Protein AF-0000000067444216 (afdb_homodimer)

Nearest PDB structures (foldseek):
  6xue-assembly1_A  TM=8.078E-01  e=3.114E-35  Homo sapiens
  6xug-assembly1_B  TM=8.009E-01  e=2.251E-34  Homo sapiens
  4h1s-assembly1_B  TM=7.998E-01  e=4.436E-34  Homo sapiens
  6xug-assembly1_A  TM=7.942E-01  e=5.255E-34  Homo sapiens
  6s7f-assembly1_A  TM=7.862E-01  e=3.962E-34  Homo sapiens

InterPro domains:
  IPR004843 Calcineurin-like, phosphoesterase domain [PF00149] (110-317)
  IPR006179 5'-Nucleotidase/apyrase [PR01607] (107-125)
  IPR006179 5'-Nucleotidase/apyrase [PR01607] (280-297)
  IPR006179 5'-Nucleotidase/apyrase [PR01607] (299-322)
  IPR006179 5'-Nucleotidase/apyrase [PR01607] (620-639)
  IPR006179 5'-Nucleotidase/apyrase [PTHR11575] (99-653)
  IPR008334 5'-Nucleotidase, C-terminal [PF02872] (493-646)
  IPR029052 Metallo-dependent phosphatase-like [G3DSA:3.60.21.10] (99-365)
  IPR029052 Metallo-dependent phosphatase-like [SSF56300] (105-344)
  IPR036907 5'-Nucleotidase, C-terminal domain superfamily [G3DSA:3.90.780.10] (482-667)
  IPR036907 5'-Nucleotidase, C-terminal domain superfamily [SSF55816] (482-654)

Structure (mmCIF, N/CA/C/O backbone):
data_AF-0000000067444216-model_v1
#
loop_
_entity.id
_entity.type
_entity.pdbx_description
1 polymer "5'-nucleotidase, C-terminal domain-containing protein"
#
loop_
_atom_site.group_PDB
_atom_site.id
_atom_site.type_symbol
_atom_site.label_atom_id
_atom_site.label_alt_id
_atom_site.label_comp_id
_atom_site.label_asym_id
_atom_site.label_entity_id
_atom_site.label_seq_id
_atom_site.pdbx_PDB_ins_code
_atom_site.Cartn_x
_atom_site.Cartn_y
_atom_site.Cartn_z
_atom_site.occupancy
_atom_site.B_iso_or_equiv
_atom_site.auth_seq_id
_atom_site.auth_comp_id
_atom_site.auth_asym_id
_atom_site.auth_atom_id
_atom_site.pdbx_PDB_model_num
ATOM 1 N N . MET A 1 1 ? 37.625 -36.781 25.219 1 19.31 1 MET A N 1
ATOM 2 C CA . MET A 1 1 ? 37.188 -36.125 26.438 1 19.31 1 MET A CA 1
ATOM 3 C C . MET A 1 1 ? 35.656 -35.906 26.422 1 19.31 1 MET A C 1
ATOM 5 O O . MET A 1 1 ? 35.031 -35.875 25.359 1 19.31 1 MET A O 1
ATOM 9 N N . PRO A 1 2 ? 35.031 -35.875 27.562 1 18.8 2 PRO A N 1
ATOM 10 C CA . PRO A 1 2 ? 33.625 -35.969 27.875 1 18.8 2 PRO A CA 1
ATOM 11 C C . PRO A 1 2 ? 32.781 -34.844 27.281 1 18.8 2 PRO A C 1
ATOM 13 O O . PRO A 1 2 ? 33.25 -33.688 27.203 1 18.8 2 PRO A O 1
ATOM 16 N N . LEU A 1 3 ? 31.812 -35.156 26.344 1 19.31 3 LEU A N 1
ATOM 17 C CA . LEU A 1 3 ? 30.906 -34.469 25.438 1 19.31 3 LEU A CA 1
ATOM 18 C C . LEU A 1 3 ? 29.922 -33.594 26.219 1 19.31 3 LEU A C 1
ATOM 20 O O . LEU A 1 3 ? 29 -34.125 26.859 1 19.31 3 LEU A O 1
ATOM 24 N N . ALA A 1 4 ? 30.469 -32.5 26.859 1 18.58 4 ALA A N 1
ATOM 25 C CA . ALA A 1 4 ? 29.844 -31.797 27.969 1 18.58 4 ALA A CA 1
ATOM 26 C C . ALA A 1 4 ? 28.453 -31.281 27.562 1 18.58 4 ALA A C 1
ATOM 28 O O . ALA A 1 4 ? 28.203 -31.047 26.391 1 18.58 4 ALA A O 1
ATOM 29 N N . SER A 1 5 ? 27.594 -31.141 28.531 1 18.84 5 SER A N 1
ATOM 30 C CA . SER A 1 5 ? 26.172 -31.062 28.844 1 18.84 5 SER A CA 1
ATOM 31 C C . SER A 1 5 ? 25.547 -29.766 28.328 1 18.84 5 SER A C 1
ATOM 33 O O . SER A 1 5 ? 26.047 -28.688 28.641 1 18.84 5 SER A O 1
ATOM 35 N N . THR A 1 6 ? 24.875 -29.797 27.125 1 22.09 6 THR A N 1
ATOM 36 C CA . THR A 1 6 ? 24.312 -28.812 26.203 1 22.09 6 THR A CA 1
ATOM 37 C C . THR A 1 6 ? 23.203 -28 26.891 1 22.09 6 THR A C 1
ATOM 39 O O . THR A 1 6 ? 22.109 -28.5 27.141 1 22.09 6 THR A O 1
ATOM 42 N N . GLU A 1 7 ? 23.5 -27.094 27.875 1 20.42 7 GLU A N 1
ATOM 43 C CA . GLU A 1 7 ? 22.562 -26.438 28.766 1 20.42 7 GLU A CA 1
ATOM 44 C C . GLU A 1 7 ? 21.562 -25.578 28 1 20.42 7 GLU A C 1
ATOM 46 O O . GLU A 1 7 ? 21.891 -25.016 26.953 1 20.42 7 GLU A O 1
ATOM 51 N N . SER A 1 8 ? 20.25 -25.516 28.359 1 19.7 8 SER A N 1
ATOM 52 C CA . SER A 1 8 ? 18.875 -25.188 27.969 1 19.7 8 SER A CA 1
ATOM 53 C C . SER A 1 8 ? 18.656 -23.688 27.891 1 19.7 8 SER A C 1
ATOM 55 O O . SER A 1 8 ? 18.641 -23 28.906 1 19.7 8 SER A O 1
ATOM 57 N N . ALA A 1 9 ? 19.203 -22.891 26.906 1 22.84 9 ALA A N 1
ATOM 58 C CA . ALA A 1 9 ? 19.156 -21.438 26.984 1 22.84 9 ALA A CA 1
ATOM 59 C C . ALA A 1 9 ? 17.719 -20.922 26.953 1 22.84 9 ALA A C 1
ATOM 61 O O . ALA A 1 9 ? 16.922 -21.375 26.125 1 22.84 9 ALA A O 1
ATOM 62 N N . ALA A 1 10 ? 17.203 -20.172 27.953 1 22.94 10 ALA A N 1
ATOM 63 C CA . ALA A 1 10 ? 15.891 -19.656 28.344 1 22.94 10 ALA A CA 1
ATOM 64 C C . ALA A 1 10 ? 15.367 -18.641 27.312 1 22.94 10 ALA A C 1
ATOM 66 O O . ALA A 1 10 ? 16.156 -17.984 26.625 1 22.94 10 ALA A O 1
ATOM 67 N N . PRO A 1 11 ? 14.047 -18.391 26.984 1 24.34 11 PRO A N 1
ATOM 68 C CA . PRO A 1 11 ? 13.273 -17.75 25.922 1 24.34 11 PRO A CA 1
ATOM 69 C C . PRO A 1 11 ? 13.406 -16.219 25.938 1 24.34 11 PRO A C 1
ATOM 71 O O . PRO A 1 11 ? 13.492 -15.609 27 1 24.34 11 PRO A O 1
ATOM 74 N N . PRO A 1 12 ? 13.961 -15.445 24.906 1 24.95 12 PRO A N 1
ATOM 75 C CA . PRO A 1 12 ? 14.328 -14.031 25.016 1 24.95 12 PRO A CA 1
ATOM 76 C C . PRO A 1 12 ? 13.125 -13.125 25.234 1 24.95 12 PRO A C 1
ATOM 78 O O . PRO A 1 12 ? 12.016 -13.438 24.797 1 24.95 12 PRO A O 1
ATOM 81 N N . GLU A 1 13 ? 13 -12.297 26.328 1 25.56 13 GLU A N 1
ATOM 82 C CA . GLU A 1 13 ? 12.016 -11.375 26.891 1 25.56 13 GLU A CA 1
ATOM 83 C C . GLU A 1 13 ? 11.781 -10.188 25.969 1 25.56 13 GLU A C 1
ATOM 85 O O . GLU A 1 13 ? 12.578 -9.25 25.938 1 25.56 13 GLU A O 1
ATOM 90 N N . SER A 1 14 ? 11.273 -10.07 24.688 1 27.3 14 SER A N 1
ATOM 91 C CA . SER A 1 14 ? 11.125 -9.195 23.531 1 27.3 14 SER A CA 1
ATOM 92 C C . SER A 1 14 ? 10.266 -7.98 23.859 1 27.3 14 SER A C 1
ATOM 94 O O . SER A 1 14 ? 10 -7.141 23 1 27.3 14 SER A O 1
ATOM 96 N N . ASP A 1 15 ? 9.562 -7.703 25 1 30.5 15 ASP A N 1
ATOM 97 C CA . ASP A 1 15 ? 8.414 -6.809 25.141 1 30.5 15 ASP A CA 1
ATOM 98 C C . ASP A 1 15 ? 8.867 -5.355 25.297 1 30.5 15 ASP A C 1
ATOM 100 O O . ASP A 1 15 ? 8.039 -4.449 25.406 1 30.5 15 ASP A O 1
ATOM 104 N N . ARG A 1 16 ? 10.141 -4.859 25.562 1 32.38 16 ARG A N 1
ATOM 105 C CA . ARG A 1 16 ? 10.422 -3.6 26.25 1 32.38 16 ARG A CA 1
ATOM 106 C C . ARG A 1 16 ? 10.555 -2.453 25.25 1 32.38 16 ARG A C 1
ATOM 108 O O . ARG A 1 16 ? 10.828 -1.314 25.641 1 32.38 16 ARG A O 1
ATOM 115 N N . ILE A 1 17 ? 10.641 -2.537 23.922 1 36.88 17 ILE A N 1
ATOM 116 C CA . ILE A 1 17 ? 11.117 -1.479 23.031 1 36.88 17 ILE A CA 1
ATOM 117 C C . ILE A 1 17 ? 9.969 -0.535 22.688 1 36.88 17 ILE A C 1
ATOM 119 O O . ILE A 1 17 ? 10.188 0.543 22.141 1 36.88 17 ILE A O 1
ATOM 123 N N . TRP A 1 18 ? 8.766 -0.793 22.656 1 35.81 18 TRP A N 1
ATOM 124 C CA . TRP A 1 18 ? 7.625 0.045 22.281 1 35.81 18 TRP A CA 1
ATOM 125 C C . TRP A 1 18 ? 7.055 0.759 23.5 1 35.81 18 TRP A C 1
ATOM 127 O O . TRP A 1 18 ? 6.863 0.145 24.547 1 35.81 18 TRP A O 1
ATOM 137 N N . ARG A 1 19 ? 7.125 2.061 23.641 1 38.59 19 ARG A N 1
ATOM 138 C CA . ARG A 1 19 ? 6.598 2.85 24.75 1 38.59 19 ARG A CA 1
ATOM 139 C C . ARG A 1 19 ? 5.168 3.301 24.469 1 38.59 19 ARG A C 1
ATOM 141 O O . ARG A 1 19 ? 4.887 3.861 23.406 1 38.59 19 ARG A O 1
ATOM 148 N N . GLU A 1 20 ? 4.289 2.812 25.297 1 36.06 20 GLU A N 1
ATOM 149 C CA . GLU A 1 20 ? 2.912 3.301 25.266 1 36.06 20 GLU A CA 1
ATOM 150 C C . GLU A 1 20 ? 2.838 4.773 25.641 1 36.06 20 GLU A C 1
ATOM 152 O O . GLU A 1 20 ? 3.461 5.195 26.625 1 36.06 20 GLU A O 1
ATOM 157 N N . CYS A 1 21 ? 2.4 5.621 24.953 1 33.88 21 CYS A N 1
ATOM 158 C CA . CYS A 1 21 ? 2.348 7.043 25.281 1 33.88 21 CYS A CA 1
ATOM 159 C C . CYS A 1 21 ? 1.085 7.379 26.062 1 33.88 21 CYS A C 1
ATOM 161 O O . CYS A 1 21 ? 0.781 8.547 26.281 1 33.88 21 CYS A O 1
ATOM 163 N N . GLY A 1 22 ? 0.189 6.488 26.75 1 29.89 22 GLY A N 1
ATOM 164 C CA . GLY A 1 22 ? -1.148 6.867 27.172 1 29.89 22 GLY A CA 1
ATOM 165 C C . GLY A 1 22 ? -1.169 7.59 28.5 1 29.89 22 GLY A C 1
ATOM 166 O O . GLY A 1 22 ? -0.462 7.199 29.438 1 29.89 22 GLY A O 1
ATOM 167 N N . ASN A 1 23 ? -1.636 8.805 28.609 1 26.33 23 ASN A N 1
ATOM 168 C CA . ASN A 1 23 ? -2.047 9.391 29.875 1 26.33 23 ASN A CA 1
ATOM 169 C C . ASN A 1 23 ? -3.357 8.789 30.375 1 26.33 23 ASN A C 1
ATOM 171 O O . ASN A 1 23 ? -4.176 8.328 29.578 1 26.33 23 ASN A O 1
ATOM 175 N N . SER A 1 24 ? -3.598 8.398 31.719 1 25.48 24 SER A N 1
ATOM 176 C CA . SER A 1 24 ? -4.691 7.809 32.469 1 25.48 24 SER A CA 1
ATOM 177 C C . SER A 1 24 ? -5.91 8.727 32.5 1 25.48 24 SER A C 1
ATOM 179 O O . SER A 1 24 ? -6.723 8.664 33.438 1 25.48 24 SER A O 1
ATOM 181 N N . GLY A 1 25 ? -6.246 9.617 31.594 1 20.58 25 GLY A N 1
ATOM 182 C CA . GLY A 1 25 ? -7.285 10.586 31.891 1 20.58 25 GLY A CA 1
ATOM 183 C C . GLY A 1 25 ? -8.664 9.969 32 1 20.58 25 GLY A C 1
ATOM 184 O O . GLY A 1 25 ? -8.914 8.891 31.469 1 20.58 25 GLY A O 1
ATOM 185 N N . ASN A 1 26 ? -9.477 10.414 33.062 1 20.55 26 ASN A N 1
ATOM 186 C CA . ASN A 1 26 ? -10.797 10.156 33.656 1 20.55 26 ASN A CA 1
ATOM 187 C C . ASN A 1 26 ? -11.906 10.422 32.625 1 20.55 26 ASN A C 1
ATOM 189 O O . ASN A 1 26 ? -11.773 11.289 31.781 1 20.55 26 ASN A O 1
ATOM 193 N N . GLY A 1 27 ? -12.883 9.57 32.469 1 21.17 27 GLY A N 1
ATOM 194 C CA . GLY A 1 27 ? -14 9.383 31.562 1 21.17 27 GLY A CA 1
ATOM 195 C C . GLY A 1 27 ? -15.062 10.453 31.688 1 21.17 27 GLY A C 1
ATOM 196 O O . GLY A 1 27 ? -15.68 10.594 32.75 1 21.17 27 GLY A O 1
ATOM 197 N N . VAL A 1 28 ? -14.891 11.703 31.188 1 17.8 28 VAL A N 1
ATOM 198 C CA . VAL A 1 28 ? -15.867 12.773 31.312 1 17.8 28 VAL A CA 1
ATOM 199 C C . VAL A 1 28 ? -17.188 12.352 30.688 1 17.8 28 VAL A C 1
ATOM 201 O O . VAL A 1 28 ? -17.203 11.758 29.609 1 17.8 28 VAL A O 1
ATOM 204 N N . ARG A 1 29 ? -18.312 12.359 31.469 1 19.05 29 ARG A N 1
ATOM 205 C CA . ARG A 1 29 ? -19.719 12.031 31.375 1 19.05 29 ARG A CA 1
ATOM 206 C C . ARG A 1 29 ? -20.453 12.977 30.422 1 19.05 29 ARG A C 1
ATOM 208 O O . ARG A 1 29 ? -20.531 14.18 30.672 1 19.05 29 ARG A O 1
ATOM 215 N N . LEU A 1 30 ? -20.328 12.766 29.219 1 17.86 30 LEU A N 1
ATOM 216 C CA . LEU A 1 30 ? -20.922 13.75 28.312 1 17.86 30 LEU A CA 1
ATOM 217 C C . LEU A 1 30 ? -22.438 13.719 28.391 1 17.86 30 LEU A C 1
ATOM 219 O O . LEU A 1 30 ? -23.047 12.648 28.234 1 17.86 30 LEU A O 1
ATOM 223 N N . PHE A 1 31 ? -23.203 14.695 29.016 1 17.17 31 PHE A N 1
ATOM 224 C CA . PHE A 1 31 ? -24.562 14.938 29.484 1 17.17 31 PHE A CA 1
ATOM 225 C C . PHE A 1 31 ? -25.516 15.133 28.312 1 17.17 31 PHE A C 1
ATOM 227 O O . PHE A 1 31 ? -26.656 14.664 28.344 1 17.17 31 PHE A O 1
ATOM 234 N N . GLY A 1 32 ? -25.391 15.836 27.188 1 17.16 32 GLY A N 1
ATOM 235 C CA . GLY A 1 32 ? -26.391 16.828 26.875 1 17.16 32 GLY A CA 1
ATOM 236 C C . GLY A 1 32 ? -27.625 16.234 26.188 1 17.16 32 GLY A C 1
ATOM 237 O O . GLY A 1 32 ? -27.516 15.227 25.484 1 17.16 32 GLY A O 1
ATOM 238 N N . SER A 1 33 ? -28.891 16.391 26.656 1 18 33 SER A N 1
ATOM 239 C CA . SER A 1 33 ? -30.312 16.125 26.453 1 18 33 SER A CA 1
ATOM 240 C C . SER A 1 33 ? -30.828 16.844 25.203 1 18 33 SER A C 1
ATOM 242 O O . SER A 1 33 ? -30.922 18.062 25.172 1 18 33 SER A O 1
ATOM 244 N N . ALA A 1 34 ? -30.422 16.547 24.016 1 17.39 34 ALA A N 1
ATOM 245 C CA . ALA A 1 34 ? -30.906 17.406 22.938 1 17.39 34 ALA A CA 1
ATOM 246 C C . ALA A 1 34 ? -32.438 17.297 22.797 1 17.39 34 ALA A C 1
ATOM 248 O O . ALA A 1 34 ? -33 16.203 22.781 1 17.39 34 ALA A O 1
ATOM 249 N N . ARG A 1 35 ? -33.156 18.344 23.078 1 16.98 35 ARG A N 1
ATOM 250 C CA . ARG A 1 35 ? -34.594 18.688 23.031 1 16.98 35 ARG A CA 1
ATOM 251 C C . ARG A 1 35 ? -35.156 18.5 21.625 1 16.98 35 ARG A C 1
ATOM 253 O O . ARG A 1 35 ? -34.406 18.578 20.641 1 16.98 35 ARG A O 1
ATOM 260 N N . GLU A 1 36 ? -36.469 18.172 21.469 1 18.16 36 GLU A N 1
ATOM 261 C CA . GLU A 1 36 ? -37.5 17.672 20.547 1 18.16 36 GLU A CA 1
ATOM 262 C C . GLU A 1 36 ? -37.844 18.719 19.484 1 18.16 36 GLU A C 1
ATOM 264 O O . GLU A 1 36 ? -38.594 18.422 18.547 1 18.16 36 GLU A O 1
ATOM 269 N N . GLY A 1 37 ? -37.344 20 19.531 1 16.64 37 GLY A N 1
ATOM 270 C CA . GLY A 1 37 ? -38.375 20.891 19.031 1 16.64 37 GLY A CA 1
ATOM 271 C C . GLY A 1 37 ? -38.719 20.641 17.578 1 16.64 37 GLY A C 1
ATOM 272 O O . GLY A 1 37 ? -38 19.938 16.875 1 16.64 37 GLY A O 1
ATOM 273 N N . GLY A 1 38 ? -39.906 21.078 17.031 1 17.69 38 GLY A N 1
ATOM 274 C CA . GLY A 1 38 ? -41.031 20.984 16.109 1 17.69 38 GLY A CA 1
ATOM 275 C C . GLY A 1 38 ? -40.719 21.469 14.711 1 17.69 38 GLY A C 1
ATOM 276 O O . GLY A 1 38 ? -41.406 21.125 13.75 1 17.69 38 GLY A O 1
ATOM 277 N N . GLY A 1 39 ? -39.812 22.578 14.562 1 16.42 39 GLY A N 1
ATOM 278 C CA . GLY A 1 39 ? -40.469 23.5 13.648 1 16.42 39 GLY A CA 1
ATOM 279 C C . GLY A 1 39 ? -40.562 22.969 12.234 1 16.42 39 GLY A C 1
ATOM 280 O O . GLY A 1 39 ? -39.969 21.938 11.906 1 16.42 39 GLY A O 1
ATOM 281 N N . ALA A 1 40 ? -40.875 23.828 11.172 1 17.28 40 ALA A N 1
ATOM 282 C CA . ALA A 1 40 ? -41.781 24.203 10.086 1 17.28 40 ALA A CA 1
ATOM 283 C C . ALA A 1 40 ? -41.156 23.906 8.727 1 17.28 40 ALA A C 1
ATOM 285 O O . ALA A 1 40 ? -41.844 23.609 7.754 1 17.28 40 ALA A O 1
ATOM 286 N N . HIS A 1 41 ? -39.719 23.734 8.469 1 17.05 41 HIS A N 1
ATOM 287 C CA . HIS A 1 41 ? -39.406 24.594 7.332 1 17.05 41 HIS A CA 1
ATOM 288 C C . HIS A 1 41 ? -39.906 23.969 6.027 1 17.05 41 HIS A C 1
ATOM 290 O O . HIS A 1 41 ? -39.812 22.75 5.836 1 17.05 41 HIS A O 1
ATOM 296 N N . GLU A 1 42 ? -40.75 24.625 5.312 1 18.41 42 GLU A N 1
ATOM 297 C CA . GLU A 1 42 ? -41.5 24.516 4.055 1 18.41 42 GLU A CA 1
ATOM 298 C C . GLU A 1 42 ? -40.531 24.469 2.865 1 18.41 42 GLU A C 1
ATOM 300 O O . GLU A 1 42 ? -39.75 25.406 2.656 1 18.41 42 GLU A O 1
ATOM 305 N N . ALA A 1 43 ? -39.938 23.422 2.625 1 17.97 43 ALA A N 1
ATOM 306 C CA . ALA A 1 43 ? -38.875 23.359 1.62 1 17.97 43 ALA A CA 1
ATOM 307 C C . ALA A 1 43 ? -39.375 23.844 0.262 1 17.97 43 ALA A C 1
ATOM 309 O O . ALA A 1 43 ? -40.406 23.375 -0.223 1 17.97 43 ALA A O 1
ATOM 310 N N . VAL A 1 44 ? -39 25.125 -0.026 1 17.39 44 VAL A N 1
ATOM 311 C CA . VAL A 1 44 ? -39.312 25.922 -1.205 1 17.39 44 VAL A CA 1
ATOM 312 C C . VAL A 1 44 ? -38.938 25.141 -2.469 1 17.39 44 VAL A C 1
ATOM 314 O O . VAL A 1 44 ? -38 24.359 -2.461 1 17.39 44 VAL A O 1
ATOM 317 N N . GLU A 1 45 ? -39.75 25.25 -3.471 1 19.36 45 GLU A N 1
ATOM 318 C CA . GLU A 1 45 ? -40.031 24.703 -4.789 1 19.36 45 GLU A CA 1
ATOM 319 C C . GLU A 1 45 ? -38.938 25.062 -5.793 1 19.36 45 GLU A C 1
ATOM 321 O O . GLU A 1 45 ? -38.969 24.594 -6.934 1 19.36 45 GLU A O 1
ATOM 326 N N . VAL A 1 46 ? -37.625 25.188 -5.371 1 17.73 46 VAL A N 1
ATOM 327 C CA . VAL A 1 46 ? -36.875 25.984 -6.328 1 17.73 46 VAL A CA 1
ATOM 328 C C . VAL A 1 46 ? -36.844 25.281 -7.684 1 17.73 46 VAL A C 1
ATOM 330 O O . VAL A 1 46 ? -36.5 24.109 -7.77 1 17.73 46 VAL A O 1
ATOM 333 N N . ASP A 1 47 ? -37.5 25.844 -8.594 1 18.09 47 ASP A N 1
ATOM 334 C CA . ASP A 1 47 ? -37.75 25.672 -10.023 1 18.09 47 ASP A CA 1
ATOM 335 C C . ASP A 1 47 ? -36.438 25.688 -10.812 1 18.09 47 ASP A C 1
ATOM 337 O O . ASP A 1 47 ? -35.656 26.625 -10.703 1 18.09 47 ASP A O 1
ATOM 341 N N . LEU A 1 48 ? -35.906 24.594 -11.016 1 18.02 48 LEU A N 1
ATOM 342 C CA . LEU A 1 48 ? -34.625 24.328 -11.617 1 18.02 48 LEU A CA 1
ATOM 343 C C . LEU A 1 48 ? -34.531 24.922 -13.023 1 18.02 48 LEU A C 1
ATOM 345 O O . LEU A 1 48 ? -35.062 24.328 -13.969 1 18.02 48 LEU A O 1
ATOM 349 N N . GLY A 1 49 ? -34.906 26.297 -13.102 1 15.89 49 GLY A N 1
ATOM 350 C CA . GLY A 1 49 ? -35 26.828 -14.453 1 15.89 49 GLY A CA 1
ATOM 351 C C . GLY A 1 49 ? -33.812 26.469 -15.328 1 15.89 49 GLY A C 1
ATOM 352 O O . GLY A 1 49 ? -32.781 26 -14.828 1 15.89 49 GLY A O 1
ATOM 353 N N . LYS A 1 50 ? -33.875 26.828 -16.641 1 18.05 50 LYS A N 1
ATOM 354 C CA . LYS A 1 50 ? -33.375 26.562 -17.969 1 18.05 50 LYS A CA 1
ATOM 355 C C . LYS A 1 50 ? -31.969 27.156 -18.141 1 18.05 50 LYS A C 1
ATOM 357 O O . LYS A 1 50 ? -31.359 27.016 -19.203 1 18.05 50 LYS A O 1
ATOM 362 N N . VAL A 1 51 ? -31.047 27.406 -17.125 1 16.34 51 VAL A N 1
ATOM 363 C CA . VAL A 1 51 ? -30.125 28.469 -17.469 1 16.34 51 VAL A CA 1
ATOM 364 C C . VAL A 1 51 ? -29.438 28.156 -18.797 1 16.34 51 VAL A C 1
ATOM 366 O O . VAL A 1 51 ? -28.891 27.078 -18.984 1 16.34 51 VAL A O 1
ATOM 369 N N . SER A 1 52 ? -29.703 28.984 -19.781 1 16.42 52 SER A N 1
ATOM 370 C CA . SER A 1 52 ? -29.422 29.188 -21.203 1 16.42 52 SER A CA 1
ATOM 371 C C . SER A 1 52 ? -27.922 29.281 -21.469 1 16.42 52 SER A C 1
ATOM 373 O O . SER A 1 52 ? -27.141 29.484 -20.531 1 16.42 52 SER A O 1
ATOM 375 N N . PRO A 1 53 ? -27.453 29.938 -22.656 1 17.52 53 PRO A N 1
ATOM 376 C CA . PRO A 1 53 ? -26.5 29.875 -23.766 1 17.52 53 PRO A CA 1
ATOM 377 C C . PRO A 1 53 ? -25.25 30.703 -23.516 1 17.52 53 PRO A C 1
ATOM 379 O O . PRO A 1 53 ? -25.328 31.922 -23.312 1 17.52 53 PRO A O 1
ATOM 382 N N . LEU A 1 54 ? -24.438 30.578 -22.578 1 15.66 54 LEU A N 1
ATOM 383 C CA . LEU A 1 54 ? -23.562 31.734 -22.359 1 15.66 54 LEU A CA 1
ATOM 384 C C . LEU A 1 54 ? -22.797 32.062 -23.641 1 15.66 54 LEU A C 1
ATOM 386 O O . LEU A 1 54 ? -21.984 31.266 -24.109 1 15.66 54 LEU A O 1
ATOM 390 N N . SER A 1 55 ? -23.266 32.906 -24.562 1 15.59 55 SER A N 1
ATOM 391 C CA . SER A 1 55 ? -22.781 33.406 -25.844 1 15.59 55 SER A CA 1
ATOM 392 C C . SER A 1 55 ? -21.531 34.25 -25.672 1 15.59 55 SER A C 1
ATOM 394 O O . SER A 1 55 ? -20.609 34.219 -26.5 1 15.59 55 SER A O 1
ATOM 396 N N . THR A 1 56 ? -21.344 35.219 -24.75 1 15.11 56 THR A N 1
ATOM 397 C CA . THR A 1 56 ? -21.016 36.531 -25.234 1 15.11 56 THR A CA 1
ATOM 398 C C . THR A 1 56 ? -19.562 36.625 -25.703 1 15.11 56 THR A C 1
ATOM 400 O O . THR A 1 56 ? -18.688 36 -25.109 1 15.11 56 THR A O 1
ATOM 403 N N . LYS A 1 57 ? -19.281 37.281 -26.953 1 16.48 57 LYS A N 1
ATOM 404 C CA . LYS A 1 57 ? -18.359 37.688 -28 1 16.48 57 LYS A CA 1
ATOM 405 C C . LYS A 1 57 ? -17.297 38.625 -27.453 1 16.48 57 LYS A C 1
ATOM 407 O O . LYS A 1 57 ? -16.094 38.406 -27.656 1 16.48 57 LYS A O 1
ATOM 412 N N . ASP A 1 58 ? -17.344 40.062 -27.562 1 15.33 58 ASP A N 1
ATOM 413 C CA . ASP A 1 58 ? -16.547 41 -28.359 1 15.33 58 ASP A CA 1
ATOM 414 C C . ASP A 1 58 ? -15.531 41.719 -27.516 1 15.33 58 ASP A C 1
ATOM 416 O O . ASP A 1 58 ? -14.57 42.312 -28.031 1 15.33 58 ASP A O 1
ATOM 420 N N . SER A 1 59 ? -15.672 42.219 -26.25 1 15.25 59 SER A N 1
ATOM 421 C CA . SER A 1 59 ? -15.406 43.656 -26.125 1 15.25 59 SER A CA 1
ATOM 422 C C . SER A 1 59 ? -13.922 43.938 -26.25 1 15.25 59 SER A C 1
ATOM 424 O O . SER A 1 59 ? -13.078 43.094 -25.938 1 15.25 59 SER A O 1
ATOM 426 N N . SER A 1 60 ? -13.422 45.281 -26.703 1 15.75 60 SER A N 1
ATOM 427 C CA . SER A 1 60 ? -12.508 46.188 -27.344 1 15.75 60 SER A CA 1
ATOM 428 C C . SER A 1 60 ? -11.414 46.656 -26.375 1 15.75 60 SER A C 1
ATOM 430 O O . SER A 1 60 ? -10.508 47.406 -26.766 1 15.75 60 SER A O 1
ATOM 432 N N . TYR A 1 61 ? -11.32 46.344 -25.062 1 15.02 61 TYR A N 1
ATOM 433 C CA . TYR A 1 61 ? -10.773 47.5 -24.359 1 15.02 61 TYR A CA 1
ATOM 434 C C . TYR A 1 61 ? -9.359 47.812 -24.844 1 15.02 61 TYR A C 1
ATOM 436 O O . TYR A 1 61 ? -8.555 46.906 -25.047 1 15.02 61 TYR A O 1
ATOM 444 N N . GLN A 1 62 ? -9.07 49.094 -25.234 1 15.13 62 GLN A N 1
ATOM 445 C CA . GLN A 1 62 ? -8.156 50.031 -25.875 1 15.13 62 GLN A CA 1
ATOM 446 C C . GLN A 1 62 ? -6.816 50.094 -25.156 1 15.13 62 GLN A C 1
ATOM 448 O O . GLN A 1 62 ? -6.723 49.719 -23.984 1 15.13 62 GLN A O 1
ATOM 453 N N . SER A 1 63 ? -5.801 50.812 -25.797 1 15.61 63 SER A N 1
ATOM 454 C CA . SER A 1 63 ? -4.406 51.094 -26.141 1 15.61 63 SER A CA 1
ATOM 455 C C . SER A 1 63 ? -3.719 51.906 -25.047 1 15.61 63 SER A C 1
ATOM 457 O O . SER A 1 63 ? -4.031 53.062 -24.844 1 15.61 63 SER A O 1
ATOM 459 N N . LEU A 1 64 ? -3.705 51.344 -23.734 1 14.36 64 LEU A N 1
ATOM 460 C CA . LEU A 1 64 ? -3.182 52.344 -22.828 1 14.36 64 LEU A CA 1
ATOM 461 C C . LEU A 1 64 ? -1.956 53.031 -23.406 1 14.36 64 LEU A C 1
ATOM 463 O O . LEU A 1 64 ? -1.321 52.5 -24.328 1 14.36 64 LEU A O 1
ATOM 467 N N . VAL A 1 65 ? -1.195 53.844 -22.453 1 14.84 65 VAL A N 1
ATOM 468 C CA . VAL A 1 65 ? -0.556 55.156 -22.312 1 14.84 65 VAL A CA 1
ATOM 469 C C . VAL A 1 65 ? 0.888 55.062 -22.797 1 14.84 65 VAL A C 1
ATOM 471 O O . VAL A 1 65 ? 1.603 54.125 -22.5 1 14.84 65 VAL A O 1
ATOM 474 N N . GLY A 1 66 ? 1.298 55.938 -23.828 1 15.18 66 GLY A N 1
ATOM 475 C CA . GLY A 1 66 ? 2.391 56.281 -24.719 1 15.18 66 GLY A CA 1
ATOM 476 C C . GLY A 1 66 ? 3.605 56.844 -23.984 1 15.18 66 GLY A C 1
ATOM 477 O O . GLY A 1 66 ? 4.699 56.906 -24.547 1 15.18 66 GLY A O 1
ATOM 478 N N . LYS A 1 67 ? 3.545 57.438 -22.719 1 15.64 67 LYS A N 1
ATOM 479 C CA . LYS A 1 67 ? 4.328 58.656 -22.828 1 15.64 67 LYS A CA 1
ATOM 480 C C . LYS A 1 67 ? 5.824 58.344 -22.828 1 15.64 67 LYS A C 1
ATOM 482 O O . LYS A 1 67 ? 6.258 57.312 -22.328 1 15.64 67 LYS A O 1
ATOM 487 N N . GLY A 1 68 ? 6.66 59.375 -23.344 1 15.31 68 GLY A N 1
ATOM 488 C CA . GLY A 1 68 ? 7.863 59.75 -24.078 1 15.31 68 GLY A CA 1
ATOM 489 C C . GLY A 1 68 ? 9.109 59.75 -23.203 1 15.31 68 GLY A C 1
ATOM 490 O O . GLY A 1 68 ? 10.094 59.062 -23.5 1 15.31 68 GLY A O 1
ATOM 491 N N . VAL A 1 69 ? 9.445 60.875 -22.375 1 15.1 69 VAL A N 1
ATOM 492 C CA . VAL A 1 69 ? 10.539 61.781 -22.719 1 15.1 69 VAL A CA 1
ATOM 493 C C . VAL A 1 69 ? 11.805 61.375 -21.969 1 15.1 69 VAL A C 1
ATOM 495 O O . VAL A 1 69 ? 11.734 60.688 -20.938 1 15.1 69 VAL A O 1
ATOM 498 N N . ALA A 1 70 ? 13.109 61.938 -22.375 1 15.6 70 ALA A N 1
ATOM 499 C CA . ALA A 1 70 ? 14.547 61.875 -22.578 1 15.6 70 ALA A CA 1
ATOM 500 C C . ALA A 1 70 ? 15.297 62.438 -21.375 1 15.6 70 ALA A C 1
ATOM 502 O O . ALA A 1 70 ? 16.531 62.469 -21.344 1 15.6 70 ALA A O 1
ATOM 503 N N . ALA A 1 71 ? 14.719 62.625 -20.203 1 14.81 71 ALA A N 1
ATOM 504 C CA . ALA A 1 71 ? 15.477 63.75 -19.672 1 14.81 71 ALA A CA 1
ATOM 505 C C . ALA A 1 71 ? 16.938 63.375 -19.422 1 14.81 71 ALA A C 1
ATOM 507 O O . ALA A 1 71 ? 17.25 62.219 -19.234 1 14.81 71 ALA A O 1
ATOM 508 N N . SER A 1 72 ? 17.734 64.375 -19.078 1 14.88 72 SER A N 1
ATOM 509 C CA . SER A 1 72 ? 19.031 65 -19.234 1 14.88 72 SER A CA 1
ATOM 510 C C . SER A 1 72 ? 20.047 64.438 -18.25 1 14.88 72 SER A C 1
ATOM 512 O O . SER A 1 72 ? 21.141 64 -18.641 1 14.88 72 SER A O 1
ATOM 514 N N . ASP A 1 73 ? 20.516 65.188 -17.266 1 14.96 73 ASP A N 1
ATOM 515 C CA . ASP A 1 73 ? 21.812 65.875 -17.203 1 14.96 73 ASP A CA 1
ATOM 516 C C . ASP A 1 73 ? 22.766 65.125 -16.266 1 14.96 73 ASP A C 1
ATOM 518 O O . ASP A 1 73 ? 23.891 64.75 -16.641 1 14.96 73 ASP A O 1
ATOM 522 N N . GLY A 1 74 ? 22.844 65.5 -14.93 1 15 74 GLY A N 1
ATOM 523 C CA . GLY A 1 74 ? 24 66.188 -14.438 1 15 74 GLY A CA 1
ATOM 524 C C . GLY A 1 74 ? 25.062 65.312 -13.852 1 15 74 GLY A C 1
ATOM 525 O O . GLY A 1 74 ? 24.828 64.125 -13.656 1 15 74 GLY A O 1
ATOM 526 N N . ASP A 1 75 ? 25.859 65.688 -12.812 1 15.21 75 ASP A N 1
ATOM 527 C CA . ASP A 1 75 ? 27.234 66.062 -12.578 1 15.21 75 ASP A CA 1
ATOM 528 C C . ASP A 1 75 ? 27.984 65 -11.789 1 15.21 75 ASP A C 1
ATOM 530 O O . ASP A 1 75 ? 28.984 64.438 -12.266 1 15.21 75 ASP A O 1
ATOM 534 N N . ASP A 1 76 ? 28.344 65.125 -10.453 1 15.49 76 ASP A N 1
ATOM 535 C CA . ASP A 1 76 ? 29.672 65.5 -9.984 1 15.49 76 ASP A CA 1
ATOM 536 C C . ASP A 1 76 ? 30.406 64.312 -9.414 1 15.49 76 ASP A C 1
ATOM 538 O O . ASP A 1 76 ? 29.781 63.25 -9.133 1 15.49 76 ASP A O 1
ATOM 542 N N . THR A 1 77 ? 31.312 64.375 -8.32 1 15.76 77 THR A N 1
ATOM 543 C CA . THR A 1 77 ? 32.75 64.312 -8.102 1 15.76 77 THR A CA 1
ATOM 544 C C . THR A 1 77 ? 33.125 63.094 -7.301 1 15.76 77 THR A C 1
ATOM 546 O O . THR A 1 77 ? 34.125 62.406 -7.633 1 15.76 77 THR A O 1
ATOM 549 N N . ARG A 1 78 ? 32.625 62.688 -6.004 1 15.56 78 ARG A N 1
ATOM 550 C CA . ARG A 1 78 ? 33.688 62.75 -5.004 1 15.56 78 ARG A CA 1
ATOM 551 C C . ARG A 1 78 ? 34.469 61.438 -4.93 1 15.56 78 ARG A C 1
ATOM 553 O O . ARG A 1 78 ? 34.062 60.438 -5.508 1 15.56 78 ARG A O 1
ATOM 560 N N . ALA A 1 79 ? 34.625 60.844 -3.73 1 16.27 79 ALA A N 1
ATOM 561 C CA . ALA A 1 79 ? 35.875 60.656 -2.986 1 16.27 79 ALA A CA 1
ATOM 562 C C . ALA A 1 79 ? 36.469 59.281 -3.207 1 16.27 79 ALA A C 1
ATOM 564 O O . ALA A 1 79 ? 35.75 58.375 -3.65 1 16.27 79 ALA A O 1
ATOM 565 N N . LYS A 1 80 ? 37.25 58.656 -2.264 1 16.22 80 LYS A N 1
ATOM 566 C CA . LYS A 1 80 ? 38.656 58.344 -2.016 1 16.22 80 LYS A CA 1
ATOM 567 C C . LYS A 1 80 ? 38.906 56.844 -1.906 1 16.22 80 LYS A C 1
ATOM 569 O O . LYS A 1 80 ? 39.969 56.375 -2.291 1 16.22 80 LYS A O 1
ATOM 574 N N . GLU A 1 81 ? 38.031 55.938 -1.327 1 16.39 81 GLU A N 1
ATOM 575 C CA . GLU A 1 81 ? 38.781 55.188 -0.324 1 16.39 81 GLU A CA 1
ATOM 576 C C . GLU A 1 81 ? 39.562 54.031 -0.948 1 16.39 81 GLU A C 1
ATOM 578 O O . GLU A 1 81 ? 39.156 53.5 -1.985 1 16.39 81 GLU A O 1
ATOM 583 N N . SER A 1 82 ? 40.625 53.562 -0.305 1 17.02 82 SER A N 1
ATOM 584 C CA . SER A 1 82 ? 41.938 52.906 -0.45 1 17.02 82 SER A CA 1
ATOM 585 C C . SER A 1 82 ? 41.812 51.406 -0.543 1 17.02 82 SER A C 1
ATOM 587 O O . SER A 1 82 ? 40.875 50.812 -0.007 1 17.02 82 SER A O 1
ATOM 589 N N . GLY A 1 83 ? 42.625 50.562 -1.402 1 15.65 83 GLY A N 1
ATOM 590 C CA . GLY A 1 83 ? 42.812 49.375 -2.244 1 15.65 83 GLY A CA 1
ATOM 591 C C . GLY A 1 83 ? 43.312 48.156 -1.48 1 15.65 83 GLY A C 1
ATOM 592 O O . GLY A 1 83 ? 43.625 47.125 -2.078 1 15.65 83 GLY A O 1
ATOM 593 N N . CYS A 1 84 ? 43.406 48.062 -0.141 1 17.72 84 CYS A N 1
ATOM 594 C CA . CYS A 1 84 ? 44.562 47.188 0.114 1 17.72 84 CYS A CA 1
ATOM 595 C C . CYS A 1 84 ? 44.25 45.75 -0.264 1 17.72 84 CYS A C 1
ATOM 597 O O . CYS A 1 84 ? 43.125 45.281 -0.094 1 17.72 84 CYS A O 1
ATOM 599 N N . GLY A 1 85 ? 45.281 44.812 -0.848 1 16.45 85 GLY A N 1
ATOM 600 C CA . GLY A 1 85 ? 45.594 43.688 -1.732 1 16.45 85 GLY A CA 1
ATOM 601 C C . GLY A 1 85 ? 45.531 42.344 -1.048 1 16.45 85 GLY A C 1
ATOM 602 O O . GLY A 1 85 ? 45.844 41.312 -1.661 1 16.45 85 GLY A O 1
ATOM 603 N N . VAL A 1 86 ? 45.031 41.938 0.107 1 18.47 86 VAL A N 1
ATOM 604 C CA . VAL A 1 86 ? 45.719 40.812 0.72 1 18.47 86 VAL A CA 1
ATOM 605 C C . VAL A 1 86 ? 45.312 39.531 -0.003 1 18.47 86 VAL A C 1
ATOM 607 O O . VAL A 1 86 ? 44.125 39.312 -0.272 1 18.47 86 VAL A O 1
ATOM 610 N N . ARG A 1 87 ? 46.312 38.562 -0.59 1 16.66 87 ARG A N 1
ATOM 611 C CA . ARG A 1 87 ? 46.469 37.438 -1.516 1 16.66 87 ARG A CA 1
ATOM 612 C C . ARG A 1 87 ? 46.062 36.125 -0.869 1 16.66 87 ARG A C 1
ATOM 614 O O . ARG A 1 87 ? 46.156 35.062 -1.487 1 16.66 87 ARG A O 1
ATOM 621 N N . THR A 1 88 ? 45.312 35.844 0.113 1 19.34 88 THR A N 1
ATOM 622 C CA . THR A 1 88 ? 45.531 34.562 0.768 1 19.34 88 THR A CA 1
ATOM 623 C C . THR A 1 88 ? 45.094 33.406 -0.135 1 19.34 88 THR A C 1
ATOM 625 O O . THR A 1 88 ? 44.031 33.469 -0.75 1 19.34 88 THR A O 1
ATOM 628 N N . GLY A 1 89 ? 45.938 32.344 -0.727 1 18.08 89 GLY A N 1
ATOM 629 C CA . GLY A 1 89 ? 46.094 31.328 -1.749 1 18.08 89 GLY A CA 1
ATOM 630 C C . GLY A 1 89 ? 45.281 30.078 -1.472 1 18.08 89 GLY A C 1
ATOM 631 O O . GLY A 1 89 ? 45.5 29.047 -2.107 1 18.08 89 GLY A O 1
ATOM 632 N N . ASN A 1 90 ? 44.312 29.844 -0.664 1 20.94 90 ASN A N 1
ATOM 633 C CA . ASN A 1 90 ? 43.906 28.484 -0.326 1 20.94 90 ASN A CA 1
ATOM 634 C C . ASN A 1 90 ? 43.406 27.719 -1.555 1 20.94 90 ASN A C 1
ATOM 636 O O . ASN A 1 90 ? 42.562 28.219 -2.303 1 20.94 90 ASN A O 1
ATOM 640 N N . GLY A 1 91 ? 44.188 26.656 -2.148 1 20.03 91 GLY A N 1
ATOM 641 C CA . GLY A 1 91 ? 44.219 25.875 -3.367 1 20.03 91 GLY A CA 1
ATOM 642 C C . GLY A 1 91 ? 42.938 25.062 -3.584 1 20.03 91 GLY A C 1
ATOM 643 O O . GLY A 1 91 ? 42.469 24.406 -2.662 1 20.03 91 GLY A O 1
ATOM 644 N N . GLU A 1 92 ? 42.062 25.297 -4.465 1 23.03 92 GLU A N 1
ATOM 645 C CA . GLU A 1 92 ? 40.906 24.734 -5.129 1 23.03 92 GLU A CA 1
ATOM 646 C C . GLU A 1 92 ? 41.25 23.484 -5.922 1 23.03 92 GLU A C 1
ATOM 648 O O . GLU A 1 92 ? 41.938 23.562 -6.941 1 23.03 92 GLU A O 1
ATOM 653 N N . ARG A 1 93 ? 41.812 22.312 -5.336 1 24.19 93 ARG A N 1
ATOM 654 C CA . ARG A 1 93 ? 42.125 21.219 -6.25 1 24.19 93 ARG A CA 1
ATOM 655 C C . ARG A 1 93 ? 40.906 20.766 -7.008 1 24.19 93 ARG A C 1
ATOM 657 O O . ARG A 1 93 ? 39.906 20.375 -6.398 1 24.19 93 ARG A O 1
ATOM 664 N N . GLU A 1 94 ? 40.688 21.141 -8.227 1 24.75 94 GLU A N 1
ATOM 665 C CA . GLU A 1 94 ? 39.812 20.734 -9.312 1 24.75 94 GLU A CA 1
ATOM 666 C C . GLU A 1 94 ? 40.062 19.281 -9.711 1 24.75 94 GLU A C 1
ATOM 668 O O . GLU A 1 94 ? 41.156 18.969 -10.227 1 24.75 94 GLU A O 1
ATOM 673 N N . VAL A 1 95 ? 39.938 18.25 -8.922 1 27.48 95 VAL A N 1
ATOM 674 C CA . VAL A 1 95 ? 40.219 16.891 -9.375 1 27.48 95 VAL A CA 1
ATOM 675 C C . VAL A 1 95 ? 39.5 16.609 -10.695 1 27.48 95 VAL A C 1
ATOM 677 O O . VAL A 1 95 ? 38.281 16.797 -10.797 1 27.48 95 VAL A O 1
ATOM 680 N N . SER A 1 96 ? 40.156 16.75 -11.836 1 25.92 96 SER A N 1
ATOM 681 C CA . SER A 1 96 ? 39.781 16.344 -13.188 1 25.92 96 SER A CA 1
ATOM 682 C C . SER A 1 96 ? 39.562 14.828 -13.273 1 25.92 96 SER A C 1
ATOM 684 O O . SER A 1 96 ? 40.531 14.062 -13.227 1 25.92 96 SER A O 1
ATOM 686 N N . ALA A 1 97 ? 38.719 14.164 -12.555 1 28.06 97 ALA A N 1
ATOM 687 C CA . ALA A 1 97 ? 38.531 12.727 -12.727 1 28.06 97 ALA A CA 1
ATOM 688 C C . ALA A 1 97 ? 38.25 12.383 -14.188 1 28.06 97 ALA A C 1
ATOM 690 O O . ALA A 1 97 ? 37.406 13.023 -14.82 1 28.06 97 ALA A O 1
ATOM 691 N N . ASP A 1 98 ? 39.125 11.875 -14.883 1 29.33 98 ASP A N 1
ATOM 692 C CA . ASP A 1 98 ? 39.062 11.227 -16.188 1 29.33 98 ASP A CA 1
ATOM 693 C C . ASP A 1 98 ? 37.875 10.258 -16.25 1 29.33 98 ASP A C 1
ATOM 695 O O . ASP A 1 98 ? 37.75 9.375 -15.406 1 29.33 98 ASP A O 1
ATOM 699 N N . GLN A 1 99 ? 36.781 10.695 -16.844 1 31.3 99 GLN A N 1
ATOM 700 C CA . GLN A 1 99 ? 35.531 9.984 -17.078 1 31.3 99 GLN A CA 1
ATOM 701 C C . GLN A 1 99 ? 35.781 8.688 -17.844 1 31.3 99 GLN A C 1
ATOM 703 O O . GLN A 1 99 ? 36.375 8.703 -18.922 1 31.3 99 GLN A O 1
ATOM 708 N N . PRO A 1 100 ? 36 7.543 -17.203 1 32.94 100 PRO A N 1
ATOM 709 C CA . PRO A 1 100 ? 36.219 6.375 -18.062 1 32.94 100 PRO A CA 1
ATOM 710 C C . PRO A 1 100 ? 35.188 6.301 -19.203 1 32.94 100 PRO A C 1
ATOM 712 O O . PRO A 1 100 ? 34.094 6.84 -19.094 1 32.94 100 PRO A O 1
ATOM 715 N N . SER A 1 101 ? 35.562 6.016 -20.5 1 31.53 101 SER A N 1
ATOM 716 C CA . SER A 1 101 ? 35 5.996 -21.828 1 31.53 101 SER A CA 1
ATOM 717 C C . SER A 1 101 ? 33.75 5.129 -21.875 1 31.53 101 SER A C 1
ATOM 719 O O . SER A 1 101 ? 32.906 5.281 -22.781 1 31.53 101 SER A O 1
ATOM 721 N N . ASP A 1 102 ? 33.812 3.766 -21.562 1 36.69 102 ASP A N 1
ATOM 722 C CA . ASP A 1 102 ? 32.812 2.869 -22.141 1 36.69 102 ASP A CA 1
ATOM 723 C C . ASP A 1 102 ? 31.422 3.277 -21.719 1 36.69 102 ASP A C 1
ATOM 725 O O . ASP A 1 102 ? 31.156 3.543 -20.547 1 36.69 102 ASP A O 1
ATOM 729 N N . THR A 1 103 ? 30.453 3.611 -22.75 1 38.31 103 THR A N 1
ATOM 730 C CA . THR A 1 103 ? 29.266 4.422 -23 1 38.31 103 THR A CA 1
ATOM 731 C C . THR A 1 103 ? 28.109 3.982 -22.125 1 38.31 103 THR A C 1
ATOM 733 O O . THR A 1 103 ? 26.953 4.363 -22.359 1 38.31 103 THR A O 1
ATOM 736 N N . GLN A 1 104 ? 27.984 2.846 -21.547 1 43.75 104 GLN A N 1
ATOM 737 C CA . GLN A 1 104 ? 26.641 2.682 -20.984 1 43.75 104 GLN A CA 1
ATOM 738 C C . GLN A 1 104 ? 26.328 3.799 -20 1 43.75 104 GLN A C 1
ATOM 740 O O . GLN A 1 104 ? 27.141 4.109 -19.125 1 43.75 104 GLN A O 1
ATOM 745 N N . GLU A 1 105 ? 25.641 4.773 -20.484 1 54.34 105 GLU A N 1
ATOM 746 C CA . GLU A 1 105 ? 25.188 5.91 -19.688 1 54.34 105 GLU A CA 1
ATOM 747 C C . GLU A 1 105 ? 24.797 5.477 -18.281 1 54.34 105 GLU A C 1
ATOM 749 O O . GLU A 1 105 ? 24.109 4.465 -18.109 1 54.34 105 GLU A O 1
ATOM 754 N N . PRO A 1 106 ? 25.5 5.891 -17.297 1 59.94 106 PRO A N 1
ATOM 755 C CA . PRO A 1 106 ? 25.203 5.57 -15.898 1 59.94 106 PRO A CA 1
ATOM 756 C C . PRO A 1 106 ? 23.719 5.715 -15.555 1 59.94 106 PRO A C 1
ATOM 758 O O . PRO A 1 106 ? 23.016 6.508 -16.188 1 59.94 106 PRO A O 1
ATOM 761 N N . VAL A 1 107 ? 23.25 4.777 -14.766 1 71.5 107 VAL A N 1
ATOM 762 C CA . VAL A 1 107 ? 21.891 4.805 -14.234 1 71.5 107 VAL A CA 1
ATOM 763 C C . VAL A 1 107 ? 21.609 6.156 -13.578 1 71.5 107 VAL A C 1
ATOM 765 O O . VAL A 1 107 ? 22.422 6.645 -12.789 1 71.5 107 VAL A O 1
ATOM 768 N N . LYS A 1 108 ? 20.734 6.926 -14.141 1 82.31 108 LYS A N 1
ATOM 769 C CA . LYS A 1 108 ? 20.297 8.195 -13.57 1 82.31 108 LYS A CA 1
ATOM 770 C C . LYS A 1 108 ? 18.891 8.078 -12.977 1 82.31 108 LYS A C 1
ATOM 772 O O . LYS A 1 108 ? 17.969 7.621 -13.648 1 82.31 108 LYS A O 1
ATOM 777 N N . LEU A 1 109 ? 18.844 8.273 -11.617 1 91.75 109 LEU A N 1
ATOM 778 C CA . LEU A 1 109 ? 17.547 8.273 -10.953 1 91.75 109 LEU A CA 1
ATOM 779 C C . LEU A 1 109 ? 17.094 9.695 -10.656 1 91.75 109 LEU A C 1
ATOM 781 O O . LEU A 1 109 ? 17.859 10.5 -10.117 1 91.75 109 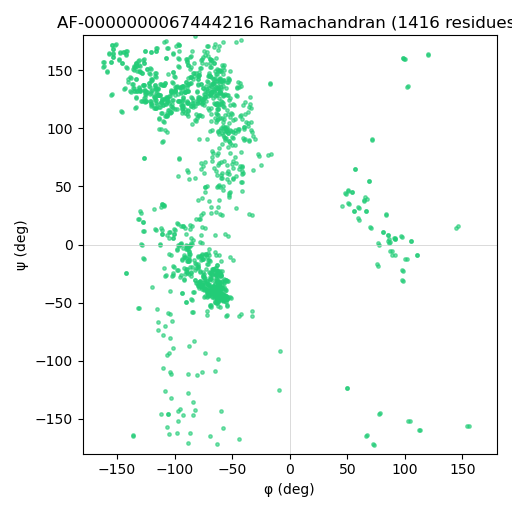LEU A O 1
ATOM 785 N N . ARG A 1 110 ? 15.953 10.055 -11.102 1 94.94 110 ARG A N 1
ATOM 786 C CA . ARG A 1 110 ? 15.359 11.359 -10.82 1 94.94 110 ARG A CA 1
ATOM 787 C C . ARG A 1 110 ? 14.273 11.242 -9.75 1 94.94 110 ARG A C 1
ATOM 789 O O . ARG A 1 110 ? 13.422 10.359 -9.812 1 94.94 110 ARG A O 1
ATOM 796 N N . ILE A 1 111 ? 14.359 12.117 -8.758 1 98 111 ILE A N 1
ATOM 797 C CA . ILE A 1 111 ? 13.375 12.172 -7.688 1 98 111 ILE A CA 1
ATOM 798 C C . ILE A 1 111 ? 12.812 13.586 -7.574 1 98 111 ILE A C 1
ATOM 800 O O . ILE A 1 111 ? 13.562 14.562 -7.594 1 98 111 ILE A O 1
ATOM 804 N N . VAL A 1 112 ? 11.57 13.719 -7.551 1 98.69 112 VAL A N 1
ATOM 805 C CA . VAL A 1 112 ? 10.906 14.961 -7.164 1 98.69 112 VAL A CA 1
ATOM 806 C C . VAL A 1 112 ? 10.328 14.82 -5.758 1 98.69 112 VAL A C 1
ATOM 808 O O . VAL A 1 112 ? 9.633 13.844 -5.457 1 98.69 112 VAL A O 1
ATOM 811 N N . HIS A 1 113 ? 10.656 15.766 -4.91 1 98.81 113 HIS A N 1
ATOM 812 C CA . HIS A 1 113 ? 10.258 15.672 -3.512 1 98.81 113 HIS A CA 1
ATOM 813 C C . HIS A 1 113 ? 9.539 16.938 -3.055 1 98.81 113 HIS A C 1
ATOM 815 O O . HIS A 1 113 ? 9.922 18.047 -3.43 1 98.81 113 HIS A O 1
ATOM 821 N N . PHE A 1 114 ? 8.445 16.797 -2.305 1 98.56 114 PHE A N 1
ATOM 822 C CA . PHE A 1 114 ? 7.777 17.906 -1.652 1 98.56 114 PHE A CA 1
ATOM 823 C C . PHE A 1 114 ? 7.215 17.5 -0.3 1 98.56 114 PHE A C 1
ATOM 825 O O . PHE A 1 114 ? 7.254 16.312 0.056 1 98.56 114 PHE A O 1
ATOM 832 N N . ASN A 1 115 ? 6.855 18.438 0.482 1 98 115 ASN A N 1
ATOM 833 C CA . ASN A 1 115 ? 6.32 18.234 1.822 1 98 115 ASN A CA 1
ATOM 834 C C . ASN A 1 115 ? 5.453 19.406 2.27 1 98 115 ASN A C 1
ATOM 836 O O . ASN A 1 115 ? 5.531 20.484 1.698 1 98 115 ASN A O 1
ATOM 840 N N . ASP A 1 116 ? 4.551 19.234 3.207 1 94.75 116 ASP A N 1
ATOM 841 C CA . ASP A 1 116 ? 3.793 20.25 3.934 1 94.75 116 ASP A CA 1
ATOM 842 C C . ASP A 1 116 ? 3.027 21.156 2.973 1 94.75 116 ASP A C 1
ATOM 844 O O . ASP A 1 116 ? 3.262 22.375 2.932 1 94.75 116 ASP A O 1
ATOM 848 N N . VAL A 1 117 ? 2.094 20.594 2.289 1 95.06 117 VAL A N 1
ATOM 849 C CA . VAL A 1 117 ? 1.294 21.375 1.354 1 95.06 117 VAL A CA 1
ATOM 850 C C . VAL A 1 117 ? -0.163 21.391 1.809 1 95.06 117 VAL A C 1
ATOM 852 O O . VAL A 1 117 ? -0.754 20.344 2.061 1 95.06 117 VAL A O 1
ATOM 855 N N . TYR A 1 118 ? -0.761 22.609 1.856 1 87.5 118 TYR A N 1
ATOM 856 C CA . TYR A 1 118 ? -2.08 22.75 2.465 1 87.5 118 TYR A CA 1
ATOM 857 C C . TYR A 1 118 ? -3.014 23.547 1.561 1 87.5 118 TYR A C 1
ATOM 859 O O . TYR A 1 118 ? -4.121 23.094 1.254 1 87.5 118 TYR A O 1
ATOM 867 N N . ASN A 1 119 ? -2.586 24.719 1.184 1 81.12 119 ASN A N 1
ATOM 868 C CA . ASN A 1 119 ? -3.424 25.641 0.434 1 81.12 119 ASN A CA 1
ATOM 869 C C . ASN A 1 119 ? -3.318 25.406 -1.07 1 81.12 119 ASN A C 1
ATOM 871 O O . ASN A 1 119 ? -2.305 25.75 -1.687 1 81.12 119 ASN A O 1
ATOM 875 N N . VAL A 1 120 ? -4.379 25 -1.69 1 87.88 120 VAL A N 1
ATOM 876 C CA . VAL A 1 120 ? -4.34 24.516 -3.07 1 87.88 120 VAL A CA 1
ATOM 877 C C . VAL A 1 120 ? -4.441 25.703 -4.027 1 87.88 120 VAL A C 1
ATOM 879 O O . VAL A 1 120 ? -4.105 25.594 -5.207 1 87.88 120 VAL A O 1
ATOM 882 N N . PHE A 1 121 ? -4.926 26.828 -3.518 1 77.31 121 PHE A N 1
ATOM 883 C CA . PHE A 1 121 ? -5.016 28 -4.375 1 77.31 121 PHE A CA 1
ATOM 884 C C . PHE A 1 121 ? -3.873 28.969 -4.086 1 77.31 121 PHE A C 1
ATOM 886 O O . PHE A 1 121 ? -3.365 29.031 -2.965 1 77.31 121 PHE A O 1
ATOM 893 N N . SER A 1 122 ? -3.482 29.656 -5.141 1 72.19 122 SER A N 1
ATOM 894 C CA . SER A 1 122 ? -2.402 30.625 -4.977 1 72.19 122 SER A CA 1
ATOM 895 C C . SER A 1 122 ? -2.811 31.75 -4.039 1 72.19 122 SER A C 1
ATOM 897 O O . SER A 1 122 ? -3.971 32.156 -4.027 1 72.19 122 SER A O 1
ATOM 899 N N . ILE A 1 123 ? -1.991 32 -3.076 1 55.06 123 ILE A N 1
ATOM 900 C CA . ILE A 1 123 ? -2.283 33.094 -2.164 1 55.06 123 ILE A CA 1
ATOM 901 C C . ILE A 1 123 ? -1.942 34.438 -2.836 1 55.06 123 ILE A C 1
ATOM 903 O O . ILE A 1 123 ? -0.965 34.531 -3.582 1 55.06 123 ILE A O 1
ATOM 907 N N . SER A 1 124 ? -2.887 35.312 -2.561 1 49.97 124 SER A N 1
ATOM 908 C CA . SER A 1 124 ? -2.709 36.688 -3.049 1 49.97 124 SER A CA 1
ATOM 909 C C . SER A 1 124 ? -1.49 37.344 -2.414 1 49.97 124 SER A C 1
ATOM 911 O O . SER A 1 124 ? -1.157 37.062 -1.261 1 49.97 124 SER A O 1
ATOM 913 N N . GLY A 1 125 ? -0.415 37.75 -3.018 1 48.72 125 GLY A N 1
ATOM 914 C CA . GLY A 1 125 ? 0.72 38.531 -2.533 1 48.72 125 GLY A CA 1
ATOM 915 C C . GLY A 1 125 ? 2.033 38.125 -3.174 1 48.72 125 GLY A C 1
ATOM 916 O O . GLY A 1 125 ? 3.105 38.5 -2.689 1 48.72 125 GLY A O 1
ATOM 917 N N . GLY A 1 126 ? 1.925 37.469 -4.168 1 52.28 126 GLY A N 1
ATOM 918 C CA . GLY A 1 126 ? 3.111 37.281 -4.988 1 52.28 126 GLY A CA 1
ATOM 919 C C . GLY A 1 126 ? 3.959 36.094 -4.57 1 52.28 126 GLY A C 1
ATOM 920 O O . GLY A 1 126 ? 5.078 35.938 -5.059 1 52.28 126 GLY A O 1
ATOM 921 N N . LEU A 1 127 ? 3.684 35.406 -3.51 1 59.09 127 LEU A N 1
ATOM 922 C CA . LEU A 1 127 ? 4.586 34.344 -3.062 1 59.09 127 LEU A CA 1
ATOM 923 C C . LEU A 1 127 ? 4.441 33.094 -3.93 1 59.09 127 LEU A C 1
ATOM 925 O O . LEU A 1 127 ? 5.219 32.156 -3.799 1 59.09 127 LEU A O 1
ATOM 929 N N . GLY A 1 128 ? 3.627 33.125 -4.895 1 73.56 128 GLY A N 1
ATOM 930 C CA . GLY A 1 128 ? 3.498 32 -5.801 1 73.56 128 GLY A CA 1
ATOM 931 C C . GLY A 1 128 ? 2.789 30.812 -5.18 1 73.56 128 GLY A C 1
ATOM 932 O O . GLY A 1 128 ? 2.064 30.953 -4.191 1 73.56 128 GLY A O 1
ATOM 933 N N . GLY A 1 129 ? 2.744 29.656 -5.887 1 85.81 129 GLY A N 1
ATOM 934 C CA . GLY A 1 129 ? 2.125 28.422 -5.426 1 85.81 129 GLY A CA 1
ATOM 935 C C . GLY A 1 129 ? 0.904 28.031 -6.23 1 85.81 129 GLY A C 1
ATOM 936 O O . GLY A 1 129 ? 0.765 28.438 -7.391 1 85.81 129 GLY A O 1
ATOM 937 N N . GLY A 1 130 ? 0.158 27.234 -5.602 1 89 130 GLY A N 1
ATOM 938 C CA . GLY A 1 130 ? -1.013 26.688 -6.258 1 89 130 GLY A CA 1
ATOM 939 C C . GLY A 1 130 ? -0.81 25.25 -6.719 1 89 130 GLY A C 1
ATOM 940 O O . GLY A 1 130 ? 0.204 24.938 -7.344 1 89 130 GLY A O 1
ATOM 941 N N . ALA A 1 131 ? -1.803 24.516 -6.469 1 93.94 131 ALA A N 1
ATOM 942 C CA . ALA A 1 131 ? -1.692 23.094 -6.754 1 93.94 131 ALA A CA 1
ATOM 943 C C . ALA A 1 131 ? -1.674 22.828 -8.258 1 93.94 131 ALA A C 1
ATOM 945 O O . ALA A 1 131 ? -0.999 21.906 -8.727 1 93.94 131 ALA A O 1
ATOM 946 N N . ALA A 1 132 ? -2.432 23.641 -9.055 1 92.5 132 ALA A N 1
ATOM 947 C CA . ALA A 1 132 ? -2.555 23.391 -10.484 1 92.5 132 ALA A CA 1
ATOM 948 C C . ALA A 1 132 ? -1.235 23.656 -11.211 1 92.5 132 ALA A C 1
ATOM 950 O O . ALA A 1 132 ? -0.738 22.797 -11.938 1 92.5 132 ALA A O 1
ATOM 951 N N . PRO A 1 133 ? -0.628 24.906 -11 1 92.75 133 PRO A N 1
ATOM 952 C CA . PRO A 1 133 ? 0.698 25.094 -11.594 1 92.75 133 PRO A CA 1
ATOM 953 C C . PRO A 1 133 ? 1.743 24.141 -11.016 1 92.75 133 PRO A C 1
ATOM 955 O O . PRO A 1 133 ? 2.664 23.734 -11.727 1 92.75 133 PRO A O 1
ATOM 958 N N . PHE A 1 134 ? 1.646 23.844 -9.758 1 96.75 134 PHE A N 1
ATOM 959 C CA . PHE A 1 134 ? 2.549 22.891 -9.117 1 96.75 134 PHE A CA 1
ATOM 960 C C . PHE A 1 134 ? 2.549 21.562 -9.859 1 96.75 134 PHE A C 1
ATOM 962 O O . PHE A 1 134 ? 3.607 20.984 -10.094 1 96.75 134 PHE A O 1
ATOM 969 N N . CYS A 1 135 ? 1.354 21.047 -10.188 1 97.25 135 CYS A N 1
ATOM 970 C CA . CYS A 1 135 ? 1.21 19.781 -10.906 1 97.25 135 CYS A CA 1
ATOM 971 C C . CYS A 1 135 ? 1.949 19.828 -12.242 1 97.25 135 CYS A C 1
ATOM 973 O O . CYS A 1 135 ? 2.643 18.875 -12.602 1 97.25 135 CYS A O 1
ATOM 975 N N . THR A 1 136 ? 1.844 20.875 -12.945 1 95.88 136 THR A N 1
ATOM 976 C CA . THR A 1 136 ? 2.531 21.031 -14.219 1 95.88 136 THR A CA 1
ATOM 977 C C . THR A 1 136 ? 4.043 21.016 -14.031 1 95.88 136 THR A C 1
ATOM 979 O O . THR A 1 136 ? 4.762 20.344 -14.766 1 95.88 136 THR A O 1
ATOM 982 N N . GLY A 1 137 ? 4.5 21.875 -13.062 1 96.81 137 GLY A N 1
ATOM 983 C CA . GLY A 1 137 ? 5.926 21.906 -12.773 1 96.81 137 GLY A CA 1
ATOM 984 C C . GLY A 1 137 ? 6.484 20.547 -12.383 1 96.81 137 GLY A C 1
ATOM 985 O O . GLY A 1 137 ? 7.559 20.156 -12.844 1 96.81 137 GLY A O 1
ATOM 986 N N . LEU A 1 138 ? 5.82 19.875 -11.531 1 97.94 138 LEU A N 1
ATOM 987 C CA . LEU A 1 138 ? 6.223 18.562 -11.07 1 97.94 138 LEU A CA 1
ATOM 988 C C . LEU A 1 138 ? 6.34 17.578 -12.234 1 97.94 138 LEU A C 1
ATOM 990 O O . LEU A 1 138 ? 7.324 16.844 -12.336 1 97.94 138 LEU A O 1
ATOM 994 N N . ARG A 1 139 ? 5.363 17.516 -13.117 1 96.75 139 ARG A N 1
ATOM 995 C CA . ARG A 1 139 ? 5.375 16.609 -14.266 1 96.75 139 ARG A CA 1
ATOM 996 C C . ARG A 1 139 ? 6.551 16.922 -15.188 1 96.75 139 ARG A C 1
ATOM 998 O O . ARG A 1 139 ? 7.188 16 -15.711 1 96.75 139 ARG A O 1
ATOM 1005 N N . GLU A 1 140 ? 6.77 18.125 -15.336 1 95 140 GLU A N 1
ATOM 1006 C CA . GLU A 1 140 ? 7.879 18.547 -16.203 1 95 140 GLU A CA 1
ATOM 1007 C C . GLU A 1 140 ? 9.219 18.062 -15.641 1 95 140 GLU A C 1
ATOM 1009 O O . GLU A 1 140 ? 10.055 17.547 -16.375 1 95 140 GLU A O 1
ATOM 1014 N N . LYS A 1 141 ? 9.422 18.266 -14.359 1 95.56 141 LYS A N 1
ATOM 1015 C CA . LYS A 1 141 ? 10.711 17.984 -13.75 1 95.56 141 LYS A CA 1
ATOM 1016 C C . LYS A 1 141 ? 10.875 16.484 -13.516 1 95.56 141 LYS A C 1
ATOM 1018 O O . LYS A 1 141 ? 11.992 15.961 -13.562 1 95.56 141 LYS A O 1
ATOM 1023 N N . ARG A 1 142 ? 9.844 15.812 -13.219 1 94.38 142 ARG A N 1
ATOM 1024 C CA . ARG A 1 142 ? 9.898 14.375 -12.992 1 94.38 142 ARG A CA 1
ATOM 1025 C C . ARG A 1 142 ? 10.25 13.633 -14.273 1 94.38 142 ARG A C 1
ATOM 1027 O O . ARG A 1 142 ? 10.938 12.617 -14.242 1 94.38 142 ARG A O 1
ATOM 1034 N N . GLY A 1 143 ? 9.781 14.109 -15.383 1 89.5 143 GLY A N 1
ATOM 1035 C CA . GLY A 1 143 ? 9.945 13.367 -16.625 1 89.5 143 GLY A CA 1
ATOM 1036 C C . GLY A 1 143 ? 9.172 12.062 -16.656 1 89.5 143 GLY A C 1
ATOM 1037 O O . GLY A 1 143 ? 8.297 11.836 -15.82 1 89.5 143 GLY A O 1
ATOM 1038 N N . PRO A 1 144 ? 9.492 11.227 -17.547 1 84.69 144 PRO A N 1
ATOM 1039 C CA . PRO A 1 144 ? 8.719 9.992 -17.703 1 84.69 144 PRO A CA 1
ATOM 1040 C C . PRO A 1 144 ? 9.094 8.938 -16.672 1 84.69 144 PRO A C 1
ATOM 1042 O O . PRO A 1 144 ? 8.273 8.078 -16.328 1 84.69 144 PRO A O 1
ATOM 1045 N N . ASP A 1 145 ? 10.258 9.117 -16.094 1 86.81 145 ASP A N 1
ATOM 1046 C CA . ASP A 1 145 ? 10.719 8.016 -15.25 1 86.81 145 ASP A CA 1
ATOM 1047 C C . ASP A 1 145 ? 11.094 8.508 -13.859 1 86.81 145 ASP A C 1
ATOM 1049 O O . ASP A 1 145 ? 11.836 7.848 -13.133 1 86.81 145 ASP A O 1
ATOM 1053 N N . GLY A 1 146 ? 10.617 9.656 -13.508 1 94.19 146 GLY A N 1
ATOM 1054 C CA . GLY A 1 146 ? 10.969 10.195 -12.203 1 94.19 146 GLY A CA 1
ATOM 1055 C C . GLY A 1 146 ? 10.102 9.656 -11.086 1 94.19 146 GLY A C 1
ATOM 1056 O O . GLY A 1 146 ? 8.93 9.352 -11.297 1 94.19 146 GLY A O 1
ATOM 1057 N N . LEU A 1 147 ? 10.758 9.547 -9.922 1 96.19 147 LEU A N 1
ATOM 1058 C CA . LEU A 1 147 ? 10.078 9.109 -8.711 1 96.19 147 LEU A CA 1
ATOM 1059 C C . LEU A 1 147 ? 9.57 10.312 -7.914 1 96.19 147 LEU A C 1
ATOM 1061 O O . LEU A 1 147 ? 10.32 11.258 -7.668 1 96.19 147 LEU A O 1
ATOM 1065 N N . VAL A 1 148 ? 8.281 10.32 -7.586 1 98.5 148 VAL A N 1
ATOM 1066 C CA . VAL A 1 148 ? 7.727 11.391 -6.766 1 98.5 148 VAL A CA 1
ATOM 1067 C C . VAL A 1 148 ? 7.551 10.906 -5.328 1 98.5 148 VAL A C 1
ATOM 1069 O O . VAL A 1 148 ? 6.82 9.945 -5.078 1 98.5 148 VAL A O 1
ATOM 1072 N N . LEU A 1 149 ? 8.227 11.531 -4.426 1 98.88 149 LEU A N 1
ATOM 1073 C CA . LEU A 1 149 ? 8.172 11.18 -3.014 1 98.88 149 LEU A CA 1
ATOM 1074 C C . LEU A 1 149 ? 7.613 12.328 -2.182 1 98.88 149 LEU A C 1
ATOM 1076 O O . LEU A 1 149 ? 7.852 13.492 -2.488 1 98.88 149 LEU A O 1
ATOM 1080 N N . PHE A 1 150 ? 6.855 12.016 -1.123 1 98.81 150 PHE A N 1
ATOM 1081 C CA . PHE A 1 150 ? 6.172 13.016 -0.306 1 98.81 150 PHE A CA 1
ATOM 1082 C C . PHE A 1 150 ? 6.441 12.773 1.175 1 98.81 150 PHE A C 1
ATOM 1084 O O . PHE A 1 150 ? 6.273 11.656 1.669 1 98.81 150 PHE A O 1
ATOM 1091 N N . SER A 1 151 ? 6.793 13.875 1.911 1 98.62 151 SER A N 1
ATOM 1092 C CA . SER A 1 151 ? 7.223 13.688 3.293 1 98.62 151 SER A CA 1
ATOM 1093 C C . SER A 1 151 ? 6.191 14.242 4.273 1 98.62 151 SER A C 1
ATOM 1095 O O . SER A 1 151 ? 6.551 14.875 5.266 1 98.62 151 SER A O 1
ATOM 1097 N N . GLY A 1 152 ? 4.977 14.148 3.984 1 97.88 152 GLY A N 1
ATOM 1098 C CA . GLY A 1 152 ? 3.936 14.242 4.996 1 97.88 152 GLY A CA 1
ATOM 1099 C C . GLY A 1 152 ? 3.309 15.625 5.078 1 97.88 152 GLY A C 1
ATOM 1100 O O . GLY A 1 152 ? 3.906 16.609 4.645 1 97.88 152 GLY A O 1
ATOM 1101 N N . ASP A 1 153 ? 2.059 15.742 5.691 1 96.12 153 ASP A N 1
ATOM 1102 C CA . ASP A 1 153 ? 1.206 16.891 5.949 1 96.12 153 ASP A CA 1
ATOM 1103 C C . ASP A 1 153 ? 0.583 17.422 4.656 1 96.12 153 ASP A C 1
ATOM 1105 O O . ASP A 1 153 ? 1.096 18.359 4.051 1 96.12 153 ASP A O 1
ATOM 1109 N N . ILE A 1 154 ? -0.566 16.875 4.387 1 97 154 ILE A N 1
ATOM 1110 C CA . ILE A 1 154 ? -1.226 17.297 3.154 1 97 154 ILE A CA 1
ATOM 1111 C C . ILE A 1 154 ? -2.732 17.391 3.383 1 97 154 ILE A C 1
ATOM 1113 O O . ILE A 1 154 ? -3.412 18.203 2.74 1 97 154 ILE A O 1
ATOM 1117 N N . PHE A 1 155 ? -3.287 16.719 4.289 1 95.19 155 PHE A N 1
ATOM 1118 C CA . PHE A 1 155 ? -4.738 16.594 4.391 1 95.19 155 PHE A CA 1
ATOM 1119 C C . PHE A 1 155 ? -5.316 17.766 5.18 1 95.19 155 PHE A C 1
ATOM 1121 O O . PHE A 1 155 ? -6.512 18.062 5.082 1 95.19 155 PHE A O 1
ATOM 1128 N N . SER A 1 156 ? -4.547 18.359 5.977 1 86.75 156 SER A N 1
ATOM 1129 C CA . SER A 1 156 ? -4.883 19.5 6.812 1 86.75 156 SER A CA 1
ATOM 1130 C C . SER A 1 156 ? -3.631 20.266 7.25 1 86.75 156 SER A C 1
ATOM 1132 O O . SER A 1 156 ? -2.525 19.719 7.195 1 86.75 156 SER A O 1
ATOM 1134 N N . PRO A 1 157 ? -3.742 21.547 7.434 1 78.69 157 PRO A N 1
ATOM 1135 C CA . PRO A 1 157 ? -4.93 22.391 7.574 1 78.69 157 PRO A CA 1
ATOM 1136 C C . PRO A 1 157 ? -5.156 23.297 6.363 1 78.69 157 PRO A C 1
ATOM 1138 O O . PRO A 1 157 ? -4.199 23.844 5.805 1 78.69 157 PRO A O 1
ATOM 1141 N N . SER A 1 158 ? -6.289 23.484 5.859 1 75.62 158 SER A N 1
ATOM 1142 C CA . SER A 1 158 ? -6.762 24.516 4.93 1 75.62 158 SER A CA 1
ATOM 1143 C C . SER A 1 158 ? -8.281 24.609 4.949 1 75.62 158 SER A C 1
ATOM 1145 O O . SER A 1 158 ? -8.969 23.656 5.344 1 75.62 158 SER A O 1
ATOM 1147 N N . PRO A 1 159 ? -8.828 25.797 4.617 1 70.56 159 PRO A N 1
ATOM 1148 C CA . PRO A 1 159 ? -10.281 25.922 4.637 1 70.56 159 PRO A CA 1
ATOM 1149 C C . PRO A 1 159 ? -10.977 24.828 3.826 1 70.56 159 PRO A C 1
ATOM 1151 O O . PRO A 1 159 ? -11.945 24.234 4.297 1 70.56 159 PRO A O 1
ATOM 1154 N N . LEU A 1 160 ? -10.484 24.594 2.68 1 78.56 160 LEU A N 1
ATOM 1155 C CA . LEU A 1 160 ? -11.117 23.578 1.847 1 78.56 160 LEU A CA 1
ATOM 1156 C C . LEU A 1 160 ? -10.945 22.188 2.461 1 78.56 160 LEU A C 1
ATOM 1158 O O . LEU A 1 160 ? -11.844 21.359 2.373 1 78.56 160 LEU A O 1
ATOM 1162 N N . SER A 1 161 ? -9.773 21.938 3.064 1 86.5 161 SER A N 1
ATOM 1163 C CA . SER A 1 161 ? -9.539 20.656 3.715 1 86.5 161 SER A CA 1
ATOM 1164 C C . SER A 1 161 ? -10.453 20.469 4.918 1 86.5 161 SER A C 1
ATOM 1166 O O . SER A 1 161 ? -10.898 19.359 5.203 1 86.5 161 SER A O 1
ATOM 1168 N N . GLU A 1 162 ? -10.656 21.547 5.664 1 77.69 162 GLU A N 1
ATOM 1169 C CA . GLU A 1 162 ? -11.586 21.453 6.793 1 77.69 162 GLU A CA 1
ATOM 1170 C C . GLU A 1 162 ? -13 21.125 6.32 1 77.69 162 GLU A C 1
ATOM 1172 O O . GLU A 1 162 ? -13.688 20.312 6.934 1 77.69 162 GLU A O 1
ATOM 1177 N N . ALA A 1 163 ? -13.398 21.781 5.242 1 74.25 163 ALA A N 1
ATOM 1178 C CA . ALA A 1 163 ? -14.75 21.594 4.715 1 74.25 163 ALA A CA 1
ATOM 1179 C C . ALA A 1 163 ? -14.914 20.203 4.117 1 74.25 163 ALA A C 1
ATOM 1181 O O . ALA A 1 163 ? -15.953 19.562 4.277 1 74.25 163 ALA A O 1
ATOM 1182 N N . SER A 1 164 ? -13.883 19.719 3.438 1 82.88 164 SER A N 1
ATOM 1183 C CA . SER A 1 164 ? -13.969 18.438 2.74 1 82.88 164 SER A CA 1
ATOM 1184 C C . SER A 1 164 ? -13.359 17.312 3.57 1 82.88 164 SER A C 1
ATOM 1186 O O . SER A 1 164 ? -13.352 16.156 3.146 1 82.88 164 SER A O 1
ATOM 1188 N N . LYS A 1 165 ? -12.766 17.703 4.734 1 83.75 165 LYS A N 1
ATOM 1189 C CA . LYS A 1 165 ? -12.031 16.781 5.605 1 83.75 165 LYS A CA 1
ATOM 1190 C C . LYS A 1 165 ? -10.852 16.156 4.875 1 83.75 165 LYS A C 1
ATOM 1192 O O . LYS A 1 165 ? -10.602 14.953 5.004 1 83.75 165 LYS A O 1
ATOM 1197 N N . GLY A 1 166 ? -10.281 16.859 3.98 1 91.25 166 GLY A N 1
ATOM 1198 C CA . GLY A 1 166 ? -9.039 16.469 3.342 1 91.25 166 GLY A CA 1
ATOM 1199 C C . GLY A 1 166 ? -9.25 15.664 2.07 1 91.25 166 GLY A C 1
ATOM 1200 O O . GLY A 1 166 ? -8.281 15.258 1.421 1 91.25 166 GLY A O 1
ATOM 1201 N N . ARG A 1 167 ? -10.461 15.453 1.584 1 91.06 167 ARG A N 1
ATOM 1202 C CA . ARG A 1 167 ? -10.781 14.586 0.452 1 91.06 167 ARG A CA 1
ATOM 1203 C C . ARG A 1 167 ? -10.156 15.117 -0.835 1 91.06 167 ARG A C 1
ATOM 1205 O O . ARG A 1 167 ? -9.68 14.344 -1.668 1 91.06 167 ARG A O 1
ATOM 1212 N N . GLN A 1 168 ? -10.18 16.453 -1.003 1 91.62 168 GLN A N 1
ATOM 1213 C CA . GLN A 1 168 ? -9.617 17.031 -2.217 1 91.62 168 GLN A CA 1
ATOM 1214 C C . GLN A 1 168 ? -8.133 16.719 -2.344 1 91.62 168 GLN A C 1
ATOM 1216 O O . GLN A 1 168 ? -7.617 16.578 -3.455 1 91.62 168 GLN A O 1
ATOM 1221 N N . MET A 1 169 ? -7.5 16.609 -1.23 1 97.06 169 MET A N 1
ATOM 1222 C CA . MET A 1 169 ? -6.059 16.375 -1.244 1 97.06 169 MET A CA 1
ATOM 1223 C C . MET A 1 169 ? -5.746 14.93 -1.594 1 97.06 169 MET A C 1
ATOM 1225 O O . MET A 1 169 ? -4.727 14.641 -2.225 1 97.06 169 MET A O 1
ATOM 1229 N N . ALA A 1 170 ? -6.598 13.984 -1.149 1 96.44 170 ALA A N 1
ATOM 1230 C CA . ALA A 1 170 ? -6.434 12.594 -1.575 1 96.44 170 ALA A CA 1
ATOM 1231 C C . ALA A 1 170 ? -6.492 12.477 -3.096 1 96.44 170 ALA A C 1
ATOM 1233 O O . ALA A 1 170 ? -5.66 11.797 -3.705 1 96.44 170 ALA A O 1
ATOM 1234 N N . GLU A 1 171 ? -7.477 13.102 -3.682 1 94.75 171 GLU A N 1
ATOM 1235 C CA . GLU A 1 171 ? -7.602 13.086 -5.137 1 94.75 171 GLU A CA 1
ATOM 1236 C C . GLU A 1 171 ? -6.406 13.766 -5.797 1 94.75 171 GLU A C 1
ATOM 1238 O O . GLU A 1 171 ? -5.934 13.32 -6.844 1 94.75 171 GLU A O 1
ATOM 1243 N N . LEU A 1 172 ? -5.922 14.859 -5.184 1 96.75 172 LEU A N 1
ATOM 1244 C CA . LEU A 1 172 ? -4.762 15.562 -5.715 1 96.75 172 LEU A CA 1
ATOM 1245 C C . LEU A 1 172 ? -3.533 14.664 -5.738 1 96.75 172 LEU A C 1
ATOM 1247 O O . LEU A 1 172 ? -2.773 14.664 -6.707 1 96.75 172 LEU A O 1
ATOM 1251 N N . LEU A 1 173 ? -3.275 13.93 -4.684 1 98.06 173 LEU A N 1
ATOM 1252 C CA . LEU A 1 173 ? -2.15 13 -4.633 1 98.06 173 LEU A CA 1
ATOM 1253 C C . LEU A 1 173 ? -2.209 12.008 -5.789 1 98.06 173 LEU A C 1
ATOM 1255 O O . LEU A 1 173 ? -1.175 11.633 -6.344 1 98.06 173 LEU A O 1
ATOM 1259 N N . ASN A 1 174 ? -3.408 11.57 -6.094 1 95.88 174 ASN A N 1
ATOM 1260 C CA . ASN A 1 174 ? -3.582 10.656 -7.219 1 95.88 174 ASN A CA 1
ATOM 1261 C C . ASN A 1 174 ? -3.232 11.328 -8.547 1 95.88 174 ASN A C 1
ATOM 1263 O O . ASN A 1 174 ? -2.613 10.711 -9.414 1 95.88 174 ASN A O 1
ATOM 1267 N N . TYR A 1 175 ? -3.549 12.602 -8.703 1 95.12 175 TYR A N 1
ATOM 1268 C CA . TYR A 1 175 ? -3.205 13.352 -9.906 1 95.12 175 TYR A CA 1
ATOM 1269 C C . TYR A 1 175 ? -1.696 13.516 -10.039 1 95.12 175 TYR A C 1
ATOM 1271 O O . TYR A 1 175 ? -1.15 13.461 -11.141 1 95.12 175 TYR A O 1
ATOM 1279 N N . LEU A 1 176 ? -1.088 13.711 -8.883 1 97.25 176 LEU A N 1
ATOM 1280 C CA . LEU A 1 176 ? 0.351 13.953 -8.875 1 97.25 176 LEU A CA 1
ATOM 1281 C C . LEU A 1 176 ? 1.119 12.648 -9.07 1 97.25 176 LEU A C 1
ATOM 1283 O O . LEU A 1 176 ? 2.334 12.664 -9.289 1 97.25 176 LEU A O 1
ATOM 1287 N N . ASP A 1 177 ? 0.424 11.547 -9.008 1 96.31 177 ASP A N 1
ATOM 1288 C CA . ASP A 1 177 ? 1.008 10.219 -9.164 1 96.31 177 ASP A CA 1
ATOM 1289 C C . ASP A 1 177 ? 2.164 10.008 -8.188 1 96.31 177 ASP A C 1
ATOM 1291 O O . ASP A 1 177 ? 3.262 9.617 -8.594 1 96.31 177 ASP A O 1
ATOM 1295 N N . VAL A 1 178 ? 1.912 10.406 -6.926 1 98.38 178 VAL A N 1
ATOM 1296 C CA . VAL A 1 178 ? 2.908 10.219 -5.875 1 98.38 178 VAL A CA 1
ATOM 1297 C C . VAL A 1 178 ? 3.178 8.734 -5.676 1 98.38 178 VAL A C 1
ATOM 1299 O O . VAL A 1 178 ? 2.248 7.922 -5.668 1 98.38 178 VAL A O 1
ATOM 1302 N N . HIS A 1 179 ? 4.477 8.383 -5.574 1 98.19 179 HIS A N 1
ATOM 1303 C CA . HIS A 1 179 ? 4.883 6.984 -5.48 1 98.19 179 HIS A CA 1
ATOM 1304 C C . HIS A 1 179 ? 4.809 6.484 -4.043 1 98.19 179 HIS A C 1
ATOM 1306 O O . HIS A 1 179 ? 4.117 5.5 -3.758 1 98.19 179 HIS A O 1
ATOM 1312 N N . THR A 1 180 ? 5.508 7.121 -3.16 1 98.62 180 THR A N 1
ATOM 1313 C CA . THR A 1 180 ? 5.594 6.746 -1.753 1 98.62 180 THR A CA 1
ATOM 1314 C C . THR A 1 180 ? 5.5 7.98 -0.858 1 98.62 180 THR A C 1
ATOM 1316 O O . THR A 1 180 ? 6.078 9.023 -1.17 1 98.62 180 THR A O 1
ATOM 1319 N N . SER A 1 181 ? 4.754 7.863 0.24 1 98.62 181 SER A N 1
ATOM 1320 C CA . SER A 1 181 ? 4.531 8.969 1.162 1 98.62 181 SER A CA 1
ATOM 1321 C C . SER A 1 181 ? 4.727 8.539 2.609 1 98.62 181 SER A C 1
ATOM 1323 O O . SER A 1 181 ? 4.617 7.348 2.926 1 98.62 181 SER A O 1
ATOM 1325 N N . CYS A 1 182 ? 5.027 9.438 3.471 1 97.75 182 CYS A N 1
ATOM 1326 C CA . CYS A 1 182 ? 4.945 9.234 4.91 1 97.75 182 CYS A CA 1
ATOM 1327 C C . CYS A 1 182 ? 3.904 10.156 5.539 1 97.75 182 CYS A C 1
ATOM 1329 O O . CYS A 1 182 ? 3.473 11.125 4.914 1 97.75 182 CYS A O 1
ATOM 1331 N N . TYR A 1 183 ? 3.496 9.93 6.797 1 97 183 TYR A N 1
ATOM 1332 C CA . TYR A 1 183 ? 2.516 10.742 7.504 1 97 183 TYR A CA 1
ATOM 1333 C C . TYR A 1 183 ? 3.182 11.938 8.172 1 97 183 TYR A C 1
ATOM 1335 O O . TYR A 1 183 ? 4.324 11.844 8.633 1 97 183 TYR A O 1
ATOM 1343 N N . GLY A 1 184 ? 2.514 13.039 8.195 1 96.69 184 GLY A N 1
ATOM 1344 C CA . GLY A 1 184 ? 2.799 14.148 9.086 1 96.69 184 GLY A CA 1
ATOM 1345 C C . GLY A 1 184 ? 1.792 14.289 10.211 1 96.69 184 GLY A C 1
ATOM 1346 O O . GLY A 1 184 ? 0.768 13.602 10.227 1 96.69 184 GLY A O 1
ATOM 1347 N N . ASN A 1 185 ? 2.072 15.109 11.172 1 90.5 185 ASN A N 1
ATOM 1348 C CA . ASN A 1 185 ? 1.182 15.242 12.32 1 90.5 185 ASN A CA 1
ATOM 1349 C C . ASN A 1 185 ? -0.174 15.82 11.914 1 90.5 185 ASN A C 1
ATOM 1351 O O . ASN A 1 185 ? -1.211 15.391 12.43 1 90.5 185 ASN A O 1
ATOM 1355 N N . HIS A 1 186 ? -0.217 16.672 10.945 1 90.88 186 HIS A N 1
ATOM 1356 C CA . HIS A 1 186 ? -1.47 17.297 10.555 1 90.88 186 HIS A CA 1
ATOM 1357 C C . HIS A 1 186 ? -2.316 16.375 9.695 1 90.88 186 HIS A C 1
ATOM 1359 O O . HIS A 1 186 ? -3.488 16.656 9.43 1 90.88 186 HIS A O 1
ATOM 1365 N N . ASP A 1 187 ? -1.73 15.344 9.305 1 95.25 187 ASP A N 1
ATOM 1366 C CA . ASP A 1 187 ? -2.531 14.336 8.625 1 95.25 187 ASP A CA 1
ATOM 1367 C C . ASP A 1 187 ? -3.486 13.641 9.594 1 95.25 187 ASP A C 1
ATOM 1369 O O . ASP A 1 187 ? -4.449 12.992 9.172 1 95.25 187 ASP A O 1
ATOM 1373 N N . LEU A 1 188 ? -3.262 13.836 10.844 1 90.31 188 LEU A N 1
ATOM 1374 C CA . LEU A 1 188 ? -4.074 13.195 11.867 1 90.31 188 LEU A CA 1
ATOM 1375 C C . LEU A 1 188 ? -5.094 14.172 12.445 1 90.31 188 LEU A C 1
ATOM 1377 O O . LEU A 1 188 ? -5.793 13.852 13.406 1 90.31 188 LEU A O 1
ATOM 1381 N N . ASP A 1 189 ? -5.184 15.336 11.914 1 84 189 ASP A N 1
ATOM 1382 C CA . ASP A 1 189 ? -6.043 16.375 12.469 1 84 189 ASP A CA 1
ATOM 1383 C C . ASP A 1 189 ? -7.484 15.898 12.586 1 84 189 ASP A C 1
ATOM 1385 O O . ASP A 1 189 ? -8.211 16.297 13.5 1 84 189 ASP A O 1
ATOM 1389 N N . PHE A 1 190 ? -7.875 15.016 11.68 1 80.88 190 PHE A N 1
ATOM 1390 C CA . PHE A 1 190 ? -9.25 14.523 11.695 1 80.88 190 PHE A CA 1
ATOM 1391 C C . PHE A 1 190 ? -9.328 13.156 12.344 1 80.88 190 PHE A C 1
ATOM 1393 O O . PHE A 1 190 ? -10.344 12.461 12.219 1 80.88 190 PHE A O 1
ATOM 1400 N N . GLY A 1 191 ? -8.211 12.711 12.953 1 83.56 191 GLY A N 1
ATOM 1401 C CA . GLY A 1 191 ? -8.164 11.422 13.617 1 83.56 191 GLY A CA 1
ATOM 1402 C C . GLY A 1 191 ? -7.5 10.344 12.781 1 83.56 191 GLY A C 1
ATOM 1403 O O . GLY A 1 191 ? -7.496 10.422 11.547 1 83.56 191 GLY A O 1
ATOM 1404 N N . TRP A 1 192 ? -7.059 9.297 13.453 1 86.31 192 TRP A N 1
ATOM 1405 C CA . TRP A 1 192 ? -6.266 8.289 12.758 1 86.31 192 TRP A CA 1
ATOM 1406 C C . TRP A 1 192 ? -7.152 7.406 11.883 1 86.31 192 TRP A C 1
ATOM 1408 O O . TRP A 1 192 ? -6.723 6.938 10.828 1 86.31 192 TRP A O 1
ATOM 1418 N N . GLU A 1 193 ? -8.398 7.148 12.258 1 84.94 193 GLU A N 1
ATOM 1419 C CA . GLU A 1 193 ? -9.297 6.344 11.43 1 84.94 193 GLU A CA 1
ATOM 1420 C C . GLU A 1 193 ? -9.602 7.043 10.109 1 84.94 193 GLU A C 1
ATOM 1422 O O . GLU A 1 193 ? -9.68 6.398 9.062 1 84.94 193 GLU A O 1
ATOM 1427 N N . TRP A 1 194 ? -9.805 8.383 10.266 1 89.12 194 TRP A N 1
ATOM 1428 C CA . TRP A 1 194 ? -10.047 9.164 9.055 1 89.12 194 TRP A CA 1
ATOM 1429 C C . TRP A 1 194 ? -8.805 9.188 8.164 1 89.12 194 TRP A C 1
ATOM 1431 O O . TRP A 1 194 ? -8.906 9.125 6.941 1 89.12 194 TRP A O 1
ATOM 1441 N N . LEU A 1 195 ? -7.641 9.305 8.805 1 94.19 195 LEU A N 1
ATOM 1442 C CA . LEU A 1 195 ? -6.387 9.227 8.062 1 94.19 195 LEU A CA 1
ATOM 1443 C C . LEU A 1 195 ? -6.281 7.91 7.301 1 94.19 195 LEU A C 1
ATOM 1445 O O . LEU A 1 195 ? -5.859 7.887 6.145 1 94.19 195 LEU A O 1
ATOM 1449 N N . GLU A 1 196 ? -6.645 6.859 7.945 1 92.81 196 GLU A N 1
ATOM 1450 C CA . GLU A 1 196 ? -6.629 5.547 7.309 1 92.81 196 GLU A CA 1
ATOM 1451 C C . GLU A 1 196 ? -7.492 5.531 6.051 1 92.81 196 GLU A C 1
ATOM 1453 O O . GLU A 1 196 ? -7.086 4.992 5.02 1 92.81 196 GLU A O 1
ATOM 1458 N N . LEU A 1 197 ? -8.672 6.082 6.16 1 92.81 197 LEU A N 1
ATOM 1459 C CA . LEU A 1 197 ? -9.594 6.148 5.031 1 92.81 197 LEU A CA 1
ATOM 1460 C C . LEU A 1 197 ? -9 6.973 3.893 1 92.81 197 LEU A C 1
ATOM 1462 O O . LEU A 1 197 ? -9.039 6.555 2.734 1 92.81 197 LEU A O 1
ATOM 1466 N N . LEU A 1 198 ? -8.477 8.148 4.211 1 96 198 LEU A N 1
ATOM 1467 C CA . LEU A 1 198 ? -7.91 9.016 3.188 1 96 198 LEU A CA 1
ATOM 1468 C C . LEU A 1 198 ? -6.703 8.359 2.525 1 96 198 LEU A C 1
ATOM 1470 O O . LEU A 1 198 ? -6.59 8.359 1.297 1 96 198 LEU A O 1
ATOM 1474 N N . ALA A 1 199 ? -5.828 7.809 3.334 1 97.31 199 ALA A N 1
ATOM 1475 C CA . ALA A 1 199 ? -4.656 7.117 2.807 1 97.31 199 ALA A CA 1
ATOM 1476 C C . ALA A 1 199 ? -5.062 5.941 1.92 1 97.31 199 ALA A C 1
ATOM 1478 O O . ALA A 1 199 ? -4.469 5.719 0.863 1 97.31 199 ALA A O 1
ATOM 1479 N N . GLY A 1 200 ? -6.043 5.215 2.369 1 96.75 200 GLY A N 1
ATOM 1480 C CA . GLY A 1 200 ? -6.551 4.102 1.586 1 96.75 200 GLY A CA 1
ATOM 1481 C C . GLY A 1 200 ? -7.156 4.527 0.263 1 96.75 200 GLY A C 1
ATOM 1482 O O . GLY A 1 200 ? -7.215 3.738 -0.682 1 96.75 200 GLY A O 1
ATOM 1483 N N . THR A 1 201 ? -7.57 5.75 0.169 1 96.75 201 THR A N 1
ATOM 1484 C CA . THR A 1 201 ? -8.211 6.289 -1.027 1 96.75 201 THR A CA 1
ATOM 1485 C C . THR A 1 201 ? -7.16 6.711 -2.055 1 96.75 201 THR A C 1
ATOM 1487 O O . THR A 1 201 ? -7.473 6.867 -3.238 1 96.75 201 THR A O 1
ATOM 1490 N N . THR A 1 202 ? -5.926 6.844 -1.612 1 97.56 202 THR A N 1
ATOM 1491 C CA . THR A 1 202 ? -4.852 7.246 -2.512 1 97.56 202 THR A CA 1
ATOM 1492 C C . THR A 1 202 ? -4.207 6.023 -3.164 1 97.56 202 THR A C 1
ATOM 1494 O O . THR A 1 202 ? -4.266 4.918 -2.621 1 97.56 202 THR A O 1
ATOM 1497 N N . LYS A 1 203 ? -3.572 6.289 -4.309 1 96 203 LYS A N 1
ATOM 1498 C CA . LYS A 1 203 ? -2.836 5.242 -5.008 1 96 203 LYS A CA 1
ATOM 1499 C C . LYS A 1 203 ? -1.439 5.062 -4.418 1 96 203 LYS A C 1
ATOM 1501 O O . LYS A 1 203 ? -0.871 3.971 -4.477 1 96 203 LYS A O 1
ATOM 1506 N N . CYS A 1 204 ? -0.879 6.078 -3.914 1 97.06 204 CYS A N 1
ATOM 1507 C CA . CYS A 1 204 ? 0.481 6 -3.393 1 97.06 204 CYS A CA 1
ATOM 1508 C C . CYS A 1 204 ? 0.547 5.086 -2.174 1 97.06 204 CYS A C 1
ATOM 1510 O O . CYS A 1 204 ? -0.469 4.84 -1.524 1 97.06 204 CYS A O 1
ATOM 1512 N N . LYS A 1 205 ? 1.725 4.586 -1.955 1 97.62 205 LYS A N 1
ATOM 1513 C CA . LYS A 1 205 ? 1.958 3.801 -0.748 1 97.62 205 LYS A CA 1
ATOM 1514 C C . LYS A 1 205 ? 2.377 4.691 0.418 1 97.62 205 LYS A C 1
ATOM 1516 O O . LYS A 1 205 ? 3.18 5.613 0.245 1 97.62 205 LYS A O 1
ATOM 1521 N N . TRP A 1 206 ? 1.745 4.484 1.534 1 98.12 206 TRP A N 1
ATOM 1522 C CA . TRP A 1 206 ? 2.107 5.191 2.758 1 98.12 206 TRP A CA 1
ATOM 1523 C C . TRP A 1 206 ? 2.977 4.316 3.656 1 98.12 206 TRP A C 1
ATOM 1525 O O . TRP A 1 206 ? 2.68 3.137 3.861 1 98.12 206 TRP A O 1
ATOM 1535 N N . VAL A 1 207 ? 4.031 4.914 4.113 1 97.81 207 VAL A N 1
ATOM 1536 C CA . VAL A 1 207 ? 5.008 4.172 4.902 1 97.81 207 VAL A CA 1
ATOM 1537 C C . VAL A 1 207 ? 5.176 4.828 6.273 1 97.81 207 VAL A C 1
ATOM 1539 O O . VAL A 1 207 ? 5.152 6.055 6.383 1 97.81 207 VAL A O 1
ATOM 1542 N N . MET A 1 208 ? 5.273 4.086 7.309 1 96.88 208 MET A N 1
ATOM 1543 C CA . MET A 1 208 ? 5.57 4.488 8.68 1 96.88 208 MET A CA 1
ATOM 1544 C C . MET A 1 208 ? 6.383 3.418 9.398 1 96.88 208 MET A C 1
ATOM 1546 O O . MET A 1 208 ? 5.867 2.338 9.695 1 96.88 208 MET A O 1
ATOM 1550 N N . SER A 1 209 ? 7.602 3.734 9.727 1 97.06 209 SER A N 1
ATOM 1551 C CA . SER A 1 209 ? 8.531 2.699 10.172 1 97.06 209 SER A CA 1
ATOM 1552 C C . SER A 1 209 ? 8.594 2.631 11.695 1 97.06 209 SER A C 1
ATOM 1554 O O . SER A 1 209 ? 8.977 1.607 12.258 1 97.06 209 SER A O 1
ATOM 1556 N N . ASN A 1 210 ? 8.203 3.74 12.414 1 96.56 210 ASN A N 1
ATOM 1557 C CA . ASN A 1 210 ? 8.484 3.744 13.844 1 96.56 210 ASN A CA 1
ATOM 1558 C C . ASN A 1 210 ? 7.258 4.141 14.656 1 96.56 210 ASN A C 1
ATOM 1560 O O . ASN A 1 210 ? 7.383 4.684 15.758 1 96.56 210 ASN A O 1
ATOM 1564 N N . ALA A 1 211 ? 6.094 4.012 14.133 1 93.31 211 ALA A N 1
ATOM 1565 C CA . ALA A 1 211 ? 4.844 4.227 14.852 1 93.31 211 ALA A CA 1
ATOM 1566 C C . ALA A 1 211 ? 3.844 3.113 14.562 1 93.31 211 ALA A C 1
ATOM 1568 O O . ALA A 1 211 ? 3.596 2.781 13.398 1 93.31 211 ALA A O 1
ATOM 1569 N N . ARG A 1 212 ? 3.279 2.602 15.57 1 90.5 212 ARG A N 1
ATOM 1570 C CA . ARG A 1 212 ? 2.283 1.54 15.469 1 90.5 212 ARG A CA 1
ATOM 1571 C C . ARG A 1 212 ? 1.005 1.916 16.219 1 90.5 212 ARG A C 1
ATOM 1573 O O . ARG A 1 212 ? 1.011 2.82 17.047 1 90.5 212 ARG A O 1
ATOM 1580 N N . SER A 1 213 ? -0.02 1.259 15.742 1 86.38 213 SER A N 1
ATOM 1581 C CA . SER A 1 213 ? -1.277 1.419 16.469 1 86.38 213 SER A CA 1
ATOM 1582 C C . SER A 1 213 ? -1.312 0.546 17.719 1 86.38 213 SER A C 1
ATOM 1584 O O . SER A 1 213 ? -0.837 -0.591 17.703 1 86.38 213 SER A O 1
ATOM 1586 N N . LYS A 1 214 ? -1.814 1.115 18.766 1 79.12 214 LYS A N 1
ATOM 1587 C CA . LYS A 1 214 ? -1.949 0.357 20.016 1 79.12 214 LYS A CA 1
ATOM 1588 C C . LYS A 1 214 ? -2.994 -0.745 19.875 1 79.12 214 LYS A C 1
ATOM 1590 O O . LYS A 1 214 ? -2.76 -1.886 20.266 1 79.12 214 LYS A O 1
ATOM 1595 N N . ILE A 1 215 ? -4.141 -0.341 19.266 1 65.12 215 ILE A N 1
ATOM 1596 C CA . ILE A 1 215 ? -5.219 -1.309 19.094 1 65.12 215 ILE A CA 1
ATOM 1597 C C . ILE A 1 215 ? -4.992 -2.105 17.812 1 65.12 215 ILE A C 1
ATOM 1599 O O . ILE A 1 215 ? -4.777 -1.526 16.75 1 65.12 215 ILE A O 1
ATOM 1603 N N . GLY A 1 216 ? -4.824 -3.436 17.812 1 62.59 216 GLY A N 1
ATOM 1604 C CA . GLY A 1 216 ? -4.734 -4.309 16.641 1 62.59 216 GLY A CA 1
ATOM 1605 C C . GLY A 1 216 ? -3.305 -4.641 16.266 1 62.59 216 GLY A C 1
ATOM 1606 O O . GLY A 1 216 ? -3.057 -5.645 15.586 1 62.59 216 GLY A O 1
ATOM 1607 N N . GLY A 1 217 ? -2.326 -3.709 16.734 1 63.16 217 GLY A N 1
ATOM 1608 C CA . GLY A 1 217 ? -0.914 -4.039 16.609 1 63.16 217 GLY A CA 1
ATOM 1609 C C . GLY A 1 217 ? -0.353 -3.779 15.234 1 63.16 217 GLY A C 1
ATOM 1610 O O . GLY A 1 217 ? 0.791 -4.133 14.945 1 63.16 217 GLY A O 1
ATOM 1611 N N . GLY A 1 218 ? -0.918 -3.188 14.383 1 82.06 218 GLY A N 1
ATOM 1612 C CA . GLY A 1 218 ? -0.398 -2.91 13.055 1 82.06 218 GLY A CA 1
ATOM 1613 C C . GLY A 1 218 ? 0.228 -1.533 12.93 1 82.06 218 GLY A C 1
ATOM 1614 O O . GLY A 1 218 ? 0.341 -0.809 13.922 1 82.06 218 GLY A O 1
ATOM 1615 N N . VAL A 1 219 ? 0.857 -1.282 11.844 1 90.62 219 VAL A N 1
ATOM 1616 C CA . VAL A 1 219 ? 1.446 0.023 11.562 1 90.62 219 VAL A CA 1
ATOM 1617 C C . VAL A 1 219 ? 0.369 1.103 11.641 1 90.62 219 VAL A C 1
ATOM 1619 O O . VAL A 1 219 ? -0.787 0.861 11.289 1 90.62 219 VAL A O 1
ATOM 1622 N N . LEU A 1 220 ? 0.653 2.223 12.148 1 90.69 220 LEU A N 1
ATOM 1623 C CA . LEU A 1 220 ? -0.277 3.33 12.344 1 90.69 220 LEU A CA 1
ATOM 1624 C C . LEU A 1 220 ? -1.104 3.57 11.078 1 90.69 220 LEU A C 1
ATOM 1626 O O . LEU A 1 220 ? -0.555 3.666 9.984 1 90.69 220 LEU A O 1
ATOM 1630 N N . ALA A 1 221 ? -2.439 3.619 11.242 1 91.31 221 ALA A N 1
ATOM 1631 C CA . ALA A 1 221 ? -3.398 3.932 10.18 1 91.31 221 ALA A CA 1
ATOM 1632 C C . ALA A 1 221 ? -3.229 2.99 8.992 1 91.31 221 ALA A C 1
ATOM 1634 O O . ALA A 1 221 ? -3.359 3.408 7.84 1 91.31 221 ALA A O 1
ATOM 1635 N N . ASN A 1 222 ? -2.777 1.788 9.234 1 91.88 222 ASN A N 1
ATOM 1636 C CA . ASN A 1 222 ? -2.686 0.693 8.273 1 91.88 222 ASN A CA 1
ATOM 1637 C C . ASN A 1 222 ? -1.677 1 7.168 1 91.88 222 ASN A C 1
ATOM 1639 O O . ASN A 1 222 ? -1.854 0.576 6.027 1 91.88 222 ASN A O 1
ATOM 1643 N N . ALA A 1 223 ? -0.64 1.81 7.453 1 95.06 223 ALA A N 1
ATOM 1644 C CA . ALA A 1 223 ? 0.481 2.016 6.539 1 95.06 223 ALA A CA 1
ATOM 1645 C C . ALA A 1 223 ? 1.36 0.77 6.465 1 95.06 223 ALA A C 1
ATOM 1647 O O . ALA A 1 223 ? 1.142 -0.198 7.195 1 95.06 223 ALA A O 1
ATOM 1648 N N . GLN A 1 224 ? 2.301 0.764 5.527 1 95.06 224 GLN A N 1
ATOM 1649 C CA . GLN A 1 224 ? 3.357 -0.241 5.5 1 95.06 224 GLN A CA 1
ATOM 1650 C C . GLN A 1 224 ? 4.555 0.197 6.336 1 95.06 224 GLN A C 1
ATOM 1652 O O . GLN A 1 224 ? 4.789 1.394 6.52 1 95.06 224 GLN A O 1
ATOM 1657 N N . ARG A 1 225 ? 5.262 -0.727 6.789 1 94.25 225 ARG A N 1
ATOM 1658 C CA . ARG A 1 225 ? 6.406 -0.386 7.625 1 94.25 225 ARG A CA 1
ATOM 1659 C C . ARG A 1 225 ? 7.535 0.207 6.793 1 94.25 225 ARG A C 1
ATOM 1661 O O . ARG A 1 225 ? 8.266 1.08 7.262 1 94.25 225 ARG A O 1
ATOM 1668 N N . TYR A 1 226 ? 7.73 -0.311 5.645 1 97.06 226 TYR A N 1
ATOM 1669 C CA . TYR A 1 226 ? 8.727 0.132 4.672 1 97.06 226 TYR A CA 1
ATOM 1670 C C . TYR A 1 226 ? 8.305 -0.236 3.256 1 97.06 226 TYR A C 1
ATOM 1672 O O . TYR A 1 226 ? 7.266 -0.872 3.053 1 97.06 226 TYR A O 1
ATOM 1680 N N . ARG A 1 227 ? 9.023 0.237 2.275 1 98 227 ARG A N 1
ATOM 1681 C CA . ARG A 1 227 ? 8.789 -0.172 0.895 1 98 227 ARG A CA 1
ATOM 1682 C C . ARG A 1 227 ? 10.102 -0.523 0.196 1 98 227 ARG A C 1
ATOM 1684 O O . ARG A 1 227 ? 11.078 0.215 0.299 1 98 227 ARG A O 1
ATOM 1691 N N . ILE A 1 228 ? 10.234 -1.665 -0.39 1 96.62 228 ILE A N 1
ATOM 1692 C CA . ILE A 1 228 ? 11.328 -2.092 -1.258 1 96.62 228 ILE A CA 1
ATOM 1693 C C . ILE A 1 228 ? 10.805 -2.312 -2.676 1 96.62 228 ILE A C 1
ATOM 1695 O O . ILE A 1 228 ? 9.789 -2.984 -2.871 1 96.62 228 ILE A O 1
ATOM 1699 N N . PHE A 1 229 ? 11.477 -1.699 -3.639 1 97.12 229 PHE A N 1
ATOM 1700 C CA . PHE A 1 229 ? 11.008 -1.822 -5.012 1 97.12 229 PHE A CA 1
ATOM 1701 C C . PHE A 1 229 ? 12.156 -1.648 -5.996 1 97.12 229 PHE A C 1
ATOM 1703 O O . PHE A 1 229 ? 13.211 -1.129 -5.637 1 97.12 229 PHE A O 1
ATOM 1710 N N . GLU A 1 230 ? 11.938 -2.1 -7.164 1 93.56 230 GLU A N 1
ATOM 1711 C CA . GLU A 1 230 ? 12.844 -1.825 -8.273 1 93.56 230 GLU A CA 1
ATOM 1712 C C . GLU A 1 230 ? 12.375 -0.624 -9.094 1 93.56 230 GLU A C 1
ATOM 1714 O O . GLU A 1 230 ? 11.172 -0.451 -9.312 1 93.56 230 GLU A O 1
ATOM 1719 N N . TRP A 1 231 ? 13.266 0.168 -9.375 1 93 231 TRP A N 1
ATOM 1720 C CA . TRP A 1 231 ? 12.938 1.33 -10.195 1 93 231 TRP A CA 1
ATOM 1721 C C . TRP A 1 231 ? 13.852 1.404 -11.414 1 93 231 TRP A C 1
ATOM 1723 O O . TRP A 1 231 ? 15.062 1.229 -11.305 1 93 231 TRP A O 1
ATOM 1733 N N . GLY A 1 232 ? 13.219 1.637 -12.562 1 84.5 232 GLY A N 1
ATOM 1734 C CA . GLY A 1 232 ? 13.945 1.713 -13.82 1 84.5 232 GLY A CA 1
ATOM 1735 C C . GLY A 1 232 ? 13.5 0.675 -14.836 1 84.5 232 GLY A C 1
ATOM 1736 O O . GLY A 1 232 ? 12.82 -0.289 -14.484 1 84.5 232 GLY A O 1
ATOM 1737 N N . THR A 1 233 ? 13.812 0.79 -16.141 1 71.81 233 THR A N 1
ATOM 1738 C CA . THR A 1 233 ? 13.398 -0.123 -17.188 1 71.81 233 THR A CA 1
ATOM 1739 C C . THR A 1 233 ? 14.562 -1.002 -17.641 1 71.81 233 THR A C 1
ATOM 1741 O O . THR A 1 233 ? 14.523 -2.223 -17.469 1 71.81 233 THR A O 1
ATOM 1744 N N . THR A 1 234 ? 15.617 -0.317 -18.109 1 65.19 234 THR A N 1
ATOM 1745 C CA . THR A 1 234 ? 16.766 -1.066 -18.609 1 65.19 234 THR A CA 1
ATOM 1746 C C . THR A 1 234 ? 17.766 -1.334 -17.484 1 65.19 234 THR A C 1
ATOM 1748 O O . THR A 1 234 ? 18.203 -2.471 -17.281 1 65.19 234 THR A O 1
ATOM 1751 N N . GLN A 1 235 ? 18.078 -0.275 -16.781 1 71.88 235 GLN A N 1
ATOM 1752 C CA . GLN A 1 235 ? 18.875 -0.401 -15.578 1 71.88 235 GLN A CA 1
ATOM 1753 C C . GLN A 1 235 ? 18.031 -0.209 -14.32 1 71.88 235 GLN A C 1
ATOM 1755 O O . GLN A 1 235 ? 17.516 0.883 -14.078 1 71.88 235 GLN A O 1
ATOM 1760 N N . ARG A 1 236 ? 17.922 -1.349 -13.578 1 85.06 236 ARG A N 1
ATOM 1761 C CA . ARG A 1 236 ? 17.031 -1.299 -12.422 1 85.06 236 ARG A CA 1
ATOM 1762 C C . ARG A 1 236 ? 17.812 -1.09 -11.133 1 85.06 236 ARG A C 1
ATOM 1764 O O . ARG A 1 236 ? 18.922 -1.62 -10.977 1 85.06 236 ARG A O 1
ATOM 1771 N N . VAL A 1 237 ? 17.312 -0.212 -10.297 1 87.25 237 VAL A N 1
ATOM 1772 C CA . VAL A 1 237 ? 17.859 0.06 -8.969 1 87.25 237 VAL A CA 1
ATOM 1773 C C . VAL A 1 237 ? 16.875 -0.404 -7.902 1 87.25 237 VAL A C 1
ATOM 1775 O O . VAL A 1 237 ? 15.672 -0.171 -8.023 1 87.25 237 VAL A O 1
ATOM 1778 N N . VAL A 1 238 ? 17.422 -1.206 -6.965 1 91.38 238 VAL A N 1
ATOM 1779 C CA . VAL A 1 238 ? 16.562 -1.601 -5.852 1 91.38 238 VAL A CA 1
ATOM 1780 C C . VAL A 1 238 ? 16.578 -0.517 -4.777 1 91.38 238 VAL A C 1
ATOM 1782 O O . VAL A 1 238 ? 17.641 -0.18 -4.246 1 91.38 238 VAL A O 1
ATOM 1785 N N . VAL A 1 239 ? 15.461 0.021 -4.445 1 97.06 239 VAL A N 1
ATOM 1786 C CA . VAL A 1 239 ? 15.336 1.142 -3.52 1 97.06 239 VAL A CA 1
ATOM 1787 C C . VAL A 1 239 ? 14.602 0.692 -2.258 1 97.06 239 VAL A C 1
ATOM 1789 O O . VAL A 1 239 ? 13.594 -0.01 -2.338 1 97.06 239 VAL A O 1
ATOM 1792 N N . GLY A 1 240 ? 15.156 0.956 -1.122 1 98 240 GLY A N 1
ATOM 1793 C CA . GLY A 1 240 ? 14.461 0.813 0.151 1 98 240 GLY A CA 1
ATOM 1794 C C . GLY A 1 240 ? 14.086 2.143 0.778 1 98 240 GLY A C 1
ATOM 1795 O O . GLY A 1 240 ? 14.945 3.006 0.979 1 98 240 GLY A O 1
ATOM 1796 N N . ILE A 1 241 ? 12.781 2.32 1.106 1 98.75 241 ILE A N 1
ATOM 1797 C CA . ILE A 1 241 ? 12.305 3.559 1.715 1 98.75 241 ILE A CA 1
ATOM 1798 C C . ILE A 1 241 ? 11.758 3.271 3.111 1 98.75 241 ILE A C 1
ATOM 1800 O O . ILE A 1 241 ? 10.938 2.371 3.289 1 98.75 241 ILE A O 1
ATOM 1804 N N . MET A 1 242 ? 12.297 3.971 4.062 1 98.69 242 MET A N 1
ATOM 1805 C CA . MET A 1 242 ? 11.734 4.008 5.406 1 98.69 242 MET A CA 1
ATOM 1806 C C . MET A 1 242 ? 11.07 5.355 5.68 1 98.69 242 MET A C 1
ATOM 1808 O O . MET A 1 242 ? 11.32 6.332 4.973 1 98.69 242 MET A O 1
ATOM 1812 N N . ALA A 1 243 ? 10.18 5.422 6.664 1 98.75 243 ALA A N 1
ATOM 1813 C CA . ALA A 1 243 ? 9.555 6.664 7.105 1 98.75 243 ALA A CA 1
ATOM 1814 C C . ALA A 1 243 ? 9.648 6.816 8.625 1 98.75 243 ALA A C 1
ATOM 1816 O O . ALA A 1 243 ? 9.352 5.883 9.367 1 98.75 243 ALA A O 1
ATOM 1817 N N . LEU A 1 244 ? 10.078 8.016 9.07 1 98.62 244 LEU A N 1
ATOM 1818 C CA . LEU A 1 244 ? 10.359 8.211 10.492 1 98.62 244 LEU A CA 1
ATOM 1819 C C . LEU A 1 244 ? 9.742 9.516 10.992 1 98.62 244 LEU A C 1
ATOM 1821 O O . LEU A 1 244 ? 9.758 10.523 10.289 1 98.62 244 LEU A O 1
ATOM 1825 N N . ILE A 1 245 ? 9.25 9.477 12.188 1 96.88 245 ILE A N 1
ATOM 1826 C CA . ILE A 1 245 ? 8.719 10.648 12.867 1 96.88 245 ILE A CA 1
ATOM 1827 C C . ILE A 1 245 ? 9.414 10.82 14.219 1 96.88 245 ILE A C 1
ATOM 1829 O O . ILE A 1 245 ? 10.117 9.914 14.68 1 96.88 245 ILE A O 1
ATOM 1833 N N . GLU A 1 246 ? 9.227 11.984 14.805 1 92.75 246 GLU A N 1
ATOM 1834 C CA . GLU A 1 246 ? 9.797 12.258 16.125 1 92.75 246 GLU A CA 1
ATOM 1835 C C . GLU A 1 246 ? 8.742 12.133 17.219 1 92.75 246 GLU A C 1
ATOM 1837 O O . GLU A 1 246 ? 7.539 12.203 16.938 1 92.75 246 GLU A O 1
ATOM 1842 N N . GLU A 1 247 ? 9.172 12.031 18.406 1 86.94 247 GLU A N 1
ATOM 1843 C CA . GLU A 1 247 ? 8.273 11.828 19.547 1 86.94 247 GLU A CA 1
ATOM 1844 C C . GLU A 1 247 ? 7.422 13.07 19.812 1 86.94 247 GLU A C 1
ATOM 1846 O O . GLU A 1 247 ? 6.246 12.961 20.156 1 86.94 247 GLU A O 1
ATOM 1851 N N . ASP A 1 248 ? 7.988 14.234 19.672 1 79.12 248 ASP A N 1
ATOM 1852 C CA . ASP A 1 248 ? 7.305 15.492 19.953 1 79.12 248 ASP A CA 1
ATOM 1853 C C . ASP A 1 248 ? 6.09 15.672 19.062 1 79.12 248 ASP A C 1
ATOM 1855 O O . ASP A 1 248 ? 5.188 16.453 19.375 1 79.12 248 ASP A O 1
ATOM 1859 N N . TRP A 1 249 ? 6.23 14.945 17.922 1 77.94 249 TRP A N 1
ATOM 1860 C CA . TRP A 1 249 ? 5.125 14.875 16.969 1 77.94 249 TRP A CA 1
ATOM 1861 C C . TRP A 1 249 ? 3.844 14.422 17.656 1 77.94 249 TRP A C 1
ATOM 1863 O O . TRP A 1 249 ? 2.76 14.93 17.359 1 77.94 249 TRP A O 1
ATOM 1873 N N . ILE A 1 250 ? 3.881 13.648 18.625 1 79.5 250 ILE A N 1
ATOM 1874 C CA . ILE A 1 250 ? 2.752 12.984 19.266 1 79.5 250 ILE A CA 1
ATOM 1875 C C . ILE A 1 250 ? 2.039 13.969 20.188 1 79.5 250 ILE A C 1
ATOM 1877 O O . ILE A 1 250 ? 0.808 13.969 20.266 1 79.5 250 ILE A O 1
ATOM 1881 N N . ASP A 1 251 ? 2.783 14.898 20.781 1 73.25 251 ASP A N 1
ATOM 1882 C CA . ASP A 1 251 ? 2.227 15.883 21.703 1 73.25 251 ASP A CA 1
ATOM 1883 C C . ASP A 1 251 ? 1.367 16.906 20.953 1 73.25 251 ASP A C 1
ATOM 1885 O O . ASP A 1 251 ? 0.576 17.625 21.578 1 73.25 251 ASP A O 1
ATOM 1889 N N . THR A 1 252 ? 1.583 16.906 19.688 1 72.5 252 THR A N 1
ATOM 1890 C CA . THR A 1 252 ? 0.865 17.906 18.906 1 72.5 252 THR A CA 1
ATOM 1891 C C . THR A 1 252 ? -0.483 17.359 18.438 1 72.5 252 THR A C 1
ATOM 1893 O O . THR A 1 252 ? -1.296 18.109 17.875 1 72.5 252 THR A O 1
ATOM 1896 N N . LEU A 1 253 ? -0.747 16.109 18.719 1 74.69 253 LEU A N 1
ATOM 1897 C CA . LEU A 1 253 ? -1.974 15.453 18.266 1 74.69 253 LEU A CA 1
ATOM 1898 C C . LEU A 1 253 ? -3.092 15.633 19.281 1 74.69 253 LEU A C 1
ATOM 1900 O O . LEU A 1 253 ? -2.838 16 20.438 1 74.69 253 LEU A O 1
ATOM 1904 N N . ASN A 1 254 ? -4.273 15.461 18.766 1 63.91 254 ASN A N 1
ATOM 1905 C CA . ASN A 1 254 ? -5.398 15.398 19.688 1 63.91 254 ASN A CA 1
ATOM 1906 C C . ASN A 1 254 ? -5.262 14.234 20.672 1 63.91 254 ASN A C 1
ATOM 1908 O O . ASN A 1 254 ? -4.695 13.195 20.328 1 63.91 254 ASN A O 1
ATOM 1912 N N . ALA A 1 255 ? -5.77 14.367 21.812 1 57.09 255 ALA A N 1
ATOM 1913 C CA . ALA A 1 255 ? -5.562 13.438 22.922 1 57.09 255 ALA A CA 1
ATOM 1914 C C . ALA A 1 255 ? -5.941 12.016 22.531 1 57.09 255 ALA A C 1
ATOM 1916 O O . ALA A 1 255 ? -5.18 11.078 22.766 1 57.09 255 ALA A O 1
ATOM 1917 N N . PRO A 1 256 ? -7.031 11.781 21.875 1 59.41 256 PRO A N 1
ATOM 1918 C CA . PRO A 1 256 ? -7.375 10.398 21.547 1 59.41 256 PRO A CA 1
ATOM 1919 C C . PRO A 1 256 ? -6.363 9.75 20.594 1 59.41 256 PRO A C 1
ATOM 1921 O O . PRO A 1 256 ? -6.141 8.539 20.672 1 59.41 256 PRO A O 1
ATOM 1924 N N . ASP A 1 257 ? -5.793 10.57 19.828 1 74.19 257 ASP A N 1
ATOM 1925 C CA . ASP A 1 257 ? -4.82 10.039 18.875 1 74.19 257 ASP A CA 1
ATOM 1926 C C . ASP A 1 257 ? -3.486 9.75 19.562 1 74.19 257 ASP A C 1
ATOM 1928 O O . ASP A 1 257 ? -2.793 8.797 19.188 1 74.19 257 ASP A O 1
ATOM 1932 N N . GLN A 1 258 ? -3.223 10.531 20.516 1 72.69 258 GLN A N 1
ATOM 1933 C CA . GLN A 1 258 ? -1.974 10.32 21.234 1 72.69 258 GLN A CA 1
ATOM 1934 C C . GLN A 1 258 ? -1.947 8.945 21.891 1 72.69 258 GLN A C 1
ATOM 1936 O O . GLN A 1 258 ? -0.926 8.25 21.859 1 72.69 258 GLN A O 1
ATOM 1941 N N . GLU A 1 259 ? -3.053 8.562 22.328 1 73.62 259 GLU A N 1
ATOM 1942 C CA . GLU A 1 259 ? -3.162 7.32 23.078 1 73.62 259 GLU A CA 1
ATOM 1943 C C . GLU A 1 259 ? -3.121 6.105 22.156 1 73.62 259 GLU A C 1
ATOM 1945 O O . GLU A 1 259 ? -2.859 4.988 22.609 1 73.62 259 GLU A O 1
ATOM 1950 N N . GLU A 1 260 ? -3.262 6.328 20.969 1 77.88 260 GLU A N 1
ATOM 1951 C CA . GLU A 1 260 ? -3.361 5.23 20.016 1 77.88 260 GLU A CA 1
ATOM 1952 C C . GLU A 1 260 ? -2.008 4.934 19.375 1 77.88 260 GLU A C 1
ATOM 1954 O O . GLU A 1 260 ? -1.845 3.918 18.688 1 77.88 260 GLU A O 1
ATOM 1959 N N . ILE A 1 261 ? -1.002 5.668 19.719 1 87.06 261 ILE A N 1
ATOM 1960 C CA . ILE A 1 261 ? 0.259 5.543 19 1 87.06 261 ILE A CA 1
ATOM 1961 C C . ILE A 1 261 ? 1.316 4.922 19.906 1 87.06 261 ILE A C 1
ATOM 1963 O O . ILE A 1 261 ? 1.51 5.371 21.031 1 87.06 261 ILE A O 1
ATOM 1967 N N . VAL A 1 262 ? 1.898 3.826 19.484 1 88.81 262 VAL A N 1
ATOM 1968 C CA . VAL A 1 262 ? 3.111 3.26 20.062 1 88.81 262 VAL A CA 1
ATOM 1969 C C . VAL A 1 262 ? 4.328 3.703 19.266 1 88.81 262 VAL A C 1
ATOM 1971 O O . VAL A 1 262 ? 4.41 3.445 18.062 1 88.81 262 VAL A O 1
ATOM 1974 N N . TYR A 1 263 ? 5.277 4.34 20 1 92 263 TYR A N 1
ATOM 1975 C CA . TYR A 1 263 ? 6.383 5.023 19.344 1 92 263 TYR A CA 1
ATOM 1976 C C . TYR A 1 263 ? 7.703 4.301 19.594 1 92 263 TYR A C 1
ATOM 1978 O O . TYR A 1 263 ? 7.934 3.783 20.688 1 92 263 TYR A O 1
ATOM 1986 N N . GLN A 1 264 ? 8.547 4.172 18.5 1 93.25 264 GLN A N 1
ATOM 1987 C CA . GLN A 1 264 ? 9.945 3.752 18.578 1 93.25 264 GLN A CA 1
ATOM 1988 C C . GLN A 1 264 ? 10.883 4.895 18.203 1 93.25 264 GLN A C 1
ATOM 1990 O O . GLN A 1 264 ? 10.617 5.645 17.266 1 93.25 264 GLN A O 1
ATOM 1995 N N . ASP A 1 265 ? 11.953 5 18.969 1 95.94 265 ASP A N 1
ATOM 1996 C CA . ASP A 1 265 ? 12.93 6.043 18.688 1 95.94 265 ASP A CA 1
ATOM 1997 C C . ASP A 1 265 ? 13.391 5.98 17.219 1 95.94 265 ASP A C 1
ATOM 1999 O O . ASP A 1 265 ? 13.664 4.902 16.703 1 95.94 265 ASP A O 1
ATOM 2003 N N . PHE A 1 266 ? 13.539 7.16 16.609 1 97.56 266 PHE A N 1
ATOM 2004 C CA . PHE A 1 266 ? 13.766 7.195 15.164 1 97.56 266 PHE A CA 1
ATOM 2005 C C . PHE A 1 266 ? 15.18 6.746 14.828 1 97.56 266 PHE A C 1
ATOM 2007 O O . PHE A 1 266 ? 15.438 6.25 13.727 1 97.56 266 PHE A O 1
ATOM 2014 N N . VAL A 1 267 ? 16.172 6.918 15.688 1 97.81 267 VAL A N 1
ATOM 2015 C CA . VAL A 1 267 ? 17.516 6.449 15.43 1 97.81 267 VAL A CA 1
ATOM 2016 C C . VAL A 1 267 ? 17.562 4.922 15.477 1 97.81 267 VAL A C 1
ATOM 2018 O O . VAL A 1 267 ? 18.156 4.281 14.609 1 97.81 267 VAL A O 1
ATOM 2021 N N . GLU A 1 268 ? 16.906 4.402 16.469 1 96.69 268 GLU A N 1
ATOM 2022 C CA . GLU A 1 268 ? 16.828 2.949 16.594 1 96.69 268 GLU A CA 1
ATOM 2023 C C . GLU A 1 268 ? 16.109 2.322 15.406 1 96.69 268 GLU A C 1
ATOM 2025 O O . GLU A 1 268 ? 16.578 1.34 14.828 1 96.69 268 GLU A O 1
ATOM 2030 N N . ALA A 1 269 ? 15 2.85 15.102 1 97.5 269 ALA A N 1
ATOM 2031 C CA . ALA A 1 269 ? 14.242 2.357 13.953 1 97.5 269 ALA A CA 1
ATOM 2032 C C . ALA A 1 269 ? 15.047 2.496 12.664 1 97.5 269 ALA A C 1
ATOM 2034 O O . ALA A 1 269 ? 15.008 1.615 11.805 1 97.5 269 ALA A O 1
ATOM 2035 N N . GLY A 1 270 ? 15.703 3.666 12.531 1 98.38 270 GLY A N 1
ATOM 2036 C CA . GLY A 1 270 ? 16.547 3.877 11.367 1 98.38 270 GLY A CA 1
ATOM 2037 C C . GLY A 1 270 ? 17.625 2.816 11.203 1 98.38 270 GLY A C 1
ATOM 2038 O O . GLY A 1 270 ? 17.828 2.305 10.102 1 98.38 270 GLY A O 1
ATOM 2039 N N . ARG A 1 271 ? 18.297 2.461 12.234 1 97.06 271 ARG A N 1
ATOM 2040 C CA . ARG A 1 271 ? 19.344 1.438 12.195 1 97.06 271 ARG A CA 1
ATOM 2041 C C . ARG A 1 271 ? 18.766 0.081 11.805 1 97.06 271 ARG A C 1
ATOM 2043 O O . ARG A 1 271 ? 19.359 -0.648 11.008 1 97.06 271 ARG A O 1
ATOM 2050 N N . GLU A 1 272 ? 17.656 -0.208 12.398 1 95.56 272 GLU A N 1
ATOM 2051 C CA . GLU A 1 272 ? 16.984 -1.463 12.086 1 95.56 272 GLU A CA 1
ATOM 2052 C C . GLU A 1 272 ? 16.609 -1.537 10.609 1 95.56 272 GLU A C 1
ATOM 2054 O O . GLU A 1 272 ? 16.797 -2.574 9.969 1 95.56 272 GLU A O 1
ATOM 2059 N N . MET A 1 273 ? 16.078 -0.517 10.086 1 97.38 273 MET A N 1
ATOM 2060 C CA . MET A 1 273 ? 15.633 -0.489 8.695 1 97.38 273 MET A CA 1
ATOM 2061 C C . MET A 1 273 ? 16.828 -0.574 7.746 1 97.38 273 MET A C 1
ATOM 2063 O O . MET A 1 273 ? 16.766 -1.268 6.73 1 97.38 273 MET A O 1
ATOM 2067 N N . VAL A 1 274 ? 17.906 0.143 8.047 1 96.5 274 VAL A N 1
ATOM 2068 C CA . VAL A 1 274 ? 19.094 0.092 7.207 1 96.5 274 VAL A CA 1
ATOM 2069 C C . VAL A 1 274 ? 19.609 -1.34 7.141 1 96.5 274 VAL A C 1
ATOM 2071 O O . VAL A 1 274 ? 19.984 -1.827 6.066 1 96.5 274 VAL A O 1
ATOM 2074 N N . ALA A 1 275 ? 19.672 -1.97 8.273 1 93.12 275 ALA A N 1
ATOM 2075 C CA . ALA A 1 275 ? 20.125 -3.357 8.312 1 93.12 275 ALA A CA 1
ATOM 2076 C C . ALA A 1 275 ? 19.25 -4.246 7.438 1 93.12 275 ALA A C 1
ATOM 2078 O O . ALA A 1 275 ? 19.75 -5.086 6.688 1 93.12 275 ALA A O 1
ATOM 2079 N N . LEU A 1 276 ? 17.984 -4.055 7.543 1 92 276 LEU A N 1
ATOM 2080 C CA . LEU A 1 276 ? 17.047 -4.82 6.742 1 92 276 LEU A CA 1
ATOM 2081 C C . LEU A 1 276 ? 17.25 -4.566 5.254 1 92 276 LEU A C 1
ATOM 2083 O O . LEU A 1 276 ? 17.297 -5.504 4.457 1 92 276 LEU A O 1
ATOM 2087 N N . PHE A 1 277 ? 17.375 -3.318 4.836 1 94.75 277 PHE A N 1
ATOM 2088 C CA . PHE A 1 277 ? 17.531 -2.939 3.438 1 94.75 277 PHE A CA 1
ATOM 2089 C C . PHE A 1 277 ? 18.828 -3.494 2.857 1 94.75 277 PHE A C 1
ATOM 2091 O O . PHE A 1 277 ? 18.859 -3.926 1.703 1 94.75 277 PHE A O 1
ATOM 2098 N N . ARG A 1 278 ? 19.859 -3.463 3.643 1 86.88 278 ARG A N 1
ATOM 2099 C CA . ARG A 1 278 ? 21.125 -4.012 3.182 1 86.88 278 ARG A CA 1
ATOM 2100 C C . ARG A 1 278 ? 21.047 -5.523 3 1 86.88 278 ARG A C 1
ATOM 2102 O O . ARG A 1 278 ? 21.531 -6.066 2.004 1 86.88 278 ARG A O 1
ATOM 2109 N N . ARG A 1 279 ? 20.375 -6.137 3.92 1 84.81 279 ARG A N 1
ATOM 2110 C CA . ARG A 1 279 ? 20.172 -7.578 3.816 1 84.81 279 ARG A CA 1
ATOM 2111 C C . ARG A 1 279 ? 19.344 -7.926 2.58 1 84.81 279 ARG A C 1
ATOM 2113 O O . ARG A 1 279 ? 19.562 -8.969 1.954 1 84.81 279 ARG A O 1
ATOM 2120 N N . ARG A 1 280 ? 18.484 -6.988 2.248 1 87.31 280 ARG A N 1
ATOM 2121 C CA . ARG A 1 280 ? 17.594 -7.238 1.123 1 87.31 280 ARG A CA 1
ATOM 2122 C C . ARG A 1 280 ? 18.219 -6.785 -0.19 1 87.31 280 ARG A C 1
ATOM 2124 O O . ARG A 1 280 ? 17.578 -6.848 -1.243 1 87.31 280 ARG A O 1
ATOM 2131 N N . GLY A 1 281 ? 19.406 -6.227 -0.121 1 85 281 GLY A N 1
ATOM 2132 C CA . GLY A 1 281 ? 20.141 -5.887 -1.325 1 85 281 GLY A CA 1
ATOM 2133 C C . GLY A 1 281 ? 19.734 -4.555 -1.921 1 85 281 GLY A C 1
ATOM 2134 O O . GLY A 1 281 ? 19.844 -4.352 -3.133 1 85 281 GLY A O 1
ATOM 2135 N N . CYS A 1 282 ? 19.234 -3.652 -1.176 1 91.88 282 CYS A N 1
ATOM 2136 C CA . CYS A 1 282 ? 18.859 -2.338 -1.683 1 91.88 282 CYS A CA 1
ATOM 2137 C C . CYS A 1 282 ? 20.078 -1.527 -2.074 1 91.88 282 CYS A C 1
ATOM 2139 O O . CYS A 1 282 ? 21.047 -1.442 -1.308 1 91.88 282 CYS A O 1
ATOM 2141 N N . ASP A 1 283 ? 20.031 -0.976 -3.273 1 88.31 283 ASP A N 1
ATOM 2142 C CA . ASP A 1 283 ? 21.109 -0.129 -3.785 1 88.31 283 ASP A CA 1
ATOM 2143 C C . ASP A 1 283 ? 21.016 1.279 -3.203 1 88.31 283 ASP A C 1
ATOM 2145 O O . ASP A 1 283 ? 22.047 1.933 -2.988 1 88.31 283 ASP A O 1
ATOM 2149 N N . LEU A 1 284 ? 19.844 1.732 -3.014 1 95.19 284 LEU A N 1
ATOM 2150 C CA . LEU A 1 284 ? 19.562 3.074 -2.52 1 95.19 284 LEU A CA 1
ATOM 2151 C C . LEU A 1 284 ? 18.656 3.018 -1.294 1 95.19 284 LEU A C 1
ATOM 2153 O O . LEU A 1 284 ? 17.609 2.354 -1.314 1 95.19 284 LEU A O 1
ATOM 2157 N N . VAL A 1 285 ? 19.078 3.656 -0.234 1 97.62 285 VAL A N 1
ATOM 2158 C CA . VAL A 1 285 ? 18.312 3.721 0.999 1 97.62 285 VAL A CA 1
ATOM 2159 C C . VAL A 1 285 ? 17.859 5.156 1.248 1 97.62 285 VAL A C 1
ATOM 2161 O O . VAL A 1 285 ? 18.688 6.055 1.422 1 97.62 285 VAL A O 1
ATOM 2164 N N . ILE A 1 286 ? 16.531 5.383 1.282 1 98.81 286 ILE A N 1
ATOM 2165 C CA . ILE A 1 286 ? 15.969 6.711 1.485 1 98.81 286 ILE A CA 1
ATOM 2166 C C . ILE A 1 286 ? 15.156 6.734 2.781 1 98.81 286 ILE A C 1
ATOM 2168 O O . ILE A 1 286 ? 14.398 5.801 3.064 1 98.81 286 ILE A O 1
ATOM 2172 N N . ALA A 1 287 ? 15.328 7.762 3.578 1 98.88 287 ALA A N 1
ATOM 2173 C CA . ALA A 1 287 ? 14.469 8.023 4.73 1 98.88 287 ALA A CA 1
ATOM 2174 C C . ALA A 1 287 ? 13.539 9.203 4.469 1 98.88 287 ALA A C 1
ATOM 2176 O O . ALA A 1 287 ? 14 10.336 4.32 1 98.88 287 ALA A O 1
ATOM 2177 N N . LEU A 1 288 ? 12.273 8.922 4.348 1 98.88 288 LEU A N 1
ATOM 2178 C CA . LEU A 1 288 ? 11.281 9.984 4.449 1 98.88 288 LEU A CA 1
ATOM 2179 C C . LEU A 1 288 ? 11.023 10.352 5.906 1 98.88 288 LEU A C 1
ATOM 2181 O O . LEU A 1 288 ? 10.68 9.484 6.715 1 98.88 288 LEU A O 1
ATOM 2185 N N . THR A 1 289 ? 11.18 11.648 6.23 1 98.75 289 THR A N 1
ATOM 2186 C CA . THR A 1 289 ? 11.023 12.023 7.633 1 98.75 289 THR A CA 1
ATOM 2187 C C . THR A 1 289 ? 10.039 13.18 7.781 1 98.75 289 THR A C 1
ATOM 2189 O O . THR A 1 289 ? 9.883 13.992 6.863 1 98.75 289 THR A O 1
ATOM 2192 N N . HIS A 1 290 ? 9.336 13.234 8.797 1 98.25 290 HIS A N 1
ATOM 2193 C CA . HIS A 1 290 ? 8.531 14.375 9.219 1 98.25 290 HIS A CA 1
ATOM 2194 C C . HIS A 1 290 ? 8.852 14.773 10.656 1 98.25 290 HIS A C 1
ATOM 2196 O O . HIS A 1 290 ? 8.078 14.477 11.578 1 98.25 290 HIS A O 1
ATOM 2202 N N . MET A 1 291 ? 9.992 15.375 10.75 1 95.25 291 MET A N 1
ATOM 2203 C CA . MET A 1 291 ? 10.602 15.773 12.016 1 95.25 291 MET A CA 1
ATOM 2204 C C . MET A 1 291 ? 11.312 17.109 11.891 1 95.25 291 MET A C 1
ATOM 2206 O O . MET A 1 291 ? 11.578 17.578 10.773 1 95.25 291 MET A O 1
ATOM 2210 N N . ARG A 1 292 ? 11.594 17.688 13.031 1 90.31 292 ARG A N 1
ATOM 2211 C CA . ARG A 1 292 ? 12.305 18.969 13.039 1 90.31 292 ARG A CA 1
ATOM 2212 C C . ARG A 1 292 ? 13.75 18.781 12.586 1 90.31 292 ARG A C 1
ATOM 2214 O O . ARG A 1 292 ? 14.305 17.688 12.688 1 90.31 292 ARG A O 1
ATOM 2221 N N . TRP A 1 293 ? 14.367 19.844 12.164 1 90.06 293 TRP A N 1
ATOM 2222 C CA . TRP A 1 293 ? 15.688 19.859 11.539 1 90.06 293 TRP A CA 1
ATOM 2223 C C . TRP A 1 293 ? 16.734 19.203 12.453 1 90.06 293 TRP A C 1
ATOM 2225 O O . TRP A 1 293 ? 17.609 18.484 11.984 1 90.06 293 TRP A O 1
ATOM 2235 N N . ASN A 1 294 ? 16.703 19.531 13.727 1 89.06 294 ASN A N 1
ATOM 2236 C CA . ASN A 1 294 ? 17.688 18.984 14.656 1 89.06 294 ASN A CA 1
ATOM 2237 C C . ASN A 1 294 ? 17.641 17.469 14.695 1 89.06 294 ASN A C 1
ATOM 2239 O O . ASN A 1 294 ? 18.688 16.812 14.812 1 89.06 294 ASN A O 1
ATOM 2243 N N . ASN A 1 295 ? 16.484 16.953 14.602 1 94.75 295 ASN A N 1
ATOM 2244 C CA . ASN A 1 295 ? 16.328 15.5 14.625 1 94.75 295 ASN A CA 1
ATOM 2245 C C . ASN A 1 295 ? 16.75 14.867 13.305 1 94.75 295 ASN A C 1
ATOM 2247 O O . ASN A 1 295 ? 17.297 13.758 13.289 1 94.75 295 ASN A O 1
ATOM 2251 N N . ASP A 1 296 ? 16.516 15.508 12.18 1 97 296 ASP A N 1
ATOM 2252 C CA . ASP A 1 296 ? 17 15.023 10.898 1 97 296 ASP A CA 1
ATOM 2253 C C . ASP A 1 296 ? 18.531 14.977 10.875 1 97 296 ASP A C 1
ATOM 2255 O O . ASP A 1 296 ? 19.125 14.031 10.344 1 97 296 ASP A O 1
ATOM 2259 N N . GLU A 1 297 ? 19.156 16.016 11.414 1 94.88 297 GLU A N 1
ATOM 2260 C CA . GLU A 1 297 ? 20.609 16.047 11.484 1 94.88 297 GLU A CA 1
ATOM 2261 C C . GLU A 1 297 ? 21.141 14.93 12.391 1 94.88 297 GLU A C 1
ATOM 2263 O O . GLU A 1 297 ? 22.141 14.289 12.078 1 94.88 297 GLU A O 1
ATOM 2268 N N . LYS A 1 298 ? 20.422 14.797 13.508 1 95.25 298 LYS A N 1
ATOM 2269 C CA . LYS A 1 298 ? 20.781 13.711 14.422 1 95.25 298 LYS A CA 1
ATOM 2270 C C . LYS A 1 298 ? 20.703 12.359 13.719 1 95.25 298 LYS A C 1
ATOM 2272 O O . LYS A 1 298 ? 21.578 11.516 13.883 1 95.25 298 LYS A O 1
ATOM 2277 N N . LEU A 1 299 ? 19.656 12.117 12.977 1 97.75 299 LEU A N 1
ATOM 2278 C CA . LEU A 1 299 ? 19.5 10.883 12.227 1 97.75 299 LEU A CA 1
ATOM 2279 C C . LEU A 1 299 ? 20.672 10.672 11.273 1 97.75 299 LEU A C 1
ATOM 2281 O O . LEU A 1 299 ? 21.234 9.578 11.203 1 97.75 299 LEU A O 1
ATOM 2285 N N . ALA A 1 300 ? 21.047 11.688 10.531 1 97.19 300 ALA A N 1
ATOM 2286 C CA . ALA A 1 300 ? 22.141 11.617 9.57 1 97.19 300 ALA A CA 1
ATOM 2287 C C . ALA A 1 300 ? 23.453 11.297 10.266 1 97.19 300 ALA A C 1
ATOM 2289 O O . ALA A 1 300 ? 24.297 10.578 9.719 1 97.19 300 ALA A O 1
ATOM 2290 N N . ARG A 1 301 ? 23.672 11.805 11.445 1 96 301 ARG A N 1
ATOM 2291 C CA . ARG A 1 301 ? 24.922 11.633 12.188 1 96 301 ARG A CA 1
ATOM 2292 C C . ARG A 1 301 ? 25 10.25 12.812 1 96 301 ARG A C 1
ATOM 2294 O O . ARG A 1 301 ? 26.078 9.648 12.875 1 96 301 ARG A O 1
ATOM 2301 N N . GLU A 1 302 ? 23.859 9.812 13.234 1 96.38 302 GLU A N 1
ATOM 2302 C CA . GLU A 1 302 ? 23.891 8.656 14.117 1 96.38 302 GLU A CA 1
ATOM 2303 C C . GLU A 1 302 ? 23.547 7.371 13.367 1 96.38 302 GLU A C 1
ATOM 2305 O O . GLU A 1 302 ? 23.781 6.27 13.875 1 96.38 302 GLU A O 1
ATOM 2310 N N . VAL A 1 303 ? 22.953 7.426 12.266 1 97.31 303 VAL A N 1
ATOM 2311 C CA . VAL A 1 303 ? 22.594 6.23 11.516 1 97.31 303 VAL A CA 1
ATOM 2312 C C . VAL A 1 303 ? 23.391 6.172 10.211 1 97.31 303 VAL A C 1
ATOM 2314 O O . VAL A 1 303 ? 23.031 6.84 9.234 1 97.31 303 VAL A O 1
ATOM 2317 N N . ASP A 1 304 ? 24.297 5.273 10.18 1 94.56 304 ASP A N 1
ATOM 2318 C CA . ASP A 1 304 ? 25.078 5.055 8.969 1 94.56 304 ASP A CA 1
ATOM 2319 C C . ASP A 1 304 ? 24.297 4.219 7.953 1 94.56 304 ASP A C 1
ATOM 2321 O O . ASP A 1 304 ? 23.5 3.367 8.328 1 94.56 304 ASP A O 1
ATOM 2325 N N . GLY A 1 305 ? 24.469 4.566 6.734 1 95.12 305 GLY A N 1
ATOM 2326 C CA . GLY A 1 305 ? 23.906 3.703 5.707 1 95.12 305 GLY A CA 1
ATOM 2327 C C . GLY A 1 305 ? 22.734 4.328 4.977 1 95.12 305 GLY A C 1
ATOM 2328 O O . GLY A 1 305 ? 22.297 3.812 3.949 1 95.12 305 GLY A O 1
ATOM 2329 N N . ILE A 1 306 ? 22.281 5.438 5.461 1 97.88 306 ILE A N 1
ATOM 2330 C CA . ILE A 1 306 ? 21.25 6.164 4.734 1 97.88 306 ILE A CA 1
ATOM 2331 C C . ILE A 1 306 ? 21.875 6.977 3.609 1 97.88 306 ILE A C 1
ATOM 2333 O O . ILE A 1 306 ? 22.859 7.688 3.828 1 97.88 306 ILE A O 1
ATOM 2337 N N . ASP A 1 307 ? 21.328 6.879 2.438 1 97.12 307 ASP A N 1
ATOM 2338 C CA . ASP A 1 307 ? 21.906 7.574 1.291 1 97.12 307 ASP A CA 1
ATOM 2339 C C . ASP A 1 307 ? 21.281 8.961 1.123 1 97.12 307 ASP A C 1
ATOM 2341 O O . ASP A 1 307 ? 21.938 9.867 0.598 1 97.12 307 ASP A O 1
ATOM 2345 N N . LEU A 1 308 ? 20.031 9.109 1.523 1 98.5 308 LEU A N 1
ATOM 2346 C CA . LEU A 1 308 ? 19.281 10.344 1.302 1 98.5 308 LEU A CA 1
ATOM 2347 C C . LEU A 1 308 ? 18.172 10.5 2.324 1 98.5 308 LEU A C 1
ATOM 2349 O O . LEU A 1 308 ? 17.406 9.555 2.568 1 98.5 308 LEU A O 1
ATOM 2353 N N . ILE A 1 309 ? 18.094 11.633 2.971 1 98.81 309 ILE A N 1
ATOM 2354 C CA . ILE A 1 309 ? 17 11.977 3.877 1 98.81 309 ILE A CA 1
ATOM 2355 C C . ILE A 1 309 ? 16.141 13.078 3.256 1 98.81 309 ILE A C 1
ATOM 2357 O O . ILE A 1 309 ? 16.656 14.148 2.91 1 98.81 309 ILE A O 1
ATOM 2361 N N . LEU A 1 310 ? 14.914 12.797 3.055 1 98.88 310 LEU A N 1
ATOM 2362 C CA . LEU A 1 310 ? 13.922 13.75 2.57 1 98.88 310 LEU A CA 1
ATOM 2363 C C . LEU A 1 310 ? 12.906 14.07 3.658 1 98.88 310 LEU A C 1
ATOM 2365 O O . LEU A 1 310 ? 12.086 13.219 4.02 1 98.88 310 LEU A O 1
ATOM 2369 N N . GLY A 1 311 ? 12.922 15.32 4.137 1 98.31 311 GLY A N 1
ATOM 2370 C CA . GLY A 1 311 ? 12.148 15.617 5.332 1 98.31 311 GLY A CA 1
ATOM 2371 C C . GLY A 1 311 ? 11.094 16.688 5.113 1 98.31 311 GLY A C 1
ATOM 2372 O O . GLY A 1 311 ? 11.039 17.297 4.047 1 98.31 311 GLY A O 1
ATOM 2373 N N . GLY A 1 312 ? 10.156 16.797 6.07 1 96.69 312 GLY A N 1
ATOM 2374 C CA . GLY A 1 312 ? 9.164 17.859 6.184 1 96.69 312 GLY A CA 1
ATOM 2375 C C . GLY A 1 312 ? 9.008 18.375 7.598 1 96.69 312 GLY A C 1
ATOM 2376 O O . GLY A 1 312 ? 9.961 18.375 8.383 1 96.69 312 GLY A O 1
ATOM 2377 N N . HIS A 1 313 ? 7.973 19.078 7.859 1 91 313 HIS A N 1
ATOM 2378 C CA . HIS A 1 313 ? 7.574 19.5 9.195 1 91 313 HIS A CA 1
ATOM 2379 C C . HIS A 1 313 ? 8.023 20.922 9.484 1 91 313 HIS A C 1
ATOM 2381 O O . HIS A 1 313 ? 7.375 21.641 10.242 1 91 313 HIS A O 1
ATOM 2387 N N . ASP A 1 314 ? 9.133 21.406 8.938 1 88.06 314 ASP A N 1
ATOM 2388 C CA . ASP A 1 314 ? 9.695 22.719 9.242 1 88.06 314 ASP A CA 1
ATOM 2389 C C . ASP A 1 314 ? 9.148 23.797 8.305 1 88.06 314 ASP A C 1
ATOM 2391 O O . ASP A 1 314 ? 9.25 24.984 8.594 1 88.06 314 ASP A O 1
ATOM 2395 N N . HIS A 1 315 ? 8.633 23.547 7.188 1 84.25 315 HIS A N 1
ATOM 2396 C CA . HIS A 1 315 ? 7.973 24.406 6.215 1 84.25 315 HIS A CA 1
ATOM 2397 C C . HIS A 1 315 ? 8.984 25.234 5.426 1 84.25 315 HIS A C 1
ATOM 2399 O O . HIS A 1 315 ? 8.648 25.797 4.387 1 84.25 315 HIS A O 1
ATOM 2405 N N . ALA A 1 316 ? 10.211 25.375 5.945 1 87.12 316 ALA A N 1
ATOM 2406 C CA . ALA A 1 316 ? 11.242 26.125 5.234 1 87.12 316 ALA A CA 1
ATOM 2407 C C . ALA A 1 316 ? 11.977 25.234 4.227 1 87.12 316 ALA A C 1
ATOM 2409 O O . ALA A 1 316 ? 12.18 24.047 4.477 1 87.12 316 ALA A O 1
ATOM 2410 N N . TYR A 1 317 ? 12.352 25.844 3.076 1 93.31 317 TYR A N 1
ATOM 2411 C CA . TYR A 1 317 ? 13.203 25.125 2.131 1 93.31 317 TYR A CA 1
ATOM 2412 C C . TYR A 1 317 ? 14.656 25.141 2.59 1 93.31 317 TYR A C 1
ATOM 2414 O O . TYR A 1 317 ? 15.297 26.203 2.623 1 93.31 317 TYR A O 1
ATOM 2422 N N . VAL A 1 318 ? 15.188 24.062 2.979 1 94.06 318 VAL A N 1
ATOM 2423 C CA . VAL A 1 318 ? 16.562 23.969 3.477 1 94.06 318 VAL A CA 1
ATOM 2424 C C . VAL A 1 318 ? 17.188 22.672 3.02 1 94.06 318 VAL A C 1
ATOM 2426 O O . VAL A 1 318 ? 16.547 21.609 3.043 1 94.06 318 VAL A O 1
ATOM 2429 N N . THR A 1 319 ? 18.391 22.734 2.537 1 96.94 319 THR A N 1
ATOM 2430 C CA . THR A 1 319 ? 19.172 21.547 2.162 1 96.94 319 THR A CA 1
ATOM 2431 C C . THR A 1 319 ? 20.531 21.562 2.84 1 96.94 319 THR A C 1
ATOM 2433 O O . THR A 1 319 ? 21.156 22.625 2.988 1 96.94 319 THR A O 1
ATOM 2436 N N . LYS A 1 320 ? 20.969 20.406 3.357 1 96.31 320 LYS A N 1
ATOM 2437 C CA . LYS A 1 320 ? 22.25 20.281 4.023 1 96.31 320 LYS A CA 1
ATOM 2438 C C . LYS A 1 320 ? 22.922 18.938 3.678 1 96.31 320 LYS A C 1
ATOM 2440 O O . LYS A 1 320 ? 22.234 18 3.277 1 96.31 320 LYS A O 1
ATOM 2445 N N . LEU A 1 321 ? 24.172 18.938 3.717 1 95.44 321 LEU A N 1
ATOM 2446 C CA . LEU A 1 321 ? 24.953 17.703 3.793 1 95.44 321 LEU A CA 1
ATOM 2447 C C . LEU A 1 321 ? 25.484 17.484 5.203 1 95.44 321 LEU A C 1
ATOM 2449 O O . LEU A 1 321 ? 26.266 18.297 5.707 1 95.44 321 LEU A O 1
ATOM 2453 N N . VAL A 1 322 ? 25.016 16.5 5.828 1 95.88 322 VAL A N 1
ATOM 2454 C CA . VAL A 1 322 ? 25.391 16.219 7.211 1 95.88 322 VAL A CA 1
ATOM 2455 C C . VAL A 1 322 ? 26.109 14.867 7.285 1 95.88 322 VAL A C 1
ATOM 2457 O O . VAL A 1 322 ? 25.516 13.82 7.02 1 95.88 322 VAL A O 1
ATOM 2460 N N . ASN A 1 323 ? 27.359 14.859 7.688 1 91.94 323 ASN A N 1
ATOM 2461 C CA . ASN A 1 323 ? 28.141 13.633 7.812 1 91.94 323 ASN A CA 1
ATOM 2462 C C . ASN A 1 323 ? 28.078 12.797 6.535 1 91.94 323 ASN A C 1
ATOM 2464 O O . ASN A 1 323 ? 27.844 11.586 6.594 1 91.94 323 ASN A O 1
ATOM 2468 N N . GLY A 1 324 ? 28.031 13.461 5.434 1 92.56 324 GLY A N 1
ATOM 2469 C CA . GLY A 1 324 ? 28.078 12.781 4.148 1 92.56 324 GLY A CA 1
ATOM 2470 C C . GLY A 1 324 ? 26.703 12.312 3.678 1 92.56 324 GLY A C 1
ATOM 2471 O O . GLY A 1 324 ? 26.609 11.555 2.713 1 92.56 324 GLY A O 1
ATOM 2472 N N . THR A 1 325 ? 25.656 12.688 4.352 1 96.38 325 THR A N 1
ATOM 2473 C CA . THR A 1 325 ? 24.297 12.344 3.967 1 96.38 325 THR A CA 1
ATOM 2474 C C . THR A 1 325 ? 23.5 13.602 3.641 1 96.38 325 THR A C 1
ATOM 2476 O O . THR A 1 325 ? 23.406 14.516 4.461 1 96.38 325 THR A O 1
ATOM 2479 N N . ALA A 1 326 ? 22.906 13.625 2.486 1 97.94 326 ALA A N 1
ATOM 2480 C CA . ALA A 1 326 ? 22.094 14.773 2.092 1 97.94 326 ALA A CA 1
ATOM 2481 C C . ALA A 1 326 ? 20.766 14.773 2.826 1 97.94 326 ALA A C 1
ATOM 2483 O O . ALA A 1 326 ? 20.078 13.75 2.893 1 97.94 326 ALA A O 1
ATOM 2484 N N . VAL A 1 327 ? 20.453 15.891 3.4 1 98.31 327 VAL A N 1
ATOM 2485 C CA . VAL A 1 327 ? 19.156 16.156 4.02 1 98.31 327 VAL A CA 1
ATOM 2486 C C . VAL A 1 327 ? 18.438 17.281 3.275 1 98.31 327 VAL A C 1
ATOM 2488 O O . VAL A 1 327 ? 18.938 18.422 3.242 1 98.31 327 VAL A O 1
ATOM 2491 N N . ILE A 1 328 ? 17.297 16.938 2.715 1 98.56 328 ILE A N 1
ATOM 2492 C CA . ILE A 1 328 ? 16.609 17.891 1.86 1 98.56 328 ILE A CA 1
ATOM 2493 C C . ILE A 1 328 ? 15.18 18.094 2.357 1 98.56 328 ILE A C 1
ATOM 2495 O O . ILE A 1 328 ? 14.43 17.125 2.51 1 98.56 328 ILE A O 1
ATOM 2499 N N . LYS A 1 329 ? 14.766 19.266 2.658 1 97.5 329 LYS A N 1
ATOM 2500 C CA . LYS A 1 329 ? 13.391 19.703 2.906 1 97.5 329 LYS A CA 1
ATOM 2501 C C . LYS A 1 329 ? 12.922 20.688 1.839 1 97.5 329 LYS A C 1
ATOM 2503 O O . LYS A 1 329 ? 13.633 21.625 1.51 1 97.5 329 LYS A O 1
ATOM 2508 N N . SER A 1 330 ? 11.758 20.469 1.358 1 98 330 SER A N 1
ATOM 2509 C CA . SER A 1 330 ? 11.391 21.078 0.084 1 98 330 SER A CA 1
ATOM 2510 C C . SER A 1 330 ? 10.359 22.188 0.277 1 98 330 SER A C 1
ATOM 2512 O O . SER A 1 330 ? 9.445 22.344 -0.541 1 98 330 SER A O 1
ATOM 2514 N N . GLY A 1 331 ? 10.438 22.891 1.387 1 94 331 GLY A N 1
ATOM 2515 C CA . GLY A 1 331 ? 9.57 24.047 1.585 1 94 331 GLY A CA 1
ATOM 2516 C C . GLY A 1 331 ? 8.156 23.656 1.978 1 94 331 GLY A C 1
ATOM 2517 O O . GLY A 1 331 ? 7.953 22.75 2.795 1 94 331 GLY A O 1
ATOM 2518 N N . SER A 1 332 ? 7.137 24.516 1.47 1 89.5 332 SER A N 1
ATOM 2519 C CA . SER A 1 332 ? 5.766 24.266 1.902 1 89.5 332 SER A CA 1
ATOM 2520 C C . SER A 1 332 ? 4.766 24.938 0.962 1 89.5 332 SER A C 1
ATOM 2522 O O . SER A 1 332 ? 5.125 25.828 0.189 1 89.5 332 SER A O 1
ATOM 2524 N N . ASP A 1 333 ? 3.57 24.469 0.923 1 88.69 333 ASP A N 1
ATOM 2525 C CA . ASP A 1 333 ? 2.348 25.062 0.388 1 88.69 333 ASP A CA 1
ATOM 2526 C C . ASP A 1 333 ? 2.451 25.266 -1.122 1 88.69 333 ASP A C 1
ATOM 2528 O O . ASP A 1 333 ? 2.076 26.312 -1.639 1 88.69 333 ASP A O 1
ATOM 2532 N N . PHE A 1 334 ? 3.062 24.344 -1.809 1 93.81 334 PHE A N 1
ATOM 2533 C CA . PHE A 1 334 ? 3.109 24.25 -3.262 1 93.81 334 PHE A CA 1
ATOM 2534 C C . PHE A 1 334 ? 3.959 25.375 -3.855 1 93.81 334 PHE A C 1
ATOM 2536 O O . PHE A 1 334 ? 3.836 25.688 -5.039 1 93.81 334 PHE A O 1
ATOM 2543 N N . ARG A 1 335 ? 4.734 26.031 -3.006 1 90.5 335 ARG A N 1
ATOM 2544 C CA . ARG A 1 335 ? 5.543 27.141 -3.492 1 90.5 335 ARG A CA 1
ATOM 2545 C C . ARG A 1 335 ? 6.832 26.641 -4.141 1 90.5 335 ARG A C 1
ATOM 2547 O O . ARG A 1 335 ? 7.359 27.281 -5.055 1 90.5 335 ARG A O 1
ATOM 2554 N N . GLU A 1 336 ? 7.32 25.562 -3.596 1 94.44 336 GLU A N 1
ATOM 2555 C CA . GLU A 1 336 ? 8.578 25 -4.066 1 94.44 336 GLU A CA 1
ATOM 2556 C C . GLU A 1 336 ? 8.562 23.469 -3.988 1 94.44 336 GLU A C 1
ATOM 2558 O O . GLU A 1 336 ? 7.785 22.891 -3.23 1 94.44 336 GLU A O 1
ATOM 2563 N N . PHE A 1 337 ? 9.375 22.859 -4.797 1 97.88 337 PHE A N 1
ATOM 2564 C CA . PHE A 1 337 ? 9.719 21.438 -4.656 1 97.88 337 PHE A CA 1
ATOM 2565 C C . PHE A 1 337 ? 11.148 21.188 -5.109 1 97.88 337 PHE A C 1
ATOM 2567 O O . PHE A 1 337 ? 11.797 22.078 -5.672 1 97.88 337 PHE A O 1
ATOM 2574 N N . SER A 1 338 ? 11.695 20.047 -4.754 1 98.62 338 SER A N 1
ATOM 2575 C CA . SER A 1 338 ? 13.062 19.688 -5.117 1 98.62 338 SER A CA 1
ATOM 2576 C C . SER A 1 338 ? 13.078 18.703 -6.281 1 98.62 338 SER A C 1
ATOM 2578 O O . SER A 1 338 ? 12.328 17.719 -6.289 1 98.62 338 SER A O 1
ATOM 2580 N N . ALA A 1 339 ? 13.875 18.969 -7.262 1 98 339 ALA A N 1
ATOM 2581 C CA . ALA A 1 339 ? 14.242 18.016 -8.305 1 98 339 ALA A CA 1
ATOM 2582 C C . ALA A 1 339 ? 15.648 17.453 -8.07 1 98 339 ALA A C 1
ATOM 2584 O O . ALA A 1 339 ? 16.641 18.188 -8.188 1 98 339 ALA A O 1
ATOM 2585 N N . ILE A 1 340 ? 15.742 16.203 -7.797 1 97.94 340 ILE A N 1
ATOM 2586 C CA . ILE A 1 340 ? 16.984 15.57 -7.375 1 97.94 340 ILE A CA 1
ATOM 2587 C C . ILE A 1 340 ? 17.438 14.547 -8.422 1 97.94 340 ILE A C 1
ATOM 2589 O O . ILE A 1 340 ? 16.609 13.773 -8.922 1 97.94 340 ILE A O 1
ATOM 2593 N N . THR A 1 341 ? 18.641 14.539 -8.789 1 94.31 341 THR A N 1
ATOM 2594 C CA . THR A 1 341 ? 19.219 13.547 -9.672 1 94.31 341 THR A CA 1
ATOM 2595 C C . THR A 1 341 ? 20.328 12.758 -8.953 1 94.31 341 THR A C 1
ATOM 2597 O O . THR A 1 341 ? 21.219 13.352 -8.359 1 94.31 341 THR A O 1
ATOM 2600 N N . LEU A 1 342 ? 20.25 11.477 -8.969 1 94.5 342 LEU A N 1
ATOM 2601 C CA . LEU A 1 342 ? 21.219 10.594 -8.328 1 94.5 342 LEU A CA 1
ATOM 2602 C C . LEU A 1 342 ? 21.922 9.727 -9.359 1 94.5 342 LEU A C 1
ATOM 2604 O O . LEU A 1 342 ? 21.312 9.25 -10.305 1 94.5 342 LEU A O 1
ATOM 2608 N N . THR A 1 343 ? 23.172 9.578 -9.219 1 87.31 343 THR A N 1
ATOM 2609 C CA . THR A 1 343 ? 23.984 8.648 -10 1 87.31 343 THR A CA 1
ATOM 2610 C C . THR A 1 343 ? 24.875 7.805 -9.078 1 87.31 343 THR A C 1
ATOM 2612 O O . THR A 1 343 ? 25.438 8.32 -8.117 1 87.31 343 THR A O 1
ATOM 2615 N N . PRO A 1 344 ? 24.938 6.52 -9.336 1 83.62 344 PRO A N 1
ATOM 2616 C CA . PRO A 1 344 ? 25.734 5.676 -8.453 1 83.62 344 PRO A CA 1
ATOM 2617 C C . PRO A 1 344 ? 27.234 5.988 -8.547 1 83.62 344 PRO A C 1
ATOM 2619 O O . PRO A 1 344 ? 27.734 6.297 -9.625 1 83.62 344 PRO A O 1
ATOM 2622 N N . LYS A 1 345 ? 27.984 6.012 -7.406 1 77.38 345 LYS A N 1
ATOM 2623 C CA . LYS A 1 345 ? 29.422 6.219 -7.383 1 77.38 345 LYS A CA 1
ATOM 2624 C C . LYS A 1 345 ? 30.156 5.027 -7.992 1 77.38 345 LYS A C 1
ATOM 2626 O O . LYS A 1 345 ? 31.125 5.199 -8.742 1 77.38 345 LYS A O 1
ATOM 2631 N N . LEU A 1 346 ? 29.828 3.879 -7.492 1 57.22 346 LEU A N 1
ATOM 2632 C CA . LEU A 1 346 ? 30.469 2.68 -8.016 1 57.22 346 LEU A CA 1
ATOM 2633 C C . LEU A 1 346 ? 29.484 1.853 -8.844 1 57.22 346 LEU A C 1
ATOM 2635 O O . LEU A 1 346 ? 28.281 1.945 -8.641 1 57.22 346 LEU A O 1
ATOM 2639 N N . HIS A 1 347 ? 30.094 1.347 -9.977 1 47.97 347 HIS A N 1
ATOM 2640 C CA . HIS A 1 347 ? 29.297 0.511 -10.859 1 47.97 347 HIS A CA 1
ATOM 2641 C C . HIS A 1 347 ? 28.375 -0.414 -10.062 1 47.97 347 HIS A C 1
ATOM 2643 O O . HIS A 1 347 ? 28.844 -1.11 -9.156 1 47.97 347 HIS A O 1
ATOM 2649 N N . LEU A 1 348 ? 27.312 0.191 -9.906 1 45.72 348 LEU A N 1
ATOM 2650 C CA . LEU A 1 348 ? 26.297 -0.637 -9.273 1 45.72 348 LEU A CA 1
ATOM 2651 C C . LEU A 1 348 ? 26.281 -2.037 -9.883 1 45.72 348 LEU A C 1
ATOM 2653 O O . LEU A 1 348 ? 26.688 -2.227 -11.031 1 45.72 348 LEU A O 1
ATOM 2657 N N . ARG A 1 349 ? 26.203 -3.084 -9.109 1 39.06 349 ARG A N 1
ATOM 2658 C CA . ARG A 1 349 ? 26.188 -4.496 -9.477 1 39.06 349 ARG A CA 1
ATOM 2659 C C . ARG A 1 349 ? 25.484 -4.711 -10.805 1 39.06 349 ARG A C 1
ATOM 2661 O O . ARG A 1 349 ? 24.484 -4.059 -11.094 1 39.06 349 ARG A O 1
ATOM 2668 N N . GLU A 1 350 ? 26.328 -4.828 -11.867 1 33.28 350 GLU A N 1
ATOM 2669 C CA . GLU A 1 350 ? 25.703 -5.371 -13.07 1 33.28 350 GLU A CA 1
ATOM 2670 C C . GLU A 1 350 ? 24.391 -6.062 -12.75 1 33.28 350 GLU A C 1
ATOM 2672 O O . GLU A 1 350 ? 24.203 -6.566 -11.641 1 33.28 350 GLU A O 1
ATOM 2677 N N . GLN A 1 351 ? 23.5 -5.797 -13.641 1 32.94 351 GLN A N 1
ATOM 2678 C CA . GLN A 1 351 ? 22.125 -6.27 -13.594 1 32.94 351 GLN A CA 1
ATOM 2679 C C . GLN A 1 351 ? 22.031 -7.641 -12.93 1 32.94 351 GLN A C 1
ATOM 2681 O O . GLN A 1 351 ? 20.953 -8.086 -12.547 1 32.94 351 GLN A O 1
ATOM 2686 N N . GLY A 1 352 ? 22.844 -8.5 -13.648 1 29.11 352 GLY A N 1
ATOM 2687 C CA . GLY A 1 352 ? 22.328 -9.859 -13.742 1 29.11 352 GLY A CA 1
ATOM 2688 C C . GLY A 1 352 ? 22.25 -10.555 -12.398 1 29.11 352 GLY A C 1
ATOM 2689 O O . GLY A 1 352 ? 22.125 -11.781 -12.336 1 29.11 352 GLY A O 1
ATOM 2690 N N . THR A 1 353 ? 23.188 -10.023 -11.438 1 27.61 353 THR A N 1
ATOM 2691 C CA . THR A 1 353 ? 23.375 -11.07 -10.445 1 27.61 353 THR A CA 1
ATOM 2692 C C . THR A 1 353 ? 22.062 -11.414 -9.75 1 27.61 353 THR A C 1
ATOM 2694 O O . THR A 1 353 ? 21.312 -10.516 -9.359 1 27.61 353 THR A O 1
ATOM 2697 N N . SER A 1 354 ? 21.516 -12.414 -10.219 1 26.08 354 SER A N 1
ATOM 2698 C CA . SER A 1 354 ? 20.547 -13.289 -9.57 1 26.08 354 SER A CA 1
ATOM 2699 C C . SER A 1 354 ? 20.703 -13.273 -8.055 1 26.08 354 SER A C 1
ATOM 2701 O O . SER A 1 354 ? 21.812 -13.469 -7.543 1 26.08 354 SER A O 1
ATOM 2703 N N . HIS A 1 355 ? 20.281 -12.297 -7.395 1 26.5 355 HIS A N 1
ATOM 2704 C CA . HIS A 1 355 ? 20.281 -12.586 -5.965 1 26.5 355 HIS A CA 1
ATOM 2705 C C . HIS A 1 355 ? 20.328 -14.086 -5.707 1 26.5 355 HIS A C 1
ATOM 2707 O O . HIS A 1 355 ? 19.438 -14.828 -6.121 1 26.5 355 HIS A O 1
ATOM 2713 N N . ALA A 1 356 ? 21.453 -14.625 -5.859 1 26.05 356 ALA A N 1
ATOM 2714 C CA . ALA A 1 356 ? 21.578 -15.969 -5.289 1 26.05 356 ALA A CA 1
ATOM 2715 C C . ALA A 1 356 ? 20.891 -16.047 -3.93 1 26.05 356 ALA A C 1
ATOM 2717 O O . ALA A 1 356 ? 21.359 -15.453 -2.957 1 26.05 356 ALA A O 1
ATOM 2718 N N . THR A 1 357 ? 19.688 -15.844 -3.826 1 27.06 357 THR A N 1
ATOM 2719 C CA . THR A 1 357 ? 19.234 -16.297 -2.52 1 27.06 357 THR A CA 1
ATOM 2720 C C . THR A 1 357 ? 20.031 -17.516 -2.057 1 27.06 357 THR A C 1
ATOM 2722 O O . THR A 1 357 ? 19.547 -18.641 -2.133 1 27.06 357 THR A O 1
ATOM 2725 N N . GLY A 1 358 ? 21.234 -17.625 -2.576 1 23.36 358 GLY A N 1
ATOM 2726 C CA . GLY A 1 358 ? 21.984 -18.719 -1.987 1 23.36 358 GLY A CA 1
ATOM 2727 C C . GLY A 1 358 ? 22.125 -18.594 -0.481 1 23.36 358 GLY A C 1
ATOM 2728 O O . GLY A 1 358 ? 22.344 -17.5 0.045 1 23.36 358 GLY A O 1
ATOM 2729 N N . PHE A 1 359 ? 21.453 -19.406 0.194 1 24.19 359 PHE A N 1
ATOM 2730 C CA . PHE A 1 359 ? 21.812 -19.719 1.572 1 24.19 359 PHE A CA 1
ATOM 2731 C C . PHE A 1 359 ? 23.312 -19.875 1.724 1 24.19 359 PHE A C 1
ATOM 2733 O O . PHE A 1 359 ? 23.906 -20.812 1.184 1 24.19 359 PHE A O 1
ATOM 2740 N N . SER A 1 360 ? 24.094 -18.875 1.493 1 22.66 360 SER A N 1
ATOM 2741 C CA . SER A 1 360 ? 25.484 -19.062 1.935 1 22.66 360 SER A CA 1
ATOM 2742 C C . SER A 1 360 ? 25.531 -19.781 3.279 1 22.66 360 SER A C 1
ATOM 2744 O O . SER A 1 360 ? 24.922 -19.328 4.254 1 22.66 360 SER A O 1
ATOM 2746 N N . ALA A 1 361 ? 25.812 -21.031 3.227 1 22.89 361 ALA A N 1
ATOM 2747 C CA . ALA A 1 361 ? 26.203 -21.938 4.312 1 22.89 361 ALA A CA 1
ATOM 2748 C C . ALA A 1 361 ? 27.328 -21.344 5.145 1 22.89 361 ALA A C 1
ATOM 2750 O O . ALA A 1 361 ? 27.844 -21.984 6.059 1 22.89 361 ALA A O 1
ATOM 2751 N N . ASP A 1 362 ? 28.031 -20.266 4.715 1 22.27 362 ASP A N 1
ATOM 2752 C CA . ASP A 1 362 ? 29.203 -20.094 5.582 1 22.27 362 ASP A CA 1
ATOM 2753 C C . ASP A 1 362 ? 28.781 -19.547 6.945 1 22.27 362 ASP A C 1
ATOM 2755 O O . ASP A 1 362 ? 28.656 -18.328 7.117 1 22.27 362 ASP A O 1
ATOM 2759 N N . HIS A 1 363 ? 27.828 -20.078 7.609 1 22.67 363 HIS A N 1
ATOM 2760 C CA . HIS A 1 363 ? 27.766 -19.703 9.023 1 22.67 363 HIS A CA 1
ATOM 2761 C C . HIS A 1 363 ? 29.094 -19.984 9.719 1 22.67 363 HIS A C 1
ATOM 2763 O O . HIS A 1 363 ? 29.438 -21.141 9.969 1 22.67 363 HIS A O 1
ATOM 2769 N N . ASP A 1 364 ? 30.109 -19.281 9.406 1 20.75 364 ASP A N 1
ATOM 2770 C CA . ASP A 1 364 ? 31.188 -19.344 10.406 1 20.75 364 ASP A CA 1
ATOM 2771 C C . ASP A 1 364 ? 30.609 -19.312 11.82 1 20.75 364 ASP A C 1
ATOM 2773 O O . ASP A 1 364 ? 29.688 -18.547 12.109 1 20.75 364 ASP A O 1
ATOM 2777 N N . SER A 1 365 ? 30.906 -20.406 12.555 1 21.88 365 SER A N 1
ATOM 2778 C CA . SER A 1 365 ? 30.688 -20.703 13.969 1 21.88 365 SER A CA 1
ATOM 2779 C C . SER A 1 365 ? 31.234 -19.578 14.852 1 21.88 365 SER A C 1
ATOM 2781 O O . SER A 1 365 ? 32.438 -19.5 15.07 1 21.88 365 SER A O 1
ATOM 2783 N N . LEU A 1 366 ? 31.047 -18.328 14.625 1 19.75 366 LEU A N 1
ATOM 2784 C CA . LEU A 1 366 ? 31.469 -17.562 15.789 1 19.75 366 LEU A CA 1
ATOM 2785 C C . LEU A 1 366 ? 31.062 -18.266 17.078 1 19.75 366 LEU A C 1
ATOM 2787 O O . LEU A 1 366 ? 29.906 -18.641 17.25 1 19.75 366 LEU A O 1
ATOM 2791 N N . ALA A 1 367 ? 32.031 -18.984 17.688 1 19.86 367 ALA A N 1
ATOM 2792 C CA . ALA A 1 367 ? 32.156 -19.578 19.031 1 19.86 367 ALA A CA 1
ATOM 2793 C C . ALA A 1 367 ? 31.453 -18.719 20.078 1 19.86 367 ALA A C 1
ATOM 2795 O O . ALA A 1 367 ? 31.656 -17.5 20.109 1 19.86 367 ALA A O 1
ATOM 2796 N N . ALA A 1 368 ? 30.328 -19.219 20.5 1 21.59 368 ALA A N 1
ATOM 2797 C CA . ALA A 1 368 ? 29.453 -18.875 21.625 1 21.59 368 ALA A CA 1
ATOM 2798 C C . ALA A 1 368 ? 30.281 -18.562 22.875 1 21.59 368 ALA A C 1
ATOM 2800 O O . ALA A 1 368 ? 30.75 -19.469 23.562 1 21.59 368 ALA A O 1
ATOM 2801 N N . ASP A 1 369 ? 31.406 -17.734 22.859 1 19.05 369 ASP A N 1
ATOM 2802 C CA . ASP A 1 369 ? 31.828 -17.453 24.234 1 19.05 369 ASP A CA 1
ATOM 2803 C C . ASP A 1 369 ? 30.641 -17.016 25.078 1 19.05 369 ASP A C 1
ATOM 2805 O O . ASP A 1 369 ? 29.75 -16.297 24.609 1 19.05 369 ASP A O 1
ATOM 2809 N N . GLY A 1 370 ? 30.344 -17.797 26.188 1 19.88 370 GLY A N 1
ATOM 2810 C CA . GLY A 1 370 ? 29.359 -18 27.234 1 19.88 370 GLY A CA 1
ATOM 2811 C C . GLY A 1 370 ? 28.844 -16.703 27.828 1 19.88 370 GLY A C 1
ATOM 2812 O O . GLY A 1 370 ? 27.641 -16.547 28.062 1 19.88 370 GLY A O 1
ATOM 2813 N N . LYS A 1 371 ? 29.781 -15.906 28.391 1 20.72 371 LYS A N 1
ATOM 2814 C CA . LYS A 1 371 ? 29.469 -15.281 29.672 1 20.72 371 LYS A CA 1
ATOM 2815 C C . LYS A 1 371 ? 28.422 -14.172 29.5 1 20.72 371 LYS A C 1
ATOM 2817 O O . LYS A 1 371 ? 27.609 -13.938 30.391 1 20.72 371 LYS A O 1
ATOM 2822 N N . ASN A 1 372 ? 28.688 -13.227 28.688 1 18.12 372 ASN A N 1
ATOM 2823 C CA . ASN A 1 372 ? 28.25 -11.938 29.219 1 18.12 372 ASN A CA 1
ATOM 2824 C C . ASN A 1 372 ? 26.75 -11.766 29.125 1 18.12 372 ASN A C 1
ATOM 2826 O O . ASN A 1 372 ? 26.188 -11.688 28.031 1 18.12 372 ASN A O 1
ATOM 2830 N N . GLY A 1 373 ? 26.016 -12.633 29.969 1 19.83 373 GLY A N 1
ATOM 2831 C CA . GLY A 1 373 ? 24.625 -12.742 30.359 1 19.83 373 GLY A CA 1
ATOM 2832 C C . GLY A 1 373 ? 23.969 -11.406 30.656 1 19.83 373 GLY A C 1
ATOM 2833 O O . GLY A 1 373 ? 24.312 -10.758 31.656 1 19.83 373 GLY A O 1
ATOM 2834 N N . TYR A 1 374 ? 24.031 -10.438 29.734 1 18.17 374 TYR A N 1
ATOM 2835 C CA . TYR A 1 374 ? 23.594 -9.188 30.344 1 18.17 374 TYR A CA 1
ATOM 2836 C C . TYR A 1 374 ? 22.234 -9.344 31.016 1 18.17 374 TYR A C 1
ATOM 2838 O O . TYR A 1 374 ? 21.266 -9.797 30.391 1 18.17 374 TYR A O 1
ATOM 2846 N N . PRO A 1 375 ? 22.172 -9.727 32.312 1 19.16 375 PRO A N 1
ATOM 2847 C CA . PRO A 1 375 ? 21.078 -10.008 33.219 1 19.16 375 PRO A CA 1
ATOM 2848 C C . PRO A 1 375 ? 20.016 -8.914 33.25 1 19.16 375 PRO A C 1
ATOM 2850 O O . PRO A 1 375 ? 20.328 -7.746 33.5 1 19.16 375 PRO A O 1
ATOM 2853 N N . VAL A 1 376 ? 19.344 -8.828 32.188 1 18.58 376 VAL A N 1
ATOM 2854 C CA . VAL A 1 376 ? 18.469 -7.656 32.281 1 18.58 376 VAL A CA 1
ATOM 2855 C C . VAL A 1 376 ? 17.484 -7.828 33.438 1 18.58 376 VAL A C 1
ATOM 2857 O O . VAL A 1 376 ? 16.703 -8.781 33.438 1 18.58 376 VAL A O 1
ATOM 2860 N N . ALA A 1 377 ? 17.969 -7.582 34.656 1 17.08 377 ALA A N 1
ATOM 2861 C CA . ALA A 1 377 ? 17.328 -7.656 35.969 1 17.08 377 ALA A CA 1
ATOM 2862 C C . ALA A 1 377 ? 16 -6.906 36 1 17.08 377 ALA A C 1
ATOM 2864 O O . ALA A 1 377 ? 15.945 -5.734 35.625 1 17.08 377 ALA A O 1
ATOM 2865 N N . PHE A 1 378 ? 15.047 -7.629 35.594 1 18.59 378 PHE A N 1
ATOM 2866 C CA . PHE A 1 378 ? 13.68 -7.125 35.625 1 18.59 378 PHE A CA 1
ATOM 2867 C C . PHE A 1 378 ? 13.273 -6.758 37.062 1 18.59 378 PHE A C 1
ATOM 2869 O O . PHE A 1 378 ? 13.094 -7.637 37.906 1 18.59 378 PHE A O 1
ATOM 2876 N N . SER A 1 379 ? 14.062 -5.809 37.781 1 17.06 379 SER A N 1
ATOM 2877 C CA . SER A 1 379 ? 13.734 -5.555 39.188 1 17.06 379 SER A CA 1
ATOM 2878 C C . SER A 1 379 ? 12.281 -5.121 39.344 1 17.06 379 SER A C 1
ATOM 2880 O O . SER A 1 379 ? 11.797 -4.262 38.625 1 17.06 379 SER A O 1
ATOM 2882 N N . GLY A 1 380 ? 11.492 -6.125 39.562 1 17.88 380 GLY A N 1
ATOM 2883 C CA . GLY A 1 380 ? 10.117 -6.016 40.031 1 17.88 380 GLY A CA 1
ATOM 2884 C C . GLY A 1 380 ? 9.977 -5.113 41.25 1 17.88 380 GLY A C 1
ATOM 2885 O O . GLY A 1 380 ? 10.484 -5.426 42.312 1 17.88 380 GLY A O 1
ATOM 2886 N N . SER A 1 381 ? 10.273 -3.785 41.031 1 17.28 381 SER A N 1
ATOM 2887 C CA . SER A 1 381 ? 10.148 -2.943 42.219 1 17.28 381 SER A CA 1
ATOM 2888 C C . SER A 1 381 ? 8.789 -3.137 42.875 1 17.28 381 SER A C 1
ATOM 2890 O O . SER A 1 381 ? 7.746 -2.98 42.25 1 17.28 381 SER A O 1
ATOM 2892 N N . THR A 1 382 ? 8.695 -4.277 43.625 1 17.91 382 THR A N 1
ATOM 2893 C CA . THR A 1 382 ? 7.621 -4.445 44.594 1 17.91 382 THR A CA 1
ATOM 2894 C C . THR A 1 382 ? 7.477 -3.197 45.469 1 17.91 382 THR A C 1
ATOM 2896 O O . THR A 1 382 ? 8.477 -2.621 45.906 1 17.91 382 THR A O 1
ATOM 2899 N N . GLY A 1 383 ? 6.543 -2.387 45.094 1 17.19 383 GLY A N 1
ATOM 2900 C CA . GLY A 1 383 ? 6.184 -1.218 45.875 1 17.19 383 GLY A CA 1
ATOM 2901 C C . GLY A 1 383 ? 5.957 -1.535 47.344 1 17.19 383 GLY A C 1
ATOM 2902 O O . GLY A 1 383 ? 4.957 -2.164 47.688 1 17.19 383 GLY A O 1
ATOM 2903 N N . GLY A 1 384 ? 7.188 -2.174 47.906 1 16.67 384 GLY A N 1
ATOM 2904 C CA . GLY A 1 384 ? 7.047 -2.338 49.344 1 16.67 384 GLY A CA 1
ATOM 2905 C C . GLY A 1 384 ? 6.426 -1.133 50.031 1 16.67 384 GLY A C 1
ATOM 2906 O O . GLY A 1 384 ? 6.293 -0.07 49.406 1 16.67 384 GLY A O 1
ATOM 2907 N N . VAL A 1 385 ? 6.266 -1.428 51.344 1 16.73 385 VAL A N 1
ATOM 2908 C CA . VAL A 1 385 ? 5.676 -0.966 52.594 1 16.73 385 VAL A CA 1
ATOM 2909 C C . VAL A 1 385 ? 6.383 0.306 53.062 1 16.73 385 VAL A C 1
ATOM 2911 O O . VAL A 1 385 ? 7.602 0.317 53.219 1 16.73 385 VAL A O 1
ATOM 2914 N N . ALA A 1 386 ? 5.91 1.409 52.406 1 17.14 386 ALA A N 1
ATOM 2915 C CA . ALA A 1 386 ? 6.414 2.67 52.938 1 17.14 386 ALA A CA 1
ATOM 2916 C C . ALA A 1 386 ? 6.312 2.697 54.469 1 17.14 386 ALA A C 1
ATOM 2918 O O . ALA A 1 386 ? 5.211 2.725 55.031 1 17.14 386 ALA A O 1
ATOM 2919 N N . GLU A 1 387 ? 7.066 1.601 55.125 1 15.92 387 GLU A N 1
ATOM 2920 C CA . GLU A 1 387 ? 7.141 1.887 56.562 1 15.92 387 GLU A CA 1
ATOM 2921 C C . GLU A 1 387 ? 7.695 3.285 56.812 1 15.92 387 GLU A C 1
ATOM 2923 O O . GLU A 1 387 ? 8.594 3.742 56.094 1 15.92 387 GLU A O 1
ATOM 2928 N N . VAL A 1 388 ? 6.934 4.031 57.531 1 16.45 388 VAL A N 1
ATOM 2929 C CA . VAL A 1 388 ? 6.898 5.43 57.969 1 16.45 388 VAL A CA 1
ATOM 2930 C C . VAL A 1 388 ? 8.156 5.758 58.781 1 16.45 388 VAL A C 1
ATOM 2932 O O . VAL A 1 388 ? 8.555 6.922 58.844 1 16.45 388 VAL A O 1
ATOM 2935 N N . ASP A 1 389 ? 8.906 4.668 59.219 1 15.77 389 ASP A N 1
ATOM 2936 C CA . ASP A 1 389 ? 9.398 5.141 60.5 1 15.77 389 ASP A CA 1
ATOM 2937 C C . ASP A 1 389 ? 10.578 6.094 60.344 1 15.77 389 ASP A C 1
ATOM 2939 O O . ASP A 1 389 ? 11.578 5.738 59.719 1 15.77 389 ASP A O 1
ATOM 2943 N N . GLY A 1 390 ? 10.375 7.379 60.25 1 16.03 390 GLY A N 1
ATOM 2944 C CA . GLY A 1 390 ? 11.211 8.547 60.031 1 16.03 390 GLY A CA 1
ATOM 2945 C C . GLY A 1 390 ? 12.328 8.664 61.062 1 16.03 390 GLY A C 1
ATOM 2946 O O . GLY A 1 390 ? 12.961 9.719 61.188 1 16.03 390 GLY A O 1
ATOM 2947 N N . LEU A 1 391 ? 12.477 7.523 61.906 1 14.94 391 LEU A N 1
ATOM 2948 C CA . LEU A 1 391 ? 13.055 8.188 63.062 1 14.94 391 LEU A CA 1
ATOM 2949 C C . LEU A 1 391 ? 14.43 8.766 62.75 1 14.94 391 LEU A C 1
ATOM 2951 O O . LEU A 1 391 ? 14.641 9.969 62.875 1 14.94 391 LEU A O 1
ATOM 2955 N N . CYS A 1 392 ? 15.562 8.148 63.312 1 15.86 392 CYS A N 1
ATOM 2956 C CA . CYS A 1 392 ? 16.453 8.664 64.312 1 15.86 392 CYS A CA 1
ATOM 2957 C C . CYS A 1 392 ? 17.781 9.094 63.719 1 15.86 392 CYS A C 1
ATOM 2959 O O . CYS A 1 392 ? 18.234 8.523 62.75 1 15.86 392 CYS A O 1
ATOM 2961 N N . ARG A 1 393 ? 18.5 10.172 64.25 1 16.2 393 ARG A N 1
ATOM 2962 C CA . ARG A 1 393 ? 19.531 11.188 64.062 1 16.2 393 ARG A CA 1
ATOM 2963 C C . ARG A 1 393 ? 20.922 10.547 64 1 16.2 393 ARG A C 1
ATOM 2965 O O . ARG A 1 393 ? 21.781 11 63.25 1 16.2 393 ARG A O 1
ATOM 2972 N N . GLN A 1 394 ? 21.219 9.359 64.688 1 16.02 394 GLN A N 1
ATOM 2973 C CA . GLN A 1 394 ? 22.406 9.727 65.438 1 16.02 394 GLN A CA 1
ATOM 2974 C C . GLN A 1 394 ? 23.656 9.57 64.625 1 16.02 394 GLN A C 1
ATOM 2976 O O . GLN A 1 394 ? 23.656 8.828 63.625 1 16.02 394 GLN A O 1
ATOM 2981 N N . HIS A 1 395 ? 24.844 10.086 65 1 16.48 395 HIS A N 1
ATOM 2982 C CA . HIS A 1 395 ? 26.109 10.773 64.812 1 16.48 395 HIS A CA 1
ATOM 2983 C C . HIS A 1 395 ? 27.219 9.781 64.438 1 16.48 395 HIS A C 1
ATOM 2985 O O . HIS A 1 395 ? 28.266 10.172 63.938 1 16.48 395 HIS A O 1
ATOM 2991 N N . GLY A 1 396 ? 27.062 8.43 64.75 1 15.34 396 GLY A N 1
ATOM 2992 C CA . GLY A 1 396 ? 28.328 8.125 65.375 1 15.34 396 GLY A CA 1
ATOM 2993 C C . GLY A 1 396 ? 29.469 7.965 64.375 1 15.34 396 GLY A C 1
ATOM 2994 O O . GLY A 1 396 ? 30.234 8.906 64.125 1 15.34 396 GLY A O 1
ATOM 2995 N N . ASP A 1 397 ? 29.953 6.73 64.188 1 15.95 397 ASP A N 1
ATOM 2996 C CA . ASP A 1 397 ? 31.266 6.266 64.562 1 15.95 397 ASP A CA 1
ATOM 2997 C C . ASP A 1 397 ? 32.281 6.293 63.438 1 15.95 397 ASP A C 1
ATOM 2999 O O . ASP A 1 397 ? 31.875 6.414 62.281 1 15.95 397 ASP A O 1
ATOM 3003 N N . SER A 1 398 ? 33.188 5.238 63.438 1 17.36 398 SER A N 1
ATOM 3004 C CA . SER A 1 398 ? 34.625 5.047 63.562 1 17.36 398 SER A CA 1
ATOM 3005 C C . SER A 1 398 ? 35.25 4.617 62.25 1 17.36 398 SER A C 1
ATOM 3007 O O . SER A 1 398 ? 36.438 4.246 62.219 1 17.36 398 SER A O 1
ATOM 3009 N N . SER A 1 399 ? 34.781 5.051 61.062 1 16.86 399 SER A N 1
ATOM 3010 C CA . SER A 1 399 ? 35.219 4.152 60 1 16.86 399 SER A CA 1
ATOM 3011 C C . SER A 1 399 ? 36.719 4.246 59.781 1 16.86 399 SER A C 1
ATOM 3013 O O . SER A 1 399 ? 37.281 5.34 59.75 1 16.86 399 SER A O 1
ATOM 3015 N N . HIS A 1 400 ? 37.406 3.1 60.031 1 18.3 400 HIS A N 1
ATOM 3016 C CA . HIS A 1 400 ? 38.812 2.729 59.938 1 18.3 400 HIS A CA 1
ATOM 3017 C C . HIS A 1 400 ? 39.281 2.756 58.5 1 18.3 400 HIS A C 1
ATOM 3019 O O . HIS A 1 400 ? 38.531 2.449 57.562 1 18.3 400 HIS A O 1
ATOM 3025 N N . ALA A 1 401 ? 40.5 3.297 58.219 1 17.33 401 ALA A N 1
ATOM 3026 C CA . ALA A 1 401 ? 41.312 3.902 57.188 1 17.33 401 ALA A CA 1
ATOM 3027 C C . ALA A 1 401 ? 41.906 2.84 56.25 1 17.33 401 ALA A C 1
ATOM 3029 O O . ALA A 1 401 ? 42.625 3.162 55.312 1 17.33 401 ALA A O 1
ATOM 3030 N N . VAL A 1 402 ? 41.156 1.764 55.906 1 18.44 402 VAL A N 1
ATOM 3031 C CA . VAL A 1 402 ? 42.094 0.798 55.312 1 18.44 402 VAL A CA 1
ATOM 3032 C C . VAL A 1 402 ? 42.719 1.383 54.062 1 18.44 402 VAL A C 1
ATOM 3034 O O . VAL A 1 402 ? 42.062 2.062 53.281 1 18.44 402 VAL A O 1
ATOM 3037 N N . LYS A 1 403 ? 44.125 1.234 53.906 1 18.7 403 LYS A N 1
ATOM 3038 C CA . LYS A 1 403 ? 45.281 1.688 53.156 1 18.7 403 LYS A CA 1
ATOM 3039 C C . LYS A 1 403 ? 45.281 1.151 51.719 1 18.7 403 LYS A C 1
ATOM 3041 O O . LYS A 1 403 ? 45.188 -0.061 51.5 1 18.7 403 LYS A O 1
ATOM 3046 N N . ARG A 1 404 ? 44.656 1.936 50.75 1 16.97 404 ARG A N 1
ATOM 3047 C CA . ARG A 1 404 ? 44.375 1.735 49.312 1 16.97 404 ARG A CA 1
ATOM 3048 C C . ARG A 1 404 ? 45.688 1.509 48.562 1 16.97 404 ARG A C 1
ATOM 3050 O O . ARG A 1 404 ? 46.594 2.311 48.656 1 16.97 404 ARG A O 1
ATOM 3057 N N . ALA A 1 405 ? 46 0.246 48.375 1 19.97 405 ALA A N 1
ATOM 3058 C CA . ALA A 1 405 ? 47.188 -0.216 47.688 1 19.97 405 ALA A CA 1
ATOM 3059 C C . ALA A 1 405 ? 47.312 0.457 46.312 1 19.97 405 ALA A C 1
ATOM 3061 O O . ALA A 1 405 ? 46.312 0.896 45.75 1 19.97 405 ALA A O 1
ATOM 3062 N N . GLY A 1 406 ? 48.594 0.708 45.719 1 18.5 406 GLY A N 1
ATOM 3063 C CA . GLY A 1 406 ? 49.375 1.497 44.781 1 18.5 406 GLY A CA 1
ATOM 3064 C C . GLY A 1 406 ? 49.094 1.156 43.344 1 18.5 406 GLY A C 1
ATOM 3065 O O . GLY A 1 406 ? 49.438 0.081 42.875 1 18.5 406 GLY A O 1
ATOM 3066 N N . VAL A 1 407 ? 47.781 1.096 42.938 1 18.23 407 VAL A N 1
ATOM 3067 C CA . VAL A 1 407 ? 47.531 0.599 41.594 1 18.23 407 VAL A CA 1
ATOM 3068 C C . VAL A 1 407 ? 48.25 1.466 40.562 1 18.23 407 VAL A C 1
ATOM 3070 O O . VAL A 1 407 ? 48.188 2.695 40.625 1 18.23 407 VAL A O 1
ATOM 3073 N N . CYS A 1 408 ? 49.312 0.982 39.906 1 19.33 408 CYS A N 1
ATOM 3074 C CA . CYS A 1 408 ? 50.219 1.508 38.906 1 19.33 408 CYS A CA 1
ATOM 3075 C C . CYS A 1 408 ? 49.469 2.084 37.719 1 19.33 408 CYS A C 1
ATOM 3077 O O . CYS A 1 408 ? 48.562 1.457 37.188 1 19.33 408 CYS A O 1
ATOM 3079 N N . GLU A 1 409 ? 49.469 3.418 37.531 1 20.05 409 GLU A N 1
ATOM 3080 C CA . GLU A 1 409 ? 48.906 4.371 36.562 1 20.05 409 GLU A CA 1
ATOM 3081 C C . GLU A 1 409 ? 49.469 4.145 35.156 1 20.05 409 GLU A C 1
ATOM 3083 O O . GLU A 1 409 ? 50.594 4.555 34.875 1 20.05 409 GLU A O 1
ATOM 3088 N N . CYS A 1 410 ? 49.5 2.914 34.562 1 20.97 410 CYS A N 1
ATOM 3089 C CA . CYS A 1 410 ? 50.125 2.959 33.25 1 20.97 410 CYS A CA 1
ATOM 3090 C C . CYS A 1 410 ? 49.438 4.004 32.375 1 20.97 410 CYS A C 1
ATOM 3092 O O . CYS A 1 410 ? 48.219 3.994 32.219 1 20.97 410 CYS A O 1
ATOM 3094 N N . LEU A 1 411 ? 49.969 5.227 32.219 1 20.98 411 LEU A N 1
ATOM 3095 C CA . LEU A 1 411 ? 49.719 6.484 31.516 1 20.98 411 LEU A CA 1
ATOM 3096 C C . LEU A 1 411 ? 49.656 6.273 30.016 1 20.98 411 LEU A C 1
ATOM 3098 O O . LEU A 1 411 ? 50.25 7.039 29.25 1 20.98 411 LEU A O 1
ATOM 3102 N N . GLY A 1 412 ? 49.344 5.16 29.375 1 24.62 412 GLY A N 1
ATOM 3103 C CA . GLY A 1 412 ? 49.531 5.184 27.938 1 24.62 412 GLY A CA 1
ATOM 3104 C C . GLY A 1 412 ? 48.781 6.309 27.25 1 24.62 412 GLY A C 1
ATOM 3105 O O . GLY A 1 412 ? 47.625 6.539 27.531 1 24.62 412 GLY A O 1
ATOM 3106 N N . ARG A 1 413 ? 49.406 7.453 26.875 1 25.44 413 ARG A N 1
ATOM 3107 C CA . ARG A 1 413 ? 49.031 8.688 26.188 1 25.44 413 ARG A CA 1
ATOM 3108 C C . ARG A 1 413 ? 48.281 8.383 24.891 1 25.44 413 ARG A C 1
ATOM 3110 O O . ARG A 1 413 ? 48.875 7.918 23.922 1 25.44 413 ARG A O 1
ATOM 3117 N N . THR A 1 414 ? 47.25 7.688 24.891 1 27.98 414 THR A N 1
ATOM 3118 C CA . THR A 1 414 ? 46.531 7.508 23.641 1 27.98 414 THR A CA 1
ATOM 3119 C C . THR A 1 414 ? 46.188 8.859 23.016 1 27.98 414 THR A C 1
ATOM 3121 O O . THR A 1 414 ? 45.656 9.734 23.703 1 27.98 414 THR A O 1
ATOM 3124 N N . GLN A 1 415 ? 46.969 9.359 22.062 1 28.27 415 GLN A N 1
ATOM 3125 C CA . GLN A 1 415 ? 46.719 10.586 21.328 1 28.27 415 GLN A CA 1
ATOM 3126 C C . GLN A 1 415 ? 45.25 10.688 20.922 1 28.27 415 GLN A C 1
ATOM 3128 O O . GLN A 1 415 ? 44.625 9.703 20.484 1 28.27 415 GLN A O 1
ATOM 3133 N N . PRO A 1 416 ? 44.531 11.625 21.547 1 28.64 416 PRO A N 1
ATOM 3134 C CA . PRO A 1 416 ? 43.094 11.828 21.312 1 28.64 416 PRO A CA 1
ATOM 3135 C C . PRO A 1 416 ? 42.75 11.914 19.828 1 28.64 416 PRO A C 1
ATOM 3137 O O . PRO A 1 416 ? 43.469 12.586 19.062 1 28.64 416 PRO A O 1
ATOM 3140 N N . VAL A 1 417 ? 42.438 10.906 19.188 1 31.16 417 VAL A N 1
ATOM 3141 C CA . VAL A 1 417 ? 41.906 11.008 17.828 1 31.16 417 VAL A CA 1
ATOM 3142 C C . VAL A 1 417 ? 41.031 12.25 17.703 1 31.16 417 VAL A C 1
ATOM 3144 O O . VAL A 1 417 ? 40.094 12.445 18.469 1 31.16 417 VAL A O 1
ATOM 3147 N N . ARG A 1 418 ? 41.594 13.414 17.344 1 30.77 418 ARG A N 1
ATOM 3148 C CA . ARG A 1 418 ? 40.844 14.625 17.016 1 30.77 418 ARG A CA 1
ATOM 3149 C C . ARG A 1 418 ? 39.5 14.289 16.422 1 30.77 418 ARG A C 1
ATOM 3151 O O . ARG A 1 418 ? 39.406 13.609 15.391 1 30.77 418 ARG A O 1
ATOM 3158 N N . GLN A 1 419 ? 38.469 14.164 17.188 1 34.44 419 GLN A N 1
ATOM 3159 C CA . GLN A 1 419 ? 37.062 14.062 16.781 1 34.44 419 GLN A CA 1
ATOM 3160 C C . GLN A 1 419 ? 36.75 15.047 15.648 1 34.44 419 GLN A C 1
ATOM 3162 O O . GLN A 1 419 ? 36.781 16.266 15.859 1 34.44 419 GLN A O 1
ATOM 3167 N N . THR A 1 420 ? 37.25 14.945 14.484 1 37.38 420 THR A N 1
ATOM 3168 C CA . THR A 1 420 ? 36.906 15.812 13.359 1 37.38 420 THR A CA 1
ATOM 3169 C C . THR A 1 420 ? 35.438 16.203 13.375 1 37.38 420 THR A C 1
ATOM 3171 O O . THR A 1 420 ? 34.562 15.344 13.586 1 37.38 420 THR A O 1
ATOM 3174 N N . LYS A 1 421 ? 35.062 17.375 13.797 1 42.97 421 LYS A N 1
ATOM 3175 C CA . LYS A 1 421 ? 33.719 17.969 13.82 1 42.97 421 LYS A CA 1
ATOM 3176 C C . LYS A 1 421 ? 32.875 17.5 12.625 1 42.97 421 LYS A C 1
ATOM 3178 O O . LYS A 1 421 ? 33.375 17.5 11.492 1 42.97 421 LYS A O 1
ATOM 3183 N N . PRO A 1 422 ? 31.781 16.812 12.844 1 57.22 422 PRO A N 1
ATOM 3184 C CA . PRO A 1 422 ? 30.938 16.375 11.727 1 57.22 422 PRO A CA 1
ATOM 3185 C C . PRO A 1 422 ? 30.641 17.484 10.734 1 57.22 422 PRO A C 1
ATOM 3187 O O . PRO A 1 422 ? 30.312 18.609 11.141 1 57.22 422 PRO A O 1
ATOM 3190 N N . GLU A 1 423 ? 31.172 17.578 9.484 1 72.88 423 GLU A N 1
ATOM 3191 C CA . GLU A 1 423 ? 31.141 18.562 8.406 1 72.88 423 GLU A CA 1
ATOM 3192 C C . GLU A 1 423 ? 29.719 18.766 7.895 1 72.88 423 GLU A C 1
ATOM 3194 O O . GLU A 1 423 ? 29.062 17.812 7.496 1 72.88 423 GLU A O 1
ATOM 3199 N N . VAL A 1 424 ? 28.984 19.891 8.422 1 86.31 424 VAL A N 1
ATOM 3200 C CA . VAL A 1 424 ? 27.688 20.266 7.875 1 86.31 424 VAL A CA 1
ATOM 3201 C C . VAL A 1 424 ? 27.891 21.328 6.785 1 86.31 424 VAL A C 1
ATOM 3203 O O . VAL A 1 424 ? 28.562 22.328 7 1 86.31 424 VAL A O 1
ATOM 3206 N N . VAL A 1 425 ? 27.453 20.984 5.59 1 88.69 425 VAL A N 1
ATOM 3207 C CA . VAL A 1 425 ? 27.422 21.953 4.484 1 88.69 425 VAL A CA 1
ATOM 3208 C C . VAL A 1 425 ? 25.969 22.359 4.215 1 88.69 425 VAL A C 1
ATOM 3210 O O . VAL A 1 425 ? 25.109 21.516 4.012 1 88.69 425 VAL A O 1
ATOM 3213 N N . GLU A 1 426 ? 25.688 23.641 4.25 1 92.31 426 GLU A N 1
ATOM 3214 C CA . GLU A 1 426 ? 24.328 24.141 4.012 1 92.31 426 GLU A CA 1
ATOM 3215 C C . GLU A 1 426 ? 24.156 24.594 2.564 1 92.31 426 GLU A C 1
ATOM 3217 O O . GLU A 1 426 ? 25.125 24.953 1.899 1 92.31 426 GLU A O 1
ATOM 3222 N N . GLY A 1 427 ? 22.891 24.516 2.148 1 92.31 427 GLY A N 1
ATOM 3223 C CA . GLY A 1 427 ? 22.578 25.047 0.833 1 92.31 427 GLY A CA 1
ATOM 3224 C C . GLY A 1 427 ? 23.172 24.234 -0.3 1 92.31 427 GLY A C 1
ATOM 3225 O O . GLY A 1 427 ? 23.859 24.781 -1.166 1 92.31 427 GLY A O 1
ATOM 3226 N N . ILE A 1 428 ? 22.875 23.047 -0.278 1 92.19 428 ILE A N 1
ATOM 3227 C CA . ILE A 1 428 ? 23.5 22.188 -1.288 1 92.19 428 ILE A CA 1
ATOM 3228 C C . ILE A 1 428 ? 22.641 22.203 -2.557 1 92.19 428 ILE A C 1
ATOM 3230 O O . ILE A 1 428 ? 23.016 21.578 -3.562 1 92.19 428 ILE A O 1
ATOM 3234 N N . HIS A 1 429 ? 21.562 22.875 -2.602 1 94.06 429 HIS A N 1
ATOM 3235 C CA . HIS A 1 429 ? 20.719 22.969 -3.783 1 94.06 429 HIS A CA 1
ATOM 3236 C C . HIS A 1 429 ? 21.188 24.094 -4.707 1 94.06 429 HIS A C 1
ATOM 3238 O O . HIS A 1 429 ? 22.016 24.922 -4.309 1 94.06 429 HIS A O 1
ATOM 3244 N N . THR A 1 430 ? 20.75 24.016 -5.93 1 90.12 430 THR A N 1
ATOM 3245 C CA . THR A 1 430 ? 20.953 25.078 -6.902 1 90.12 430 THR A CA 1
ATOM 3246 C C . THR A 1 430 ? 19.609 25.609 -7.414 1 90.12 430 THR A C 1
ATOM 3248 O O . THR A 1 430 ? 18.609 24.906 -7.391 1 90.12 430 THR A O 1
ATOM 3251 N N . GLU A 1 431 ? 19.641 26.844 -7.781 1 89.69 431 GLU A N 1
ATOM 3252 C CA . GLU A 1 431 ? 18.484 27.406 -8.469 1 89.69 431 GLU A CA 1
ATOM 3253 C C . GLU A 1 431 ? 18.438 26.953 -9.922 1 89.69 431 GLU A C 1
ATOM 3255 O O . GLU A 1 431 ? 19.422 26.469 -10.461 1 89.69 431 GLU A O 1
ATOM 3260 N N . GLU A 1 432 ? 17.281 27.016 -10.516 1 83.12 432 GLU A N 1
ATOM 3261 C CA . GLU A 1 432 ? 17.062 26.516 -11.859 1 83.12 432 GLU A CA 1
ATOM 3262 C C . GLU A 1 432 ? 18.031 27.141 -12.859 1 83.12 432 GLU A C 1
ATOM 3264 O O . GLU A 1 432 ? 18.453 26.5 -13.82 1 83.12 432 GLU A O 1
ATOM 3269 N N . THR A 1 433 ? 18.453 28.297 -12.664 1 79.62 433 THR A N 1
ATOM 3270 C CA . THR A 1 433 ? 19.297 29.031 -13.594 1 79.62 433 THR A CA 1
ATOM 3271 C C . THR A 1 433 ? 20.781 28.719 -13.336 1 79.62 433 THR A C 1
ATOM 3273 O O . THR A 1 433 ? 21.641 29.094 -14.125 1 79.62 433 THR A O 1
ATOM 3276 N N . GLN A 1 434 ? 21.016 28 -12.297 1 83.75 434 GLN A N 1
ATOM 3277 C CA . GLN A 1 434 ? 22.406 27.703 -11.922 1 83.75 434 GLN A CA 1
ATOM 3278 C C . GLN A 1 434 ? 22.812 26.312 -12.391 1 83.75 434 GLN A C 1
ATOM 3280 O O . GLN A 1 434 ? 21.969 25.422 -12.5 1 83.75 434 GLN A O 1
ATOM 3285 N N . PRO A 1 435 ? 24 26.234 -12.758 1 80.25 435 PRO A N 1
ATOM 3286 C CA . PRO A 1 435 ? 24.469 24.891 -13.109 1 80.25 435 PRO A CA 1
ATOM 3287 C C . PRO A 1 435 ? 24.375 23.922 -11.945 1 80.25 435 PRO A C 1
ATOM 3289 O O . PRO A 1 435 ? 24.578 24.297 -10.789 1 80.25 435 PRO A O 1
ATOM 3292 N N . ALA A 1 436 ? 24.172 22.719 -12.242 1 85.19 436 ALA A N 1
ATOM 3293 C CA . ALA A 1 436 ? 24.031 21.688 -11.219 1 85.19 436 ALA A CA 1
ATOM 3294 C C . ALA A 1 436 ? 25.328 21.484 -10.453 1 85.19 436 ALA A C 1
ATOM 3296 O O . ALA A 1 436 ? 26.406 21.5 -11.039 1 85.19 436 ALA A O 1
ATOM 3297 N N . LYS A 1 437 ? 25.219 21.422 -9.172 1 89.06 437 LYS A N 1
ATOM 3298 C CA . LYS A 1 437 ? 26.328 21.062 -8.297 1 89.06 437 LYS A CA 1
ATOM 3299 C C . LYS A 1 437 ? 26.188 19.625 -7.809 1 89.06 437 LYS A C 1
ATOM 3301 O O . LYS A 1 437 ? 25.109 19.188 -7.41 1 89.06 437 LYS A O 1
ATOM 3306 N N . LEU A 1 438 ? 27.234 18.906 -7.898 1 90.94 438 LEU A N 1
ATOM 3307 C CA . LEU A 1 438 ? 27.219 17.5 -7.512 1 90.94 438 LEU A CA 1
ATOM 3308 C C . LEU A 1 438 ? 27.812 17.312 -6.117 1 90.94 438 LEU A C 1
ATOM 3310 O O . LEU A 1 438 ? 28.859 17.875 -5.793 1 90.94 438 LEU A O 1
ATOM 3314 N N . TRP A 1 439 ? 27.094 16.578 -5.344 1 92.56 439 TRP A N 1
ATOM 3315 C CA . TRP A 1 439 ? 27.531 16.281 -3.982 1 92.56 439 TRP A CA 1
ATOM 3316 C C . TRP A 1 439 ? 27.594 14.766 -3.758 1 92.56 439 TRP A C 1
ATOM 3318 O O . TRP A 1 439 ? 26.859 14.008 -4.375 1 92.56 439 TRP A O 1
ATOM 3328 N N . SER A 1 440 ? 28.469 14.352 -2.879 1 90.25 440 SER A N 1
ATOM 3329 C CA . SER A 1 440 ? 28.547 12.961 -2.465 1 90.25 440 SER A CA 1
ATOM 3330 C C . SER A 1 440 ? 27.641 12.688 -1.267 1 90.25 440 SER A C 1
ATOM 3332 O O . SER A 1 440 ? 27.766 13.344 -0.229 1 90.25 440 SER A O 1
ATOM 3334 N N . SER A 1 441 ? 26.766 11.82 -1.409 1 91.69 441 SER A N 1
ATOM 3335 C CA . SER A 1 441 ? 25.875 11.398 -0.335 1 91.69 441 SER A CA 1
ATOM 3336 C C . SER A 1 441 ? 25.781 9.883 -0.263 1 91.69 441 SER A C 1
ATOM 3338 O O . SER A 1 441 ? 25.25 9.242 -1.178 1 91.69 441 SER A O 1
ATOM 3340 N N . GLY A 1 442 ? 26.172 9.281 0.814 1 89.88 442 GLY A N 1
ATOM 3341 C CA . GLY A 1 442 ? 26.234 7.832 0.864 1 89.88 442 GLY A CA 1
ATOM 3342 C C . GLY A 1 442 ? 26.969 7.227 -0.317 1 89.88 442 GLY A C 1
ATOM 3343 O O . GLY A 1 442 ? 28.109 7.602 -0.604 1 89.88 442 GLY A O 1
ATOM 3344 N N . ARG A 1 443 ? 26.281 6.363 -1.012 1 87.69 443 ARG A N 1
ATOM 3345 C CA . ARG A 1 443 ? 26.891 5.641 -2.125 1 87.69 443 ARG A CA 1
ATOM 3346 C C . ARG A 1 443 ? 26.547 6.301 -3.457 1 87.69 443 ARG A C 1
ATOM 3348 O O . ARG A 1 443 ? 26.766 5.711 -4.52 1 87.69 443 ARG A O 1
ATOM 3355 N N . TRP A 1 444 ? 26.109 7.59 -3.381 1 93 444 TRP A N 1
ATOM 3356 C CA . TRP A 1 444 ? 25.562 8.211 -4.59 1 93 444 TRP A CA 1
ATOM 3357 C C . TRP A 1 444 ? 26.109 9.625 -4.754 1 93 444 TRP A C 1
ATOM 3359 O O . TRP A 1 444 ? 26.422 10.297 -3.768 1 93 444 TRP A O 1
ATOM 3369 N N . TRP A 1 445 ? 26.203 10.031 -6.031 1 90.75 445 TRP A N 1
ATOM 3370 C CA . TRP A 1 445 ? 26.312 11.445 -6.367 1 90.75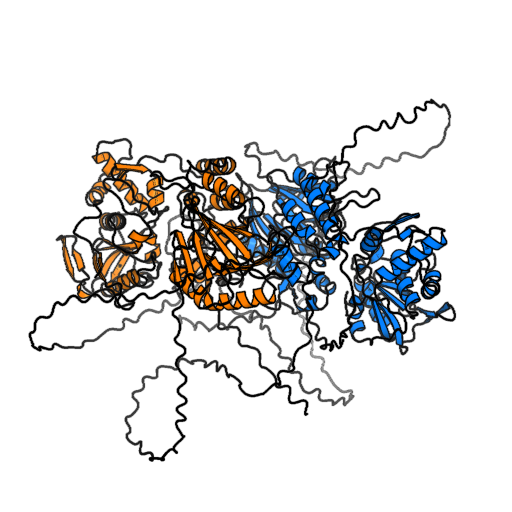 445 TRP A CA 1
ATOM 3371 C C . TRP A 1 445 ? 24.938 12.078 -6.52 1 90.75 445 TRP A C 1
ATOM 3373 O O . TRP A 1 445 ? 24.031 11.461 -7.074 1 90.75 445 TRP A O 1
ATOM 3383 N N . LEU A 1 446 ? 24.812 13.266 -5.984 1 95.56 446 LEU A N 1
ATOM 3384 C CA . LEU A 1 446 ? 23.484 13.875 -5.953 1 95.56 446 LEU A CA 1
ATOM 3385 C C . LEU A 1 446 ? 23.531 15.336 -6.379 1 95.56 446 LEU A C 1
ATOM 3387 O O . LEU A 1 446 ? 24.469 16.062 -6.004 1 95.56 446 LEU A O 1
ATOM 3391 N N . SER A 1 447 ? 22.641 15.734 -7.195 1 94.94 447 SER A N 1
ATOM 3392 C CA . SER A 1 447 ? 22.359 17.141 -7.457 1 94.94 447 SER A CA 1
ATOM 3393 C C . SER A 1 447 ? 20.906 17.484 -7.117 1 94.94 447 SER A C 1
ATOM 3395 O O . SER A 1 447 ? 20.016 16.656 -7.32 1 94.94 447 SER A O 1
ATOM 3397 N N . CYS A 1 448 ? 20.703 18.641 -6.551 1 97.38 448 CYS A N 1
ATOM 3398 C CA . CYS A 1 448 ? 19.375 19.078 -6.121 1 97.38 448 CYS A CA 1
ATOM 3399 C C . CYS A 1 448 ? 19.047 20.453 -6.668 1 97.38 448 CYS A C 1
ATOM 3401 O O . CYS A 1 448 ? 19.781 21.422 -6.434 1 97.38 448 CYS A O 1
ATOM 3403 N N . GLU A 1 449 ? 17.969 20.5 -7.352 1 96.94 449 GLU A N 1
ATOM 3404 C CA . GLU A 1 449 ? 17.484 21.766 -7.883 1 96.94 449 GLU A CA 1
ATOM 3405 C C . GLU A 1 449 ? 16.234 22.234 -7.141 1 96.94 449 GLU A C 1
ATOM 3407 O O . GLU A 1 449 ? 15.266 21.469 -6.996 1 96.94 449 GLU A O 1
ATOM 3412 N N . LYS A 1 450 ? 16.297 23.438 -6.633 1 97.44 450 LYS A N 1
ATOM 3413 C CA . LYS A 1 450 ? 15.094 24.047 -6.078 1 97.44 450 LYS A CA 1
ATOM 3414 C C . LYS A 1 450 ? 14.211 24.625 -7.18 1 97.44 450 LYS A C 1
ATOM 3416 O O . LYS A 1 450 ? 14.633 25.5 -7.934 1 97.44 450 LYS A O 1
ATOM 3421 N N . VAL A 1 451 ? 13 24.156 -7.254 1 96.75 451 VAL A N 1
ATOM 3422 C CA . VAL A 1 451 ? 12.062 24.641 -8.266 1 96.75 451 VAL A CA 1
ATOM 3423 C C . VAL A 1 451 ? 10.992 25.516 -7.605 1 96.75 451 VAL A C 1
ATOM 3425 O O . VAL A 1 451 ? 10.242 25.047 -6.742 1 96.75 451 VAL A O 1
ATOM 3428 N N . CYS A 1 452 ? 10.883 26.719 -8 1 93.69 452 CYS A N 1
ATOM 3429 C CA . CYS A 1 452 ? 9.859 27.641 -7.508 1 93.69 452 CYS A CA 1
ATOM 3430 C C . CYS A 1 452 ? 8.633 27.625 -8.414 1 93.69 452 CYS A C 1
ATOM 3432 O O . CYS A 1 452 ? 8.758 27.688 -9.633 1 93.69 452 CYS A O 1
ATOM 3434 N N . VAL A 1 453 ? 7.5 27.562 -7.797 1 93.94 453 VAL A N 1
ATOM 3435 C CA . VAL A 1 453 ? 6.258 27.422 -8.555 1 93.94 453 VAL A CA 1
ATOM 3436 C C . VAL A 1 453 ? 5.496 28.75 -8.547 1 93.94 453 VAL A C 1
ATOM 3438 O O . VAL A 1 453 ? 5.246 29.328 -7.484 1 93.94 453 VAL A O 1
ATOM 3441 N N . SER A 1 454 ? 5.164 29.203 -9.695 1 87 454 SER A N 1
ATOM 3442 C CA . SER A 1 454 ? 4.305 30.359 -9.898 1 87 454 SER A CA 1
ATOM 3443 C C . SER A 1 454 ? 3.482 30.234 -11.18 1 87 454 SER A C 1
ATOM 3445 O O . SER A 1 454 ? 3.832 29.453 -12.062 1 87 454 SER A O 1
ATOM 3447 N N . ALA A 1 455 ? 2.436 30.938 -11.25 1 81.31 455 ALA A N 1
ATOM 3448 C CA . ALA A 1 455 ? 1.553 30.891 -12.414 1 81.31 455 ALA A CA 1
ATOM 3449 C C . ALA A 1 455 ? 2.27 31.391 -13.664 1 81.31 455 ALA A C 1
ATOM 3451 O O . ALA A 1 455 ? 1.896 31.047 -14.781 1 81.31 455 ALA A O 1
ATOM 3452 N N . ASP A 1 456 ? 3.248 32.219 -13.469 1 83.12 456 ASP A N 1
ATOM 3453 C CA . ASP A 1 456 ? 3.994 32.781 -14.594 1 83.12 456 ASP A CA 1
ATOM 3454 C C . ASP A 1 456 ? 4.953 31.75 -15.18 1 83.12 456 ASP A C 1
ATOM 3456 O O . ASP A 1 456 ? 5.281 31.797 -16.359 1 83.12 456 ASP A O 1
ATOM 3460 N N . ARG A 1 457 ? 5.355 30.859 -14.383 1 88.31 457 ARG A N 1
ATOM 3461 C CA . ARG A 1 457 ? 6.359 29.906 -14.82 1 88.31 457 ARG A CA 1
ATOM 3462 C C . ARG A 1 457 ? 5.707 28.641 -15.359 1 88.31 457 ARG A C 1
ATOM 3464 O O . ARG A 1 457 ? 6.188 28.047 -16.328 1 88.31 457 ARG A O 1
ATOM 3471 N N . PHE A 1 458 ? 4.676 28.219 -14.656 1 93.31 458 PHE A N 1
ATOM 3472 C CA . PHE A 1 458 ? 4.008 26.969 -15.039 1 93.31 458 PHE A CA 1
ATOM 3473 C C . PHE A 1 458 ? 2.521 27.203 -15.273 1 93.31 458 PHE A C 1
ATOM 3475 O O . PHE A 1 458 ? 1.832 27.766 -14.414 1 93.31 458 PHE A O 1
ATOM 3482 N N . GLU A 1 459 ? 2.045 26.703 -16.391 1 90.12 459 GLU A N 1
ATOM 3483 C CA . GLU A 1 459 ? 0.619 26.781 -16.688 1 90.12 459 GLU A CA 1
ATOM 3484 C C . GLU A 1 459 ? -0.189 25.875 -15.766 1 90.12 459 GLU A C 1
ATOM 3486 O O . GLU A 1 459 ? 0.265 24.797 -15.398 1 90.12 459 GLU A O 1
ATOM 3491 N N . ALA A 1 460 ? -1.354 26.375 -15.445 1 89.75 460 ALA A N 1
ATOM 3492 C CA . ALA A 1 460 ? -2.217 25.578 -14.57 1 89.75 460 ALA A CA 1
ATOM 3493 C C . ALA A 1 460 ? -2.67 24.297 -15.258 1 89.75 460 ALA A C 1
ATOM 3495 O O . ALA A 1 460 ? -3.096 24.328 -16.422 1 89.75 460 ALA A O 1
ATOM 3496 N N . ASP A 1 461 ? -2.568 23.203 -14.602 1 94.12 461 ASP A N 1
ATOM 3497 C CA . ASP A 1 461 ? -3.074 21.922 -15.117 1 94.12 461 ASP A CA 1
ATOM 3498 C C . ASP A 1 461 ? -4.602 21.922 -15.164 1 94.12 461 ASP A C 1
ATOM 3500 O O . ASP A 1 461 ? -5.258 22.141 -14.141 1 94.12 461 ASP A O 1
ATOM 3504 N N . ASP A 1 462 ? -5.164 21.562 -16.188 1 88.06 462 ASP A N 1
ATOM 3505 C CA . ASP A 1 462 ? -6.602 21.672 -16.406 1 88.06 462 ASP A CA 1
ATOM 3506 C C . ASP A 1 462 ? -7.363 20.656 -15.555 1 88.06 462 ASP A C 1
ATOM 3508 O O . ASP A 1 462 ? -8.422 20.969 -15.008 1 88.06 462 ASP A O 1
ATOM 3512 N N . SER A 1 463 ? -6.859 19.484 -15.484 1 90.94 463 SER A N 1
ATOM 3513 C CA . SER A 1 463 ? -7.555 18.453 -14.734 1 90.94 463 SER A CA 1
ATOM 3514 C C . SER A 1 463 ? -7.586 18.766 -13.25 1 90.94 463 SER A C 1
ATOM 3516 O O . SER A 1 463 ? -8.602 18.531 -12.578 1 90.94 463 SER A O 1
ATOM 3518 N N . VAL A 1 464 ? -6.477 19.312 -12.75 1 93.56 464 VAL A N 1
ATOM 3519 C CA . VAL A 1 464 ? -6.418 19.672 -11.336 1 93.56 464 VAL A CA 1
ATOM 3520 C C . VAL A 1 464 ? -7.332 20.875 -11.07 1 93.56 464 VAL A C 1
ATOM 3522 O O . VAL A 1 464 ? -8.016 20.922 -10.047 1 93.56 464 VAL A O 1
ATOM 3525 N N . MET A 1 465 ? -7.332 21.781 -11.977 1 86.88 465 MET A N 1
ATOM 3526 C CA . MET A 1 465 ? -8.211 22.938 -11.82 1 86.88 465 MET A CA 1
ATOM 3527 C C . MET A 1 465 ? -9.672 22.5 -11.797 1 86.88 465 MET A C 1
ATOM 3529 O O . MET A 1 465 ? -10.461 23 -10.984 1 86.88 465 MET A O 1
ATOM 3533 N N . GLU A 1 466 ? -10.008 21.609 -12.68 1 84.88 466 GLU A N 1
ATOM 3534 C CA . GLU A 1 466 ? -11.375 21.094 -12.711 1 84.88 466 GLU A CA 1
ATOM 3535 C C . GLU A 1 466 ? -11.742 20.422 -11.391 1 84.88 466 GLU A C 1
ATOM 3537 O O . GLU A 1 466 ? -12.852 20.594 -10.883 1 84.88 466 GLU A O 1
ATOM 3542 N N . MET A 1 467 ? -10.836 19.688 -10.883 1 90.25 467 MET A N 1
ATOM 3543 C CA . MET A 1 467 ? -11.055 19.016 -9.602 1 90.25 467 MET A CA 1
ATOM 3544 C C . MET A 1 467 ? -11.258 20.031 -8.484 1 90.25 467 MET A C 1
ATOM 3546 O O . MET A 1 467 ? -12.18 19.906 -7.676 1 90.25 467 MET A O 1
ATOM 3550 N N . LEU A 1 468 ? -10.414 21.047 -8.461 1 87.06 468 LEU A N 1
ATOM 3551 C CA . LEU A 1 468 ? -10.484 22.062 -7.402 1 87.06 468 LEU A CA 1
ATOM 3552 C C . LEU A 1 468 ? -11.789 22.844 -7.48 1 87.06 468 LEU A C 1
ATOM 3554 O O . LEU A 1 468 ? -12.398 23.141 -6.453 1 87.06 468 LEU A O 1
ATOM 3558 N N . VAL A 1 469 ? -12.227 23.125 -8.664 1 78.25 469 VAL A N 1
ATOM 3559 C CA . VAL A 1 469 ? -13.477 23.844 -8.859 1 78.25 469 VAL A CA 1
ATOM 3560 C C . VAL A 1 469 ? -14.648 22.984 -8.383 1 78.25 469 VAL A C 1
ATOM 3562 O O . VAL A 1 469 ? -15.578 23.484 -7.75 1 78.25 469 VAL A O 1
ATOM 3565 N N . ARG A 1 470 ? -14.578 21.734 -8.68 1 82.25 470 ARG A N 1
ATOM 3566 C CA . ARG A 1 470 ? -15.625 20.828 -8.227 1 82.25 470 ARG A CA 1
ATOM 3567 C C . ARG A 1 470 ? -15.711 20.797 -6.703 1 82.25 470 ARG A C 1
ATOM 3569 O O . ARG A 1 470 ? -16.797 20.875 -6.137 1 82.25 470 ARG A O 1
ATOM 3576 N N . TYR A 1 471 ? -14.602 20.75 -6.066 1 86.38 471 TYR A N 1
ATOM 3577 C CA . TYR A 1 471 ? -14.602 20.734 -4.609 1 86.38 471 TYR A CA 1
ATOM 3578 C C . TYR A 1 471 ? -15.031 22.078 -4.039 1 86.38 471 TYR A C 1
ATOM 3580 O O . TYR A 1 471 ? -15.719 22.125 -3.016 1 86.38 471 TYR A O 1
ATOM 3588 N N . GLN A 1 472 ? -14.586 23.109 -4.633 1 75.56 472 GLN A N 1
ATOM 3589 C CA . GLN A 1 472 ? -14.992 24.438 -4.191 1 75.56 472 GLN A CA 1
ATOM 3590 C C . GLN A 1 472 ? -16.5 24.625 -4.297 1 75.56 472 GLN A C 1
ATOM 3592 O O . GLN A 1 472 ? -17.125 25.203 -3.41 1 75.56 472 GLN A O 1
ATOM 3597 N N . THR A 1 473 ? -17.016 24.094 -5.41 1 70.06 473 THR A N 1
ATOM 3598 C CA . THR A 1 473 ? -18.453 24.203 -5.641 1 70.06 473 THR A CA 1
ATOM 3599 C C . THR A 1 473 ? -19.234 23.328 -4.66 1 70.06 473 THR A C 1
ATOM 3601 O O . THR A 1 473 ? -20.281 23.719 -4.16 1 70.06 473 THR A O 1
ATOM 3604 N N . THR A 1 474 ? -18.688 22.141 -4.426 1 72.62 474 THR A N 1
ATOM 3605 C CA . THR A 1 474 ? -19.359 21.156 -3.58 1 72.62 474 THR A CA 1
ATOM 3606 C C . THR A 1 474 ? -19.25 21.562 -2.109 1 72.62 474 THR A C 1
ATOM 3608 O O . THR A 1 474 ? -20.203 21.391 -1.343 1 72.62 474 THR A O 1
ATOM 3611 N N . TYR A 1 475 ? -18.078 21.953 -1.746 1 65.06 475 TYR A N 1
ATOM 3612 C CA . TYR A 1 475 ? -17.797 22.172 -0.33 1 65.06 475 TYR A CA 1
ATOM 3613 C C . TYR A 1 475 ? -17.672 23.656 -0.025 1 65.06 475 TYR A C 1
ATOM 3615 O O . TYR A 1 475 ? -17.625 24.062 1.141 1 65.06 475 TYR A O 1
ATOM 3623 N N . GLY A 1 476 ? -17.266 24.344 -1.118 1 54.22 476 GLY A N 1
ATOM 3624 C CA . GLY A 1 476 ? -17 25.766 -0.938 1 54.22 476 GLY A CA 1
ATOM 3625 C C . GLY A 1 476 ? -18.156 26.516 -0.322 1 54.22 476 GLY A C 1
ATOM 3626 O O . GLY A 1 476 ? -19.328 26.234 -0.618 1 54.22 476 GLY A O 1
ATOM 3627 N N . ASN A 1 477 ? -18.109 26.672 0.8 1 47.31 477 ASN A N 1
ATOM 3628 C CA . ASN A 1 477 ? -19.016 27.656 1.369 1 47.31 477 ASN A CA 1
ATOM 3629 C C . ASN A 1 477 ? -19.172 28.875 0.456 1 47.31 477 ASN A C 1
ATOM 3631 O O . ASN A 1 477 ? -18.203 29.312 -0.166 1 47.31 477 ASN A O 1
ATOM 3635 N N . SER A 1 478 ? -20.188 29 -0.167 1 41.62 478 SER A N 1
ATOM 3636 C CA . SER A 1 478 ? -20.578 30.125 -1.018 1 41.62 478 SER A CA 1
ATOM 3637 C C . SER A 1 478 ? -19.609 31.297 -0.858 1 41.62 478 SER A C 1
ATOM 3639 O O . SER A 1 478 ? -18.562 31.156 -0.206 1 41.62 478 SER A O 1
ATOM 3641 N N . GLN A 1 479 ? -20.062 32.562 -0.524 1 40.91 479 GLN A N 1
ATOM 3642 C CA . GLN A 1 479 ? -19.797 34 -0.689 1 40.91 479 GLN A CA 1
ATOM 3643 C C . GLN A 1 479 ? -18.656 34.438 0.212 1 40.91 479 GLN A C 1
ATOM 3645 O O . GLN A 1 479 ? -18.797 34.469 1.436 1 40.91 479 GLN A O 1
ATOM 3650 N N . GLY A 1 480 ? -17.484 33.906 -0.065 1 50.47 480 GLY A N 1
ATOM 3651 C CA . GLY A 1 480 ? -16.422 34.688 0.579 1 50.47 480 GLY A CA 1
ATOM 3652 C C . GLY A 1 480 ? -16.781 36.125 0.846 1 50.47 480 GLY A C 1
ATOM 3653 O O . GLY A 1 480 ? -16.469 37 0.049 1 50.47 480 GLY A O 1
ATOM 3654 N N . CYS A 1 481 ? -17.672 36.312 1.74 1 59.19 481 CYS A N 1
ATOM 3655 C CA . CYS A 1 481 ? -18.109 37.656 2.119 1 59.19 481 CYS A CA 1
ATOM 3656 C C . CYS A 1 481 ? -16.969 38.469 2.688 1 59.19 481 CYS A C 1
ATOM 3658 O O . CYS A 1 481 ? -16.156 37.969 3.469 1 59.19 481 CYS A O 1
ATOM 3660 N N . VAL A 1 482 ? -16.75 39.562 1.998 1 65.94 482 VAL A N 1
ATOM 3661 C CA . VAL A 1 482 ? -15.789 40.531 2.525 1 65.94 482 VAL A CA 1
ATOM 3662 C C . VAL A 1 482 ? -16.141 40.875 3.973 1 65.94 482 VAL A C 1
ATOM 3664 O O . VAL A 1 482 ? -17.297 41.188 4.273 1 65.94 482 VAL A O 1
ATOM 3667 N N . LEU A 1 483 ? -15.203 40.594 4.781 1 81.62 483 LEU A N 1
ATOM 3668 C CA . LEU A 1 483 ? -15.398 40.875 6.199 1 81.62 483 LEU A CA 1
ATOM 3669 C C . LEU A 1 483 ? -14.828 42.219 6.57 1 81.62 483 LEU A C 1
ATOM 3671 O O . LEU A 1 483 ? -15.242 42.844 7.555 1 81.62 483 LEU A O 1
ATOM 3675 N N . GLY A 1 484 ? -13.82 42.688 5.805 1 81.69 484 GLY A N 1
ATOM 3676 C CA . GLY A 1 484 ? -13.117 43.938 6.086 1 81.69 484 GLY A CA 1
ATOM 3677 C C . GLY A 1 484 ? -11.703 43.969 5.535 1 81.69 484 GLY A C 1
ATOM 3678 O O . GLY A 1 484 ? -11.43 43.375 4.484 1 81.69 484 GLY A O 1
ATOM 3679 N N . ALA A 1 485 ? -10.93 44.844 6.199 1 80.81 485 ALA A N 1
ATOM 3680 C CA . ALA A 1 485 ? -9.531 44.969 5.805 1 80.81 485 ALA A CA 1
ATOM 3681 C C . ALA A 1 485 ? -8.617 45 7.023 1 80.81 485 ALA A C 1
ATOM 3683 O O . ALA A 1 485 ? -9.039 45.406 8.109 1 80.81 485 ALA A O 1
ATOM 3684 N N . PHE A 1 486 ? -7.43 44.562 6.816 1 88.19 486 PHE A N 1
ATOM 3685 C CA . PHE A 1 486 ? -6.465 44.625 7.906 1 88.19 486 PHE A CA 1
ATOM 3686 C C . PHE A 1 486 ? -6.09 46.094 8.18 1 88.19 486 PHE A C 1
ATOM 3688 O O . PHE A 1 486 ? -5.664 46.812 7.277 1 88.19 486 PHE A O 1
ATOM 3695 N N . PRO A 1 487 ? -6.184 46.469 9.438 1 87.5 487 PRO A N 1
ATOM 3696 C CA . PRO A 1 487 ? -5.852 47.844 9.742 1 87.5 487 PRO A CA 1
ATOM 3697 C C . PRO A 1 487 ? -4.344 48.094 9.781 1 87.5 487 PRO A C 1
ATOM 3699 O O . PRO A 1 487 ? -3.902 49.25 9.688 1 87.5 487 PRO A O 1
ATOM 3702 N N . VAL A 1 488 ? -3.539 47.062 10 1 88.44 488 VAL A N 1
ATOM 3703 C CA . VAL A 1 488 ? -2.082 47.125 10.031 1 88.44 488 VAL A CA 1
ATOM 3704 C C . VAL A 1 488 ? -1.509 45.844 9.383 1 88.44 488 VAL A C 1
ATOM 3706 O O . VAL A 1 488 ? -2.252 44.938 9.047 1 88.44 488 VAL A O 1
ATOM 3709 N N . LEU A 1 489 ? -0.212 45.969 9.125 1 87.25 489 LEU A N 1
ATOM 3710 C CA . LEU A 1 489 ? 0.474 44.75 8.703 1 87.25 489 LEU A CA 1
ATOM 3711 C C . LEU A 1 489 ? 0.347 43.656 9.758 1 87.25 489 LEU A C 1
ATOM 3713 O O . LEU A 1 489 ? 0.537 43.906 10.953 1 87.25 489 LEU A O 1
ATOM 3717 N N . LEU A 1 490 ? -0.078 42.5 9.336 1 91.06 490 LEU A N 1
ATOM 3718 C CA . LEU A 1 490 ? -0.27 41.406 10.289 1 91.06 490 LEU A CA 1
ATOM 3719 C C . LEU A 1 490 ? 0.751 40.281 10.055 1 91.06 490 LEU A C 1
ATOM 3721 O O . LEU A 1 490 ? 0.827 39.75 8.961 1 91.06 490 LEU A O 1
ATOM 3725 N N . GLU A 1 491 ? 1.525 39.969 11.039 1 89.19 491 GLU A N 1
ATOM 3726 C CA . GLU A 1 491 ? 2.553 38.938 10.992 1 89.19 491 GLU A CA 1
ATOM 3727 C C . GLU A 1 491 ? 1.981 37.594 11.391 1 89.19 491 GLU A C 1
ATOM 3729 O O . GLU A 1 491 ? 1.594 37.375 12.539 1 89.19 491 GLU A O 1
ATOM 3734 N N . THR A 1 492 ? 1.896 36.625 10.398 1 87.88 492 THR A N 1
ATOM 3735 C CA . THR A 1 492 ? 1.386 35.281 10.703 1 87.88 492 THR A CA 1
ATOM 3736 C C . THR A 1 492 ? 2.359 34.219 10.227 1 87.88 492 THR A C 1
ATOM 3738 O O . THR A 1 492 ? 2.027 33.031 10.219 1 87.88 492 THR A O 1
ATOM 3741 N N . ARG A 1 493 ? 3.545 34.656 9.875 1 81.75 493 ARG A N 1
ATOM 3742 C CA . ARG A 1 493 ? 4.512 33.688 9.367 1 81.75 493 ARG A CA 1
ATOM 3743 C C . ARG A 1 493 ? 4.867 32.656 10.438 1 81.75 493 ARG A C 1
ATOM 3745 O O . ARG A 1 493 ? 5.16 33 11.578 1 81.75 493 ARG A O 1
ATOM 3752 N N . PHE A 1 494 ? 4.977 31.516 9.953 1 80.69 494 PHE A N 1
ATOM 3753 C CA . PHE A 1 494 ? 5.203 30.328 10.773 1 80.69 494 PHE A CA 1
ATOM 3754 C C . PHE A 1 494 ? 6.434 30.5 11.656 1 80.69 494 PHE A C 1
ATOM 3756 O O . PHE A 1 494 ? 6.363 30.312 12.875 1 80.69 494 PHE A O 1
ATOM 3763 N N . CYS A 1 495 ? 7.609 30.859 11.172 1 79.88 495 CYS A N 1
ATOM 3764 C CA . CYS A 1 495 ? 8.875 30.969 11.891 1 79.88 495 CYS A CA 1
ATOM 3765 C C . CYS A 1 495 ? 8.836 32.094 12.898 1 79.88 495 CYS A C 1
ATOM 3767 O O . CYS A 1 495 ? 9.5 32.062 13.93 1 79.88 495 CYS A O 1
ATOM 3769 N N . GLU A 1 496 ? 8.008 33.094 12.656 1 86.19 496 GLU A N 1
ATOM 3770 C CA . GLU A 1 496 ? 7.941 34.25 13.523 1 86.19 496 GLU A CA 1
ATOM 3771 C C . GLU A 1 496 ? 7 34.031 14.695 1 86.19 496 GLU A C 1
ATOM 3773 O O . GLU A 1 496 ? 7.395 34.156 15.859 1 86.19 496 GLU A O 1
ATOM 3778 N N . VAL A 1 497 ? 5.84 33.531 14.43 1 91.25 497 VAL A N 1
ATOM 3779 C CA . VAL A 1 497 ? 4.824 33.406 15.469 1 91.25 497 VAL A CA 1
ATOM 3780 C C . VAL A 1 497 ? 5.242 32.344 16.484 1 91.25 497 VAL A C 1
ATOM 3782 O O . VAL A 1 497 ? 4.832 32.406 17.641 1 91.25 497 VAL A O 1
ATOM 3785 N N . ARG A 1 498 ? 6.059 31.453 16.047 1 90.81 498 ARG A N 1
ATOM 3786 C CA . ARG A 1 498 ? 6.395 30.328 16.922 1 90.81 498 ARG A CA 1
ATOM 3787 C C . ARG A 1 498 ? 7.684 30.594 17.688 1 90.81 498 ARG A C 1
ATOM 3789 O O . ARG A 1 498 ? 8.125 29.766 18.484 1 90.81 498 ARG A O 1
ATOM 3796 N N . THR A 1 499 ? 8.344 31.766 17.516 1 89.81 499 THR A N 1
ATOM 3797 C CA . THR A 1 499 ? 9.594 32.031 18.203 1 89.81 499 THR A CA 1
ATOM 3798 C C . THR A 1 499 ? 9.531 33.375 18.969 1 89.81 499 THR A C 1
ATOM 3800 O O . THR A 1 499 ? 10.391 33.656 19.797 1 89.81 499 THR A O 1
ATOM 3803 N N . ARG A 1 500 ? 8.516 34.125 18.688 1 90.94 500 ARG A N 1
ATOM 3804 C CA . ARG A 1 500 ? 8.406 35.406 19.359 1 90.94 500 ARG A CA 1
ATOM 3805 C C . ARG A 1 500 ? 6.965 35.906 19.375 1 90.94 500 ARG A C 1
ATOM 3807 O O . ARG A 1 500 ? 6.117 35.375 18.641 1 90.94 500 ARG A O 1
ATOM 3814 N N . GLU A 1 501 ? 6.754 36.906 20.25 1 92.88 501 GLU A N 1
ATOM 3815 C CA . GLU A 1 501 ? 5.469 37.625 20.25 1 92.88 501 GLU A CA 1
ATOM 3816 C C . GLU A 1 501 ? 5.211 38.312 18.922 1 92.88 501 GLU A C 1
ATOM 3818 O O . GLU A 1 501 ? 6.117 38.906 18.344 1 92.88 501 GLU A O 1
ATOM 3823 N N . CYS A 1 502 ? 4.082 38.125 18.359 1 92.81 502 CYS A N 1
ATOM 3824 C CA . CYS A 1 502 ? 3.68 38.781 17.141 1 92.81 502 CYS A CA 1
ATOM 3825 C C . CYS A 1 502 ? 2.332 39.469 17.312 1 92.81 502 CYS A C 1
ATOM 3827 O O . CYS A 1 502 ? 1.578 39.156 18.234 1 92.81 502 CYS A O 1
ATOM 3829 N N . ASN A 1 503 ? 2.08 40.438 16.438 1 94.12 503 ASN A N 1
ATOM 3830 C CA . ASN A 1 503 ? 0.843 41.219 16.547 1 94.12 503 ASN A CA 1
ATOM 3831 C C . ASN A 1 503 ? -0.38 40.344 16.25 1 94.12 503 ASN A C 1
ATOM 3833 O O . ASN A 1 503 ? -1.461 40.594 16.797 1 94.12 503 ASN A O 1
ATOM 3837 N N . SER A 1 504 ? -0.246 39.344 15.406 1 94.5 504 SER A N 1
ATOM 3838 C CA . SER A 1 504 ? -1.363 38.438 15.172 1 94.5 504 SER A CA 1
ATOM 3839 C C . SER A 1 504 ? -1.747 37.688 16.438 1 94.5 504 SER A C 1
ATOM 3841 O O . SER A 1 504 ? -2.93 37.594 16.781 1 94.5 504 SER A O 1
ATOM 3843 N N . GLY A 1 505 ? -0.752 37.188 17.094 1 95.62 505 GLY A N 1
ATOM 3844 C CA . GLY A 1 505 ? -1 36.469 18.344 1 95.62 505 GLY A CA 1
ATOM 3845 C C . GLY A 1 505 ? -1.606 37.375 19.406 1 95.62 505 GLY A C 1
ATOM 3846 O O . GLY A 1 505 ? -2.525 36.969 20.125 1 95.62 505 GLY A O 1
ATOM 3847 N N . ASN A 1 506 ? -1.084 38.594 19.531 1 95.5 506 ASN A N 1
ATOM 3848 C CA . ASN A 1 506 ? -1.627 39.562 20.484 1 95.5 506 ASN A CA 1
ATOM 3849 C C . ASN A 1 506 ? -3.1 39.844 20.203 1 95.5 506 ASN A C 1
ATOM 3851 O O . ASN A 1 506 ? -3.914 39.875 21.125 1 95.5 506 ASN A O 1
ATOM 3855 N N . TRP A 1 507 ? -3.367 40.031 18.922 1 95.81 507 TRP A N 1
ATOM 3856 C CA . TRP A 1 507 ? -4.727 40.375 18.516 1 95.81 507 TRP A CA 1
ATOM 3857 C C . TRP A 1 507 ? -5.688 39.219 18.859 1 95.81 507 TRP A C 1
ATOM 3859 O O . TRP A 1 507 ? -6.734 39.469 19.469 1 95.81 507 TRP A O 1
ATOM 3869 N N . LEU A 1 508 ? -5.344 38.062 18.547 1 96.56 508 LEU A N 1
ATOM 3870 C CA . LEU A 1 508 ? -6.199 36.906 18.797 1 96.56 508 LEU A CA 1
ATOM 3871 C C . LEU A 1 508 ? -6.387 36.656 20.281 1 96.56 508 LEU A C 1
ATOM 3873 O O . LEU A 1 508 ? -7.5 36.406 20.75 1 96.56 508 LEU A O 1
ATOM 3877 N N . ALA A 1 509 ? -5.309 36.75 21.031 1 97.12 509 ALA A N 1
ATOM 3878 C CA . ALA A 1 509 ? -5.395 36.594 22.484 1 97.12 509 ALA A CA 1
ATOM 3879 C C . ALA A 1 509 ? -6.254 37.688 23.109 1 97.12 509 ALA A C 1
ATOM 3881 O O . ALA A 1 509 ? -7.012 37.438 24.047 1 97.12 509 ALA A O 1
ATOM 3882 N N . ASP A 1 510 ? -6.156 38.906 22.625 1 96.88 510 ASP A N 1
ATOM 3883 C CA . ASP A 1 510 ? -6.965 40 23.125 1 96.88 510 ASP A CA 1
ATOM 3884 C C . ASP A 1 510 ? -8.445 39.781 22.844 1 96.88 510 ASP A C 1
ATOM 3886 O O . ASP A 1 510 ? -9.305 40.094 23.656 1 96.88 510 ASP A O 1
ATOM 3890 N N . LEU A 1 511 ? -8.711 39.219 21.656 1 96.56 511 LEU A N 1
ATOM 3891 C CA . LEU A 1 511 ? -10.094 38.906 21.328 1 96.56 511 LEU A CA 1
ATOM 3892 C C . LEU A 1 511 ? -10.695 37.969 22.391 1 96.56 511 LEU A C 1
ATOM 3894 O O . LEU A 1 511 ? -11.797 38.219 22.875 1 96.56 511 LEU A O 1
ATOM 3898 N N . MET A 1 512 ? -9.977 37 22.719 1 96.88 512 MET A N 1
ATOM 3899 C CA . MET A 1 512 ? -10.43 36 23.688 1 96.88 512 MET A CA 1
ATOM 3900 C C . MET A 1 512 ? -10.609 36.656 25.062 1 96.88 512 MET A C 1
ATOM 3902 O O . MET A 1 512 ? -11.648 36.5 25.703 1 96.88 512 MET A O 1
ATOM 3906 N N . ARG A 1 513 ? -9.656 37.375 25.516 1 96.88 513 ARG A N 1
ATOM 3907 C CA . ARG A 1 513 ? -9.664 37.969 26.844 1 96.88 513 ARG A CA 1
ATOM 3908 C C . ARG A 1 513 ? -10.82 38.938 27 1 96.88 513 ARG A C 1
ATOM 3910 O O . ARG A 1 513 ? -11.523 38.938 28.016 1 96.88 513 ARG A O 1
ATOM 3917 N N . GLU A 1 514 ? -10.977 39.75 26.031 1 95.75 514 GLU A N 1
ATOM 3918 C CA . GLU A 1 514 ? -11.992 40.781 26.125 1 95.75 514 GLU A CA 1
ATOM 3919 C C . GLU A 1 514 ? -13.398 40.219 25.984 1 95.75 514 GLU A C 1
ATOM 3921 O O . GLU A 1 514 ? -14.328 40.656 26.656 1 95.75 514 GLU A O 1
ATOM 3926 N N . TYR A 1 515 ? -13.562 39.25 25.109 1 95.75 515 TYR A N 1
ATOM 3927 C CA . TYR A 1 515 ? -14.891 38.688 24.953 1 95.75 515 TYR A CA 1
ATOM 3928 C C . TYR A 1 515 ? -15.359 38.031 26.25 1 95.75 515 TYR A C 1
ATOM 3930 O O . TYR A 1 515 ? -16.484 38.281 26.703 1 95.75 515 TYR A O 1
ATOM 3938 N N . TYR A 1 516 ? -14.469 37.281 26.828 1 95.31 516 TYR A N 1
ATOM 3939 C CA . TYR A 1 516 ? -14.867 36.5 28.016 1 95.31 516 TYR A CA 1
ATOM 3940 C C . TYR A 1 516 ? -14.68 37.312 29.281 1 95.31 516 TYR A C 1
ATOM 3942 O O . TYR A 1 516 ? -15.141 36.938 30.359 1 95.31 516 TYR A O 1
ATOM 3950 N N . GLY A 1 517 ? -13.984 38.375 29.219 1 94 517 GLY A N 1
ATOM 3951 C CA . GLY A 1 517 ? -13.727 39.188 30.406 1 94 517 GLY A CA 1
ATOM 3952 C C . GLY A 1 517 ? -12.875 38.469 31.438 1 94 517 GLY A C 1
ATOM 3953 O O . GLY A 1 517 ? -13.117 38.594 32.625 1 94 517 GLY A O 1
ATOM 3954 N N . VAL A 1 518 ? -11.906 37.781 30.906 1 95.75 518 VAL A N 1
ATOM 3955 C CA . VAL A 1 518 ? -11.086 36.969 31.797 1 95.75 518 VAL A CA 1
ATOM 3956 C C . VAL A 1 518 ? -9.797 37.719 32.125 1 95.75 518 VAL A C 1
ATOM 3958 O O . VAL A 1 518 ? -9.508 38.75 31.547 1 95.75 518 VAL A O 1
ATOM 3961 N N . ASP A 1 519 ? -9.062 37.125 33.094 1 96 519 ASP A N 1
ATOM 3962 C CA . ASP A 1 519 ? -7.801 37.719 33.5 1 96 519 ASP A CA 1
ATOM 3963 C C . ASP A 1 519 ? -6.734 37.562 32.438 1 96 519 ASP A C 1
ATOM 3965 O O . ASP A 1 519 ? -5.984 38.5 32.156 1 96 519 ASP A O 1
ATOM 3969 N N . VAL A 1 520 ? -6.676 36.344 31.859 1 97.38 520 VAL A N 1
ATOM 3970 C CA . VAL A 1 520 ? -5.586 36 30.953 1 97.38 520 VAL A CA 1
ATOM 3971 C C . VAL A 1 520 ? -6.133 35.219 29.781 1 97.38 520 VAL A C 1
ATOM 3973 O O . VAL A 1 520 ? -7.105 34.469 29.922 1 97.38 520 VAL A O 1
ATOM 3976 N N . ALA A 1 521 ? -5.562 35.438 28.625 1 98.06 521 ALA A N 1
ATOM 3977 C CA . ALA A 1 521 ? -5.777 34.562 27.469 1 98.06 521 ALA A CA 1
ATOM 3978 C C . ALA A 1 521 ? -4.461 33.969 26.984 1 98.06 521 ALA A C 1
ATOM 3980 O O . ALA A 1 521 ? -3.438 34.656 26.938 1 98.06 521 ALA A O 1
ATOM 3981 N N . LEU A 1 522 ? -4.469 32.688 26.766 1 97.94 522 LEU A N 1
ATOM 3982 C CA . LEU A 1 522 ? -3.342 31.938 26.234 1 97.94 522 LEU A CA 1
ATOM 3983 C C . LEU A 1 522 ? -3.715 31.234 24.922 1 97.94 522 LEU A C 1
ATOM 3985 O O . LEU A 1 522 ? -4.695 30.5 24.875 1 97.94 522 LEU A O 1
ATOM 3989 N N . TYR A 1 523 ? -2.967 31.531 23.906 1 97.12 523 TYR A N 1
ATOM 3990 C CA . TYR A 1 523 ? -3.221 30.906 22.609 1 97.12 523 TYR A CA 1
ATOM 3991 C C . TYR A 1 523 ? -1.929 30.375 22 1 97.12 523 TYR A C 1
ATOM 3993 O O . TYR A 1 523 ? -0.906 31.062 22 1 97.12 523 TYR A O 1
ATOM 4001 N N . ASN A 1 524 ? -1.984 29.141 21.531 1 95 524 ASN A N 1
ATOM 4002 C CA . ASN A 1 524 ? -0.772 28.547 20.984 1 95 524 ASN A CA 1
ATOM 4003 C C . ASN A 1 524 ? -0.504 29.031 19.562 1 95 524 ASN A C 1
ATOM 4005 O O . ASN A 1 524 ? -1.435 29.188 18.766 1 95 524 ASN A O 1
ATOM 4009 N N . SER A 1 525 ? 0.733 29.188 19.219 1 93.12 525 SER A N 1
ATOM 4010 C CA . SER A 1 525 ? 1.133 29.641 17.891 1 93.12 525 SER A CA 1
ATOM 4011 C C . SER A 1 525 ? 0.79 28.609 16.828 1 93.12 525 SER A C 1
ATOM 4013 O O . SER A 1 525 ? 0.667 28.938 15.648 1 93.12 525 SER A O 1
ATOM 4015 N N . GLY A 1 526 ? 0.632 27.406 17.281 1 89.31 526 GLY A N 1
ATOM 4016 C CA . GLY A 1 526 ? 0.233 26.359 16.359 1 89.31 526 GLY A CA 1
ATOM 4017 C C . GLY A 1 526 ? -1.137 26.594 15.742 1 89.31 526 GLY A C 1
ATOM 4018 O O . GLY A 1 526 ? -1.476 26 14.719 1 89.31 526 GLY A O 1
ATOM 4019 N N . GLY A 1 527 ? -1.889 27.453 16.359 1 90.06 527 GLY A N 1
ATOM 4020 C CA . GLY A 1 527 ? -3.221 27.75 15.859 1 90.06 527 GLY A CA 1
ATOM 4021 C C . GLY A 1 527 ? -3.236 28.859 14.828 1 90.06 527 GLY A C 1
ATOM 4022 O O . GLY A 1 527 ? -4.273 29.141 14.227 1 90.06 527 GLY A O 1
ATOM 4023 N N . ILE A 1 528 ? -2.172 29.531 14.609 1 89.88 528 ILE A N 1
ATOM 4024 C CA . ILE A 1 528 ? -2.02 30.562 13.578 1 89.88 528 ILE A CA 1
ATOM 4025 C C . ILE A 1 528 ? -1.346 29.953 12.352 1 89.88 528 ILE A C 1
ATOM 4027 O O . ILE A 1 528 ? -0.149 29.656 12.367 1 89.88 528 ILE A O 1
ATOM 4031 N N . ARG A 1 529 ? -2.131 29.953 11.188 1 82.06 529 ARG A N 1
ATOM 4032 C CA . ARG A 1 529 ? -1.696 28.922 10.242 1 82.06 529 ARG A CA 1
ATOM 4033 C C . ARG A 1 529 ? -1.485 29.516 8.852 1 82.06 529 ARG A C 1
ATOM 4035 O O . ARG A 1 529 ? -1.024 28.828 7.938 1 82.06 529 ARG A O 1
ATOM 4042 N N . SER A 1 530 ? -1.659 30.766 8.547 1 75 530 SER A N 1
ATOM 4043 C CA . SER A 1 530 ? -1.604 31.312 7.195 1 75 530 SER A CA 1
ATOM 4044 C C . SER A 1 530 ? -0.165 31.422 6.699 1 75 530 SER A C 1
ATOM 4046 O O . SER A 1 530 ? 0.081 31.422 5.488 1 75 530 SER A O 1
ATOM 4048 N N . ASP A 1 531 ? 0.782 31.5 7.617 1 76.5 531 ASP A N 1
ATOM 4049 C CA . ASP A 1 531 ? 2.213 31.531 7.332 1 76.5 531 ASP A CA 1
ATOM 4050 C C . ASP A 1 531 ? 2.537 32.594 6.27 1 76.5 531 ASP A C 1
ATOM 4052 O O . ASP A 1 531 ? 3.215 32.281 5.285 1 76.5 531 ASP A O 1
ATOM 4056 N N . CYS A 1 532 ? 2.012 33.781 6.387 1 74 532 CYS A N 1
ATOM 4057 C CA . CYS A 1 532 ? 2.287 34.906 5.504 1 74 532 CYS A CA 1
ATOM 4058 C C . CYS A 1 532 ? 2.139 36.25 6.246 1 74 532 CYS A C 1
ATOM 4060 O O . CYS A 1 532 ? 1.86 36.25 7.445 1 74 532 CYS A O 1
ATOM 4062 N N . VAL A 1 533 ? 2.535 37.312 5.539 1 80.31 533 VAL A N 1
ATOM 4063 C CA . VAL A 1 533 ? 2.307 38.656 6.047 1 80.31 533 VAL A CA 1
ATOM 4064 C C . VAL A 1 533 ? 1.168 39.312 5.27 1 80.31 533 VAL A C 1
ATOM 4066 O O . VAL A 1 533 ? 1.16 39.312 4.035 1 80.31 533 VAL A O 1
ATOM 4069 N N . PHE A 1 534 ? 0.19 39.719 6.02 1 82.44 534 PHE A N 1
ATOM 4070 C CA . PHE A 1 534 ? -0.892 40.469 5.391 1 82.44 534 PHE A CA 1
ATOM 4071 C C . PHE A 1 534 ? -0.604 41.969 5.426 1 82.44 534 PHE A C 1
ATOM 4073 O O . PHE A 1 534 ? -0.199 42.5 6.461 1 82.44 534 PHE A O 1
ATOM 4080 N N . ALA A 1 535 ? -0.775 42.625 4.32 1 77.38 535 ALA A N 1
ATOM 4081 C CA . ALA A 1 535 ? -0.489 44.031 4.219 1 77.38 535 ALA A CA 1
ATOM 4082 C C . ALA A 1 535 ? -1.605 44.875 4.844 1 77.38 535 ALA A C 1
ATOM 4084 O O . ALA A 1 535 ? -2.746 44.406 4.949 1 77.38 535 ALA A O 1
ATOM 4085 N N . GLU A 1 536 ? -1.168 46.031 5.305 1 80.56 536 GLU A N 1
ATOM 4086 C CA . GLU A 1 536 ? -2.176 47 5.73 1 80.56 536 GLU A CA 1
ATOM 4087 C C . GLU A 1 536 ? -3.154 47.312 4.602 1 80.56 536 GLU A C 1
ATOM 4089 O O . GLU A 1 536 ? -2.744 47.531 3.459 1 80.56 536 GLU A O 1
ATOM 4094 N N . GLY A 1 537 ? -4.461 47.219 4.949 1 75.56 537 GLY A N 1
ATOM 4095 C CA . GLY A 1 537 ? -5.48 47.531 3.961 1 75.56 537 GLY A CA 1
ATOM 4096 C C . GLY A 1 537 ? -5.902 46.344 3.133 1 75.56 537 GLY A C 1
ATOM 4097 O O . GLY A 1 537 ? -6.863 46.406 2.363 1 75.56 537 GLY A O 1
ATOM 4098 N N . GLU A 1 538 ? -5.215 45.25 3.26 1 76.88 538 GLU A N 1
ATOM 4099 C CA . GLU A 1 538 ? -5.586 44.062 2.525 1 76.88 538 GLU A CA 1
ATOM 4100 C C . GLU A 1 538 ? -6.98 43.562 2.924 1 76.88 538 GLU A C 1
ATOM 4102 O O . GLU A 1 538 ? -7.336 43.594 4.102 1 76.88 538 GLU A O 1
ATOM 4107 N N . VAL A 1 539 ? -7.777 43.188 1.915 1 76.31 539 VAL A N 1
ATOM 4108 C CA . VAL A 1 539 ? -9.156 42.75 2.129 1 76.31 539 VAL A CA 1
ATOM 4109 C C . VAL A 1 539 ? -9.188 41.406 2.85 1 76.31 539 VAL A C 1
ATOM 4111 O O . VAL A 1 539 ? -8.414 40.5 2.527 1 76.31 539 VAL A O 1
ATOM 4114 N N . VAL A 1 540 ? -9.953 41.375 3.83 1 83.56 540 VAL A N 1
ATOM 4115 C CA . VAL A 1 540 ? -10.156 40.125 4.602 1 83.56 540 VAL A CA 1
ATOM 4116 C C . VAL A 1 540 ? -11.484 39.5 4.207 1 83.56 540 VAL A C 1
ATOM 4118 O O . VAL A 1 540 ? -12.539 40.125 4.293 1 83.56 540 VAL A O 1
ATOM 4121 N N . THR A 1 541 ? -11.453 38.25 3.695 1 76.25 541 THR A N 1
ATOM 4122 C CA . THR A 1 541 ? -12.633 37.469 3.398 1 76.25 541 THR A CA 1
ATOM 4123 C C . THR A 1 541 ? -12.781 36.312 4.398 1 76.25 541 THR A C 1
ATOM 4125 O O . THR A 1 541 ? -11.93 36.125 5.27 1 76.25 541 THR A O 1
ATOM 4128 N N . SER A 1 542 ? -13.852 35.688 4.25 1 77.38 542 SER A N 1
ATOM 4129 C CA . SER A 1 542 ? -14.016 34.5 5.086 1 77.38 542 SER A CA 1
ATOM 4130 C C . SER A 1 542 ? -12.906 33.469 4.832 1 77.38 542 SER A C 1
ATOM 4132 O O . SER A 1 542 ? -12.477 32.781 5.758 1 77.38 542 SER A O 1
ATOM 4134 N N . GLU A 1 543 ? -12.406 33.562 3.666 1 70.69 543 GLU A N 1
ATOM 4135 C CA . GLU A 1 543 ? -11.32 32.656 3.303 1 70.69 543 GLU A CA 1
ATOM 4136 C C . GLU A 1 543 ? -10.008 33.062 3.967 1 70.69 543 GLU A C 1
ATOM 4138 O O . GLU A 1 543 ? -9.211 32.219 4.371 1 70.69 543 GLU A O 1
ATOM 4143 N N . THR A 1 544 ? -9.828 34.344 4.039 1 75.69 544 THR A N 1
ATOM 4144 C CA . THR A 1 544 ? -8.633 34.875 4.703 1 75.69 544 THR A CA 1
ATOM 4145 C C . THR A 1 544 ? -8.617 34.5 6.176 1 75.69 544 THR A C 1
ATOM 4147 O O . THR A 1 544 ? -7.594 34.031 6.695 1 75.69 544 THR A O 1
ATOM 4150 N N . LEU A 1 545 ? -9.734 34.594 6.777 1 82.62 545 LEU A N 1
ATOM 4151 C CA . LEU A 1 545 ? -9.828 34.25 8.195 1 82.62 545 LEU A CA 1
ATOM 4152 C C . LEU A 1 545 ? -9.633 32.75 8.406 1 82.62 545 LEU A C 1
ATOM 4154 O O . LEU A 1 545 ? -8.992 32.344 9.375 1 82.62 545 LEU A O 1
ATOM 4158 N N . HIS A 1 546 ? -10.195 32.094 7.496 1 78.75 546 HIS A N 1
ATOM 4159 C CA . HIS A 1 546 ? -10.023 30.656 7.566 1 78.75 546 HIS A CA 1
ATOM 4160 C C . HIS A 1 546 ? -8.555 30.266 7.383 1 78.75 546 HIS A C 1
ATOM 4162 O O . HIS A 1 546 ? -8.078 29.312 8 1 78.75 546 HIS A O 1
ATOM 4168 N N . ALA A 1 547 ? -7.902 30.922 6.555 1 74.75 547 ALA A N 1
ATOM 4169 C CA . ALA A 1 547 ? -6.484 30.656 6.336 1 74.75 547 ALA A CA 1
ATOM 4170 C C . ALA A 1 547 ? -5.672 30.938 7.594 1 74.75 547 ALA A C 1
ATOM 4172 O O . ALA A 1 547 ? -4.723 30.219 7.906 1 74.75 547 ALA A O 1
ATOM 4173 N N . ILE A 1 548 ? -6.031 31.953 8.281 1 85.12 548 ILE A N 1
ATOM 4174 C CA . ILE A 1 548 ? -5.305 32.344 9.484 1 85.12 548 ILE A CA 1
ATOM 4175 C C . ILE A 1 548 ? -5.547 31.328 10.594 1 85.12 548 ILE A C 1
ATOM 4177 O O . ILE A 1 548 ? -4.605 30.906 11.273 1 85.12 548 ILE A O 1
ATOM 4181 N N . LEU A 1 549 ? -6.82 30.828 10.742 1 87.44 549 LEU A N 1
ATOM 4182 C CA . LEU A 1 549 ? -7.18 30.047 11.914 1 87.44 549 LEU A CA 1
ATOM 4183 C C . LEU A 1 549 ? -7.469 28.594 11.539 1 87.44 549 LEU A C 1
ATOM 4185 O O . LEU A 1 549 ? -7.648 27.75 12.406 1 87.44 549 LEU A O 1
ATOM 4189 N N . SER A 1 550 ? -7.367 28.297 10.266 1 69.06 550 SER A N 1
ATOM 4190 C CA . SER A 1 550 ? -7.578 26.969 9.711 1 69.06 550 SER A CA 1
ATOM 4191 C C . SER A 1 550 ? -8.875 26.359 10.219 1 69.06 550 SER A C 1
ATOM 4193 O O . SER A 1 550 ? -8.891 25.219 10.695 1 69.06 550 SER A O 1
ATOM 4195 N N . GLY A 1 551 ? -9.938 27.109 10.266 1 66 551 GLY A N 1
ATOM 4196 C CA . GLY A 1 551 ? -11.25 26.594 10.625 1 66 551 GLY A CA 1
ATOM 4197 C C . GLY A 1 551 ? -11.68 26.969 12.031 1 66 551 GLY A C 1
ATOM 4198 O O . GLY A 1 551 ? -11.328 28.047 12.523 1 66 551 GLY A O 1
ATOM 4199 N N . THR A 1 552 ? -12.516 26.094 12.609 1 68.56 552 THR A N 1
ATOM 4200 C CA . THR A 1 552 ? -13.102 26.344 13.922 1 68.56 552 THR A CA 1
ATOM 4201 C C . THR A 1 552 ? -12.078 26.094 15.023 1 68.56 552 THR A C 1
ATOM 4203 O O . THR A 1 552 ? -11.383 25.078 15.016 1 68.56 552 THR A O 1
ATOM 4206 N N . ARG A 1 553 ? -11.906 27.047 15.766 1 85.38 553 ARG A N 1
ATOM 4207 C CA . ARG A 1 553 ? -11.047 26.938 16.938 1 85.38 553 ARG A CA 1
ATOM 4208 C C . ARG A 1 553 ? -11.859 27.078 18.219 1 85.38 553 ARG A C 1
ATOM 4210 O O . ARG A 1 553 ? -12.094 28.203 18.703 1 85.38 553 ARG A O 1
ATOM 4217 N N . GLN A 1 554 ? -12.164 25.953 18.812 1 90.44 554 GLN A N 1
ATOM 4218 C CA . GLN A 1 554 ? -13.008 25.953 20 1 90.44 554 GLN A CA 1
ATOM 4219 C C . GLN A 1 554 ? -12.258 26.516 21.203 1 90.44 554 GLN A C 1
ATOM 4221 O O . GLN A 1 554 ? -11.07 26.25 21.391 1 90.44 554 GLN A O 1
ATOM 4226 N N . LEU A 1 555 ? -13.031 27.312 22.016 1 95.38 555 LEU A N 1
ATOM 4227 C CA . LEU A 1 555 ? -12.438 27.984 23.156 1 95.38 555 LEU A CA 1
ATOM 4228 C C . LEU A 1 555 ? -13.055 27.484 24.469 1 95.38 555 LEU A C 1
ATOM 4230 O O . LEU A 1 555 ? -14.219 27.078 24.484 1 95.38 555 LEU A O 1
ATOM 4234 N N . ASP A 1 556 ? -12.227 27.484 25.484 1 94.31 556 ASP A N 1
ATOM 4235 C CA . ASP A 1 556 ? -12.656 27.188 26.844 1 94.31 556 ASP A CA 1
ATOM 4236 C C . ASP A 1 556 ? -12.156 28.25 27.828 1 94.31 556 ASP A C 1
ATOM 4238 O O . ASP A 1 556 ? -11.156 28.922 27.562 1 94.31 556 ASP A O 1
ATOM 4242 N N . VAL A 1 557 ? -12.938 28.453 28.844 1 96.81 557 VAL A N 1
ATOM 4243 C CA . VAL A 1 557 ? -12.516 29.266 29.969 1 96.81 557 VAL A CA 1
ATOM 4244 C C . VAL A 1 557 ? -12.32 28.391 31.203 1 96.81 557 VAL A C 1
ATOM 4246 O O . VAL A 1 557 ? -13.227 27.656 31.594 1 96.81 557 VAL A O 1
ATOM 4249 N N . ILE A 1 558 ? -11.102 28.5 31.766 1 96.69 558 ILE A N 1
ATOM 4250 C CA . ILE A 1 558 ? -10.773 27.641 32.906 1 96.69 558 ILE A CA 1
ATOM 4251 C C . ILE A 1 558 ? -10.188 28.484 34.031 1 96.69 558 ILE A C 1
ATOM 4253 O O . ILE A 1 558 ? -9.781 29.625 33.812 1 96.69 558 ILE A O 1
ATOM 4257 N N . GLY A 1 559 ? -10.273 27.922 35.25 1 97.25 559 GLY A N 1
ATOM 4258 C CA . GLY A 1 559 ? -9.609 28.531 36.406 1 97.25 559 GLY A CA 1
ATOM 4259 C C . GLY A 1 559 ? -8.234 27.953 36.656 1 97.25 559 GLY A C 1
ATOM 4260 O O . GLY A 1 559 ? -8.094 26.766 36.938 1 97.25 559 GLY A O 1
ATOM 4261 N N . VAL A 1 560 ? -7.211 28.812 36.594 1 97 560 VAL A N 1
ATOM 4262 C CA . VAL A 1 560 ? -5.84 28.344 36.75 1 97 560 VAL A CA 1
ATOM 4263 C C . VAL A 1 560 ? -5.219 28.938 38 1 97 560 VAL A C 1
ATOM 4265 O O . VAL A 1 560 ? -5.137 30.156 38.156 1 97 560 VAL A O 1
ATOM 4268 N N . PRO A 1 561 ? -4.809 28.031 38.875 1 96 561 PRO A N 1
ATOM 4269 C CA . PRO A 1 561 ? -4.09 28.562 40.031 1 96 561 PRO A CA 1
ATOM 4270 C C . PRO A 1 561 ? -2.783 29.25 39.656 1 96 561 PRO A C 1
ATOM 4272 O O . PRO A 1 561 ? -2.074 28.797 38.75 1 96 561 PRO A O 1
ATOM 4275 N N . GLY A 1 562 ? -2.469 30.281 40.438 1 96 562 GLY A N 1
ATOM 4276 C CA . GLY A 1 562 ? -1.299 31.094 40.156 1 96 562 GLY A CA 1
ATOM 4277 C C . GLY A 1 562 ? -0.006 30.297 40.156 1 96 562 GLY A C 1
ATOM 4278 O O . GLY A 1 562 ? 0.904 30.578 39.375 1 96 562 GLY A O 1
ATOM 4279 N N . ASN A 1 563 ? 0.093 29.297 40.906 1 94.5 563 ASN A N 1
ATOM 4280 C CA . ASN A 1 563 ? 1.327 28.531 41.031 1 94.5 563 ASN A CA 1
ATOM 4281 C C . ASN A 1 563 ? 1.606 27.688 39.812 1 94.5 563 ASN A C 1
ATOM 4283 O O . ASN A 1 563 ? 2.723 27.188 39.625 1 94.5 563 ASN A O 1
ATOM 4287 N N . LEU A 1 564 ? 0.633 27.625 38.906 1 95.75 564 LEU A N 1
ATOM 4288 C CA . LEU A 1 564 ? 0.811 26.781 37.719 1 95.75 564 LEU A CA 1
ATOM 4289 C C . LEU A 1 564 ? 1.363 27.594 36.562 1 95.75 564 LEU A C 1
ATOM 4291 O O . LEU A 1 564 ? 1.831 27.031 35.594 1 95.75 564 LEU A O 1
ATOM 4295 N N . PHE A 1 565 ? 1.364 28.906 36.656 1 96.62 565 PHE A N 1
ATOM 4296 C CA . PHE A 1 565 ? 1.688 29.75 35.5 1 96.62 565 PHE A CA 1
ATOM 4297 C C . PHE A 1 565 ? 3.16 29.609 35.125 1 96.62 565 PHE A C 1
ATOM 4299 O O . PHE A 1 565 ? 3.512 29.625 33.938 1 96.62 565 PHE A O 1
ATOM 4306 N N . LYS A 1 566 ? 4.012 29.469 36.094 1 95.62 566 LYS A N 1
ATOM 4307 C CA . LYS A 1 566 ? 5.418 29.266 35.75 1 95.62 566 LYS A CA 1
ATOM 4308 C C . LYS A 1 566 ? 5.605 28 34.906 1 95.62 566 LYS A C 1
ATOM 4310 O O . LYS A 1 566 ? 6.305 28.031 33.906 1 95.62 566 LYS A O 1
ATOM 4315 N N . SER A 1 567 ? 4.949 26.984 35.344 1 95.69 567 SER A N 1
ATOM 4316 C CA . SER A 1 567 ? 5.039 25.719 34.625 1 95.69 567 SER A CA 1
ATOM 4317 C C . SER A 1 567 ? 4.441 25.844 33.219 1 95.69 567 SER A C 1
ATOM 4319 O O . SER A 1 567 ? 4.961 25.281 32.281 1 95.69 567 SER A O 1
ATOM 4321 N N . ILE A 1 568 ? 3.389 26.531 33.125 1 96.44 568 ILE A N 1
ATOM 4322 C CA . ILE A 1 568 ? 2.713 26.734 31.859 1 96.44 568 ILE A CA 1
ATOM 4323 C C . ILE A 1 568 ? 3.635 27.484 30.906 1 96.44 568 ILE A C 1
ATOM 4325 O O . ILE A 1 568 ? 3.834 27.078 29.766 1 96.44 568 ILE A O 1
ATOM 4329 N N . LEU A 1 569 ? 4.223 28.547 31.422 1 97.19 569 LEU A N 1
ATOM 4330 C CA . LEU A 1 569 ? 5.07 29.391 30.578 1 97.19 569 LEU A CA 1
ATOM 4331 C C . LEU A 1 569 ? 6.383 28.688 30.25 1 97.19 569 LEU A C 1
ATOM 4333 O O . LEU A 1 569 ? 6.926 28.859 29.156 1 97.19 569 LEU A O 1
ATOM 4337 N N . GLU A 1 570 ? 6.84 27.875 31.156 1 96.19 570 GLU A N 1
ATOM 4338 C CA . GLU A 1 570 ? 8.008 27.062 30.875 1 96.19 570 GLU A CA 1
ATOM 4339 C C . GLU A 1 570 ? 7.727 26.062 29.75 1 96.19 570 GLU A C 1
ATOM 4341 O O . GLU A 1 570 ? 8.594 25.812 28.906 1 96.19 570 GLU A O 1
ATOM 4346 N N . THR A 1 571 ? 6.559 25.516 29.75 1 94.12 571 THR A N 1
ATOM 4347 C CA . THR A 1 571 ? 6.164 24.609 28.672 1 94.12 571 THR A CA 1
ATOM 4348 C C . THR A 1 571 ? 6.109 25.344 27.344 1 94.12 571 THR A C 1
ATOM 4350 O O . THR A 1 571 ? 6.531 24.812 26.312 1 94.12 571 THR A O 1
ATOM 4353 N N . SER A 1 572 ? 5.676 26.531 27.359 1 95.38 572 SER A N 1
ATOM 4354 C CA . SER A 1 572 ? 5.559 27.375 26.188 1 95.38 572 SER A CA 1
ATOM 4355 C C . SER A 1 572 ? 6.914 27.578 25.5 1 95.38 572 SER A C 1
ATOM 4357 O O . SER A 1 572 ? 7.012 27.547 24.281 1 95.38 572 SER A O 1
ATOM 4359 N N . VAL A 1 573 ? 7.957 27.703 26.328 1 94.94 573 VAL A N 1
ATOM 4360 C CA . VAL A 1 573 ? 9.242 28.078 25.75 1 94.94 573 VAL A CA 1
ATOM 4361 C C . VAL A 1 573 ? 10.203 26.891 25.828 1 94.94 573 VAL A C 1
ATOM 4363 O O . VAL A 1 573 ? 11.391 27.016 25.531 1 94.94 573 VAL A O 1
ATOM 4366 N N . SER A 1 574 ? 9.688 25.719 26.125 1 92.38 574 SER A N 1
ATOM 4367 C CA . SER A 1 574 ? 10.531 24.562 26.391 1 92.38 574 SER A CA 1
ATOM 4368 C C . SER A 1 574 ? 11.242 24.094 25.125 1 92.38 574 SER A C 1
ATOM 4370 O O . SER A 1 574 ? 12.336 23.531 25.203 1 92.38 574 SER A O 1
ATOM 4372 N N . ARG A 1 575 ? 10.602 24.359 24.016 1 87.19 575 ARG A N 1
ATOM 4373 C CA . ARG A 1 575 ? 11.18 23.844 22.781 1 87.19 575 ARG A CA 1
ATOM 4374 C C . ARG A 1 575 ? 11.711 24.984 21.906 1 87.19 575 ARG A C 1
ATOM 4376 O O . ARG A 1 575 ? 12.016 24.781 20.734 1 87.19 575 ARG A O 1
ATOM 4383 N N . TRP A 1 576 ? 11.734 26.156 22.438 1 87.38 576 TRP A N 1
ATOM 4384 C CA . TRP A 1 576 ? 12.344 27.281 21.734 1 87.38 576 TRP A CA 1
ATOM 4385 C C . TRP A 1 576 ? 13.828 27.016 21.5 1 87.38 576 TRP A C 1
ATOM 4387 O O . TRP A 1 576 ? 14.531 26.516 22.375 1 87.38 576 TRP A O 1
ATOM 4397 N N . PRO A 1 577 ? 14.32 27.094 20.281 1 84.69 577 PRO A N 1
ATOM 4398 C CA . PRO A 1 577 ? 13.711 27.812 19.172 1 84.69 577 PRO A CA 1
ATOM 4399 C C . PRO A 1 577 ? 13.195 26.875 18.078 1 84.69 577 PRO A C 1
ATOM 4401 O O . PRO A 1 577 ? 13.141 27.25 16.906 1 84.69 577 PRO A O 1
ATOM 4404 N N . GLN A 1 578 ? 12.82 25.797 18.703 1 78.31 578 GLN A N 1
ATOM 4405 C CA . GLN A 1 578 ? 12.234 24.875 17.734 1 78.31 578 GLN A CA 1
ATOM 4406 C C . GLN A 1 578 ? 10.844 25.344 17.312 1 78.31 578 GLN A C 1
ATOM 4408 O O . GLN A 1 578 ? 10.188 26.094 18.031 1 78.31 578 GLN A O 1
ATOM 4413 N N . LEU A 1 579 ? 10.539 25.594 16.25 1 80.31 579 LEU A N 1
ATOM 4414 C CA . LEU A 1 579 ? 9.328 26.109 15.609 1 80.31 579 LEU A CA 1
ATOM 4415 C C . LEU A 1 579 ? 8.109 25.281 16 1 80.31 579 LEU A C 1
ATOM 4417 O O . LEU A 1 579 ? 7.281 24.953 15.156 1 80.31 579 LEU A O 1
ATOM 4421 N N . GLU A 1 580 ? 8.109 24.922 17.406 1 84.56 580 GLU A N 1
ATOM 4422 C CA . GLU A 1 580 ? 6.969 24.156 17.906 1 84.56 580 GLU A CA 1
ATOM 4423 C C . GLU A 1 580 ? 5.762 25.062 18.141 1 84.56 580 GLU A C 1
ATOM 4425 O O . GLU A 1 580 ? 5.91 26.203 18.594 1 84.56 580 GLU A O 1
ATOM 4430 N N . GLY A 1 581 ? 4.609 24.547 17.969 1 88.5 581 GLY A N 1
ATOM 4431 C CA . GLY A 1 581 ? 3.369 25.297 18.094 1 88.5 581 GLY A CA 1
ATOM 4432 C C . GLY A 1 581 ? 3.018 25.625 19.531 1 88.5 581 GLY A C 1
ATOM 4433 O O . GLY A 1 581 ? 2.158 26.469 19.781 1 88.5 581 GLY A O 1
ATOM 4434 N N . ARG A 1 582 ? 3.721 25.094 20.469 1 92.12 582 ARG A N 1
ATOM 4435 C CA . ARG A 1 582 ? 3.389 25.266 21.891 1 92.12 582 ARG A CA 1
ATOM 4436 C C . ARG A 1 582 ? 3.779 26.672 22.359 1 92.12 582 ARG A C 1
ATOM 4438 O O . ARG A 1 582 ? 3.367 27.094 23.453 1 92.12 582 ARG A O 1
ATOM 4445 N N . PHE A 1 583 ? 4.578 27.469 21.578 1 94.25 583 PHE A N 1
ATOM 4446 C CA . PHE A 1 583 ? 4.875 28.844 21.953 1 94.25 583 PHE A CA 1
ATOM 4447 C C . PHE A 1 583 ? 3.594 29.656 22.109 1 94.25 583 PHE A C 1
ATOM 4449 O O . PHE A 1 583 ? 2.842 29.828 21.141 1 94.25 583 PHE A O 1
ATOM 4456 N N . LEU A 1 584 ? 3.377 30.156 23.281 1 96.69 584 LEU A N 1
ATOM 4457 C CA . LEU A 1 584 ? 2.1 30.797 23.594 1 96.69 584 LEU A CA 1
ATOM 4458 C C . LEU A 1 584 ? 2.139 32.281 23.25 1 96.69 584 LEU A C 1
ATOM 4460 O O . LEU A 1 584 ? 3.15 32.938 23.484 1 96.69 584 LEU A O 1
ATOM 4464 N N . GLN A 1 585 ? 1.11 32.75 22.641 1 96.31 585 GLN A N 1
ATOM 4465 C CA . GLN A 1 585 ? 0.746 34.156 22.578 1 96.31 585 GLN A CA 1
ATOM 4466 C C . GLN A 1 585 ? -0.165 34.531 23.75 1 96.31 585 GLN A C 1
ATOM 4468 O O . GLN A 1 585 ? -1.04 33.75 24.141 1 96.31 585 GLN A O 1
ATOM 4473 N N . VAL A 1 586 ? 0.049 35.75 24.359 1 97.06 586 VAL A N 1
ATOM 4474 C CA . VAL A 1 586 ? -0.584 35.969 25.641 1 97.06 586 VAL A CA 1
ATOM 4475 C C . VAL A 1 586 ? -1.312 37.312 25.625 1 97.06 586 VAL A C 1
ATOM 4477 O O . VAL A 1 586 ? -0.975 38.219 24.844 1 97.06 586 VAL A O 1
ATOM 4480 N N . SER A 1 587 ? -2.271 37.469 26.391 1 96.69 587 SER A N 1
ATOM 4481 C CA . SER A 1 587 ? -2.973 38.688 26.734 1 96.69 587 SER A CA 1
ATOM 4482 C C . SER A 1 587 ? -3.287 38.781 28.219 1 96.69 587 SER A C 1
ATOM 4484 O O . SER A 1 587 ? -3.707 37.781 28.812 1 96.69 587 SER A O 1
ATOM 4486 N N . GLY A 1 588 ? -2.994 39.875 28.859 1 95.75 588 GLY A N 1
ATOM 4487 C CA . GLY A 1 588 ? -3.244 40.062 30.281 1 95.75 588 GLY A CA 1
ATOM 4488 C C . GLY A 1 588 ? -2.113 39.562 31.156 1 95.75 588 GLY A C 1
ATOM 4489 O O . GLY A 1 588 ? -2.238 39.531 32.375 1 95.75 588 GLY A O 1
ATOM 4490 N N . LEU A 1 589 ? -1.104 39.094 30.5 1 95.44 589 LEU A N 1
ATOM 4491 C CA . LEU A 1 589 ? 0.073 38.531 31.156 1 95.44 589 LEU A CA 1
ATOM 4492 C C . LEU A 1 589 ? 1.348 38.938 30.422 1 95.44 589 LEU A C 1
ATOM 4494 O O . LEU A 1 589 ? 1.34 39.125 29.203 1 95.44 589 LEU A O 1
ATOM 4498 N N . ARG A 1 590 ? 2.4 39.25 31.156 1 94.69 590 ARG A N 1
ATOM 4499 C CA . ARG A 1 590 ? 3.701 39.438 30.516 1 94.69 590 ARG A CA 1
ATOM 4500 C C . ARG A 1 590 ? 4.785 38.656 31.25 1 94.69 590 ARG A C 1
ATOM 4502 O O . ARG A 1 590 ? 4.691 38.406 32.469 1 94.69 590 ARG A O 1
ATOM 4509 N N . PHE A 1 591 ? 5.719 38.25 30.531 1 95.25 591 PHE A N 1
ATOM 4510 C CA . PHE A 1 591 ? 6.801 37.469 31.141 1 95.25 591 PHE A CA 1
ATOM 4511 C C . PHE A 1 591 ? 8.078 37.625 30.328 1 95.25 591 PHE A C 1
ATOM 4513 O O . PHE A 1 591 ? 8.062 38.156 29.219 1 95.25 591 PHE A O 1
ATOM 4520 N N . VAL A 1 592 ? 9.172 37.25 30.922 1 94.5 592 VAL A N 1
ATOM 4521 C CA . VAL A 1 592 ? 10.508 37.281 30.312 1 94.5 592 VAL A CA 1
ATOM 4522 C C . VAL A 1 592 ? 11.109 35.875 30.344 1 94.5 592 VAL A C 1
ATOM 4524 O O . VAL A 1 592 ? 10.969 35.125 31.328 1 94.5 592 VAL A O 1
ATOM 4527 N N . PHE A 1 593 ? 11.711 35.531 29.203 1 94.19 593 PHE A N 1
ATOM 4528 C CA . PHE A 1 593 ? 12.359 34.219 29.203 1 94.19 593 PHE A CA 1
ATOM 4529 C C . PHE A 1 593 ? 13.742 34.312 28.562 1 94.19 593 PHE A C 1
ATOM 4531 O O . PHE A 1 593 ? 14.008 35.188 27.766 1 94.19 593 PHE A O 1
ATOM 4538 N N . GLU A 1 594 ? 14.602 33.406 28.969 1 92.31 594 GLU A N 1
ATOM 4539 C CA . GLU A 1 594 ? 15.93 33.188 28.391 1 92.31 594 GLU A CA 1
ATOM 4540 C C . GLU A 1 594 ? 15.992 31.891 27.609 1 92.31 594 GLU A C 1
ATOM 4542 O O . GLU A 1 594 ? 16.172 30.812 28.188 1 92.31 594 GLU A O 1
ATOM 4547 N N . GLY A 1 595 ? 16 32.094 26.312 1 88 595 GLY A N 1
ATOM 4548 C CA . GLY A 1 595 ? 15.914 30.938 25.422 1 88 595 GLY A CA 1
ATOM 4549 C C . GLY A 1 595 ? 17.094 29.984 25.562 1 88 595 GLY A C 1
ATOM 4550 O O . GLY A 1 595 ? 16.953 28.797 25.312 1 88 595 GLY A O 1
ATOM 4551 N N . SER A 1 596 ? 18.188 30.5 26.047 1 86.44 596 SER A N 1
ATOM 4552 C CA . SER A 1 596 ? 19.406 29.688 26.109 1 86.44 596 SER A CA 1
ATOM 4553 C C . SER A 1 596 ? 19.531 28.969 27.438 1 86.44 596 SER A C 1
ATOM 4555 O O . SER A 1 596 ? 20.359 28.078 27.609 1 86.44 596 SER A O 1
ATOM 4557 N N . ALA A 1 597 ? 18.656 29.297 28.406 1 90.12 597 ALA A N 1
ATOM 4558 C CA . ALA A 1 597 ? 18.688 28.641 29.703 1 90.12 597 ALA A CA 1
ATOM 4559 C C . ALA A 1 597 ? 18.156 27.219 29.609 1 90.12 597 ALA A C 1
ATOM 4561 O O . ALA A 1 597 ? 17.625 26.812 28.562 1 90.12 597 ALA A O 1
ATOM 4562 N N . ARG A 1 598 ? 18.438 26.344 30.656 1 91.44 598 ARG A N 1
ATOM 4563 C CA . ARG A 1 598 ? 17.984 24.969 30.688 1 91.44 598 ARG A CA 1
ATOM 4564 C C . ARG A 1 598 ? 16.453 24.891 30.641 1 91.44 598 ARG A C 1
ATOM 4566 O O . ARG A 1 598 ? 15.773 25.688 31.297 1 91.44 598 ARG A O 1
ATOM 4573 N N . VAL A 1 599 ? 15.945 23.906 29.906 1 91.44 599 VAL A N 1
ATOM 4574 C CA . VAL A 1 599 ? 14.508 23.688 29.844 1 91.44 599 VAL A CA 1
ATOM 4575 C C . VAL A 1 599 ? 13.938 23.562 31.25 1 91.44 599 VAL A C 1
ATOM 4577 O O . VAL A 1 599 ? 14.5 22.859 32.094 1 91.44 599 VAL A O 1
ATOM 4580 N N . GLY A 1 600 ? 12.961 24.25 31.578 1 92.44 600 GLY A N 1
ATOM 4581 C CA . GLY A 1 600 ? 12.344 24.266 32.906 1 92.44 600 GLY A CA 1
ATOM 4582 C C . GLY A 1 600 ? 12.758 25.453 33.75 1 92.44 600 GLY A C 1
ATOM 4583 O O . GLY A 1 600 ? 12.156 25.719 34.781 1 92.44 600 GLY A O 1
ATOM 4584 N N . GLU A 1 601 ? 13.812 26.141 33.25 1 93.88 601 GLU A N 1
ATOM 4585 C CA . GLU A 1 601 ? 14.32 27.297 33.969 1 93.88 601 GLU A CA 1
ATOM 4586 C C . GLU A 1 601 ? 14.469 28.5 33.062 1 93.88 601 GLU A C 1
ATOM 4588 O O . GLU A 1 601 ? 15.328 29.359 33.281 1 93.88 601 GLU A O 1
ATOM 4593 N N . ARG A 1 602 ? 13.695 28.578 32.094 1 95.44 602 ARG A N 1
ATOM 4594 C CA . ARG A 1 602 ? 13.867 29.609 31.062 1 95.44 602 ARG A CA 1
ATOM 4595 C C . ARG A 1 602 ? 13.07 30.859 31.422 1 95.44 602 ARG A C 1
ATOM 4597 O O . ARG A 1 602 ? 13.453 31.969 31.062 1 95.44 602 ARG A O 1
ATOM 4604 N N . VAL A 1 603 ? 12.031 30.703 32.188 1 96.44 603 VAL A N 1
ATOM 4605 C CA . VAL A 1 603 ? 11.148 31.828 32.5 1 96.44 603 VAL A CA 1
ATOM 4606 C C . VAL A 1 603 ? 11.578 32.438 33.812 1 96.44 603 VAL A C 1
ATOM 4608 O O . VAL A 1 603 ? 11.773 31.75 34.812 1 96.44 603 VAL A O 1
ATOM 4611 N N . LEU A 1 604 ? 11.711 33.75 33.812 1 94.06 604 LEU A N 1
ATOM 4612 C CA . LEU A 1 604 ? 12.039 34.469 35.031 1 94.06 604 LEU A CA 1
ATOM 4613 C C . LEU A 1 604 ? 10.789 34.688 35.875 1 94.06 604 LEU A C 1
ATOM 4615 O O . LEU A 1 604 ? 9.945 35.531 35.562 1 94.06 604 LEU A O 1
ATOM 4619 N N . ALA A 1 605 ? 10.789 34.031 36.969 1 91.12 605 ALA A N 1
ATOM 4620 C CA . ALA A 1 605 ? 9.609 34 37.812 1 91.12 605 ALA A CA 1
ATOM 4621 C C . ALA A 1 605 ? 9.203 35.375 38.281 1 91.12 605 ALA A C 1
ATOM 4623 O O . ALA A 1 605 ? 8.016 35.719 38.344 1 91.12 605 ALA A O 1
ATOM 4624 N N . ASP A 1 606 ? 10.164 36.219 38.562 1 91.06 606 ASP A N 1
ATOM 4625 C CA . ASP A 1 606 ? 9.898 37.562 39.125 1 91.06 606 ASP A CA 1
ATOM 4626 C C . ASP A 1 606 ? 9.383 38.5 38.031 1 91.06 606 ASP A C 1
ATOM 4628 O O . ASP A 1 606 ? 8.867 39.594 38.344 1 91.06 606 ASP A O 1
ATOM 4632 N N . GLU A 1 607 ? 9.438 38.031 36.844 1 92.5 607 GLU A N 1
ATOM 4633 C CA . GLU A 1 607 ? 9.039 38.906 35.75 1 92.5 607 GLU A CA 1
ATOM 4634 C C . GLU A 1 607 ? 7.672 38.5 35.188 1 92.5 607 GLU A C 1
ATOM 4636 O O . GLU A 1 607 ? 7.211 39.062 34.188 1 92.5 607 GLU A O 1
ATOM 4641 N N . ILE A 1 608 ? 7.051 37.594 35.875 1 95.31 608 ILE A N 1
ATOM 4642 C CA . ILE A 1 608 ? 5.684 37.25 35.5 1 95.31 608 ILE A CA 1
ATOM 4643 C C . ILE A 1 608 ? 4.711 38.219 36.125 1 95.31 608 ILE A C 1
ATOM 4645 O O . ILE A 1 608 ? 4.629 38.312 37.375 1 95.31 608 ILE A O 1
ATOM 4649 N N . GLN A 1 609 ? 3.979 38.938 35.312 1 95.75 609 GLN A N 1
ATOM 4650 C CA . GLN A 1 609 ? 3.031 39.906 35.781 1 95.75 609 GLN A CA 1
ATOM 4651 C C . GLN A 1 609 ? 1.684 39.781 35.094 1 95.75 609 GLN A C 1
ATOM 4653 O O . GLN A 1 609 ? 1.605 39.281 33.969 1 95.75 609 GLN A O 1
ATOM 4658 N N . PHE A 1 610 ? 0.713 40.219 35.812 1 95.75 610 PHE A N 1
ATOM 4659 C CA . PHE A 1 610 ? -0.647 40.188 35.281 1 95.75 610 PHE A CA 1
ATOM 4660 C C . PHE A 1 610 ? -1.234 41.594 35.219 1 95.75 610 PHE A C 1
ATOM 4662 O O . PHE A 1 610 ? -0.988 42.406 36.094 1 95.75 610 PHE A O 1
ATOM 4669 N N . ARG A 1 611 ? -1.973 41.812 34.188 1 94.19 611 ARG A N 1
ATOM 4670 C CA . ARG A 1 611 ? -2.625 43.125 34.062 1 94.19 611 ARG A CA 1
ATOM 4671 C C . ARG A 1 611 ? -3.979 43.125 34.75 1 94.19 611 ARG A C 1
ATOM 4673 O O . ARG A 1 611 ? -4.875 42.344 34.406 1 94.19 611 ARG A O 1
ATOM 4680 N N . ASN A 1 612 ? -4.078 44 35.656 1 92.5 612 ASN A N 1
ATOM 4681 C CA . ASN A 1 612 ? -5.355 44.156 36.344 1 92.5 612 ASN A CA 1
ATOM 4682 C C . ASN A 1 612 ? -6.41 44.781 35.438 1 92.5 612 ASN A C 1
ATOM 4684 O O . ASN A 1 612 ? -6.188 45.875 34.875 1 92.5 612 ASN A O 1
ATOM 4688 N N . ARG A 1 613 ? -7.516 44.25 35.344 1 90 613 ARG A N 1
ATOM 4689 C CA . ARG A 1 613 ? -8.539 44.719 34.406 1 90 613 ARG A CA 1
ATOM 4690 C C . ARG A 1 613 ? -9.172 46 34.875 1 90 613 ARG A C 1
ATOM 4692 O O . ARG A 1 613 ? -9.586 46.844 34.031 1 90 613 ARG A O 1
ATOM 4699 N N . GLU A 1 614 ? -9.227 46.219 36.156 1 88.19 614 GLU A N 1
ATOM 4700 C CA . GLU A 1 614 ? -9.875 47.375 36.688 1 88.19 614 GLU A CA 1
ATOM 4701 C C . GLU A 1 614 ? -8.93 48.594 36.688 1 88.19 614 GLU A C 1
ATOM 4703 O O . GLU A 1 614 ? -9.305 49.688 36.25 1 88.19 614 GLU A O 1
ATOM 4708 N N . THR A 1 615 ? -7.711 48.344 37.031 1 90.69 615 THR A N 1
ATOM 4709 C CA . THR A 1 615 ? -6.793 49.469 37.219 1 90.69 615 THR A CA 1
ATOM 4710 C C . THR A 1 615 ? -5.883 49.594 36 1 90.69 615 THR A C 1
ATOM 4712 O O . THR A 1 615 ? -5.32 50.688 35.75 1 90.69 615 THR A O 1
ATOM 4715 N N . GLY A 1 616 ? -5.656 48.531 35.344 1 90.19 616 GLY A N 1
ATOM 4716 C CA . GLY A 1 616 ? -4.742 48.562 34.219 1 90.19 616 GLY A CA 1
ATOM 4717 C C . GLY A 1 616 ? -3.291 48.375 34.594 1 90.19 616 GLY A C 1
ATOM 4718 O O . GLY A 1 616 ? -2.4 48.375 33.75 1 90.19 616 GLY A O 1
ATOM 4719 N N . ASP A 1 617 ? -3.051 48.188 35.844 1 92.31 617 ASP A N 1
ATOM 4720 C CA . ASP A 1 617 ? -1.686 48.094 36.344 1 92.31 617 ASP A CA 1
ATOM 4721 C C . ASP A 1 617 ? -1.175 46.656 36.219 1 92.31 617 ASP A C 1
ATOM 4723 O O . ASP A 1 617 ? -1.959 45.688 36.281 1 92.31 617 ASP A O 1
ATOM 4727 N N . TRP A 1 618 ? 0.072 46.531 36.094 1 93.75 618 TRP A N 1
ATOM 4728 C CA . TRP A 1 618 ? 0.717 45.219 36.125 1 93.75 618 TRP A CA 1
ATOM 4729 C C . TRP A 1 618 ? 1.016 44.812 37.562 1 93.75 618 TRP A C 1
ATOM 4731 O O . TRP A 1 618 ? 1.608 45.562 38.344 1 93.75 618 TRP A O 1
ATOM 4741 N N . GLU A 1 619 ? 0.586 43.688 37.906 1 94.88 619 GLU A N 1
ATOM 4742 C CA . GLU A 1 619 ? 0.755 43.156 39.25 1 94.88 619 GLU A CA 1
ATOM 4743 C C . GLU A 1 619 ? 1.495 41.812 39.219 1 94.88 619 GLU A C 1
ATOM 4745 O O . GLU A 1 619 ? 1.359 41.062 38.281 1 94.88 619 GLU A O 1
ATOM 4750 N N . PRO A 1 620 ? 2.234 41.594 40.25 1 94.81 620 PRO A N 1
ATOM 4751 C CA . PRO A 1 620 ? 2.969 40.344 40.281 1 94.81 620 PRO A CA 1
ATOM 4752 C C . PRO A 1 620 ? 2.051 39.125 40.438 1 94.81 620 PRO A C 1
ATOM 4754 O O . PRO A 1 620 ? 0.908 39.281 40.875 1 94.81 620 PRO A O 1
ATOM 4757 N N . LEU A 1 621 ? 2.557 38 40.062 1 94.06 621 LEU A N 1
ATOM 4758 C CA . LEU A 1 621 ? 1.869 36.75 40.219 1 94.06 621 LEU A CA 1
ATOM 4759 C C . LEU A 1 621 ? 1.566 36.438 41.656 1 94.06 621 LEU A C 1
ATOM 4761 O O . LEU A 1 621 ? 2.424 36.594 42.531 1 94.06 621 LEU A O 1
ATOM 4765 N N . VAL A 1 622 ? 0.34 36.062 41.969 1 94.19 622 VAL A N 1
ATOM 4766 C CA . VAL A 1 622 ? -0.077 35.594 43.281 1 94.19 622 VAL A CA 1
ATOM 4767 C C . VAL A 1 622 ? -0.343 34.094 43.219 1 94.19 622 VAL A C 1
ATOM 4769 O O . VAL A 1 622 ? -1.343 33.656 42.625 1 94.19 622 VAL A O 1
ATOM 4772 N N . PRO A 1 623 ? 0.487 33.312 43.844 1 93.44 623 PRO A N 1
ATOM 4773 C CA . PRO A 1 623 ? 0.45 31.859 43.656 1 93.44 623 PRO A CA 1
ATOM 4774 C C . PRO A 1 623 ? -0.877 31.234 44.094 1 93.44 623 PRO A C 1
ATOM 4776 O O . PRO A 1 623 ? -1.363 30.297 43.469 1 93.44 623 PRO A O 1
ATOM 4779 N N . ASP A 1 624 ? -1.571 31.703 45.094 1 93.06 624 ASP A N 1
ATOM 4780 C CA . ASP A 1 624 ? -2.756 31.062 45.656 1 93.06 624 ASP A CA 1
ATOM 4781 C C . ASP A 1 624 ? -4.031 31.625 45.031 1 93.06 624 ASP A C 1
ATOM 4783 O O . ASP A 1 624 ? -5.125 31.109 45.281 1 93.06 624 ASP A O 1
ATOM 4787 N N . ARG A 1 625 ? -3.887 32.5 44.156 1 94.81 625 ARG A N 1
ATOM 4788 C CA . ARG A 1 625 ? -5.035 33.062 43.438 1 94.81 625 ARG A CA 1
ATOM 4789 C C . ARG A 1 625 ? -5.391 32.219 42.219 1 94.81 625 ARG A C 1
ATOM 4791 O O . ARG A 1 625 ? -4.504 31.75 41.5 1 94.81 625 ARG A O 1
ATOM 4798 N N . VAL A 1 626 ? -6.711 32.062 42.031 1 96.19 626 VAL A N 1
ATOM 4799 C CA . VAL A 1 626 ? -7.176 31.391 40.812 1 96.19 626 VAL A CA 1
ATOM 4800 C C . VAL A 1 626 ? -7.473 32.438 39.719 1 96.19 626 VAL A C 1
ATOM 4802 O O . VAL A 1 626 ? -8.305 33.312 39.938 1 96.19 626 VAL A O 1
ATOM 4805 N N . TYR A 1 627 ? -6.797 32.375 38.719 1 96.75 627 TYR A N 1
ATOM 4806 C CA . TYR A 1 627 ? -6.984 33.281 37.594 1 96.75 627 TYR A CA 1
ATOM 4807 C C . TYR A 1 627 ? -7.926 32.688 36.562 1 96.75 627 TYR A C 1
ATOM 4809 O O . TYR A 1 627 ? -7.852 31.5 36.25 1 96.75 627 TYR A O 1
ATOM 4817 N N . SER A 1 628 ? -8.859 33.469 36.031 1 96.88 628 SER A N 1
ATOM 4818 C CA . SER A 1 628 ? -9.672 33.062 34.906 1 96.88 628 SER A CA 1
ATOM 4819 C C . SER A 1 628 ? -8.875 33.125 33.594 1 96.88 628 SER A C 1
ATOM 4821 O O . SER A 1 628 ? -8.297 34.156 33.281 1 96.88 628 SER A O 1
ATOM 4823 N N . VAL A 1 629 ? -8.852 31.969 32.875 1 97.69 629 VAL A N 1
ATOM 4824 C CA . VAL A 1 629 ? -8.023 31.859 31.688 1 97.69 629 VAL A CA 1
ATOM 4825 C C . VAL A 1 629 ? -8.875 31.391 30.516 1 97.69 629 VAL A C 1
ATOM 4827 O O . VAL A 1 629 ? -9.531 30.344 30.594 1 97.69 629 VAL A O 1
ATOM 4830 N N . ALA A 1 630 ? -8.891 32.188 29.406 1 97.69 630 ALA A N 1
ATOM 4831 C CA . ALA A 1 630 ? -9.445 31.734 28.125 1 97.69 630 ALA A CA 1
ATOM 4832 C C . ALA A 1 630 ? -8.367 31.094 27.266 1 97.69 630 ALA A C 1
ATOM 4834 O O . ALA A 1 630 ? -7.27 31.641 27.109 1 97.69 630 ALA A O 1
ATOM 4835 N N . THR A 1 631 ? -8.641 29.922 26.719 1 97.25 631 THR A N 1
ATOM 4836 C CA . THR A 1 631 ? -7.672 29.219 25.891 1 97.25 631 THR A CA 1
ATOM 4837 C C . THR A 1 631 ? -8.383 28.297 24.891 1 97.25 631 THR A C 1
ATOM 4839 O O . THR A 1 631 ? -9.609 28.219 24.891 1 97.25 631 THR A O 1
ATOM 4842 N N . ALA A 1 632 ? -7.59 27.828 23.969 1 94.56 632 ALA A N 1
ATOM 4843 C CA . ALA A 1 632 ? -8.141 26.844 23.031 1 94.56 632 ALA A CA 1
ATOM 4844 C C . ALA A 1 632 ? -8.492 25.531 23.75 1 94.56 632 ALA A C 1
ATOM 4846 O O . ALA A 1 632 ? -7.762 25.094 24.656 1 94.56 632 ALA A O 1
ATOM 4847 N N . THR A 1 633 ? -9.594 24.938 23.312 1 92.19 633 THR A N 1
ATOM 4848 C CA . THR A 1 633 ? -10.008 23.656 23.891 1 92.19 633 THR A CA 1
ATOM 4849 C C . THR A 1 633 ? -8.898 22.625 23.766 1 92.19 633 THR A C 1
ATOM 4851 O O . THR A 1 633 ? -8.703 21.812 24.656 1 92.19 633 THR A O 1
ATOM 4854 N N . PHE A 1 634 ? -8.219 22.625 22.734 1 89.12 634 PHE A N 1
ATOM 4855 C CA . PHE A 1 634 ? -7.078 21.75 22.5 1 89.12 634 PHE A CA 1
ATOM 4856 C C . PHE A 1 634 ? -6.066 21.859 23.625 1 89.12 634 PHE A C 1
ATOM 4858 O O . PHE A 1 634 ? -5.586 20.844 24.141 1 89.12 634 PHE A O 1
ATOM 4865 N N . LEU A 1 635 ? -5.719 23.094 24.078 1 92.88 635 LEU A N 1
ATOM 4866 C CA . LEU A 1 635 ? -4.77 23.328 25.156 1 92.88 635 LEU A CA 1
ATOM 4867 C C . LEU A 1 635 ? -5.367 22.938 26.5 1 92.88 635 LEU A C 1
ATOM 4869 O O . LEU A 1 635 ? -4.688 22.344 27.344 1 92.88 635 LEU A O 1
ATOM 4873 N N . ALA A 1 636 ? -6.641 23.266 26.672 1 93.06 636 ALA A N 1
ATOM 4874 C CA . ALA A 1 636 ? -7.324 22.938 27.922 1 93.06 636 ALA A CA 1
ATOM 4875 C C . ALA A 1 636 ? -7.336 21.438 28.156 1 93.06 636 ALA A C 1
ATOM 4877 O O . ALA A 1 636 ? -7.359 20.984 29.312 1 93.06 636 ALA A O 1
ATOM 4878 N N . ARG A 1 637 ? -7.199 20.781 27.047 1 89.12 637 ARG A N 1
ATOM 4879 C CA . ARG A 1 637 ? -7.23 19.328 27.141 1 89.12 637 ARG A CA 1
ATOM 4880 C C . ARG A 1 637 ? -5.82 18.75 27.109 1 89.12 637 ARG A C 1
ATOM 4882 O O . ARG A 1 637 ? -5.633 17.562 26.844 1 89.12 637 ARG A O 1
ATOM 4889 N N . GLY A 1 638 ? -4.922 19.578 27.266 1 87.94 638 GLY A N 1
ATOM 4890 C CA . GLY A 1 638 ? -3.553 19.125 27.438 1 87.94 638 GLY A CA 1
ATOM 4891 C C . GLY A 1 638 ? -2.744 19.156 26.156 1 87.94 638 GLY A C 1
ATOM 4892 O O . GLY A 1 638 ? -1.612 18.672 26.125 1 87.94 638 GLY A O 1
ATOM 4893 N N . GLY A 1 639 ? -3.229 19.641 25.156 1 86.81 639 GLY A N 1
ATOM 4894 C CA . GLY A 1 639 ? -2.516 19.734 23.891 1 86.81 639 GLY A CA 1
ATOM 4895 C C . GLY A 1 639 ? -1.209 20.5 24 1 86.81 639 GLY A C 1
ATOM 4896 O O . GLY A 1 639 ? -1.051 21.344 24.875 1 86.81 639 GLY A O 1
ATOM 4897 N N . ASP A 1 640 ? -0.238 20.219 23.094 1 88.44 640 ASP A N 1
ATOM 4898 C CA . ASP A 1 640 ? 1.054 20.891 23 1 88.44 640 ASP A CA 1
ATOM 4899 C C . ASP A 1 640 ? 1.856 20.734 24.281 1 88.44 640 ASP A C 1
ATOM 4901 O O . ASP A 1 640 ? 2.609 21.641 24.672 1 88.44 640 ASP A O 1
ATOM 4905 N N . GLY A 1 641 ? 1.515 19.719 25.062 1 85.25 641 GLY A N 1
ATOM 4906 C CA . GLY A 1 641 ? 2.283 19.406 26.266 1 85.25 641 GLY A CA 1
ATOM 4907 C C . GLY A 1 641 ? 1.758 20.109 27.5 1 85.25 641 GLY A C 1
ATOM 4908 O O . GLY A 1 641 ? 2.361 20.016 28.578 1 85.25 641 GLY A O 1
ATOM 4909 N N . LEU A 1 642 ? 0.685 20.797 27.422 1 92.31 642 LEU A N 1
ATOM 4910 C CA . LEU A 1 642 ? 0.13 21.531 28.547 1 92.31 642 LEU A CA 1
ATOM 4911 C C . LEU A 1 642 ? -0.804 20.641 29.359 1 92.31 642 LEU A C 1
ATOM 4913 O O . LEU A 1 642 ? -1.952 21 29.625 1 92.31 642 LEU A O 1
ATOM 4917 N N . SER A 1 643 ? -0.286 19.625 29.891 1 89.5 643 SER A N 1
ATOM 4918 C CA . SER A 1 643 ? -1.044 18.625 30.641 1 89.5 643 SER A CA 1
ATOM 4919 C C . SER A 1 643 ? -1.57 19.203 31.953 1 89.5 643 SER A C 1
ATOM 4921 O O . SER A 1 643 ? -2.602 18.766 32.469 1 89.5 643 SER A O 1
ATOM 4923 N N . VAL A 1 644 ? -0.938 20.234 32.469 1 90.5 644 VAL A N 1
ATOM 4924 C CA . VAL A 1 644 ? -1.303 20.828 33.75 1 90.5 644 VAL A CA 1
ATOM 4925 C C . VAL A 1 644 ? -2.678 21.484 33.656 1 90.5 644 VAL A C 1
ATOM 4927 O O . VAL A 1 644 ? -3.354 21.688 34.656 1 90.5 644 VAL A O 1
ATOM 4930 N N . LEU A 1 645 ? -3.115 21.812 32.469 1 93.38 645 LEU A N 1
ATOM 4931 C CA . LEU A 1 645 ? -4.379 22.531 32.281 1 93.38 645 LEU A CA 1
ATOM 4932 C C . LEU A 1 645 ? -5.559 21.562 32.375 1 93.38 645 LEU A C 1
ATOM 4934 O O . LEU A 1 645 ? -6.699 21.984 32.562 1 93.38 645 LEU A O 1
ATOM 4938 N N . VAL A 1 646 ? -5.289 20.328 32.188 1 90.25 646 VAL A N 1
ATOM 4939 C CA . VAL A 1 646 ? -6.348 19.328 32.125 1 90.25 646 VAL A CA 1
ATOM 4940 C C . VAL A 1 646 ? -7.105 19.312 33.469 1 90.25 646 VAL A C 1
ATOM 4942 O O . VAL A 1 646 ? -8.32 19.125 33.5 1 90.25 646 VAL A O 1
ATOM 4945 N N . ASP A 1 647 ? -6.379 19.562 34.531 1 89.69 647 ASP A N 1
ATOM 4946 C CA . ASP A 1 647 ? -6.969 19.469 35.875 1 89.69 647 ASP A CA 1
ATOM 4947 C C . ASP A 1 647 ? -7.586 20.797 36.312 1 89.69 647 ASP A C 1
ATOM 4949 O O . ASP A 1 647 ? -8.172 20.906 37.375 1 89.69 647 ASP A O 1
ATOM 4953 N N . CYS A 1 648 ? -7.523 21.828 35.562 1 94.12 648 CYS A N 1
ATOM 4954 C CA . CYS A 1 648 ? -8.109 23.125 35.875 1 94.12 648 CYS A CA 1
ATOM 4955 C C . CYS A 1 648 ? -9.602 23.125 35.594 1 94.12 648 CYS A C 1
ATOM 4957 O O . CYS A 1 648 ? -10.031 22.734 34.5 1 94.12 648 CYS A O 1
ATOM 4959 N N . PRO A 1 649 ? -10.422 23.5 36.531 1 92.81 649 PRO A N 1
ATOM 4960 C CA . PRO A 1 649 ? -11.875 23.438 36.344 1 92.81 649 PRO A CA 1
ATOM 4961 C C . PRO A 1 649 ? -12.398 24.453 35.344 1 92.81 649 PRO A C 1
ATOM 4963 O O . PRO A 1 649 ? -11.883 25.578 35.25 1 92.81 649 PRO A O 1
ATOM 4966 N N . PRO A 1 650 ? -13.398 24.047 34.625 1 93.5 650 PRO A N 1
ATOM 4967 C CA . PRO A 1 650 ? -14.055 25.031 33.75 1 93.5 650 PRO A CA 1
ATOM 4968 C C . PRO A 1 650 ? -14.781 26.125 34.531 1 93.5 650 PRO A C 1
ATOM 4970 O O . PRO A 1 650 ? -15.297 25.859 35.625 1 93.5 650 PRO A O 1
ATOM 4973 N N . LEU A 1 651 ? -14.648 27.266 34.062 1 92.75 651 LEU A N 1
ATOM 4974 C CA . LEU A 1 651 ? -15.367 28.391 34.625 1 92.75 651 LEU A CA 1
ATOM 4975 C C . LEU A 1 651 ? -16.578 28.766 33.781 1 92.75 651 LEU A C 1
ATOM 4977 O O . LEU A 1 651 ? -16.5 28.734 32.562 1 92.75 651 LEU A O 1
ATOM 4981 N N . ASP A 1 652 ? -17.609 29.062 34.406 1 85.12 652 ASP A N 1
ATOM 4982 C CA . ASP A 1 652 ? -18.812 29.5 33.719 1 85.12 652 ASP A CA 1
ATOM 4983 C C . ASP A 1 652 ? -18.656 30.922 33.188 1 85.12 652 ASP A C 1
ATOM 4985 O O . ASP A 1 652 ? -18.078 31.781 33.844 1 85.12 652 ASP A O 1
ATOM 4989 N N . THR A 1 653 ? -18.891 31.078 32 1 82.12 653 THR A N 1
ATOM 4990 C CA . THR A 1 653 ? -18.906 32.406 31.391 1 82.12 653 THR A CA 1
ATOM 4991 C C . THR A 1 653 ? -20.328 32.781 31 1 82.12 653 THR A C 1
ATOM 4993 O O . THR A 1 653 ? -20.75 32.562 29.859 1 82.12 653 THR A O 1
ATOM 4996 N N . PRO A 1 654 ? -21 33.375 31.969 1 74.62 654 PRO A N 1
ATOM 4997 C CA . PRO A 1 654 ? -22.406 33.719 31.688 1 74.62 654 PRO A CA 1
ATOM 4998 C C . PRO A 1 654 ? -22.562 34.688 30.531 1 74.62 654 PRO A C 1
ATOM 5000 O O . PRO A 1 654 ? -21.781 35.625 30.406 1 74.62 654 PRO A O 1
ATOM 5003 N N . GLN A 1 655 ? -23.406 34.5 29.625 1 76.81 655 GLN A N 1
ATOM 5004 C CA . GLN A 1 655 ? -23.859 35.344 28.531 1 76.81 655 GLN A CA 1
ATOM 5005 C C . GLN A 1 655 ? -22.828 35.375 27.406 1 76.81 655 GLN A C 1
ATOM 5007 O O . GLN A 1 655 ? -22.922 36.219 26.5 1 76.81 655 GLN A O 1
ATOM 5012 N N . ARG A 1 656 ? -21.766 34.688 27.531 1 86.38 656 ARG A N 1
ATOM 5013 C CA . ARG A 1 656 ? -20.781 34.594 26.453 1 86.38 656 ARG A CA 1
ATOM 5014 C C . ARG A 1 656 ? -20.828 33.219 25.781 1 86.38 656 ARG A C 1
ATOM 5016 O O . ARG A 1 656 ? -20.125 32.281 26.203 1 86.38 656 ARG A O 1
ATOM 5023 N N . ASN A 1 657 ? -21.531 33.156 24.688 1 85.25 657 ASN A N 1
ATOM 5024 C CA . ASN A 1 657 ? -21.875 31.859 24.109 1 85.25 657 ASN A CA 1
ATOM 5025 C C . ASN A 1 657 ? -21 31.547 22.891 1 85.25 657 ASN A C 1
ATOM 5027 O O . ASN A 1 657 ? -21.031 30.438 22.375 1 85.25 657 ASN A O 1
ATOM 5031 N N . ILE A 1 658 ? -20.234 32.594 22.484 1 88.94 658 ILE A N 1
ATOM 5032 C CA . ILE A 1 658 ? -19.391 32.281 21.328 1 88.94 658 ILE A CA 1
ATOM 5033 C C . ILE A 1 658 ? -18.172 31.484 21.766 1 88.94 658 ILE A C 1
ATOM 5035 O O . ILE A 1 658 ? -17.391 31.922 22.609 1 88.94 658 ILE A O 1
ATOM 5039 N N . ARG A 1 659 ? -18.016 30.312 21.188 1 91.06 659 ARG A N 1
ATOM 5040 C CA . ARG A 1 659 ? -16.938 29.406 21.594 1 91.06 659 ARG A CA 1
ATOM 5041 C C . ARG A 1 659 ? -15.961 29.172 20.453 1 91.06 659 ARG A C 1
ATOM 5043 O O . ARG A 1 659 ? -15.156 28.234 20.5 1 91.06 659 ARG A O 1
ATOM 5050 N N . ASP A 1 660 ? -16.078 29.953 19.453 1 92.81 660 ASP A N 1
ATOM 5051 C CA . ASP A 1 660 ? -15.211 29.828 18.281 1 92.81 660 ASP A CA 1
ATOM 5052 C C . ASP A 1 660 ? -14.414 31.109 18.047 1 92.81 660 ASP A C 1
ATOM 5054 O O . ASP A 1 660 ? -14.992 32.188 17.797 1 92.81 660 ASP A O 1
ATOM 5058 N N . LEU A 1 661 ? -13.133 30.953 18.078 1 94 661 LEU A N 1
ATOM 5059 C CA . LEU A 1 661 ? -12.266 32.125 17.891 1 94 661 LEU A CA 1
ATOM 5060 C C . LEU A 1 661 ? -12.492 32.75 16.531 1 94 661 LEU A C 1
ATOM 5062 O O . LEU A 1 661 ? -12.398 33.969 16.375 1 94 661 LEU A O 1
ATOM 5066 N N . SER A 1 662 ? -12.758 31.891 15.531 1 90.44 662 SER A N 1
ATOM 5067 C CA . SER A 1 662 ? -13 32.406 14.188 1 90.44 662 SER A CA 1
ATOM 5068 C C . SER A 1 662 ? -14.227 33.312 14.156 1 90.44 662 SER A C 1
ATOM 5070 O O . SER A 1 662 ? -14.266 34.281 13.398 1 90.44 662 SER A O 1
ATOM 5072 N N . GLU A 1 663 ? -15.172 33 14.938 1 90.25 663 GLU A N 1
ATOM 5073 C CA . GLU A 1 663 ? -16.359 33.844 15.031 1 90.25 663 GLU A CA 1
ATOM 5074 C C . GLU A 1 663 ? -16.047 35.188 15.695 1 90.25 663 GLU A C 1
ATOM 5076 O O . GLU A 1 663 ? -16.562 36.219 15.289 1 90.25 663 GLU A O 1
ATOM 5081 N N . LEU A 1 664 ? -15.266 35.156 16.734 1 93.69 664 LEU A N 1
ATOM 5082 C CA . LEU A 1 664 ? -14.852 36.406 17.375 1 93.69 664 LEU A CA 1
ATOM 5083 C C . LEU A 1 664 ? -14.102 37.312 16.406 1 93.69 664 LEU A C 1
ATOM 5085 O O . LEU A 1 664 ? -14.359 38.5 16.344 1 93.69 664 LEU A O 1
ATOM 5089 N N . ALA A 1 665 ? -13.211 36.688 15.727 1 92.5 665 ALA A N 1
ATOM 5090 C CA . ALA A 1 665 ? -12.43 37.438 14.742 1 92.5 665 ALA A CA 1
ATOM 5091 C C . ALA A 1 665 ? -13.328 38 13.656 1 92.5 665 ALA A C 1
ATOM 5093 O O . ALA A 1 665 ? -13.141 39.156 13.25 1 92.5 665 ALA A O 1
ATOM 5094 N N . ARG A 1 666 ? -14.227 37.188 13.18 1 89.69 666 ARG A N 1
ATOM 5095 C CA . ARG A 1 666 ? -15.172 37.625 12.172 1 89.69 666 ARG A CA 1
ATOM 5096 C C . ARG A 1 666 ? -15.945 38.875 12.656 1 89.69 666 ARG A C 1
ATOM 5098 O O . ARG A 1 666 ? -16.047 39.844 11.938 1 89.69 666 ARG A O 1
ATOM 5105 N N . LEU A 1 667 ? -16.469 38.812 13.82 1 90.69 667 LEU A N 1
ATOM 5106 C CA . LEU A 1 667 ? -17.25 39.906 14.391 1 90.69 667 LEU A CA 1
ATOM 5107 C C . LEU A 1 667 ? -16.375 41.156 14.523 1 90.69 667 LEU A C 1
ATOM 5109 O O . LEU A 1 667 ? -16.844 42.281 14.266 1 90.69 667 LEU A O 1
ATOM 5113 N N . TRP A 1 668 ? -15.203 40.969 14.914 1 93.56 668 TRP A N 1
ATOM 5114 C CA . TRP A 1 668 ? -14.289 42.094 15.062 1 93.56 668 TRP A CA 1
ATOM 5115 C C . TRP A 1 668 ? -14.062 42.781 13.719 1 93.56 668 TRP A C 1
ATOM 5117 O O . TRP A 1 668 ? -14.148 44 13.633 1 93.56 668 TRP A O 1
ATOM 5127 N N . PHE A 1 669 ? -13.812 42.031 12.688 1 90.75 669 PHE A N 1
ATOM 5128 C CA . PHE A 1 669 ? -13.578 42.625 11.367 1 90.75 669 PHE A CA 1
ATOM 5129 C C . PHE A 1 669 ? -14.82 43.344 10.859 1 90.75 669 PHE A C 1
ATOM 5131 O O . PHE A 1 669 ? -14.727 44.438 10.312 1 90.75 669 PHE A O 1
ATOM 5138 N N . CYS A 1 670 ? -15.898 42.688 11.016 1 87 670 CYS A N 1
ATOM 5139 C CA . CYS A 1 670 ? -17.141 43.312 10.57 1 87 670 CYS A CA 1
ATOM 5140 C C . CYS A 1 670 ? -17.375 44.656 11.266 1 87 670 CYS A C 1
ATOM 5142 O O . CYS A 1 670 ? -17.766 45.625 10.617 1 87 670 CYS A O 1
ATOM 5144 N N . ARG A 1 671 ? -17.141 44.688 12.5 1 89.19 671 ARG A N 1
ATOM 5145 C CA . ARG A 1 671 ? -17.312 45.906 13.258 1 89.19 671 ARG A CA 1
ATOM 5146 C C . ARG A 1 671 ? -16.328 46.969 12.773 1 89.19 671 ARG A C 1
ATOM 5148 O O . ARG A 1 671 ? -16.719 48.125 12.594 1 89.19 671 ARG A O 1
ATOM 5155 N N . GLN A 1 672 ? -15.133 46.594 12.609 1 85.81 672 GLN A N 1
ATOM 5156 C CA . GLN A 1 672 ? -14.133 47.562 12.141 1 85.81 672 GLN A CA 1
ATOM 5157 C C . GLN A 1 672 ? -14.484 48.094 10.758 1 85.81 672 GLN A C 1
ATOM 5159 O O . GLN A 1 672 ? -14.297 49.281 10.469 1 85.81 672 GLN A O 1
ATOM 5164 N N . HIS A 1 673 ? -14.938 47.219 10.008 1 82.06 673 HIS A N 1
ATOM 5165 C CA . HIS A 1 673 ? -15.336 47.594 8.656 1 82.06 673 HIS A CA 1
ATOM 5166 C C . HIS A 1 673 ? -16.516 48.562 8.672 1 82.06 673 HIS A C 1
ATOM 5168 O O . HIS A 1 673 ? -16.531 49.531 7.906 1 82.06 673 HIS A O 1
ATOM 5174 N N . ARG A 1 674 ? -17.375 48.344 9.484 1 80.5 674 ARG A N 1
ATOM 5175 C CA . ARG A 1 674 ? -18.531 49.25 9.609 1 80.5 674 ARG A CA 1
ATOM 5176 C C . ARG A 1 674 ? -18.125 50.594 10.18 1 80.5 674 ARG A C 1
ATOM 5178 O O . ARG A 1 674 ? -18.688 51.625 9.805 1 80.5 674 ARG A O 1
ATOM 5185 N N . LYS A 1 675 ? -17.312 50.531 11.078 1 80.31 675 LYS A N 1
ATOM 5186 C CA . LYS A 1 675 ? -16.828 51.781 11.664 1 80.31 675 LYS A CA 1
ATOM 5187 C C . LYS A 1 675 ? -16.141 52.656 10.609 1 80.31 675 LYS A C 1
ATOM 5189 O O . LYS A 1 675 ? -16.062 53.875 10.766 1 80.31 675 LYS A O 1
ATOM 5194 N N . CYS A 1 676 ? -15.648 51.969 9.648 1 72.62 676 CYS A N 1
ATOM 5195 C CA . CYS A 1 676 ? -14.992 52.688 8.562 1 72.62 676 CYS A CA 1
ATOM 5196 C C . CYS A 1 676 ? -16 53.156 7.527 1 72.62 676 CYS A C 1
ATOM 5198 O O . CYS A 1 676 ? -15.633 53.719 6.508 1 72.62 676 CYS A O 1
ATOM 5200 N N . GLY A 1 677 ? -17.312 52.875 7.719 1 67.5 677 GLY A N 1
ATOM 5201 C CA . GLY A 1 677 ? -18.375 53.438 6.875 1 67.5 677 GLY A CA 1
ATOM 5202 C C . GLY A 1 677 ? -18.938 52.406 5.902 1 67.5 677 GLY A C 1
ATOM 5203 O O . GLY A 1 677 ? -19.766 52.75 5.055 1 67.5 677 GLY A O 1
ATOM 5204 N N . PHE A 1 678 ? -18.469 51.188 5.977 1 67.56 678 PHE A N 1
ATOM 5205 C CA . PHE A 1 678 ? -18.953 50.188 5.027 1 67.56 678 PHE A CA 1
ATOM 5206 C C . PHE A 1 678 ? -20.125 49.406 5.613 1 67.56 678 PHE A C 1
ATOM 5208 O O . PHE A 1 678 ? -20.031 48.875 6.719 1 67.56 678 PHE A O 1
ATOM 5215 N N . GLU A 1 679 ? -21.25 49.375 4.977 1 63.75 679 GLU A N 1
ATOM 5216 C CA . GLU A 1 679 ? -22.453 48.75 5.5 1 63.75 679 GLU A CA 1
ATOM 5217 C C . GLU A 1 679 ? -22.703 47.406 4.82 1 63.75 679 GLU A C 1
ATOM 5219 O O . GLU A 1 679 ? -23.75 46.781 5.027 1 63.75 679 GLU A O 1
ATOM 5224 N N . ASP A 1 680 ? -21.766 46.938 4.094 1 62.72 680 ASP A N 1
ATOM 5225 C CA . ASP A 1 680 ? -21.953 45.719 3.295 1 62.72 680 ASP A CA 1
ATOM 5226 C C . ASP A 1 680 ? -21.703 44.469 4.121 1 62.72 680 ASP A C 1
ATOM 5228 O O . ASP A 1 680 ? -21.75 43.375 3.596 1 62.72 680 ASP A O 1
ATOM 5232 N N . VAL A 1 681 ? -21.453 44.719 5.434 1 70.31 681 VAL A N 1
ATOM 5233 C CA . VAL A 1 681 ? -21.203 43.531 6.273 1 70.31 681 VAL A CA 1
ATOM 5234 C C . VAL A 1 681 ? -22.297 43.406 7.324 1 70.31 681 VAL A C 1
ATOM 5236 O O . VAL A 1 681 ? -23.125 44.312 7.477 1 70.31 681 VAL A O 1
ATOM 5239 N N . GLU A 1 682 ? -22.266 42.281 7.949 1 75.19 682 GLU A N 1
ATOM 5240 C CA . GLU A 1 682 ? -23.312 41.969 8.922 1 75.19 682 GLU A CA 1
ATOM 5241 C C . GLU A 1 682 ? -23.312 43 10.062 1 75.19 682 GLU A C 1
ATOM 5243 O O . GLU A 1 682 ? -22.266 43.531 10.43 1 75.19 682 GLU A O 1
ATOM 5248 N N . GLU A 1 683 ? -24.516 43.312 10.477 1 77.94 683 GLU A N 1
ATOM 5249 C CA . GLU A 1 683 ? -24.641 44.188 11.633 1 77.94 683 GLU A CA 1
ATOM 5250 C C . GLU A 1 683 ? -24.281 43.469 12.93 1 77.94 683 GLU A C 1
ATOM 5252 O O . GLU A 1 683 ? -24.656 42.312 13.109 1 77.94 683 GLU A O 1
ATOM 5257 N N . ILE A 1 684 ? -23.5 44.094 13.711 1 84.62 684 ILE A N 1
ATOM 5258 C CA . ILE A 1 684 ? -23.047 43.531 14.977 1 84.62 684 ILE A CA 1
ATOM 5259 C C . ILE A 1 684 ? -23.938 44.031 16.109 1 84.62 684 ILE A C 1
ATOM 5261 O O . ILE A 1 684 ? -24.156 45.219 16.266 1 84.62 684 ILE A O 1
ATOM 5265 N N . PRO A 1 685 ? -24.484 43.125 16.797 1 82.38 685 PRO A N 1
ATOM 5266 C CA . PRO A 1 685 ? -25.297 43.531 17.938 1 82.38 685 PRO A CA 1
ATOM 5267 C C . PRO A 1 685 ? -24.547 44.438 18.891 1 82.38 685 PRO A C 1
ATOM 5269 O O . PRO A 1 685 ? -23.344 44.281 19.125 1 82.38 685 PRO A O 1
ATOM 5272 N N . PRO A 1 686 ? -25.25 45.375 19.438 1 82.25 686 PRO A N 1
ATOM 5273 C CA . PRO A 1 686 ? -24.625 46.344 20.328 1 82.25 686 PRO A CA 1
ATOM 5274 C C . PRO A 1 686 ? -23.922 45.688 21.5 1 82.25 686 PRO A C 1
ATOM 5276 O O . PRO A 1 686 ? -22.875 46.188 21.953 1 82.25 686 PRO A O 1
ATOM 5279 N N . ARG A 1 687 ? -24.453 44.625 21.938 1 83.81 687 ARG A N 1
ATOM 5280 C CA . ARG A 1 687 ? -23.844 43.938 23.094 1 83.81 687 ARG A CA 1
ATOM 5281 C C . ARG A 1 687 ? -22.438 43.469 22.75 1 83.81 687 ARG A C 1
ATOM 5283 O O . ARG A 1 687 ? -21.578 43.375 23.641 1 83.81 687 ARG A O 1
ATOM 5290 N N . GLU A 1 688 ? -22.266 43.25 21.531 1 88.31 688 GLU A N 1
ATOM 5291 C CA . GLU A 1 688 ? -20.953 42.719 21.109 1 88.31 688 GLU A CA 1
ATOM 5292 C C . GLU A 1 688 ? -20 43.875 20.797 1 88.31 688 GLU A C 1
ATOM 5294 O O . GLU A 1 688 ? -18.781 43.656 20.766 1 88.31 688 GLU A O 1
ATOM 5299 N N . CYS A 1 689 ? -20.469 45.031 20.656 1 88.5 689 CYS A N 1
ATOM 5300 C CA . CYS A 1 689 ? -19.641 46.188 20.25 1 88.5 689 CYS A CA 1
ATOM 5301 C C . CYS A 1 689 ? -18.719 46.594 21.375 1 88.5 689 CYS A C 1
ATOM 5303 O O . CYS A 1 689 ? -17.594 47.031 21.125 1 88.5 689 CYS A O 1
ATOM 5305 N N . GLU A 1 690 ? -19.172 46.469 22.578 1 88.62 690 GLU A N 1
ATOM 5306 C CA . GLU A 1 690 ? -18.406 46.938 23.719 1 88.62 690 GLU A CA 1
ATOM 5307 C C . GLU A 1 690 ? -17.047 46.219 23.812 1 88.62 690 GLU A C 1
ATOM 5309 O O . GLU A 1 690 ? -16.016 46.875 23.922 1 88.62 690 GLU A O 1
ATOM 5314 N N . TRP A 1 691 ? -17.125 44.938 23.812 1 91.44 691 TRP A N 1
ATOM 5315 C CA . TRP A 1 691 ? -15.859 44.25 23.953 1 91.44 691 TRP A CA 1
ATOM 5316 C C . TRP A 1 691 ? -15.016 44.375 22.688 1 91.44 691 TRP A C 1
ATOM 5318 O O . TRP A 1 691 ? -13.789 44.469 22.766 1 91.44 691 TRP A O 1
ATOM 5328 N N . ILE A 1 692 ? -15.562 44.406 21.516 1 93.44 692 ILE A N 1
ATOM 5329 C CA . ILE A 1 692 ? -14.859 44.469 20.25 1 93.44 692 ILE A CA 1
ATOM 5330 C C . ILE A 1 692 ? -14.047 45.781 20.172 1 93.44 692 ILE A C 1
ATOM 5332 O O . ILE A 1 692 ? -12.906 45.781 19.719 1 93.44 692 ILE A O 1
ATOM 5336 N N . ASP A 1 693 ? -14.648 46.844 20.656 1 92.12 693 ASP A N 1
ATOM 5337 C CA . ASP A 1 693 ? -14.023 48.156 20.562 1 92.12 693 ASP A CA 1
ATOM 5338 C C . ASP A 1 693 ? -12.812 48.25 21.5 1 92.12 693 ASP A C 1
ATOM 5340 O O . ASP A 1 693 ? -12 49.156 21.359 1 92.12 693 ASP A O 1
ATOM 5344 N N . ARG A 1 694 ? -12.68 47.312 22.391 1 91.56 694 ARG A N 1
ATOM 5345 C CA . ARG A 1 694 ? -11.547 47.312 23.312 1 91.56 694 ARG A CA 1
ATOM 5346 C C . ARG A 1 694 ? -10.344 46.594 22.703 1 91.56 694 ARG A C 1
ATOM 5348 O O . ARG A 1 694 ? -9.234 46.719 23.219 1 91.56 694 ARG A O 1
ATOM 5355 N N . VAL A 1 695 ? -10.555 45.906 21.656 1 94.44 695 VAL A N 1
ATOM 5356 C CA . VAL A 1 695 ? -9.484 45.125 21.047 1 94.44 695 VAL A CA 1
ATOM 5357 C C . VAL A 1 695 ? -8.898 45.875 19.859 1 94.44 695 VAL A C 1
ATOM 5359 O O . VAL A 1 695 ? -9.633 46.406 19.016 1 94.44 695 VAL A O 1
ATOM 5362 N N . HIS A 1 696 ? -7.598 46 19.859 1 90.81 696 HIS A N 1
ATOM 5363 C CA . HIS A 1 696 ? -6.902 46.688 18.766 1 90.81 696 HIS A CA 1
ATOM 5364 C C . HIS A 1 696 ? -5.832 45.812 18.156 1 90.81 696 HIS A C 1
ATOM 5366 O O . HIS A 1 696 ? -5.109 45.125 18.859 1 90.81 696 HIS A O 1
ATOM 5372 N N . MET A 1 697 ? -5.875 45.781 16.859 1 92.12 697 MET A N 1
ATOM 5373 C CA . MET A 1 697 ? -4.758 45.188 16.141 1 92.12 697 MET A CA 1
ATOM 5374 C C . MET A 1 697 ? -3.609 46.156 15.984 1 92.12 697 MET A C 1
ATOM 5376 O O . MET A 1 697 ? -3.699 47.094 15.188 1 92.12 697 MET A O 1
ATOM 5380 N N . ARG A 1 698 ? -2.629 45.906 16.734 1 87.12 698 ARG A N 1
ATOM 5381 C CA . ARG A 1 698 ? -1.549 46.906 16.812 1 87.12 698 ARG A CA 1
ATOM 5382 C C . ARG A 1 698 ? -0.409 46.531 15.867 1 87.12 698 ARG A C 1
ATOM 5384 O O . ARG A 1 698 ? -0.293 45.375 15.445 1 87.12 698 ARG A O 1
ATOM 5391 N N . ASP A 1 699 ? 0.337 47.5 15.602 1 83.25 699 ASP A N 1
ATOM 5392 C CA . ASP A 1 699 ? 1.504 47.312 14.742 1 83.25 699 ASP A CA 1
ATOM 5393 C C . ASP A 1 699 ? 2.561 46.469 15.438 1 83.25 699 ASP A C 1
ATOM 5395 O O . ASP A 1 699 ? 2.621 46.406 16.672 1 83.25 699 ASP A O 1
ATOM 5399 N N . GLU A 1 700 ? 3.344 45.781 14.648 1 78.62 700 GLU A N 1
ATOM 5400 C CA . GLU A 1 700 ? 4.367 44.875 15.148 1 78.62 700 GLU A CA 1
ATOM 5401 C C . GLU A 1 700 ? 5.391 45.594 16.016 1 78.62 700 GLU A C 1
ATOM 5403 O O . GLU A 1 700 ? 6.012 45 16.891 1 78.62 700 GLU A O 1
ATOM 5408 N N . ASN A 1 701 ? 5.543 46.844 15.781 1 67.06 701 ASN A N 1
ATOM 5409 C CA . ASN A 1 701 ? 6.547 47.625 16.5 1 67.06 701 ASN A CA 1
ATOM 5410 C C . ASN A 1 701 ? 5.961 48.281 17.75 1 67.06 701 ASN A C 1
ATOM 5412 O O . ASN A 1 701 ? 6.59 49.156 18.344 1 67.06 701 ASN A O 1
ATOM 5416 N N . TYR A 1 702 ? 4.871 47.812 18.125 1 72 702 TYR A N 1
ATOM 5417 C CA . TYR A 1 702 ? 4.25 48.375 19.328 1 72 702 TYR A CA 1
ATOM 5418 C C . TYR A 1 702 ? 5.105 48.125 20.562 1 72 702 TYR A C 1
ATOM 5420 O O . TYR A 1 702 ? 5.598 47 20.75 1 72 702 TYR A O 1
ATOM 5428 N N . PRO A 1 703 ? 5.52 49.094 21.219 1 66.31 703 PRO A N 1
ATOM 5429 C CA . PRO A 1 703 ? 6.547 49.031 22.266 1 66.31 703 PRO A CA 1
ATOM 5430 C C . PRO A 1 703 ? 6.141 48.156 23.453 1 66.31 703 PRO A C 1
ATOM 5432 O O . PRO A 1 703 ? 6.996 47.719 24.219 1 66.31 703 PRO A O 1
ATOM 5435 N N . GLU A 1 704 ? 4.957 47.938 23.75 1 74.62 704 GLU A N 1
ATOM 5436 C CA . GLU A 1 704 ? 4.582 47.219 24.984 1 74.62 704 GLU A CA 1
ATOM 5437 C C . GLU A 1 704 ? 4.352 45.75 24.719 1 74.62 704 GLU A C 1
ATOM 5439 O O . GLU A 1 704 ? 3.23 45.25 24.859 1 74.62 704 GLU A O 1
ATOM 5444 N N . TRP A 1 705 ? 5.594 45.062 24.531 1 75.06 705 TRP A N 1
ATOM 5445 C CA . TRP A 1 705 ? 5.484 43.625 24.297 1 75.06 705 TRP A CA 1
ATOM 5446 C C . TRP A 1 705 ? 5.277 42.875 25.625 1 75.06 705 TRP A C 1
ATOM 5448 O O . TRP A 1 705 ? 5.773 43.312 26.672 1 75.06 705 TRP A O 1
ATOM 5458 N N . ARG A 1 706 ? 4.535 41.875 25.516 1 82.31 706 ARG A N 1
ATOM 5459 C CA . ARG A 1 706 ? 4.148 41.062 26.656 1 82.31 706 ARG A CA 1
ATOM 5460 C C . ARG A 1 706 ? 5.145 39.906 26.891 1 82.31 706 ARG A C 1
ATOM 5462 O O . ARG A 1 706 ? 5.289 39.438 28.016 1 82.31 706 ARG A O 1
ATOM 5469 N N . ILE A 1 707 ? 5.824 39.594 25.828 1 85.38 707 ILE A N 1
ATOM 5470 C CA . ILE A 1 707 ? 6.836 38.531 25.922 1 85.38 707 ILE A CA 1
ATOM 5471 C C . ILE A 1 707 ? 8.203 39.125 25.547 1 85.38 707 ILE A C 1
ATOM 5473 O O . ILE A 1 707 ? 8.383 39.625 24.453 1 85.38 707 ILE A O 1
ATOM 5477 N N . ARG A 1 708 ? 9.148 39.031 26.484 1 85.06 708 ARG A N 1
ATOM 5478 C CA . ARG A 1 708 ? 10.492 39.531 26.234 1 85.06 708 ARG A CA 1
ATOM 5479 C C . ARG A 1 708 ? 11.523 38.438 26.375 1 85.06 708 ARG A C 1
ATOM 5481 O O . ARG A 1 708 ? 11.477 37.656 27.344 1 85.06 708 ARG A O 1
ATOM 5488 N N . ARG A 1 709 ? 12.297 38.406 25.344 1 80.06 709 ARG A N 1
ATOM 5489 C CA . ARG A 1 709 ? 13.398 37.438 25.391 1 80.06 709 ARG A CA 1
ATOM 5490 C C . ARG A 1 709 ? 14.695 38.125 25.797 1 80.06 709 ARG A C 1
ATOM 5492 O O . ARG A 1 709 ? 14.984 39.25 25.359 1 80.06 709 ARG A O 1
ATOM 5499 N N . ILE A 1 710 ? 15.406 37.5 26.672 1 74 710 ILE A N 1
ATOM 5500 C CA . ILE A 1 710 ? 16.703 38.031 27.078 1 74 710 ILE A CA 1
ATOM 5501 C C . ILE A 1 710 ? 17.797 37 26.75 1 74 710 ILE A C 1
ATOM 5503 O O . ILE A 1 710 ? 17.547 35.812 26.797 1 74 710 ILE A O 1
ATOM 5507 N N . MET B 1 1 ? -31.734 1.997 43.031 1 19.39 1 MET B N 1
ATOM 5508 C CA . MET B 1 1 ? -31.172 0.722 43.469 1 19.39 1 MET B CA 1
ATOM 5509 C C . MET B 1 1 ? -29.656 0.741 43.375 1 19.39 1 MET B C 1
ATOM 5511 O O . MET B 1 1 ? -29.078 1.502 42.594 1 19.39 1 MET B O 1
ATOM 5515 N N . PRO B 1 2 ? -28.922 -0.017 44.219 1 18.7 2 PRO B N 1
ATOM 5516 C CA . PRO B 1 2 ? -27.516 -0.035 44.625 1 18.7 2 PRO B CA 1
ATOM 5517 C C . PRO B 1 2 ? -26.578 -0.272 43.438 1 18.7 2 PRO B C 1
ATOM 5519 O O . PRO B 1 2 ? -26.969 -0.876 42.438 1 18.7 2 PRO B O 1
ATOM 5522 N N . LEU B 1 3 ? -25.5 0.586 43.312 1 18.86 3 LEU B N 1
ATOM 5523 C CA . LEU B 1 3 ? -24.359 0.915 42.469 1 18.86 3 LEU B CA 1
ATOM 5524 C C . LEU B 1 3 ? -23.406 -0.265 42.375 1 18.86 3 LEU B C 1
ATOM 5526 O O . LEU B 1 3 ? -22.547 -0.456 43.219 1 18.86 3 LEU B O 1
ATOM 5530 N N . ALA B 1 4 ? -23.984 -1.461 42.031 1 17.83 4 ALA B N 1
ATOM 5531 C CA . ALA B 1 4 ? -23.266 -2.67 42.406 1 17.83 4 ALA B CA 1
ATOM 5532 C C . ALA B 1 4 ? -21.875 -2.697 41.812 1 17.83 4 ALA B C 1
ATOM 5534 O O . ALA B 1 4 ? -21.609 -2.02 40.812 1 17.83 4 ALA B O 1
ATOM 5535 N N . SER B 1 5 ? -21.047 -3.688 42.156 1 18.44 5 SER B N 1
ATOM 5536 C CA . SER B 1 5 ? -19.672 -4.094 42.438 1 18.44 5 SER B CA 1
ATOM 5537 C C . SER B 1 5 ? -18.891 -4.34 41.156 1 18.44 5 SER B C 1
ATOM 5539 O O . SER B 1 5 ? -19.391 -5.012 40.25 1 18.44 5 SER B O 1
ATOM 5541 N N . THR B 1 6 ? -17.922 -3.502 40.75 1 21.56 6 THR B N 1
ATOM 5542 C CA . THR B 1 6 ? -17.031 -3.188 39.656 1 21.56 6 THR B CA 1
ATOM 5543 C C . THR B 1 6 ? -16.062 -4.336 39.375 1 21.56 6 THR B C 1
ATOM 5545 O O . THR B 1 6 ? -15.062 -4.164 38.688 1 21.56 6 THR B O 1
ATOM 5548 N N . GLU B 1 7 ? -16.469 -5.613 39.219 1 20.09 7 GLU B N 1
ATOM 5549 C CA . GLU B 1 7 ? -15.484 -6.684 39.281 1 20.09 7 GLU B CA 1
ATOM 5550 C C . GLU B 1 7 ? -14.492 -6.582 38.125 1 20.09 7 GLU B C 1
ATOM 5552 O O . GLU B 1 7 ? -14.828 -6.105 37.031 1 20.09 7 GLU B O 1
ATOM 5557 N N . SER B 1 8 ? -13.148 -6.898 38.281 1 20.19 8 SER B N 1
ATOM 5558 C CA . SER B 1 8 ? -11.781 -6.816 37.781 1 20.19 8 SER B CA 1
ATOM 5559 C C . SER B 1 8 ? -11.617 -7.617 36.469 1 20.19 8 SER B C 1
ATOM 5561 O O . SER B 1 8 ? -11.703 -8.852 36.5 1 20.19 8 SER B O 1
ATOM 5563 N N . ALA B 1 9 ? -12.117 -7.262 35.281 1 22.47 9 ALA B N 1
ATOM 5564 C CA . ALA B 1 9 ? -12.078 -8.211 34.188 1 22.47 9 ALA B CA 1
ATOM 5565 C C . ALA B 1 9 ? -10.641 -8.453 33.719 1 22.47 9 ALA B C 1
ATOM 5567 O O . ALA B 1 9 ? -9.891 -7.512 33.469 1 22.47 9 ALA B O 1
ATOM 5568 N N . ALA B 1 10 ? -10.078 -9.695 33.938 1 23.59 10 ALA B N 1
ATOM 5569 C CA . ALA B 1 10 ? -8.75 -10.242 33.688 1 23.59 10 ALA B CA 1
ATOM 5570 C C . ALA B 1 10 ? -8.383 -10.133 32.188 1 23.59 10 ALA B C 1
ATOM 5572 O O . ALA B 1 10 ? -9.258 -10.156 31.328 1 23.59 10 ALA B O 1
ATOM 5573 N N . PRO B 1 11 ? -7.141 -9.922 31.75 1 24.05 11 PRO B N 1
ATOM 5574 C CA . PRO B 1 11 ? -6.484 -9.57 30.5 1 24.05 11 PRO B CA 1
ATOM 5575 C C . PRO B 1 11 ? -6.641 -10.656 29.438 1 24.05 11 PRO B C 1
ATOM 5577 O O . PRO B 1 11 ? -6.582 -11.852 29.75 1 24.05 11 PRO B O 1
ATOM 5580 N N . PRO B 1 12 ? -7.449 -10.508 28.297 1 25.02 12 PRO B N 1
ATOM 5581 C CA . PRO B 1 12 ? -7.734 -11.656 27.422 1 25.02 12 PRO B CA 1
ATOM 5582 C C . PRO B 1 12 ? -6.473 -12.273 26.828 1 25.02 12 PRO B C 1
ATOM 5584 O O . PRO B 1 12 ? -5.465 -11.586 26.656 1 25.02 12 PRO B O 1
ATOM 5587 N N . GLU B 1 13 ? -6.191 -13.57 27 1 25.61 13 GLU B N 1
ATOM 5588 C CA . GLU B 1 13 ? -5.117 -14.477 26.594 1 25.61 13 GLU B CA 1
ATOM 5589 C C . GLU B 1 13 ? -4.988 -14.531 25.062 1 25.61 13 GLU B C 1
ATOM 5591 O O . GLU B 1 13 ? -5.762 -15.227 24.406 1 25.61 13 GLU B O 1
ATOM 5596 N N . SER B 1 14 ? -4.699 -13.562 24.203 1 27.91 14 SER B N 1
ATOM 5597 C CA . SER B 1 14 ? -4.715 -13.289 22.766 1 27.91 14 SER B CA 1
ATOM 5598 C C . SER B 1 14 ? -3.791 -14.242 22.016 1 27.91 14 SER B C 1
ATOM 5600 O O . SER B 1 14 ? -3.705 -14.188 20.781 1 27.91 14 SER B O 1
ATOM 5602 N N . ASP B 1 15 ? -2.922 -15.094 22.562 1 30.38 15 ASP B N 1
ATOM 5603 C CA . ASP B 1 15 ? -1.788 -15.664 21.844 1 30.38 15 ASP B CA 1
ATOM 5604 C C . ASP B 1 15 ? -2.232 -16.828 20.953 1 30.38 15 ASP B C 1
ATOM 5606 O O . ASP B 1 15 ? -1.418 -17.422 20.234 1 30.38 15 ASP B O 1
ATOM 5610 N N . ARG B 1 16 ? -3.434 -17.5 21.062 1 31.67 16 ARG B N 1
ATOM 5611 C CA . ARG B 1 16 ? -3.65 -18.859 20.594 1 31.67 16 ARG B CA 1
ATOM 5612 C C . ARG B 1 16 ? -4.07 -18.891 19.125 1 31.67 16 ARG B C 1
ATOM 5614 O O . ARG B 1 16 ? -4.32 -19.953 18.562 1 31.67 16 ARG B O 1
ATOM 5621 N N . ILE B 1 17 ? -4.398 -17.844 18.422 1 37.41 17 ILE B N 1
ATOM 5622 C CA . ILE B 1 17 ? -5.141 -17.906 17.172 1 37.41 17 ILE B CA 1
ATOM 5623 C C . ILE B 1 17 ? -4.172 -18.094 16 1 37.41 17 ILE B C 1
ATOM 5625 O O . ILE B 1 17 ? -4.59 -18.391 14.883 1 37.41 17 ILE B O 1
ATOM 5629 N N . TRP B 1 18 ? -2.971 -17.75 16 1 34.81 18 TRP B N 1
ATOM 5630 C CA . TRP B 1 18 ? -2.02 -17.844 14.898 1 34.81 18 TRP B CA 1
ATOM 5631 C C . TRP B 1 18 ? -1.236 -19.156 14.977 1 34.81 18 TRP B C 1
ATOM 5633 O O . TRP B 1 18 ? -0.751 -19.531 16.047 1 34.81 18 TRP B O 1
ATOM 5643 N N . ARG B 1 19 ? -1.362 -20.094 14.094 1 39.75 19 ARG B N 1
ATOM 5644 C CA . ARG B 1 19 ? -0.668 -21.375 14.062 1 39.75 19 ARG B CA 1
ATOM 5645 C C . ARG B 1 19 ? 0.585 -21.297 13.203 1 39.75 19 ARG B C 1
ATOM 5647 O O . ARG B 1 19 ? 0.532 -20.828 12.062 1 39.75 19 ARG B O 1
ATOM 5654 N N . GLU B 1 20 ? 1.715 -21.5 13.836 1 36.09 20 GLU B N 1
ATOM 5655 C CA . GLU B 1 20 ? 2.969 -21.641 13.102 1 36.09 20 GLU B CA 1
ATOM 5656 C C . GLU B 1 20 ? 2.943 -22.875 12.195 1 36.09 20 GLU B C 1
ATOM 5658 O O . GLU B 1 20 ? 2.516 -23.953 12.617 1 36.09 20 GLU B O 1
ATOM 5663 N N . CYS B 1 21 ? 3.107 -22.812 11.023 1 33.84 21 CYS B N 1
ATOM 5664 C CA . CYS B 1 21 ? 3.059 -23.969 10.125 1 33.84 21 CYS B CA 1
ATOM 5665 C C . CYS B 1 21 ? 4.418 -24.656 10.039 1 33.84 21 CYS B C 1
ATOM 5667 O O . CYS B 1 21 ? 4.613 -25.547 9.219 1 33.84 21 CYS B O 1
ATOM 5669 N N . GLY B 1 22 ? 5.535 -24.484 10.859 1 28.56 22 GLY B N 1
ATOM 5670 C CA . GLY B 1 22 ? 6.867 -24.953 10.516 1 28.56 22 GLY B CA 1
ATOM 5671 C C . GLY B 1 22 ? 7.062 -26.438 10.789 1 28.56 22 GLY B C 1
ATOM 5672 O O . GLY B 1 22 ? 6.586 -26.953 11.805 1 28.56 22 GLY B O 1
ATOM 5673 N N . ASN B 1 23 ? 7.445 -27.234 9.828 1 25.47 23 ASN B N 1
ATOM 5674 C CA . ASN B 1 23 ? 8.016 -28.547 10.047 1 25.47 23 ASN B CA 1
ATOM 5675 C C . ASN B 1 23 ? 9.414 -28.469 10.656 1 25.47 23 ASN B C 1
ATOM 5677 O O . ASN B 1 23 ? 10.133 -27.484 10.43 1 25.47 23 ASN B O 1
ATOM 5681 N N . SER B 1 24 ? 9.875 -29.25 11.734 1 24.78 24 SER B N 1
ATOM 5682 C CA . SER B 1 24 ? 11.133 -29.438 12.445 1 24.78 24 SER B CA 1
ATOM 5683 C C . SER B 1 24 ? 12.219 -29.969 11.516 1 24.78 24 SER B C 1
ATOM 5685 O O . SER B 1 24 ? 12.805 -31.031 11.773 1 24.78 24 SER B O 1
ATOM 5687 N N . GLY B 1 25 ? 12.398 -29.609 10.25 1 19.84 25 GLY B N 1
ATOM 5688 C CA . GLY B 1 25 ? 13.383 -30.328 9.453 1 19.84 25 GLY B CA 1
ATOM 5689 C C . GLY B 1 25 ? 14.812 -30.078 9.906 1 19.84 25 GLY B C 1
ATOM 5690 O O . GLY B 1 25 ? 15.117 -29.016 10.453 1 19.84 25 GLY B O 1
ATOM 5691 N N . ASN B 1 26 ? 15.625 -31.188 10.156 1 20.14 26 ASN B N 1
ATOM 5692 C CA . ASN B 1 26 ? 17.016 -31.484 10.492 1 20.14 26 ASN B CA 1
ATOM 5693 C C . ASN B 1 26 ? 17.984 -30.875 9.469 1 20.14 26 ASN B C 1
ATOM 5695 O O . ASN B 1 26 ? 17.625 -30.734 8.297 1 20.14 26 ASN B O 1
ATOM 5699 N N . GLY B 1 27 ? 19.109 -30.203 9.836 1 19.97 27 GLY B N 1
ATOM 5700 C CA . GLY B 1 27 ? 20.188 -29.438 9.242 1 19.97 27 GLY B CA 1
ATOM 5701 C C . GLY B 1 27 ? 21.016 -30.25 8.266 1 19.97 27 GLY B C 1
ATOM 5702 O O . GLY B 1 27 ? 21.609 -31.266 8.633 1 19.97 27 GLY B O 1
ATOM 5703 N N . VAL B 1 28 ? 20.609 -30.391 7.055 1 17.27 28 VAL B N 1
ATOM 5704 C CA . VAL B 1 28 ? 21.391 -31.156 6.078 1 17.27 28 VAL B CA 1
ATOM 5705 C C . VAL B 1 28 ? 22.75 -30.469 5.855 1 17.27 28 VAL B C 1
ATOM 5707 O O . VAL B 1 28 ? 22.812 -29.25 5.668 1 17.27 28 VAL B O 1
ATOM 5710 N N . ARG B 1 29 ? 23.859 -31.141 6.301 1 18.06 29 ARG B N 1
ATOM 5711 C CA . ARG B 1 29 ? 25.312 -30.938 6.25 1 18.06 29 ARG B CA 1
ATOM 5712 C C . ARG B 1 29 ? 25.797 -30.859 4.809 1 18.06 29 ARG B C 1
ATOM 5714 O O . ARG B 1 29 ? 25.578 -31.781 4.02 1 18.06 29 ARG B O 1
ATOM 5721 N N . LEU B 1 30 ? 25.734 -29.703 4.312 1 17.52 30 LEU B N 1
ATOM 5722 C CA . LEU B 1 30 ? 26.172 -29.562 2.928 1 17.52 30 LEU B CA 1
ATOM 5723 C C . LEU B 1 30 ? 27.641 -29.891 2.777 1 17.52 30 LEU B C 1
ATOM 5725 O O . LEU B 1 30 ? 28.484 -29.344 3.498 1 17.52 30 LEU B O 1
ATOM 5729 N N . PHE B 1 31 ? 28.078 -31 2.195 1 16.89 31 PHE B N 1
ATOM 5730 C CA . PHE B 1 31 ? 29.344 -31.719 2.041 1 16.89 31 PHE B CA 1
ATOM 5731 C C . PHE B 1 31 ? 30.266 -30.984 1.068 1 16.89 31 PHE B C 1
ATOM 5733 O O . PHE B 1 31 ? 31.469 -31.203 1.073 1 16.89 31 PHE B O 1
ATOM 5740 N N . GLY B 1 32 ? 30.047 -30.125 0.151 1 16.88 32 GLY B N 1
ATOM 5741 C CA . GLY B 1 32 ? 30.891 -30.438 -0.989 1 16.88 32 GLY B CA 1
ATOM 5742 C C . GLY B 1 32 ? 32.281 -29.844 -0.875 1 16.88 32 GLY B C 1
ATOM 5743 O O . GLY B 1 32 ? 32.438 -28.656 -0.538 1 16.88 32 GLY B O 1
ATOM 5744 N N . SER B 1 33 ? 33.406 -30.578 -0.538 1 17.11 33 SER B N 1
ATOM 5745 C CA . SER B 1 33 ? 34.844 -30.422 -0.454 1 17.11 33 SER B CA 1
ATOM 5746 C C . SER B 1 33 ? 35.438 -30 -1.798 1 17.11 33 SER B C 1
ATOM 5748 O O . SER B 1 33 ? 36.656 -30.141 -2.021 1 17.11 33 SER B O 1
ATOM 5750 N N . ALA B 1 34 ? 35 -29.047 -2.607 1 16.53 34 ALA B N 1
ATOM 5751 C CA . ALA B 1 34 ? 35.906 -29.203 -3.736 1 16.53 34 ALA B CA 1
ATOM 5752 C C . ALA B 1 34 ? 37.344 -28.922 -3.311 1 16.53 34 ALA B C 1
ATOM 5754 O O . ALA B 1 34 ? 37.594 -28.297 -2.279 1 16.53 34 ALA B O 1
ATOM 5755 N N . ARG B 1 35 ? 38.375 -28.844 -4.227 1 16.34 35 ARG B N 1
ATOM 5756 C CA . ARG B 1 35 ? 39.75 -29.203 -4.473 1 16.34 35 ARG B CA 1
ATOM 5757 C C . ARG B 1 35 ? 40.688 -28.172 -3.857 1 16.34 35 ARG B C 1
ATOM 5759 O O . ARG B 1 35 ? 40.281 -27.078 -3.453 1 16.34 35 ARG B O 1
ATOM 5766 N N . GLU B 1 36 ? 41.812 -27.609 -4.438 1 16.69 36 GLU B N 1
ATOM 5767 C CA . GLU B 1 36 ? 43.219 -27.906 -4.281 1 16.69 36 GLU B CA 1
ATOM 5768 C C . GLU B 1 36 ? 43.906 -26.891 -3.363 1 16.69 36 GLU B C 1
ATOM 5770 O O . GLU B 1 36 ? 44.594 -27.281 -2.418 1 16.69 36 GLU B O 1
ATOM 5775 N N . GLY B 1 37 ? 44.438 -25.75 -3.9 1 16.7 37 GLY B N 1
ATOM 5776 C CA . GLY B 1 37 ? 45.844 -25.438 -3.695 1 16.7 37 GLY B CA 1
ATOM 5777 C C . GLY B 1 37 ? 46.125 -24.781 -2.357 1 16.7 37 GLY B C 1
ATOM 5778 O O . GLY B 1 37 ? 45.188 -24.484 -1.602 1 16.7 37 GLY B O 1
ATOM 5779 N N . GLY B 1 38 ? 47.094 -23.734 -2.205 1 16.91 38 GLY B N 1
ATOM 5780 C CA . GLY B 1 38 ? 48.281 -23.578 -1.406 1 16.91 38 GLY B CA 1
ATOM 5781 C C . GLY B 1 38 ? 48.031 -23.016 -0.022 1 16.91 38 GLY B C 1
ATOM 5782 O O . GLY B 1 38 ? 48.438 -23.594 0.98 1 16.91 38 GLY B O 1
ATOM 5783 N N . GLY B 1 39 ? 48 -21.719 0.169 1 17.81 39 GLY B N 1
ATOM 5784 C CA . GLY B 1 39 ? 48.812 -21.312 1.311 1 17.81 39 GLY B CA 1
ATOM 5785 C C . GLY B 1 39 ? 48.188 -21.703 2.641 1 17.81 39 GLY B C 1
ATOM 5786 O O . GLY B 1 39 ? 47.031 -22.062 2.709 1 17.81 39 GLY B O 1
ATOM 5787 N N . ALA B 1 40 ? 48.969 -21.672 3.822 1 16.34 40 ALA B N 1
ATOM 5788 C CA . ALA B 1 40 ? 49.312 -22.359 5.066 1 16.34 40 ALA B CA 1
ATOM 5789 C C . ALA B 1 40 ? 48.219 -22.125 6.133 1 16.34 40 ALA B C 1
ATOM 5791 O O . ALA B 1 40 ? 47.938 -23.016 6.934 1 16.34 40 ALA B O 1
ATOM 5792 N N . HIS B 1 41 ? 47.656 -20.938 6.184 1 17.72 41 HIS B N 1
ATOM 5793 C CA . HIS B 1 41 ? 47.719 -20.562 7.594 1 17.72 41 HIS B CA 1
ATOM 5794 C C . HIS B 1 41 ? 46.844 -21.484 8.445 1 17.72 41 HIS B C 1
ATOM 5796 O O . HIS B 1 41 ? 45.906 -22.125 7.934 1 17.72 41 HIS B O 1
ATOM 5802 N N . GLU B 1 42 ? 46.969 -21.375 9.766 1 16.52 42 GLU B N 1
ATOM 5803 C CA . GLU B 1 42 ? 46.906 -22.188 10.969 1 16.52 42 GLU B CA 1
ATOM 5804 C C . GLU B 1 42 ? 45.469 -22.625 11.25 1 16.52 42 GLU B C 1
ATOM 5806 O O . GLU B 1 42 ? 44.531 -21.906 10.891 1 16.52 42 GLU B O 1
ATOM 5811 N N . ALA B 1 43 ? 45.312 -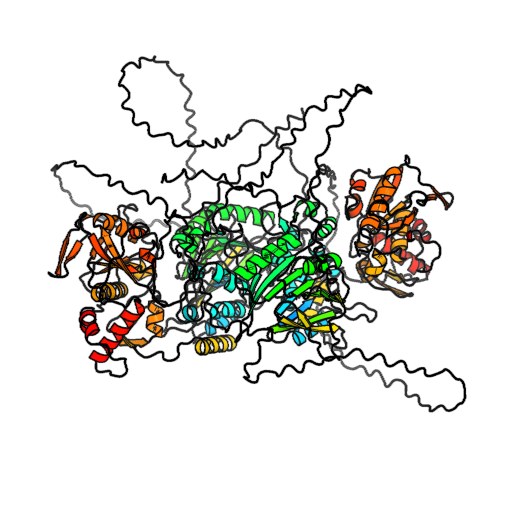23.797 11.773 1 16.16 43 ALA B N 1
ATOM 5812 C CA . ALA B 1 43 ? 44.5 -25 11.977 1 16.16 43 ALA B CA 1
ATOM 5813 C C . ALA B 1 43 ? 43.406 -24.75 13.008 1 16.16 43 ALA B C 1
ATOM 5815 O O . ALA B 1 43 ? 42.5 -25.578 13.188 1 16.16 43 ALA B O 1
ATOM 5816 N N . VAL B 1 44 ? 42.938 -23.422 13.312 1 17.08 44 VAL B N 1
ATOM 5817 C CA . VAL B 1 44 ? 42.5 -23.578 14.695 1 17.08 44 VAL B CA 1
ATOM 5818 C C . VAL B 1 44 ? 41.406 -24.641 14.773 1 17.08 44 VAL B C 1
ATOM 5820 O O . VAL B 1 44 ? 40.562 -24.734 13.875 1 17.08 44 VAL B O 1
ATOM 5823 N N . GLU B 1 45 ? 41.469 -25.547 15.742 1 16.12 45 GLU B N 1
ATOM 5824 C CA . GLU B 1 45 ? 41 -26.859 16.172 1 16.12 45 GLU B CA 1
ATOM 5825 C C . GLU B 1 45 ? 39.531 -26.859 16.5 1 16.12 45 GLU B C 1
ATOM 5827 O O . GLU B 1 45 ? 39.094 -27.484 17.484 1 16.12 45 GLU B O 1
ATOM 5832 N N . VAL B 1 46 ? 38.688 -25.984 15.922 1 17.23 46 VAL B N 1
ATOM 5833 C CA . VAL B 1 46 ? 37.5 -25.922 16.734 1 17.23 46 VAL B CA 1
ATOM 5834 C C . VAL B 1 46 ? 36.812 -27.281 16.75 1 17.23 46 VAL B C 1
ATOM 5836 O O . VAL B 1 46 ? 36.75 -27.969 15.719 1 17.23 46 VAL B O 1
ATOM 5839 N N . ASP B 1 47 ? 36.406 -27.812 17.953 1 15.96 47 ASP B N 1
ATOM 5840 C CA . ASP B 1 47 ? 36.031 -29.062 18.594 1 15.96 47 ASP B CA 1
ATOM 5841 C C . ASP B 1 47 ? 34.719 -29.609 18.016 1 15.96 47 ASP B C 1
ATOM 5843 O O . ASP B 1 47 ? 33.781 -28.844 17.797 1 15.96 47 ASP B O 1
ATOM 5847 N N . LEU B 1 48 ? 34.719 -30.859 17.562 1 16.27 48 LEU B N 1
ATOM 5848 C CA . LEU B 1 48 ? 34.062 -31.844 16.734 1 16.27 48 LEU B CA 1
ATOM 5849 C C . LEU B 1 48 ? 32.812 -32.406 17.438 1 16.27 48 LEU B C 1
ATOM 5851 O O . LEU B 1 48 ? 32.125 -33.25 16.891 1 16.27 48 LEU B O 1
ATOM 5855 N N . GLY B 1 49 ? 32.344 -31.781 18.688 1 15.15 49 GLY B N 1
ATOM 5856 C CA . GLY B 1 49 ? 31.875 -32.969 19.391 1 15.15 49 GLY B CA 1
ATOM 5857 C C . GLY B 1 49 ? 30.781 -33.719 18.656 1 15.15 49 GLY B C 1
ATOM 5858 O O . GLY B 1 49 ? 30.281 -33.25 17.625 1 15.15 49 GLY B O 1
ATOM 5859 N N . LYS B 1 50 ? 29.672 -34.344 19.547 1 15.66 50 LYS B N 1
ATOM 5860 C CA . LYS B 1 50 ? 29.172 -35.688 19.75 1 15.66 50 LYS B CA 1
ATOM 5861 C C . LYS B 1 50 ? 27.984 -36 18.844 1 15.66 50 LYS B C 1
ATOM 5863 O O . LYS B 1 50 ? 27.047 -35.188 18.766 1 15.66 50 LYS B O 1
ATOM 5868 N N . VAL B 1 51 ? 28.016 -36.875 17.938 1 15.36 51 VAL B N 1
ATOM 5869 C CA . VAL B 1 51 ? 27.188 -37.469 16.891 1 15.36 51 VAL B CA 1
ATOM 5870 C C . VAL B 1 51 ? 26.125 -38.375 17.531 1 15.36 51 VAL B C 1
ATOM 5872 O O . VAL B 1 51 ? 25.266 -38.906 16.828 1 15.36 51 VAL B O 1
ATOM 5875 N N . SER B 1 52 ? 25.359 -38.031 18.641 1 15.38 52 SER B N 1
ATOM 5876 C CA . SER B 1 52 ? 24.875 -39.281 19.203 1 15.38 52 SER B CA 1
ATOM 5877 C C . SER B 1 52 ? 24.047 -40.062 18.188 1 15.38 52 SER B C 1
ATOM 5879 O O . SER B 1 52 ? 23.312 -39.469 17.391 1 15.38 52 SER B O 1
ATOM 5881 N N . PRO B 1 53 ? 24.156 -41.531 18.094 1 15.05 53 PRO B N 1
ATOM 5882 C CA . PRO B 1 53 ? 23.938 -42.656 17.172 1 15.05 53 PRO B CA 1
ATOM 5883 C C . PRO B 1 53 ? 22.453 -42.969 16.969 1 15.05 53 PRO B C 1
ATOM 5885 O O . PRO B 1 53 ? 21.984 -43 15.82 1 15.05 53 PRO B O 1
ATOM 5888 N N . LEU B 1 54 ? 21.797 -43.938 17.75 1 15.05 54 LEU B N 1
ATOM 5889 C CA . LEU B 1 54 ? 21.594 -45.312 17.281 1 15.05 54 LEU B CA 1
ATOM 5890 C C . LEU B 1 54 ? 20.156 -45.5 16.812 1 15.05 54 LEU B C 1
ATOM 5892 O O . LEU B 1 54 ? 19.922 -46.031 15.727 1 15.05 54 LEU B O 1
ATOM 5896 N N . SER B 1 55 ? 18.844 -45.469 17.578 1 14.77 55 SER B N 1
ATOM 5897 C CA . SER B 1 55 ? 18.203 -46.719 17.953 1 14.77 55 SER B CA 1
ATOM 5898 C C . SER B 1 55 ? 17.188 -47.156 16.922 1 14.77 55 SER B C 1
ATOM 5900 O O . SER B 1 55 ? 16.469 -46.344 16.344 1 14.77 55 SER B O 1
ATOM 5902 N N . THR B 1 56 ? 17.078 -48.594 16.438 1 14.88 56 THR B N 1
ATOM 5903 C CA . THR B 1 56 ? 16.531 -49.5 15.422 1 14.88 56 THR B CA 1
ATOM 5904 C C . THR B 1 56 ? 15.102 -49.906 15.773 1 14.88 56 THR B C 1
ATOM 5906 O O . THR B 1 56 ? 14.477 -50.688 15.055 1 14.88 56 THR B O 1
ATOM 5909 N N . LYS B 1 57 ? 14.203 -49.438 16.594 1 15.15 57 LYS B N 1
ATOM 5910 C CA . LYS B 1 57 ? 13.281 -50.438 17.156 1 15.15 57 LYS B CA 1
ATOM 5911 C C . LYS B 1 57 ? 12.492 -51.125 16.078 1 15.15 57 LYS B C 1
ATOM 5913 O O . LYS B 1 57 ? 12.047 -50.5 15.102 1 15.15 57 LYS B O 1
ATOM 5918 N N . ASP B 1 58 ? 12.125 -52.656 16.172 1 14.27 58 ASP B N 1
ATOM 5919 C CA . ASP B 1 58 ? 11.82 -53.969 15.625 1 14.27 58 ASP B CA 1
ATOM 5920 C C . ASP B 1 58 ? 10.367 -54.062 15.18 1 14.27 58 ASP B C 1
ATOM 5922 O O . ASP B 1 58 ? 10.086 -54.406 14.031 1 14.27 58 ASP B O 1
ATOM 5926 N N . SER B 1 59 ? 9.32 -54.969 15.898 1 14.66 59 SER B N 1
ATOM 5927 C CA . SER B 1 59 ? 8.914 -56.344 15.664 1 14.66 59 SER B CA 1
ATOM 5928 C C . SER B 1 59 ? 7.574 -56.438 14.945 1 14.66 59 SER B C 1
ATOM 5930 O O . SER B 1 59 ? 7.457 -57.062 13.891 1 14.66 59 SER B O 1
ATOM 5932 N N . SER B 1 60 ? 6.199 -56.969 15.555 1 14.52 60 SER B N 1
ATOM 5933 C CA . SER B 1 60 ? 5.516 -58.25 15.516 1 14.52 60 SER B CA 1
ATOM 5934 C C . SER B 1 60 ? 4.324 -58.219 14.562 1 14.52 60 SER B C 1
ATOM 5936 O O . SER B 1 60 ? 3.855 -57.125 14.188 1 14.52 60 SER B O 1
ATOM 5938 N N . TYR B 1 61 ? 3.059 -59.438 14.617 1 14.23 61 TYR B N 1
ATOM 5939 C CA . TYR B 1 61 ? 2.523 -60.625 13.977 1 14.23 61 TYR B CA 1
ATOM 5940 C C . TYR B 1 61 ? 1.146 -60.344 13.383 1 14.23 61 TYR B C 1
ATOM 5942 O O . TYR B 1 61 ? 0.886 -60.688 12.219 1 14.23 61 TYR B O 1
ATOM 5950 N N . GLN B 1 62 ? -0.237 -60.156 14.062 1 14.14 62 GLN B N 1
ATOM 5951 C CA . GLN B 1 62 ? -1.229 -61.219 14.188 1 14.14 62 GLN B CA 1
ATOM 5952 C C . GLN B 1 62 ? -2.141 -61.281 12.961 1 14.14 62 GLN B C 1
ATOM 5954 O O . GLN B 1 62 ? -2.266 -60.281 12.242 1 14.14 62 GLN B O 1
ATOM 5959 N N . SER B 1 63 ? -3.572 -62.281 12.922 1 14.17 63 SER B N 1
ATOM 5960 C CA . SER B 1 63 ? -4.184 -63.438 12.305 1 14.17 63 SER B CA 1
ATOM 5961 C C . SER B 1 63 ? -5.227 -63.031 11.266 1 14.17 63 SER B C 1
ATOM 5963 O O . SER B 1 63 ? -5.598 -61.875 11.172 1 14.17 63 SER B O 1
ATOM 5965 N N . LEU B 1 64 ? -6.777 -63.781 11.273 1 14.29 64 LEU B N 1
ATOM 5966 C CA . LEU B 1 64 ? -7.383 -64.875 10.578 1 14.29 64 LEU B CA 1
ATOM 5967 C C . LEU B 1 64 ? -8.375 -64.438 9.523 1 14.29 64 LEU B C 1
ATOM 5969 O O . LEU B 1 64 ? -8.812 -63.25 9.555 1 14.29 64 LEU B O 1
ATOM 5973 N N . VAL B 1 65 ? -9.578 -65.438 9 1 14.41 65 VAL B N 1
ATOM 5974 C CA . VAL B 1 65 ? -10.133 -66.188 7.883 1 14.41 65 VAL B CA 1
ATOM 5975 C C . VAL B 1 65 ? -11.484 -65.625 7.473 1 14.41 65 VAL B C 1
ATOM 5977 O O . VAL B 1 65 ? -11.719 -65.312 6.293 1 14.41 65 VAL B O 1
ATOM 5980 N N . GLY B 1 66 ? -12.758 -65.625 8.25 1 14.04 66 GLY B N 1
ATOM 5981 C CA . GLY B 1 66 ? -13.82 -66.562 7.883 1 14.04 66 GLY B CA 1
ATOM 5982 C C . GLY B 1 66 ? -14.703 -66.062 6.766 1 14.04 66 GLY B C 1
ATOM 5983 O O . GLY B 1 66 ? -14.625 -64.875 6.398 1 14.04 66 GLY B O 1
ATOM 5984 N N . LYS B 1 67 ? -16.281 -66.438 6.715 1 15.33 67 LYS B N 1
ATOM 5985 C CA . LYS B 1 67 ? -17.188 -67.375 6.055 1 15.33 67 LYS B CA 1
ATOM 5986 C C . LYS B 1 67 ? -18.109 -66.625 5.09 1 15.33 67 LYS B C 1
ATOM 5988 O O . LYS B 1 67 ? -18.234 -65.375 5.141 1 15.33 67 LYS B O 1
ATOM 5993 N N . GLY B 1 68 ? -19.547 -67.188 4.957 1 14.38 68 GLY B N 1
ATOM 5994 C CA . GLY B 1 68 ? -20.422 -67.938 4.043 1 14.38 68 GLY B CA 1
ATOM 5995 C C . GLY B 1 68 ? -21.5 -67.062 3.418 1 14.38 68 GLY B C 1
ATOM 5996 O O . GLY B 1 68 ? -21.672 -67.062 2.197 1 14.38 68 GLY B O 1
ATOM 5997 N N . VAL B 1 69 ? -22.641 -66.5 4.109 1 13.98 69 VAL B N 1
ATOM 5998 C CA . VAL B 1 69 ? -23.969 -67.062 3.926 1 13.98 69 VAL B CA 1
ATOM 5999 C C . VAL B 1 69 ? -24.641 -66.438 2.721 1 13.98 69 VAL B C 1
ATOM 6001 O O . VAL B 1 69 ? -24.266 -65.312 2.297 1 13.98 69 VAL B O 1
ATOM 6004 N N . ALA B 1 70 ? -26.141 -66.562 2.584 1 14.41 70 ALA B N 1
ATOM 6005 C CA . ALA B 1 70 ? -27.141 -67.312 1.771 1 14.41 70 ALA B CA 1
ATOM 6006 C C . ALA B 1 70 ? -27.812 -66.375 0.784 1 14.41 70 ALA B C 1
ATOM 6008 O O . ALA B 1 70 ? -27.656 -65.125 0.88 1 14.41 70 ALA B O 1
ATOM 6009 N N . ALA B 1 71 ? -29.312 -66.312 0.787 1 14.55 71 ALA B N 1
ATOM 6010 C CA . ALA B 1 71 ? -30.297 -66.938 -0.092 1 14.55 71 ALA B CA 1
ATOM 6011 C C . ALA B 1 71 ? -30.938 -65.938 -1.028 1 14.55 71 ALA B C 1
ATOM 6013 O O . ALA B 1 71 ? -30.953 -66.125 -2.248 1 14.55 71 ALA B O 1
ATOM 6014 N N . SER B 1 72 ? -32.25 -65.312 -0.649 1 13.92 72 SER B N 1
ATOM 6015 C CA . SER B 1 72 ? -33.5 -65.75 -1.274 1 13.92 72 SER B CA 1
ATOM 6016 C C . SER B 1 72 ? -33.875 -64.875 -2.436 1 13.92 72 SER B C 1
ATOM 6018 O O . SER B 1 72 ? -33.375 -63.75 -2.566 1 13.92 72 SER B O 1
ATOM 6020 N N . ASP B 1 73 ? -35.312 -64.562 -2.621 1 14.7 73 ASP B N 1
ATOM 6021 C CA . ASP B 1 73 ? -36.344 -64.938 -3.604 1 14.7 73 ASP B CA 1
ATOM 6022 C C . ASP B 1 73 ? -36.656 -63.781 -4.562 1 14.7 73 ASP B C 1
ATOM 6024 O O . ASP B 1 73 ? -36.281 -62.625 -4.289 1 14.7 73 ASP B O 1
ATOM 6028 N N . GLY B 1 74 ? -38.031 -63.656 -5.023 1 14.77 74 GLY B N 1
ATOM 6029 C CA . GLY B 1 74 ? -38.719 -63.812 -6.293 1 14.77 74 GLY B CA 1
ATOM 6030 C C . GLY B 1 74 ? -39.094 -62.5 -6.957 1 14.77 74 GLY B C 1
ATOM 6031 O O . GLY B 1 74 ? -38.719 -62.281 -8.109 1 14.77 74 GLY B O 1
ATOM 6032 N N . ASP B 1 75 ? -40.25 -61.75 -6.566 1 14.57 75 ASP B N 1
ATOM 6033 C CA . ASP B 1 75 ? -41.406 -61.75 -7.438 1 14.57 75 ASP B CA 1
ATOM 6034 C C . ASP B 1 75 ? -41.469 -60.531 -8.328 1 14.57 75 ASP B C 1
ATOM 6036 O O . ASP B 1 75 ? -40.812 -59.531 -8.039 1 14.57 75 ASP B O 1
ATOM 6040 N N . ASP B 1 76 ? -42.75 -60.156 -8.977 1 15.02 76 ASP B N 1
ATOM 6041 C CA . ASP B 1 76 ? -43.312 -60 -10.312 1 15.02 76 ASP B CA 1
ATOM 6042 C C . ASP B 1 76 ? -43.438 -58.531 -10.695 1 15.02 76 ASP B C 1
ATOM 6044 O O . ASP B 1 76 ? -42.906 -58.125 -11.734 1 15.02 76 ASP B O 1
ATOM 6048 N N . THR B 1 77 ? -44.75 -57.875 -10.797 1 14.91 77 THR B N 1
ATOM 6049 C CA . THR B 1 77 ? -45.531 -57.594 -11.977 1 14.91 77 THR B CA 1
ATOM 6050 C C . THR B 1 77 ? -45.562 -56.094 -12.258 1 14.91 77 THR B C 1
ATOM 6052 O O . THR B 1 77 ? -45.312 -55.656 -13.383 1 14.91 77 THR B O 1
ATOM 6055 N N . ARG B 1 78 ? -46.469 -55.125 -11.461 1 14.76 78 ARG B N 1
ATOM 6056 C CA . ARG B 1 78 ? -47.625 -54.438 -12.031 1 14.76 78 ARG B CA 1
ATOM 6057 C C . ARG B 1 78 ? -47.188 -53.062 -12.594 1 14.76 78 ARG B C 1
ATOM 6059 O O . ARG B 1 78 ? -46.438 -52.344 -11.961 1 14.76 78 ARG B O 1
ATOM 6066 N N . ALA B 1 79 ? -47.531 -52.625 -13.844 1 15.52 79 ALA B N 1
ATOM 6067 C CA . ALA B 1 79 ? -47.25 -51.719 -14.945 1 15.52 79 ALA B CA 1
ATOM 6068 C C . ALA B 1 79 ? -47.719 -50.312 -14.625 1 15.52 79 ALA B C 1
ATOM 6070 O O . ALA B 1 79 ? -47 -49.344 -14.922 1 15.52 79 ALA B O 1
ATOM 6071 N N . LYS B 1 80 ? -48.875 -50 -13.953 1 16.28 80 LYS B N 1
ATOM 6072 C CA . LYS B 1 80 ? -49.875 -49.25 -14.711 1 16.28 80 LYS B CA 1
ATOM 6073 C C . LYS B 1 80 ? -49.562 -47.75 -14.711 1 16.28 80 LYS B C 1
ATOM 6075 O O . LYS B 1 80 ? -48.844 -47.281 -13.836 1 16.28 80 LYS B O 1
ATOM 6080 N N . GLU B 1 81 ? -50.406 -46.844 -15.414 1 16.56 81 GLU B N 1
ATOM 6081 C CA . GLU B 1 81 ? -50.562 -45.781 -16.422 1 16.56 81 GLU B CA 1
ATOM 6082 C C . GLU B 1 81 ? -50.688 -44.406 -15.758 1 16.56 81 GLU B C 1
ATOM 6084 O O . GLU B 1 81 ? -50.25 -43.406 -16.328 1 16.56 81 GLU B O 1
ATOM 6089 N N . SER B 1 82 ? -51.156 -44.281 -14.453 1 15.55 82 SER B N 1
ATOM 6090 C CA . SER B 1 82 ? -52.219 -43.281 -14.398 1 15.55 82 SER B CA 1
ATOM 6091 C C . SER B 1 82 ? -51.656 -41.875 -14.477 1 15.55 82 SER B C 1
ATOM 6093 O O . SER B 1 82 ? -50.5 -41.625 -14.148 1 15.55 82 SER B O 1
ATOM 6095 N N . GLY B 1 83 ? -52.5 -40.844 -14.945 1 16.72 83 GLY B N 1
ATOM 6096 C CA . GLY B 1 83 ? -52.781 -39.625 -15.672 1 16.72 83 GLY B CA 1
ATOM 6097 C C . GLY B 1 83 ? -52.562 -38.375 -14.836 1 16.72 83 GLY B C 1
ATOM 6098 O O . GLY B 1 83 ? -52.625 -37.25 -15.352 1 16.72 83 GLY B O 1
ATOM 6099 N N . CYS B 1 84 ? -52.406 -38.406 -13.469 1 16.23 84 CYS B N 1
ATOM 6100 C CA . CYS B 1 84 ? -53.125 -37.312 -12.844 1 16.23 84 CYS B CA 1
ATOM 6101 C C . CYS B 1 84 ? -52.406 -36 -13.039 1 16.23 84 CYS B C 1
ATOM 6103 O O . CYS B 1 84 ? -51.188 -35.938 -12.898 1 16.23 84 CYS B O 1
ATOM 6105 N N . GLY B 1 85 ? -53.125 -34.906 -13.414 1 17.39 85 GLY B N 1
ATOM 6106 C CA . GLY B 1 85 ? -53.188 -33.562 -13.961 1 17.39 85 GLY B CA 1
ATOM 6107 C C . GLY B 1 85 ? -52.688 -32.5 -12.984 1 17.39 85 GLY B C 1
ATOM 6108 O O . GLY B 1 85 ? -52.688 -31.312 -13.297 1 17.39 85 GLY B O 1
ATOM 6109 N N . VAL B 1 86 ? -52 -32.719 -11.875 1 16.92 86 VAL B N 1
ATOM 6110 C CA . VAL B 1 86 ? -52.219 -31.672 -10.859 1 16.92 86 VAL B CA 1
ATOM 6111 C C . VAL B 1 86 ? -51.5 -30.391 -11.281 1 16.92 86 VAL B C 1
ATOM 6113 O O . VAL B 1 86 ? -50.312 -30.438 -11.68 1 16.92 86 VAL B O 1
ATOM 6116 N N . ARG B 1 87 ? -52.281 -29.219 -11.391 1 17.14 87 ARG B N 1
ATOM 6117 C CA . ARG B 1 87 ? -52.188 -27.828 -11.828 1 17.14 87 ARG B CA 1
ATOM 6118 C C . ARG B 1 87 ? -51.312 -27.016 -10.883 1 17.14 87 ARG B C 1
ATOM 6120 O O . ARG B 1 87 ? -51.375 -25.781 -10.891 1 17.14 87 ARG B O 1
ATOM 6127 N N . THR B 1 88 ? -50.25 -27.422 -10.297 1 18.08 88 THR B N 1
ATOM 6128 C CA . THR B 1 88 ? -49.781 -26.594 -9.195 1 18.08 88 THR B CA 1
ATOM 6129 C C . THR B 1 88 ? -49.281 -25.234 -9.703 1 18.08 88 THR B C 1
ATOM 6131 O O . THR B 1 88 ? -48.406 -25.188 -10.57 1 18.08 88 THR B O 1
ATOM 6134 N N . GLY B 1 89 ? -50.094 -24.094 -9.641 1 18.39 89 GLY B N 1
ATOM 6135 C CA . GLY B 1 89 ? -50.094 -22.688 -10.047 1 18.39 89 GLY B CA 1
ATOM 6136 C C . GLY B 1 89 ? -49 -21.875 -9.398 1 18.39 89 GLY B C 1
ATOM 6137 O O . GLY B 1 89 ? -49.25 -21.109 -8.477 1 18.39 89 GLY B O 1
ATOM 6138 N N . ASN B 1 90 ? -47.844 -22.312 -9.062 1 21.33 90 ASN B N 1
ATOM 6139 C CA . ASN B 1 90 ? -46.969 -21.453 -8.258 1 21.33 90 ASN B CA 1
ATOM 6140 C C . ASN B 1 90 ? -46.625 -20.156 -8.992 1 21.33 90 ASN B C 1
ATOM 6142 O O . ASN B 1 90 ? -46.094 -20.203 -10.102 1 21.33 90 ASN B O 1
ATOM 6146 N N . GLY B 1 91 ? -47.375 -19.031 -8.75 1 20.19 91 GLY B N 1
ATOM 6147 C CA . GLY B 1 91 ? -47.406 -17.688 -9.312 1 20.19 91 GLY B CA 1
ATOM 6148 C C . GLY B 1 91 ? -46.094 -16.969 -9.258 1 20.19 91 GLY B C 1
ATOM 6149 O O . GLY B 1 91 ? -45.375 -17.062 -8.258 1 20.19 91 GLY B O 1
ATOM 6150 N N . GLU B 1 92 ? -45.438 -16.703 -10.312 1 24.31 92 GLU B N 1
ATOM 6151 C CA . GLU B 1 92 ? -44.312 -15.859 -10.758 1 24.31 92 GLU B CA 1
ATOM 6152 C C . GLU B 1 92 ? -44.562 -14.398 -10.391 1 24.31 92 GLU B C 1
ATOM 6154 O O . GLU B 1 92 ? -45.438 -13.742 -10.945 1 24.31 92 GLU B O 1
ATOM 6159 N N . ARG B 1 93 ? -44.812 -13.953 -9.086 1 24.39 93 ARG B N 1
ATOM 6160 C CA . ARG B 1 93 ? -45.062 -12.531 -8.938 1 24.39 93 ARG B CA 1
ATOM 6161 C C . ARG B 1 93 ? -43.906 -11.703 -9.461 1 24.39 93 ARG B C 1
ATOM 6163 O O . ARG B 1 93 ? -42.781 -11.836 -8.984 1 24.39 93 ARG B O 1
ATOM 6170 N N . GLU B 1 94 ? -43.969 -11.281 -10.664 1 25.55 94 GLU B N 1
ATOM 6171 C CA . GLU B 1 94 ? -43.219 -10.203 -11.328 1 25.55 94 GLU B CA 1
ATOM 6172 C C . GLU B 1 94 ? -43.312 -8.898 -10.547 1 25.55 94 GLU B C 1
ATOM 6174 O O . GLU B 1 94 ? -44.406 -8.344 -10.398 1 25.55 94 GLU B O 1
ATOM 6179 N N . VAL B 1 95 ? -42.875 -8.773 -9.328 1 27.86 95 VAL B N 1
ATOM 6180 C CA . VAL B 1 95 ? -43.031 -7.508 -8.609 1 27.86 95 VAL B CA 1
ATOM 6181 C C . VAL B 1 95 ? -42.594 -6.352 -9.5 1 27.86 95 VAL B C 1
ATOM 6183 O O . VAL B 1 95 ? -41.469 -6.363 -10.047 1 27.86 95 VAL B O 1
ATOM 6186 N N . SER B 1 96 ? -43.5 -5.707 -10.18 1 25.75 96 SER B N 1
ATOM 6187 C CA . SER B 1 96 ? -43.406 -4.414 -10.844 1 25.75 96 SER B CA 1
ATOM 6188 C C . SER B 1 96 ? -42.938 -3.326 -9.875 1 25.75 96 SER B C 1
ATOM 6190 O O . SER B 1 96 ? -43.688 -2.936 -8.977 1 25.75 96 SER B O 1
ATOM 6192 N N . ALA B 1 97 ? -41.812 -3.367 -9.305 1 27.78 97 ALA B N 1
ATOM 6193 C CA . ALA B 1 97 ? -41.375 -2.283 -8.43 1 27.78 97 ALA B CA 1
ATOM 6194 C C . ALA B 1 97 ? -41.5 -0.93 -9.125 1 27.78 97 ALA B C 1
ATOM 6196 O O . ALA B 1 97 ? -41.031 -0.748 -10.242 1 27.78 97 ALA B O 1
ATOM 6197 N N . ASP B 1 98 ? -42.469 -0.254 -8.891 1 29.22 98 ASP B N 1
ATOM 6198 C CA . ASP B 1 98 ? -42.656 1.163 -9.188 1 29.22 98 ASP B CA 1
ATOM 6199 C C . ASP B 1 98 ? -41.406 1.966 -8.797 1 29.22 98 ASP B C 1
ATOM 6201 O O . ASP B 1 98 ? -40.969 1.903 -7.652 1 29.22 98 ASP B O 1
ATOM 6205 N N . GLN B 1 99 ? -40.531 2.246 -9.781 1 31.08 99 GLN B N 1
ATOM 6206 C CA . GLN B 1 99 ? -39.312 3.031 -9.711 1 31.08 99 GLN B CA 1
ATOM 6207 C C . GLN B 1 99 ? -39.562 4.402 -9.094 1 31.08 99 GLN B C 1
ATOM 6209 O O . GLN B 1 99 ? -40.406 5.152 -9.578 1 31.08 99 GLN B O 1
ATOM 6214 N N . PRO B 1 100 ? -39.5 4.559 -7.797 1 32.66 100 PRO B N 1
ATOM 6215 C CA . PRO B 1 100 ? -39.781 5.93 -7.363 1 32.66 100 PRO B CA 1
ATOM 6216 C C . PRO B 1 100 ? -39.031 6.973 -8.203 1 32.66 100 PRO B C 1
ATOM 6218 O O . PRO B 1 100 ? -38 6.672 -8.789 1 32.66 100 PRO B O 1
ATOM 6221 N N . SER B 1 101 ? -39.625 8.078 -8.68 1 31.66 101 SER B N 1
ATOM 6222 C CA . SER B 1 101 ? -39.375 9.164 -9.617 1 31.66 101 SER B CA 1
ATOM 6223 C C . SER B 1 101 ? -38.094 9.883 -9.297 1 31.66 101 SER B C 1
ATOM 6225 O O . SER B 1 101 ? -37.438 10.453 -10.18 1 31.66 101 SER B O 1
ATOM 6227 N N . ASP B 1 102 ? -37.938 10.547 -8.055 1 36.84 102 ASP B N 1
ATOM 6228 C CA . ASP B 1 102 ? -36.969 11.656 -7.961 1 36.84 102 ASP B CA 1
ATOM 6229 C C . ASP B 1 102 ? -35.562 11.172 -8.195 1 36.84 102 ASP B C 1
ATOM 6231 O O . ASP B 1 102 ? -35.062 10.289 -7.484 1 36.84 102 ASP B O 1
ATOM 6235 N N . THR B 1 103 ? -34.906 11.43 -9.391 1 38.78 103 THR B N 1
ATOM 6236 C CA . THR B 1 103 ? -33.969 10.891 -10.367 1 38.78 103 THR B CA 1
ATOM 6237 C C . THR B 1 103 ? -32.562 10.836 -9.797 1 38.78 103 THR B C 1
ATOM 6239 O O . THR B 1 103 ? -31.609 11.344 -10.406 1 38.78 103 THR B O 1
ATOM 6242 N N . GLN B 1 104 ? -32.188 11.258 -8.648 1 43.31 104 GLN B N 1
ATOM 6243 C CA . GLN B 1 104 ? -30.734 11.125 -8.469 1 43.31 104 GLN B CA 1
ATOM 6244 C C . GLN B 1 104 ? -30.266 9.711 -8.797 1 43.31 104 GLN B C 1
ATOM 6246 O O . GLN B 1 104 ? -30.859 8.727 -8.336 1 43.31 104 GLN B O 1
ATOM 6251 N N . GLU B 1 105 ? -29.781 9.594 -10 1 54.09 105 GLU B N 1
ATOM 6252 C CA . GLU B 1 105 ? -29.266 8.32 -10.492 1 54.09 105 GLU B CA 1
ATOM 6253 C C . GLU B 1 105 ? -28.5 7.574 -9.398 1 54.09 105 GLU B C 1
ATOM 6255 O O . GLU B 1 105 ? -27.703 8.172 -8.672 1 54.09 105 GLU B O 1
ATOM 6260 N N . PRO B 1 106 ? -29 6.5 -8.945 1 59.94 106 PRO B N 1
ATOM 6261 C CA . PRO B 1 106 ? -28.344 5.676 -7.922 1 59.94 106 PRO B CA 1
ATOM 6262 C C . PRO B 1 106 ? -26.844 5.504 -8.164 1 59.94 106 PRO B C 1
ATOM 6264 O O . PRO B 1 106 ? -26.391 5.562 -9.305 1 59.94 106 PRO B O 1
ATOM 6267 N N . VAL B 1 107 ? -26.094 5.57 -7.07 1 71.44 107 VAL B N 1
ATOM 6268 C CA . VAL B 1 107 ? -24.672 5.301 -7.086 1 71.44 107 VAL B CA 1
ATOM 6269 C C . VAL B 1 107 ? -24.391 3.979 -7.797 1 71.44 107 VAL B C 1
ATOM 6271 O O . VAL B 1 107 ? -25.047 2.973 -7.52 1 71.44 107 VAL B O 1
ATOM 6274 N N . LYS B 1 108 ? -23.766 4.035 -8.914 1 82.44 108 LYS B N 1
ATOM 6275 C CA . LYS B 1 108 ? -23.344 2.852 -9.664 1 82.44 108 LYS B CA 1
ATOM 6276 C C . LYS B 1 108 ? -21.844 2.629 -9.539 1 82.44 108 LYS B C 1
ATOM 6278 O O . LYS B 1 108 ? -21.047 3.539 -9.805 1 82.44 108 LYS B O 1
ATOM 6283 N N . LEU B 1 109 ? -21.516 1.467 -8.891 1 91.75 109 LEU B N 1
ATOM 6284 C CA . LEU B 1 109 ? -20.094 1.106 -8.797 1 91.75 109 LEU B CA 1
ATOM 6285 C C . LEU B 1 109 ? -19.75 0.028 -9.82 1 91.75 109 LEU B C 1
ATOM 6287 O O . LEU B 1 109 ? -20.453 -0.979 -9.93 1 91.75 109 LEU B O 1
ATOM 6291 N N . ARG B 1 110 ? -18.797 0.273 -10.633 1 95 110 ARG B N 1
ATOM 6292 C CA . ARG B 1 110 ? -18.297 -0.696 -11.602 1 95 110 ARG B CA 1
ATOM 6293 C C . ARG B 1 110 ? -16.984 -1.325 -11.133 1 95 110 ARG B C 1
ATOM 6295 O O . ARG B 1 110 ? -16.078 -0.621 -10.68 1 95 110 ARG B O 1
ATOM 6302 N N . ILE B 1 111 ? -16.938 -2.639 -11.18 1 98 111 ILE B N 1
ATOM 6303 C CA . ILE B 1 111 ? -15.742 -3.389 -10.812 1 98 111 ILE B CA 1
ATOM 6304 C C . ILE B 1 111 ? -15.336 -4.309 -11.953 1 98 111 ILE B C 1
ATOM 6306 O O . ILE B 1 111 ? -16.172 -5 -12.531 1 98 111 ILE B O 1
ATOM 6310 N N . VAL B 1 112 ? -14.141 -4.277 -12.352 1 98.69 112 VAL B N 1
ATOM 6311 C CA . VAL B 1 112 ? -13.547 -5.285 -13.227 1 98.69 112 VAL B CA 1
ATOM 6312 C C . VAL B 1 112 ? -12.641 -6.203 -12.422 1 98.69 112 VAL B C 1
ATOM 6314 O O . VAL B 1 112 ? -11.797 -5.734 -11.656 1 98.69 112 VAL B O 1
ATOM 6317 N N . HIS B 1 113 ? -12.867 -7.496 -12.555 1 98.81 113 HIS B N 1
ATOM 6318 C CA . HIS B 1 113 ? -12.141 -8.461 -11.734 1 98.81 113 HIS B CA 1
ATOM 6319 C C . HIS B 1 113 ? -11.484 -9.523 -12.602 1 98.81 113 HIS B C 1
ATOM 6321 O O . HIS B 1 113 ? -12.07 -9.992 -13.578 1 98.81 113 HIS B O 1
ATOM 6327 N N . PHE B 1 114 ? -10.234 -9.883 -12.297 1 98.62 114 PHE B N 1
ATOM 6328 C CA . PHE B 1 114 ? -9.562 -11.008 -12.93 1 98.62 114 PHE B CA 1
ATOM 6329 C C . PHE B 1 114 ? -8.656 -11.719 -11.93 1 98.62 114 PHE B C 1
ATOM 6331 O O . PHE B 1 114 ? -8.477 -11.25 -10.805 1 98.62 114 PHE B O 1
ATOM 6338 N N . ASN B 1 115 ? -8.227 -12.883 -12.266 1 98 115 ASN B N 1
ATOM 6339 C CA . ASN B 1 115 ? -7.375 -13.719 -11.422 1 98 115 ASN B CA 1
ATOM 6340 C C . ASN B 1 115 ? -6.562 -14.703 -12.258 1 98 115 ASN B C 1
ATOM 6342 O O . ASN B 1 115 ? -6.902 -14.969 -13.414 1 98 115 ASN B O 1
ATOM 6346 N N . ASP B 1 116 ? -5.453 -15.211 -11.797 1 94.88 116 ASP B N 1
ATOM 6347 C CA . ASP B 1 116 ? -4.664 -16.328 -12.32 1 94.88 116 ASP B CA 1
ATOM 6348 C C . ASP B 1 116 ? -4.254 -16.078 -13.773 1 94.88 116 ASP B C 1
ATOM 6350 O O . ASP B 1 116 ? -4.617 -16.844 -14.664 1 94.88 116 ASP B O 1
ATOM 6354 N N . VAL B 1 117 ? -3.457 -15.078 -13.961 1 95.12 117 VAL B N 1
ATOM 6355 C CA . VAL B 1 117 ? -2.994 -14.766 -15.312 1 95.12 117 VAL B CA 1
ATOM 6356 C C . VAL B 1 117 ? -1.481 -14.961 -15.398 1 95.12 117 VAL B C 1
ATOM 6358 O O . VAL B 1 117 ? -0.733 -14.414 -14.586 1 95.12 117 VAL B O 1
ATOM 6361 N N . TYR B 1 118 ? -1.026 -15.703 -16.438 1 87.69 118 TYR B N 1
ATOM 6362 C CA . TYR B 1 118 ? 0.375 -16.109 -16.5 1 87.69 118 TYR B CA 1
ATOM 6363 C C . TYR B 1 118 ? 0.972 -15.812 -17.859 1 87.69 118 TYR B C 1
ATOM 6365 O O . TYR B 1 118 ? 2.016 -15.164 -17.969 1 87.69 118 TYR B O 1
ATOM 6373 N N . ASN B 1 119 ? 0.337 -16.312 -18.891 1 81.31 119 ASN B N 1
ATOM 6374 C CA . ASN B 1 119 ? 0.864 -16.234 -20.25 1 81.31 119 ASN B CA 1
ATOM 6375 C C . ASN B 1 119 ? 0.43 -14.953 -20.938 1 81.31 119 ASN B C 1
ATOM 6377 O O . ASN B 1 119 ? -0.732 -14.812 -21.328 1 81.31 119 ASN B O 1
ATOM 6381 N N . VAL B 1 120 ? 1.35 -14.102 -21.266 1 88.19 120 VAL B N 1
ATOM 6382 C CA . VAL B 1 120 ? 1.037 -12.742 -21.703 1 88.19 120 VAL B CA 1
ATOM 6383 C C . VAL B 1 120 ? 0.772 -12.75 -23.219 1 88.19 120 VAL B C 1
ATOM 6385 O O . VAL B 1 120 ? 0.184 -11.805 -23.75 1 88.19 120 VAL B O 1
ATOM 6388 N N . PHE B 1 121 ? 1.237 -13.781 -23.875 1 77.81 121 PHE B N 1
ATOM 6389 C CA . PHE B 1 121 ? 0.987 -13.859 -25.312 1 77.81 121 PHE B CA 1
ATOM 6390 C C . PHE B 1 121 ? -0.153 -14.82 -25.609 1 77.81 121 PHE B C 1
ATOM 6392 O O . PHE B 1 121 ? -0.378 -15.781 -24.875 1 77.81 121 PHE B O 1
ATOM 6399 N N . SER B 1 122 ? -0.865 -14.5 -26.672 1 72.69 122 SER B N 1
ATOM 6400 C CA . SER B 1 122 ? -1.973 -15.359 -27.062 1 72.69 122 SER B CA 1
ATOM 6401 C C . SER B 1 122 ? -1.475 -16.734 -27.484 1 72.69 122 SER B C 1
ATOM 6403 O O . SER B 1 122 ? -0.402 -16.859 -28.078 1 72.69 122 SER B O 1
ATOM 6405 N N . ILE B 1 123 ? -2.037 -17.75 -26.906 1 55.31 123 ILE B N 1
ATOM 6406 C CA . ILE B 1 123 ? -1.651 -19.109 -27.281 1 55.31 123 ILE B CA 1
ATOM 6407 C C . ILE B 1 123 ? -2.303 -19.469 -28.625 1 55.31 123 ILE B C 1
ATOM 6409 O O . ILE B 1 123 ? -3.438 -19.062 -28.891 1 55.31 123 ILE B O 1
ATOM 6413 N N . SER B 1 124 ? -1.444 -20.094 -29.375 1 50.66 124 SER B N 1
ATOM 6414 C CA . SER B 1 124 ? -1.896 -20.609 -30.656 1 50.66 124 SER B CA 1
ATOM 6415 C C . SER B 1 124 ? -2.988 -21.656 -30.5 1 50.66 124 SER B C 1
ATOM 6417 O O . SER B 1 124 ? -2.986 -22.406 -29.516 1 50.66 124 SER B O 1
ATOM 6419 N N . GLY B 1 125 ? -4.223 -21.594 -30.922 1 49.03 125 GLY B N 1
ATOM 6420 C CA . GLY B 1 125 ? -5.285 -22.578 -30.938 1 49.03 125 GLY B CA 1
ATOM 6421 C C . GLY B 1 125 ? -6.66 -21.984 -30.688 1 49.03 125 GLY B C 1
ATOM 6422 O O . GLY B 1 125 ? -7.617 -22.719 -30.422 1 49.03 125 GLY B O 1
ATOM 6423 N N . GLY B 1 126 ? -6.711 -20.797 -30.781 1 52.69 126 GLY B N 1
ATOM 6424 C CA . GLY B 1 126 ? -8.039 -20.203 -30.859 1 52.69 126 GLY B CA 1
ATOM 6425 C C . GLY B 1 126 ? -8.617 -19.875 -29.5 1 52.69 126 GLY B C 1
ATOM 6426 O O . GLY B 1 126 ? -9.797 -19.531 -29.391 1 52.69 126 GLY B O 1
ATOM 6427 N N . LEU B 1 127 ? -8.008 -20.203 -28.406 1 59.19 127 LEU B N 1
ATOM 6428 C CA . LEU B 1 127 ? -8.656 -19.984 -27.109 1 59.19 127 LEU B CA 1
ATOM 6429 C C . LEU B 1 127 ? -8.578 -18.516 -26.703 1 59.19 127 LEU B C 1
ATOM 6431 O O . LEU B 1 127 ? -9.18 -18.109 -25.703 1 59.19 127 LEU B O 1
ATOM 6435 N N . GLY B 1 128 ? -8.023 -17.688 -27.516 1 74.31 128 GLY B N 1
ATOM 6436 C CA . GLY B 1 128 ? -7.992 -16.266 -27.219 1 74.31 128 GLY B CA 1
ATOM 6437 C C . GLY B 1 128 ? -7.027 -15.914 -26.094 1 74.31 128 GLY B C 1
ATOM 6438 O O . GLY B 1 128 ? -6.094 -16.672 -25.812 1 74.31 128 GLY B O 1
ATOM 6439 N N . GLY B 1 129 ? -7.035 -14.664 -25.625 1 86.25 129 GLY B N 1
ATOM 6440 C CA . GLY B 1 129 ? -6.191 -14.156 -24.562 1 86.25 129 GLY B CA 1
ATOM 6441 C C . GLY B 1 129 ? -5.164 -13.148 -25.031 1 86.25 129 GLY B C 1
ATOM 6442 O O . GLY B 1 129 ? -5.359 -12.492 -26.062 1 86.25 129 GLY B O 1
ATOM 6443 N N . GLY B 1 130 ? -4.195 -13.039 -24.219 1 89.19 130 GLY B N 1
ATOM 6444 C CA . GLY B 1 130 ? -3.164 -12.047 -24.469 1 89.19 130 GLY B CA 1
ATOM 6445 C C . GLY B 1 130 ? -3.311 -10.812 -23.609 1 89.19 130 GLY B C 1
ATOM 6446 O O . GLY B 1 130 ? -4.402 -10.242 -23.5 1 89.19 130 GLY B O 1
ATOM 6447 N N . ALA B 1 131 ? -2.207 -10.43 -23.125 1 94.12 131 ALA B N 1
ATOM 6448 C CA . ALA B 1 131 ? -2.225 -9.32 -22.172 1 94.12 131 ALA B CA 1
ATOM 6449 C C . ALA B 1 131 ? -2.57 -8.008 -22.875 1 94.12 131 ALA B C 1
ATOM 6451 O O . ALA B 1 131 ? -3.23 -7.145 -22.297 1 94.12 131 ALA B O 1
ATOM 6452 N N . ALA B 1 132 ? -2.125 -7.828 -24.156 1 92.81 132 ALA B N 1
ATOM 6453 C CA . ALA B 1 132 ? -2.316 -6.559 -24.859 1 92.81 132 ALA B CA 1
ATOM 6454 C C . ALA B 1 132 ? -3.791 -6.328 -25.172 1 92.81 132 ALA B C 1
ATOM 6456 O O . ALA B 1 132 ? -4.348 -5.281 -24.844 1 92.81 132 ALA B O 1
ATOM 6457 N N . PRO B 1 133 ? -4.465 -7.344 -25.859 1 92.88 133 PRO B N 1
ATOM 6458 C CA . PRO B 1 133 ? -5.906 -7.164 -26.047 1 92.88 133 PRO B CA 1
ATOM 6459 C C . PRO B 1 133 ? -6.672 -7.113 -24.719 1 92.88 133 PRO B C 1
ATOM 6461 O O . PRO B 1 133 ? -7.684 -6.418 -24.609 1 92.88 133 PRO B O 1
ATOM 6464 N N . PHE B 1 134 ? -6.242 -7.871 -23.766 1 96.81 134 PHE B N 1
ATOM 6465 C CA . PHE B 1 134 ? -6.852 -7.867 -22.438 1 96.81 134 PHE B CA 1
ATOM 6466 C C . PHE B 1 134 ? -6.879 -6.457 -21.859 1 96.81 134 PHE B C 1
ATOM 6468 O O . PHE B 1 134 ? -7.891 -6.023 -21.312 1 96.81 134 PHE B O 1
ATOM 6475 N N . CYS B 1 135 ? -5.738 -5.738 -21.953 1 97.31 135 CYS B N 1
ATOM 6476 C CA . CYS B 1 135 ? -5.629 -4.375 -21.453 1 97.31 135 CYS B CA 1
ATOM 6477 C C . CYS B 1 135 ? -6.664 -3.469 -22.109 1 97.31 135 CYS B C 1
ATOM 6479 O O . CYS B 1 135 ? -7.316 -2.67 -21.422 1 97.31 135 CYS B O 1
ATOM 6481 N N . THR B 1 136 ? -6.852 -3.582 -23.359 1 96.06 136 THR B N 1
ATOM 6482 C CA . THR B 1 136 ? -7.836 -2.785 -24.078 1 96.06 136 THR B CA 1
ATOM 6483 C C . THR B 1 136 ? -9.25 -3.096 -23.594 1 96.06 136 THR B C 1
ATOM 6485 O O . THR B 1 136 ? -10.039 -2.184 -23.344 1 96.06 136 THR B O 1
ATOM 6488 N N . GLY B 1 137 ? -9.562 -4.426 -23.562 1 96.88 137 GLY B N 1
ATOM 6489 C CA . GLY B 1 137 ? -10.875 -4.824 -23.078 1 96.88 137 GLY B CA 1
ATOM 6490 C C . GLY B 1 137 ? -11.164 -4.332 -21.672 1 96.88 137 GLY B C 1
ATOM 6491 O O . GLY B 1 137 ? -12.266 -3.848 -21.391 1 96.88 137 GLY B O 1
ATOM 6492 N N . LEU B 1 138 ? -10.242 -4.488 -20.812 1 97.94 138 LEU B N 1
ATOM 6493 C CA . LEU B 1 138 ? -10.367 -4.051 -19.422 1 97.94 138 LEU B CA 1
ATOM 6494 C C . LEU B 1 138 ? -10.648 -2.553 -19.344 1 97.94 138 LEU B C 1
ATOM 6496 O O . LEU B 1 138 ? -11.539 -2.119 -18.609 1 97.94 138 LEU B O 1
ATOM 6500 N N . ARG B 1 139 ? -9.906 -1.726 -20.047 1 96.81 139 ARG B N 1
ATOM 6501 C CA . ARG B 1 139 ? -10.086 -0.278 -20.047 1 96.81 139 ARG B CA 1
ATOM 6502 C C . ARG B 1 139 ? -11.477 0.104 -20.547 1 96.81 139 ARG B C 1
ATOM 6504 O O . ARG B 1 139 ? -12.109 1.012 -20.016 1 96.81 139 ARG B O 1
ATOM 6511 N N . GLU B 1 140 ? -11.867 -0.565 -21.531 1 95.12 140 GLU B N 1
ATOM 6512 C CA . GLU B 1 140 ? -13.18 -0.292 -22.094 1 95.12 140 GLU B CA 1
ATOM 6513 C C . GLU B 1 140 ? -14.289 -0.571 -21.078 1 95.12 140 GLU B C 1
ATOM 6515 O O . GLU B 1 140 ? -15.211 0.228 -20.922 1 95.12 140 GLU B O 1
ATOM 6520 N N . LYS B 1 141 ? -14.195 -1.699 -20.422 1 95.56 141 LYS B N 1
ATOM 6521 C CA . LYS B 1 141 ? -15.266 -2.127 -19.516 1 95.56 141 LYS B CA 1
ATOM 6522 C C . LYS B 1 141 ? -15.203 -1.375 -18.188 1 95.56 141 LYS B C 1
ATOM 6524 O O . LYS B 1 141 ? -16.234 -1.137 -17.547 1 95.56 141 LYS B O 1
ATOM 6529 N N . ARG B 1 142 ? -14.062 -1.067 -17.75 1 94.44 142 ARG B N 1
ATOM 6530 C CA . ARG B 1 142 ? -13.906 -0.333 -16.5 1 94.44 142 ARG B CA 1
ATOM 6531 C C . ARG B 1 142 ? -14.461 1.082 -16.625 1 94.44 142 ARG B C 1
ATOM 6533 O O . ARG B 1 142 ? -15 1.626 -15.656 1 94.44 142 ARG B O 1
ATOM 6540 N N . GLY B 1 143 ? -14.32 1.683 -17.75 1 89.62 143 GLY B N 1
ATOM 6541 C CA . GLY B 1 143 ? -14.695 3.082 -17.891 1 89.62 143 GLY B CA 1
ATOM 6542 C C . GLY B 1 143 ? -13.805 4.016 -17.094 1 89.62 143 GLY B C 1
ATOM 6543 O O . GLY B 1 143 ? -12.734 3.617 -16.625 1 89.62 143 GLY B O 1
ATOM 6544 N N . PRO B 1 144 ? -14.227 5.199 -16.906 1 84.75 144 PRO B N 1
ATOM 6545 C CA . PRO B 1 144 ? -13.375 6.184 -16.234 1 84.75 144 PRO B CA 1
ATOM 6546 C C . PRO B 1 144 ? -13.375 6.02 -14.719 1 84.75 144 PRO B C 1
ATOM 6548 O O . PRO B 1 144 ? -12.406 6.402 -14.055 1 84.75 144 PRO B O 1
ATOM 6551 N N . ASP B 1 145 ? -14.383 5.332 -14.242 1 86.94 145 ASP B N 1
ATOM 6552 C CA . ASP B 1 145 ? -14.5 5.332 -12.789 1 86.94 145 ASP B CA 1
ATOM 6553 C C . ASP B 1 145 ? -14.594 3.906 -12.242 1 86.94 145 ASP B C 1
ATOM 6555 O O . ASP B 1 145 ? -15.062 3.689 -11.125 1 86.94 145 ASP B O 1
ATOM 6559 N N . GLY B 1 146 ? -14.172 2.967 -13.023 1 94.25 146 GLY B N 1
ATOM 6560 C CA . GLY B 1 146 ? -14.273 1.588 -12.57 1 94.25 146 GLY B CA 1
ATOM 6561 C C . GLY B 1 146 ? -13.102 1.166 -11.695 1 94.25 146 GLY B C 1
ATOM 6562 O O . GLY B 1 146 ? -11.984 1.661 -11.859 1 94.25 146 GLY B O 1
ATOM 6563 N N . LEU B 1 147 ? -13.445 0.269 -10.758 1 96.19 147 LEU B N 1
ATOM 6564 C CA . LEU B 1 147 ? -12.445 -0.315 -9.867 1 96.19 147 LEU B CA 1
ATOM 6565 C C . LEU B 1 147 ? -11.906 -1.62 -10.438 1 96.19 147 LEU B C 1
ATOM 6567 O O . LEU B 1 147 ? -12.672 -2.492 -10.844 1 96.19 147 LEU B O 1
ATOM 6571 N N . VAL B 1 148 ? -10.586 -1.724 -10.555 1 98.5 148 VAL B N 1
ATOM 6572 C CA . VAL B 1 148 ? -9.977 -2.967 -11.016 1 98.5 148 VAL B CA 1
ATOM 6573 C C . VAL B 1 148 ? -9.414 -3.742 -9.828 1 98.5 148 VAL B C 1
ATOM 6575 O O . VAL B 1 148 ? -8.539 -3.246 -9.109 1 98.5 148 VAL B O 1
ATOM 6578 N N . LEU B 1 149 ? -9.938 -4.906 -9.602 1 98.88 149 LEU B N 1
ATOM 6579 C CA . LEU B 1 149 ? -9.516 -5.758 -8.492 1 98.88 149 LEU B CA 1
ATOM 6580 C C . LEU B 1 149 ? -8.906 -7.055 -9.008 1 98.88 149 LEU B C 1
ATOM 6582 O O . LEU B 1 149 ? -9.344 -7.59 -10.031 1 98.88 149 LEU B O 1
ATOM 6586 N N . PHE B 1 150 ? -7.887 -7.574 -8.32 1 98.81 150 PHE B N 1
ATOM 6587 C CA . PHE B 1 150 ? -7.145 -8.75 -8.75 1 98.81 150 PHE B CA 1
ATOM 6588 C C . PHE B 1 150 ? -7.023 -9.766 -7.617 1 98.81 150 PHE B C 1
ATOM 6590 O O . PHE B 1 150 ? -6.621 -9.414 -6.508 1 98.81 150 PHE B O 1
ATOM 6597 N N . SER B 1 151 ? -7.312 -11.07 -7.934 1 98.62 151 SER B N 1
ATOM 6598 C CA . SER B 1 151 ? -7.379 -12.055 -6.863 1 98.62 151 SER B CA 1
ATOM 6599 C C . SER B 1 151 ? -6.219 -13.047 -6.945 1 98.62 151 SER B C 1
ATOM 6601 O O . SER B 1 151 ? -6.402 -14.25 -6.742 1 98.62 151 SER B O 1
ATOM 6603 N N . GLY B 1 152 ? -5.117 -12.633 -7.332 1 97.94 152 GLY B N 1
ATOM 6604 C CA . GLY B 1 152 ? -3.883 -13.352 -7.043 1 97.94 152 GLY B CA 1
ATOM 6605 C C . GLY B 1 152 ? -3.412 -14.219 -8.195 1 97.94 152 GLY B C 1
ATOM 6606 O O . GLY B 1 152 ? -4.203 -14.594 -9.062 1 97.94 152 GLY B O 1
ATOM 6607 N N . ASP B 1 153 ? -2.064 -14.625 -8.219 1 96.12 153 ASP B N 1
ATOM 6608 C CA . ASP B 1 153 ? -1.312 -15.453 -9.156 1 96.12 153 ASP B CA 1
ATOM 6609 C C . ASP B 1 153 ? -1.077 -14.727 -10.477 1 96.12 153 ASP B C 1
ATOM 6611 O O . ASP B 1 153 ? -1.827 -14.914 -11.438 1 96.12 153 ASP B O 1
ATOM 6615 N N . ILE B 1 154 ? 0.033 -14.039 -10.5 1 97.06 154 ILE B N 1
ATOM 6616 C CA . ILE B 1 154 ? 0.328 -13.281 -11.711 1 97.06 154 ILE B CA 1
ATOM 6617 C C . ILE B 1 154 ? 1.823 -13.344 -12.008 1 97.06 154 ILE B C 1
ATOM 6619 O O . ILE B 1 154 ? 2.234 -13.281 -13.172 1 97.06 154 ILE B O 1
ATOM 6623 N N . PHE B 1 155 ? 2.654 -13.555 -11.078 1 95.31 155 PHE B N 1
ATOM 6624 C CA . PHE B 1 155 ? 4.09 -13.391 -11.273 1 95.31 155 PHE B CA 1
ATOM 6625 C C . PHE B 1 155 ? 4.707 -14.672 -11.844 1 95.31 155 PHE B C 1
ATOM 6627 O O . PHE B 1 155 ? 5.797 -14.641 -12.406 1 95.31 155 PHE B O 1
ATOM 6634 N N . SER B 1 156 ? 4.078 -15.742 -11.617 1 86.75 156 SER B N 1
ATOM 6635 C CA . SER B 1 156 ? 4.473 -17.062 -12.078 1 86.75 156 SER B CA 1
ATOM 6636 C C . SER B 1 156 ? 3.283 -18.031 -12.094 1 86.75 156 SER B C 1
ATOM 6638 O O . SER B 1 156 ? 2.268 -17.766 -11.445 1 86.75 156 SER B O 1
ATOM 6640 N N . PRO B 1 157 ? 3.303 -18.969 -13 1 78.94 157 PRO B N 1
ATOM 6641 C CA . PRO B 1 157 ? 4.383 -19.484 -13.852 1 78.94 157 PRO B CA 1
ATOM 6642 C C . PRO B 1 157 ? 4.215 -19.094 -15.312 1 78.94 157 PRO B C 1
ATOM 6644 O O . PRO B 1 157 ? 3.096 -19.094 -15.836 1 78.94 157 PRO B O 1
ATOM 6647 N N . SER B 1 158 ? 5.16 -18.703 -16.031 1 76.25 158 SER B N 1
ATOM 6648 C CA . SER B 1 158 ? 5.281 -18.578 -17.484 1 76.25 158 SER B CA 1
ATOM 6649 C C . SER B 1 158 ? 6.746 -18.484 -17.906 1 76.25 158 SER B C 1
ATOM 6651 O O . SER B 1 158 ? 7.605 -18.109 -17.109 1 76.25 158 SER B O 1
ATOM 6653 N N . PRO B 1 159 ? 7.051 -18.922 -19.141 1 70.69 159 PRO B N 1
ATOM 6654 C CA . PRO B 1 159 ? 8.445 -18.859 -19.578 1 70.69 159 PRO B CA 1
ATOM 6655 C C . PRO B 1 159 ? 9.055 -17.469 -19.375 1 70.69 159 PRO B C 1
ATOM 6657 O O . PRO B 1 159 ? 10.164 -17.328 -18.875 1 70.69 159 PRO B O 1
ATOM 6660 N N . LEU B 1 160 ? 8.336 -16.484 -19.766 1 78.69 160 LEU B N 1
ATOM 6661 C CA . LEU B 1 160 ? 8.859 -15.133 -19.641 1 78.69 160 LEU B CA 1
ATOM 6662 C C . LEU B 1 160 ? 9 -14.742 -18.172 1 78.69 160 LEU B C 1
ATOM 6664 O O . LEU B 1 160 ? 9.945 -14.047 -17.797 1 78.69 160 LEU B O 1
ATOM 6668 N N . SER B 1 161 ? 8.039 -15.18 -17.344 1 86.69 161 SER B N 1
ATOM 6669 C CA . SER B 1 161 ? 8.109 -14.891 -15.922 1 86.69 161 SER B CA 1
ATOM 6670 C C . SER B 1 161 ? 9.297 -15.602 -15.273 1 86.69 161 SER B C 1
ATOM 6672 O O . SER B 1 161 ? 9.922 -15.062 -14.359 1 86.69 161 SER B O 1
ATOM 6674 N N . GLU B 1 162 ? 9.547 -16.812 -15.703 1 77.69 162 GLU B N 1
ATOM 6675 C CA . GLU B 1 162 ? 10.719 -17.516 -15.18 1 77.69 162 GLU B CA 1
ATOM 6676 C C . GLU B 1 162 ? 12.008 -16.797 -15.547 1 77.69 162 GLU B C 1
ATOM 6678 O O . GLU B 1 162 ? 12.914 -16.672 -14.719 1 77.69 162 GLU B O 1
ATOM 6683 N N . ALA B 1 163 ? 12.062 -16.328 -16.781 1 74.25 163 ALA B N 1
ATOM 6684 C CA . ALA B 1 163 ? 13.258 -15.656 -17.266 1 74.25 163 ALA B CA 1
ATOM 6685 C C . ALA B 1 163 ? 13.43 -14.297 -16.594 1 74.25 163 ALA B C 1
ATOM 6687 O O . ALA B 1 163 ? 14.547 -13.898 -16.25 1 74.25 163 ALA B O 1
ATOM 6688 N N . SER B 1 164 ? 12.336 -13.586 -16.391 1 82.88 164 SER B N 1
ATOM 6689 C CA . SER B 1 164 ? 12.398 -12.227 -15.844 1 82.88 164 SER B CA 1
ATOM 6690 C C . SER B 1 164 ? 12.125 -12.227 -14.344 1 82.88 164 SER B C 1
ATOM 6692 O O . SER B 1 164 ? 12.148 -11.164 -13.711 1 82.88 164 SER B O 1
ATOM 6694 N N . LYS B 1 165 ? 11.789 -13.438 -13.805 1 84 165 LYS B N 1
ATOM 6695 C CA . LYS B 1 165 ? 11.391 -13.609 -12.414 1 84 165 LYS B CA 1
ATOM 6696 C C . LYS B 1 165 ? 10.148 -12.781 -12.086 1 84 165 LYS B C 1
ATOM 6698 O O . LYS B 1 165 ? 10.078 -12.148 -11.031 1 84 165 LYS B O 1
ATOM 6703 N N . GLY B 1 166 ? 9.312 -12.609 -13.016 1 91.5 166 GLY B N 1
ATOM 6704 C CA . GLY B 1 166 ? 8 -12.008 -12.797 1 91.5 166 GLY B CA 1
ATOM 6705 C C . GLY B 1 166 ? 7.996 -10.5 -13 1 91.5 166 GLY B C 1
ATOM 6706 O O . GLY B 1 166 ? 6.957 -9.859 -12.852 1 91.5 166 GLY B O 1
ATOM 6707 N N . ARG B 1 167 ? 9.078 -9.859 -13.43 1 91.19 167 ARG B N 1
ATOM 6708 C CA . ARG B 1 167 ? 9.219 -8.414 -13.516 1 91.19 167 ARG B CA 1
ATOM 6709 C C . ARG B 1 167 ? 8.25 -7.832 -14.547 1 91.19 167 ARG B C 1
ATOM 6711 O O . ARG B 1 167 ? 7.684 -6.758 -14.336 1 91.19 167 ARG B O 1
ATOM 6718 N N . GLN B 1 168 ? 8.078 -8.539 -15.664 1 91.94 168 GLN B N 1
ATOM 6719 C CA . GLN B 1 168 ? 7.188 -8.039 -16.703 1 91.94 168 GLN B CA 1
ATOM 6720 C C . GLN B 1 168 ? 5.758 -7.91 -16.188 1 91.94 168 GLN B C 1
ATOM 6722 O O . GLN B 1 168 ? 5.016 -7.027 -16.625 1 91.94 168 GLN B O 1
ATOM 6727 N N . MET B 1 169 ? 5.422 -8.773 -15.297 1 97.12 169 MET B N 1
ATOM 6728 C CA . MET B 1 169 ? 4.055 -8.781 -14.789 1 97.12 169 MET B CA 1
ATOM 6729 C C . MET B 1 169 ? 3.836 -7.629 -13.812 1 97.12 169 MET B C 1
ATOM 6731 O O . MET B 1 169 ? 2.738 -7.078 -13.727 1 97.12 169 MET B O 1
ATOM 6735 N N . ALA B 1 170 ? 4.875 -7.277 -13.016 1 96.5 170 ALA B N 1
ATOM 6736 C CA . ALA B 1 170 ? 4.773 -6.09 -12.172 1 96.5 170 ALA B CA 1
ATOM 6737 C C . ALA B 1 170 ? 4.484 -4.844 -13 1 96.5 170 ALA B C 1
ATOM 6739 O O . ALA B 1 170 ? 3.613 -4.043 -12.648 1 96.5 170 ALA B O 1
ATOM 6740 N N . GLU B 1 171 ? 5.223 -4.688 -14.062 1 94.94 171 GLU B N 1
ATOM 6741 C CA . GLU B 1 171 ? 5 -3.555 -14.961 1 94.94 171 GLU B CA 1
ATOM 6742 C C . GLU B 1 171 ? 3.613 -3.611 -15.586 1 94.94 171 GLU B C 1
ATOM 6744 O O . GLU B 1 171 ? 2.959 -2.58 -15.758 1 94.94 171 GLU B O 1
ATOM 6749 N N . LEU B 1 172 ? 3.158 -4.82 -15.945 1 96.88 172 LEU B N 1
ATOM 6750 C CA . LEU B 1 172 ? 1.834 -4.988 -16.531 1 96.88 172 LEU B CA 1
ATOM 6751 C C . LEU B 1 172 ? 0.746 -4.539 -15.562 1 96.88 172 LEU B C 1
ATOM 6753 O O . LEU B 1 172 ? -0.219 -3.887 -15.961 1 96.88 172 LEU B O 1
ATOM 6757 N N . LEU B 1 173 ? 0.833 -4.902 -14.312 1 98.06 173 LEU B N 1
ATOM 6758 C CA . LEU B 1 173 ? -0.135 -4.484 -13.297 1 98.06 173 LEU B CA 1
ATOM 6759 C C . LEU B 1 173 ? -0.241 -2.963 -13.242 1 98.06 173 LEU B C 1
ATOM 6761 O O . LEU B 1 173 ? -1.329 -2.42 -13.047 1 98.06 173 LEU B O 1
ATOM 6765 N N . ASN B 1 174 ? 0.894 -2.316 -13.367 1 96 174 ASN B N 1
ATOM 6766 C CA . ASN B 1 174 ? 0.895 -0.857 -13.383 1 96 174 ASN B CA 1
ATOM 6767 C C . ASN B 1 174 ? 0.169 -0.309 -14.609 1 96 174 ASN B C 1
ATOM 6769 O O . ASN B 1 174 ? -0.566 0.675 -14.508 1 96 174 ASN B O 1
ATOM 6773 N N . TYR B 1 175 ? 0.288 -0.961 -15.773 1 95.19 175 TYR B N 1
ATOM 6774 C CA . TYR B 1 175 ? -0.413 -0.557 -16.984 1 95.19 175 TYR B CA 1
ATOM 6775 C C . TYR B 1 175 ? -1.918 -0.738 -16.828 1 95.19 175 TYR B C 1
ATOM 6777 O O . TYR B 1 175 ? -2.701 0.079 -17.328 1 95.19 175 TYR B O 1
ATOM 6785 N N . LEU B 1 176 ? -2.25 -1.814 -16.141 1 97.31 176 LEU B N 1
ATOM 6786 C CA . LEU B 1 176 ? -3.664 -2.135 -15.977 1 97.31 176 LEU B CA 1
ATOM 6787 C C . LEU B 1 176 ? -4.305 -1.25 -14.906 1 97.31 176 LEU B C 1
ATOM 6789 O O . LEU B 1 176 ? -5.527 -1.236 -14.766 1 97.31 176 LEU B O 1
ATOM 6793 N N . ASP B 1 177 ? -3.492 -0.519 -14.195 1 96.31 177 ASP B N 1
ATOM 6794 C CA . ASP B 1 177 ? -3.947 0.376 -13.133 1 96.31 177 ASP B CA 1
ATOM 6795 C C . ASP B 1 177 ? -4.809 -0.369 -12.117 1 96.31 177 ASP B C 1
ATOM 6797 O O . ASP B 1 177 ? -5.922 0.058 -11.805 1 96.31 177 ASP B O 1
ATOM 6801 N N . VAL B 1 178 ? -4.309 -1.557 -11.727 1 98.38 178 VAL B N 1
ATOM 6802 C CA . VAL B 1 178 ? -5 -2.357 -10.727 1 98.38 178 VAL B CA 1
ATOM 6803 C C . VAL B 1 178 ? -5.047 -1.599 -9.398 1 98.38 178 VAL B C 1
ATOM 6805 O O . VAL B 1 178 ? -4.059 -0.984 -8.992 1 98.38 178 VAL B O 1
ATOM 6808 N N . HIS B 1 179 ? -6.234 -1.606 -8.758 1 98.19 179 HIS B N 1
ATOM 6809 C CA . HIS B 1 179 ? -6.445 -0.839 -7.535 1 98.19 179 HIS B CA 1
ATOM 6810 C C . HIS B 1 179 ? -5.977 -1.614 -6.309 1 98.19 179 HIS B C 1
ATOM 6812 O O . HIS B 1 179 ? -5.129 -1.135 -5.551 1 98.19 179 HIS B O 1
ATOM 6818 N N . THR B 1 180 ? -6.523 -2.762 -6.098 1 98.62 180 THR B N 1
ATOM 6819 C CA . THR B 1 180 ? -6.23 -3.613 -4.949 1 98.62 180 THR B CA 1
ATOM 6820 C C . THR B 1 180 ? -6.07 -5.066 -5.383 1 98.62 180 THR B C 1
ATOM 6822 O O . THR B 1 180 ? -6.82 -5.555 -6.23 1 98.62 180 THR B O 1
ATOM 6825 N N . SER B 1 181 ? -5.074 -5.746 -4.812 1 98.62 181 SER B N 1
ATOM 6826 C CA . SER B 1 181 ? -4.766 -7.125 -5.164 1 98.62 181 SER B CA 1
ATOM 6827 C C . SER B 1 181 ? -4.562 -7.98 -3.918 1 98.62 181 SER B C 1
ATOM 6829 O O . SER B 1 181 ? -4.25 -7.461 -2.846 1 98.62 181 SER B O 1
ATOM 6831 N N . CYS B 1 182 ? -4.75 -9.25 -4.027 1 97.75 182 CYS B N 1
ATOM 6832 C CA . CYS B 1 182 ? -4.309 -10.211 -3.025 1 97.75 182 CYS B CA 1
ATOM 6833 C C . CYS B 1 182 ? -3.262 -11.156 -3.604 1 97.75 182 CYS B C 1
ATOM 6835 O O . CYS B 1 182 ? -3.1 -11.242 -4.824 1 97.75 182 CYS B O 1
ATOM 6837 N N . TYR B 1 183 ? -2.551 -11.93 -2.771 1 97 183 TYR B N 1
ATOM 6838 C CA . TYR B 1 183 ? -1.528 -12.875 -3.207 1 97 183 TYR B CA 1
ATOM 6839 C C . TYR B 1 183 ? -2.146 -14.227 -3.561 1 97 183 TYR B C 1
ATOM 6841 O O . TYR B 1 183 ? -3.123 -14.648 -2.939 1 97 183 TYR B O 1
ATOM 6849 N N . GLY B 1 184 ? -1.624 -14.867 -4.547 1 96.81 184 GLY B N 1
ATOM 6850 C CA . GLY B 1 184 ? -1.812 -16.297 -4.801 1 96.81 184 GLY B CA 1
ATOM 6851 C C . GLY B 1 184 ? -0.589 -17.125 -4.469 1 96.81 184 GLY B C 1
ATOM 6852 O O . GLY B 1 184 ? 0.479 -16.578 -4.176 1 96.81 184 GLY B O 1
ATOM 6853 N N . ASN B 1 185 ? -0.721 -18.406 -4.461 1 90.38 185 ASN B N 1
ATOM 6854 C CA . ASN B 1 185 ? 0.393 -19.281 -4.086 1 90.38 185 ASN B CA 1
ATOM 6855 C C . ASN B 1 185 ? 1.54 -19.172 -5.086 1 90.38 185 ASN B C 1
ATOM 6857 O O . ASN B 1 185 ? 2.709 -19.172 -4.699 1 90.38 185 ASN B O 1
ATOM 6861 N N . HIS B 1 186 ? 1.262 -18.969 -6.324 1 90.75 186 HIS B N 1
ATOM 6862 C CA . HIS B 1 186 ? 2.307 -18.938 -7.34 1 90.75 186 HIS B CA 1
ATOM 6863 C C . HIS B 1 186 ? 3.027 -17.594 -7.344 1 90.75 186 HIS B C 1
ATOM 6865 O O . HIS B 1 186 ? 4.062 -17.438 -7.996 1 90.75 186 HIS B O 1
ATOM 6871 N N . ASP B 1 187 ? 2.482 -16.703 -6.648 1 95.19 187 ASP B N 1
ATOM 6872 C CA . ASP B 1 187 ? 3.207 -15.445 -6.469 1 95.19 187 ASP B CA 1
ATOM 6873 C C . ASP B 1 187 ? 4.438 -15.648 -5.59 1 95.19 187 ASP B C 1
ATOM 6875 O O . ASP B 1 187 ? 5.34 -14.805 -5.574 1 95.19 187 ASP B O 1
ATOM 6879 N N . LEU B 1 188 ? 4.492 -16.75 -4.934 1 90.06 188 LEU B N 1
ATOM 6880 C CA . LEU B 1 188 ? 5.594 -17.031 -4.02 1 90.06 188 LEU B CA 1
ATOM 6881 C C . LEU B 1 188 ? 6.605 -17.969 -4.664 1 90.06 188 LEU B C 1
ATOM 6883 O O . LEU B 1 188 ? 7.543 -18.422 -4.008 1 90.06 188 LEU B O 1
ATOM 6887 N N . ASP B 1 189 ? 6.438 -18.297 -5.902 1 83.88 189 ASP B N 1
ATOM 6888 C CA . ASP B 1 189 ? 7.277 -19.281 -6.566 1 83.88 189 ASP B CA 1
ATOM 6889 C C . ASP B 1 189 ? 8.75 -18.906 -6.469 1 83.88 189 ASP B C 1
ATOM 6891 O O . ASP B 1 189 ? 9.625 -19.781 -6.406 1 83.88 189 ASP B O 1
ATOM 6895 N N . PHE B 1 190 ? 9.016 -17.609 -6.426 1 80.75 190 PHE B N 1
ATOM 6896 C CA . PHE B 1 190 ? 10.398 -17.141 -6.375 1 80.75 190 PHE B CA 1
ATOM 6897 C C . PHE B 1 190 ? 10.789 -16.766 -4.949 1 80.75 190 PHE B C 1
ATOM 6899 O O . PHE B 1 190 ? 11.812 -16.125 -4.734 1 80.75 190 PHE B O 1
ATOM 6906 N N . GLY B 1 191 ? 9.906 -17.094 -3.984 1 83.06 191 GLY B N 1
ATOM 6907 C CA . GLY B 1 191 ? 10.164 -16.797 -2.584 1 83.06 191 GLY B CA 1
ATOM 6908 C C . GLY B 1 191 ? 9.453 -15.539 -2.105 1 83.06 191 GLY B C 1
ATOM 6909 O O . GLY B 1 191 ? 9.141 -14.648 -2.902 1 83.06 191 GLY B O 1
ATOM 6910 N N . TRP B 1 192 ? 9.297 -15.438 -0.798 1 86.12 192 TRP B N 1
ATOM 6911 C CA . TRP B 1 192 ? 8.492 -14.352 -0.249 1 86.12 192 TRP B CA 1
ATOM 6912 C C . TRP B 1 192 ? 9.234 -13.023 -0.311 1 86.12 192 TRP B C 1
ATOM 6914 O O . TRP B 1 192 ? 8.625 -11.969 -0.484 1 86.12 192 TRP B O 1
ATOM 6924 N N . GLU B 1 193 ? 10.562 -13 -0.186 1 84.81 193 GLU B N 1
ATOM 6925 C CA . GLU B 1 193 ? 11.32 -11.75 -0.281 1 84.81 193 GLU B CA 1
ATOM 6926 C C . GLU B 1 193 ? 11.219 -11.148 -1.68 1 84.81 193 GLU B C 1
ATOM 6928 O O . GLU B 1 193 ? 11.117 -9.93 -1.829 1 84.81 193 GLU B O 1
ATOM 6933 N N . TRP B 1 194 ? 11.305 -12.102 -2.662 1 88.94 194 TRP B N 1
ATOM 6934 C CA . TRP B 1 194 ? 11.164 -11.641 -4.039 1 88.94 194 TRP B CA 1
ATOM 6935 C C . TRP B 1 194 ? 9.75 -11.117 -4.293 1 88.94 194 TRP B C 1
ATOM 6937 O O . TRP B 1 194 ? 9.562 -10.133 -5.008 1 88.94 194 TRP B O 1
ATOM 6947 N N . LEU B 1 195 ? 8.758 -11.812 -3.721 1 94.19 195 LEU B N 1
ATOM 6948 C CA . LEU B 1 195 ? 7.383 -11.344 -3.811 1 94.19 195 LEU B CA 1
ATOM 6949 C C . LEU B 1 195 ? 7.254 -9.938 -3.232 1 94.19 195 LEU B C 1
ATOM 6951 O O . LEU B 1 195 ? 6.57 -9.086 -3.809 1 94.19 195 LEU B O 1
ATOM 6955 N N . GLU B 1 196 ? 7.879 -9.719 -2.135 1 92.81 196 GLU B N 1
ATOM 6956 C CA . GLU B 1 196 ? 7.859 -8.398 -1.509 1 92.81 196 GLU B CA 1
ATOM 6957 C C . GLU B 1 196 ? 8.398 -7.332 -2.453 1 92.81 196 GLU B C 1
ATOM 6959 O O . GLU B 1 196 ? 7.82 -6.246 -2.566 1 92.81 196 GLU B O 1
ATOM 6964 N N . LEU B 1 197 ? 9.492 -7.633 -3.098 1 92.69 197 LEU B N 1
ATOM 6965 C CA . LEU B 1 197 ? 10.109 -6.707 -4.043 1 92.69 197 LEU B CA 1
ATOM 6966 C C . LEU B 1 197 ? 9.172 -6.422 -5.211 1 92.69 197 LEU B C 1
ATOM 6968 O O . LEU B 1 197 ? 8.984 -5.266 -5.594 1 92.69 197 LEU B O 1
ATOM 6972 N N . LEU B 1 198 ? 8.609 -7.469 -5.805 1 96.12 198 LEU B N 1
ATOM 6973 C CA . LEU B 1 198 ? 7.715 -7.301 -6.945 1 96.12 198 LEU B CA 1
ATOM 6974 C C . LEU B 1 198 ? 6.473 -6.512 -6.547 1 96.12 198 LEU B C 1
ATOM 6976 O O . LEU B 1 198 ? 6.066 -5.586 -7.254 1 96.12 198 LEU B O 1
ATOM 6980 N N . ALA B 1 199 ? 5.883 -6.879 -5.434 1 97.38 199 ALA B N 1
ATOM 6981 C CA . ALA B 1 199 ? 4.707 -6.172 -4.941 1 97.38 199 ALA B CA 1
ATOM 6982 C C . ALA B 1 199 ? 5.023 -4.703 -4.664 1 97.38 199 ALA B C 1
ATOM 6984 O O . ALA B 1 199 ? 4.223 -3.82 -4.98 1 97.38 199 ALA B O 1
ATOM 6985 N N . GLY B 1 200 ? 6.16 -4.477 -4.074 1 96.81 200 GLY B N 1
ATOM 6986 C CA . GLY B 1 200 ? 6.59 -3.111 -3.809 1 96.81 200 GLY B CA 1
ATOM 6987 C C . GLY B 1 200 ? 6.812 -2.301 -5.07 1 96.81 200 GLY B C 1
ATOM 6988 O O . GLY B 1 200 ? 6.73 -1.071 -5.047 1 96.81 200 GLY B O 1
ATOM 6989 N N . THR B 1 201 ? 7.055 -2.949 -6.16 1 96.81 201 THR B N 1
ATOM 6990 C CA . THR B 1 201 ? 7.324 -2.305 -7.441 1 96.81 201 THR B CA 1
ATOM 6991 C C . THR B 1 201 ? 6.023 -1.902 -8.125 1 96.81 201 THR B C 1
ATOM 6993 O O . THR B 1 201 ? 6.023 -1.064 -9.031 1 96.81 201 THR B O 1
ATOM 6996 N N . THR B 1 202 ? 4.914 -2.475 -7.668 1 97.62 202 THR B N 1
ATOM 6997 C CA . THR B 1 202 ? 3.617 -2.162 -8.258 1 97.62 202 THR B CA 1
ATOM 6998 C C . THR B 1 202 ? 2.98 -0.964 -7.559 1 97.62 202 THR B C 1
ATOM 7000 O O . THR B 1 202 ? 3.295 -0.675 -6.402 1 97.62 202 THR B O 1
ATOM 7003 N N . LYS B 1 203 ? 2.076 -0.328 -8.297 1 95.94 203 LYS B N 1
ATOM 7004 C CA . LYS B 1 203 ? 1.316 0.787 -7.742 1 95.94 203 LYS B CA 1
ATOM 7005 C C . LYS B 1 203 ? 0.127 0.288 -6.926 1 95.94 203 LYS B C 1
ATOM 7007 O O . LYS B 1 203 ? -0.311 0.955 -5.984 1 95.94 203 LYS B O 1
ATOM 7012 N N . CYS B 1 204 ? -0.413 -0.8 -7.273 1 97.06 204 CYS B N 1
ATOM 7013 C CA . CYS B 1 204 ? -1.594 -1.308 -6.586 1 97.06 204 CYS B CA 1
ATOM 7014 C C . CYS B 1 204 ? -1.268 -1.669 -5.141 1 97.06 204 CYS B C 1
ATOM 7016 O O . CYS B 1 204 ? -0.105 -1.892 -4.797 1 97.06 204 CYS B O 1
ATOM 7018 N N . LYS B 1 205 ? -2.299 -1.653 -4.34 1 97.69 205 LYS B N 1
ATOM 7019 C CA . LYS B 1 205 ? -2.15 -2.104 -2.961 1 97.69 205 LYS B CA 1
ATOM 7020 C C . LYS B 1 205 ? -2.375 -3.609 -2.848 1 97.69 205 LYS B C 1
ATOM 7022 O O . LYS B 1 205 ? -3.291 -4.156 -3.469 1 97.69 205 LYS B O 1
ATOM 7027 N N . TRP B 1 206 ? -1.474 -4.25 -2.174 1 98.12 206 TRP B N 1
ATOM 7028 C CA . TRP B 1 206 ? -1.61 -5.676 -1.897 1 98.12 206 TRP B CA 1
ATOM 7029 C C . TRP B 1 206 ? -2.139 -5.906 -0.485 1 98.12 206 TRP B C 1
ATOM 7031 O O . TRP B 1 206 ? -1.667 -5.285 0.47 1 98.12 206 TRP B O 1
ATOM 7041 N N . VAL B 1 207 ? -3.119 -6.762 -0.405 1 97.88 207 VAL B N 1
ATOM 7042 C CA . VAL B 1 207 ? -3.789 -7.012 0.868 1 97.88 207 VAL B CA 1
ATOM 7043 C C . VAL B 1 207 ? -3.699 -8.492 1.219 1 97.88 207 VAL B C 1
ATOM 7045 O O . VAL B 1 207 ? -3.785 -9.352 0.338 1 97.88 207 VAL B O 1
ATOM 7048 N N . MET B 1 208 ? -3.469 -8.82 2.428 1 96.88 208 MET B N 1
ATOM 7049 C CA . MET B 1 208 ? -3.475 -10.156 3.01 1 96.88 208 MET B CA 1
ATOM 7050 C C . MET B 1 208 ? -3.965 -10.117 4.453 1 96.88 208 MET B C 1
ATOM 7052 O O . MET B 1 208 ? -3.275 -9.609 5.336 1 96.88 208 MET B O 1
ATOM 7056 N N . SER B 1 209 ? -5.098 -10.727 4.699 1 97.12 209 SER B N 1
ATOM 7057 C CA . SER B 1 209 ? -5.77 -10.516 5.977 1 97.12 209 SER B CA 1
ATOM 7058 C C . SER B 1 209 ? -5.465 -11.641 6.953 1 97.12 209 SER B C 1
ATOM 7060 O O . SER B 1 209 ? -5.586 -11.469 8.172 1 97.12 209 SER B O 1
ATOM 7062 N N . ASN B 1 210 ? -5.051 -12.844 6.445 1 96.56 210 ASN B N 1
ATOM 7063 C CA . ASN B 1 210 ? -4.988 -13.969 7.363 1 96.56 210 ASN B CA 1
ATOM 7064 C C . ASN B 1 210 ? -3.656 -14.711 7.258 1 96.56 210 ASN B C 1
ATOM 7066 O O . ASN B 1 210 ? -3.58 -15.906 7.531 1 96.56 210 ASN B O 1
ATOM 7070 N N . ALA B 1 211 ? -2.645 -14.102 6.773 1 93.44 211 ALA B N 1
ATOM 7071 C CA . ALA B 1 211 ? -1.291 -14.648 6.742 1 93.44 211 ALA B CA 1
ATOM 7072 C C . ALA B 1 211 ? -0.269 -13.602 7.184 1 93.44 211 ALA B C 1
ATOM 7074 O O . ALA B 1 211 ? -0.269 -12.477 6.684 1 93.44 211 ALA B O 1
ATOM 7075 N N . ARG B 1 212 ? 0.578 -13.984 8.039 1 90.56 212 ARG B N 1
ATOM 7076 C CA . ARG B 1 212 ? 1.635 -13.125 8.562 1 90.56 212 ARG B CA 1
ATOM 7077 C C . ARG B 1 212 ? 3.002 -13.781 8.406 1 90.56 212 ARG B C 1
ATOM 7079 O O . ARG B 1 212 ? 3.096 -15 8.219 1 90.56 212 ARG B O 1
ATOM 7086 N N . SER B 1 213 ? 3.947 -12.883 8.391 1 86.31 213 SER B N 1
ATOM 7087 C CA . SER B 1 213 ? 5.316 -13.391 8.398 1 86.31 213 SER B CA 1
ATOM 7088 C C . SER B 1 213 ? 5.742 -13.797 9.805 1 86.31 213 SER B C 1
ATOM 7090 O O . SER B 1 213 ? 5.41 -13.125 10.781 1 86.31 213 SER B O 1
ATOM 7092 N N . LYS B 1 214 ? 6.402 -14.914 9.875 1 79.12 214 LYS B N 1
ATOM 7093 C CA . LYS B 1 214 ? 6.914 -15.375 11.164 1 79.12 214 LYS B CA 1
ATOM 7094 C C . LYS B 1 214 ? 8.016 -14.453 11.68 1 79.12 214 LYS B C 1
ATOM 7096 O O . LYS B 1 214 ? 8.016 -14.086 12.859 1 79.12 214 LYS B O 1
ATOM 7101 N N . ILE B 1 215 ? 8.93 -14.094 10.75 1 65.12 215 ILE B N 1
ATOM 7102 C CA . ILE B 1 215 ? 10.039 -13.227 11.133 1 65.12 215 ILE B CA 1
ATOM 7103 C C . ILE B 1 215 ? 9.602 -11.766 11.039 1 65.12 215 ILE B C 1
ATOM 7105 O O . ILE B 1 215 ? 9.062 -11.336 10.016 1 65.12 215 ILE B O 1
ATOM 7109 N N . GLY B 1 216 ? 9.586 -10.938 12.094 1 62.53 216 GLY B N 1
ATOM 7110 C CA . GLY B 1 216 ? 9.312 -9.508 12.102 1 62.53 216 GLY B CA 1
ATOM 7111 C C . GLY B 1 216 ? 7.879 -9.172 12.461 1 62.53 216 GLY B C 1
ATOM 7112 O O . GLY B 1 216 ? 7.586 -8.055 12.883 1 62.53 216 GLY B O 1
ATOM 7113 N N . GLY B 1 217 ? 6.957 -10.242 12.25 1 62.88 217 GLY B N 1
ATOM 7114 C CA . GLY B 1 217 ? 5.602 -10.109 12.758 1 62.88 217 GLY B CA 1
ATOM 7115 C C . GLY B 1 217 ? 4.703 -9.281 11.859 1 62.88 217 GLY B C 1
ATOM 7116 O O . GLY B 1 217 ? 3.566 -8.977 12.219 1 62.88 217 GLY B O 1
ATOM 7117 N N . GLY B 1 218 ? 4.996 -8.938 10.766 1 82.19 218 GLY B N 1
ATOM 7118 C CA . GLY B 1 218 ? 4.152 -8.148 9.883 1 82.19 218 GLY B CA 1
ATOM 7119 C C . GLY B 1 218 ? 3.359 -9 8.906 1 82.19 218 GLY B C 1
ATOM 7120 O O . GLY B 1 218 ? 3.402 -10.227 8.969 1 82.19 218 GLY B O 1
ATOM 7121 N N . VAL B 1 219 ? 2.475 -8.391 8.203 1 90.56 219 VAL B N 1
ATOM 7122 C CA . VAL B 1 219 ? 1.689 -9.078 7.176 1 90.56 219 VAL B CA 1
ATOM 7123 C C . VAL B 1 219 ? 2.623 -9.695 6.141 1 90.56 219 VAL B C 1
ATOM 7125 O O . VAL B 1 219 ? 3.684 -9.141 5.84 1 90.56 219 VAL B O 1
ATOM 7128 N N . LEU B 1 220 ? 2.342 -10.836 5.648 1 90.69 220 LEU B N 1
ATOM 7129 C CA . LEU B 1 220 ? 3.154 -11.578 4.691 1 90.69 220 LEU B CA 1
ATOM 7130 C C . LEU B 1 220 ? 3.629 -10.664 3.564 1 90.69 220 LEU B C 1
ATOM 7132 O O . LEU B 1 220 ? 2.83 -9.945 2.967 1 90.69 220 LEU B O 1
ATOM 7136 N N . ALA B 1 221 ? 4.957 -10.664 3.299 1 91.25 221 ALA B N 1
ATOM 7137 C CA . ALA B 1 221 ? 5.598 -9.945 2.207 1 91.25 221 ALA B CA 1
ATOM 7138 C C . ALA B 1 221 ? 5.262 -8.453 2.26 1 91.25 221 ALA B C 1
ATOM 7140 O O . ALA B 1 221 ? 5.07 -7.816 1.223 1 91.25 221 ALA B O 1
ATOM 7141 N N . ASN B 1 222 ? 5.016 -7.93 3.432 1 91.94 222 ASN B N 1
ATOM 7142 C CA . ASN B 1 222 ? 4.824 -6.512 3.719 1 91.94 222 ASN B CA 1
ATOM 7143 C C . ASN B 1 222 ? 3.555 -5.973 3.064 1 91.94 222 ASN B C 1
ATOM 7145 O O . ASN B 1 222 ? 3.504 -4.809 2.666 1 91.94 222 ASN B O 1
ATOM 7149 N N . ALA B 1 223 ? 2.529 -6.82 2.867 1 95.06 223 ALA B N 1
ATOM 7150 C CA . ALA B 1 223 ? 1.209 -6.375 2.426 1 95.06 223 ALA B CA 1
ATOM 7151 C C . ALA B 1 223 ? 0.481 -5.629 3.539 1 95.06 223 ALA B C 1
ATOM 7153 O O . ALA B 1 223 ? 0.974 -5.551 4.668 1 95.06 223 ALA B O 1
ATOM 7154 N N . GLN B 1 224 ? -0.647 -5.016 3.201 1 95.06 224 GLN B N 1
ATOM 7155 C CA . GLN B 1 224 ? -1.561 -4.473 4.203 1 95.06 224 GLN B CA 1
ATOM 7156 C C . GLN B 1 224 ? -2.568 -5.527 4.652 1 95.06 224 GLN B C 1
ATOM 7158 O O . GLN B 1 224 ? -2.891 -6.449 3.9 1 95.06 224 GLN B O 1
ATOM 7163 N N . ARG B 1 225 ? -3.037 -5.359 5.801 1 94.31 225 ARG B N 1
ATOM 7164 C CA . ARG B 1 225 ? -3.982 -6.348 6.312 1 94.31 225 ARG B CA 1
ATOM 7165 C C . ARG B 1 225 ? -5.34 -6.211 5.629 1 94.31 225 ARG B C 1
ATOM 7167 O O . ARG B 1 225 ? -6.035 -7.207 5.414 1 94.31 225 ARG B O 1
ATOM 7174 N N . TYR B 1 226 ? -5.738 -5.035 5.387 1 97.12 226 TYR B N 1
ATOM 7175 C CA . TYR B 1 226 ? -6.98 -4.684 4.703 1 97.12 226 TYR B CA 1
ATOM 7176 C C . TYR B 1 226 ? -6.867 -3.32 4.035 1 97.12 226 TYR B C 1
ATOM 7178 O O . TYR B 1 226 ? -5.84 -2.648 4.148 1 97.12 226 TYR B O 1
ATOM 7186 N N . ARG B 1 227 ? -7.848 -2.955 3.256 1 98 227 ARG B N 1
ATOM 7187 C CA . ARG B 1 227 ? -7.902 -1.614 2.684 1 98 227 ARG B CA 1
ATOM 7188 C C . ARG B 1 227 ? -9.289 -1.004 2.844 1 98 227 ARG B C 1
ATOM 7190 O O . ARG B 1 227 ? -10.297 -1.661 2.574 1 98 227 ARG B O 1
ATOM 7197 N N . ILE B 1 228 ? -9.422 0.159 3.4 1 96.75 228 ILE B N 1
ATOM 7198 C CA . ILE B 1 228 ? -10.633 0.972 3.465 1 96.75 228 ILE B CA 1
ATOM 7199 C C . ILE B 1 228 ? -10.438 2.254 2.66 1 96.75 228 ILE B C 1
ATOM 7201 O O . ILE B 1 228 ? -9.43 2.943 2.814 1 96.75 228 ILE B O 1
ATOM 7205 N N . PHE B 1 229 ? -11.383 2.521 1.772 1 97.19 229 PHE B N 1
ATOM 7206 C CA . PHE B 1 229 ? -11.242 3.705 0.931 1 97.19 229 PHE B CA 1
ATOM 7207 C C . PHE B 1 229 ? -12.602 4.215 0.481 1 97.19 229 PHE B C 1
ATOM 7209 O O . PHE B 1 229 ? -13.594 3.488 0.55 1 97.19 229 PHE B O 1
ATOM 7216 N N . GLU B 1 230 ? -12.617 5.418 0.072 1 93.56 230 GLU B N 1
ATOM 7217 C CA . GLU B 1 230 ? -13.789 5.992 -0.588 1 93.56 230 GLU B CA 1
ATOM 7218 C C . GLU B 1 230 ? -13.656 5.906 -2.105 1 93.56 230 GLU B C 1
ATOM 7220 O O . GLU B 1 230 ? -12.57 6.102 -2.656 1 93.56 230 GLU B O 1
ATOM 7225 N N . TRP B 1 231 ? -14.688 5.52 -2.678 1 93 231 TRP B N 1
ATOM 7226 C CA . TRP B 1 231 ? -14.695 5.453 -4.133 1 93 231 TRP B CA 1
ATOM 7227 C C . TRP B 1 231 ? -15.875 6.23 -4.707 1 93 231 TRP B C 1
ATOM 7229 O O . TRP B 1 231 ? -17 6.109 -4.219 1 93 231 TRP B O 1
ATOM 7239 N N . GLY B 1 232 ? -15.555 7.051 -5.719 1 84.38 232 GLY B N 1
ATOM 7240 C CA . GLY B 1 232 ? -16.562 7.879 -6.352 1 84.38 232 GLY B CA 1
ATOM 7241 C C . GLY B 1 232 ? -16.266 9.367 -6.258 1 84.38 232 GLY B C 1
ATOM 7242 O O . GLY B 1 232 ? -15.43 9.781 -5.457 1 84.38 232 GLY B O 1
ATOM 7243 N N . THR B 1 233 ? -16.875 10.242 -7.051 1 71.25 233 THR B N 1
ATOM 7244 C CA . THR B 1 233 ? -16.625 11.68 -7.078 1 71.25 233 THR B CA 1
ATOM 7245 C C . THR B 1 233 ? -17.75 12.438 -6.383 1 71.25 233 THR B C 1
ATOM 7247 O O . THR B 1 233 ? -17.531 13.094 -5.363 1 71.25 233 THR B O 1
ATOM 7250 N N . THR B 1 234 ? -18.969 12.25 -6.922 1 65.19 234 THR B N 1
ATOM 7251 C CA . THR B 1 234 ? -20.109 12.977 -6.363 1 65.19 234 THR B CA 1
ATOM 7252 C C . THR B 1 234 ? -20.766 12.164 -5.254 1 65.19 234 THR B C 1
ATOM 7254 O O . THR B 1 234 ? -21.016 12.688 -4.164 1 65.19 234 THR B O 1
ATOM 7257 N N . GLN B 1 235 ? -21.016 10.922 -5.594 1 71.88 235 GLN B N 1
ATOM 7258 C CA . GLN B 1 235 ? -21.5 9.984 -4.59 1 71.88 235 GLN B CA 1
ATOM 7259 C C . GLN B 1 235 ? -20.422 9 -4.184 1 71.88 235 GLN B C 1
ATOM 7261 O O . GLN B 1 235 ? -20.031 8.141 -4.977 1 71.88 235 GLN B O 1
ATOM 7266 N N . ARG B 1 236 ? -19.984 9.18 -2.918 1 85.12 236 ARG B N 1
ATOM 7267 C CA . ARG B 1 236 ? -18.859 8.359 -2.479 1 85.12 236 ARG B CA 1
ATOM 7268 C C . ARG B 1 236 ? -19.344 7.152 -1.679 1 85.12 236 ARG B C 1
ATOM 7270 O O . ARG B 1 236 ? -20.297 7.254 -0.917 1 85.12 236 ARG B O 1
ATOM 7277 N N . VAL B 1 237 ? -18.766 6.016 -1.967 1 87.44 237 VAL B N 1
ATOM 7278 C CA . VAL B 1 237 ? -19.016 4.77 -1.249 1 87.44 237 VAL B CA 1
ATOM 7279 C C . VAL B 1 237 ? -17.75 4.355 -0.489 1 87.44 237 VAL B C 1
ATOM 7281 O O . VAL B 1 237 ? -16.641 4.43 -1.024 1 87.44 237 VAL B O 1
ATOM 7284 N N . VAL B 1 238 ? -17.969 4.086 0.812 1 91.56 238 VAL B N 1
ATOM 7285 C CA . VAL B 1 238 ? -16.828 3.578 1.577 1 91.56 238 VAL B CA 1
ATOM 7286 C C . VAL B 1 238 ? -16.719 2.066 1.397 1 91.56 238 VAL B C 1
ATOM 7288 O O . VAL B 1 238 ? -17.656 1.327 1.709 1 91.56 238 VAL B O 1
ATOM 7291 N N . VAL B 1 239 ? -15.617 1.603 0.912 1 97.12 239 VAL B N 1
ATOM 7292 C CA . VAL B 1 239 ? -15.406 0.197 0.581 1 97.12 239 VAL B CA 1
ATOM 7293 C C . VAL B 1 239 ? -14.352 -0.402 1.508 1 97.12 239 VAL B C 1
ATOM 7295 O O . VAL B 1 239 ? -13.32 0.22 1.765 1 97.12 239 VAL B O 1
ATOM 7298 N N . GLY B 1 240 ? -14.641 -1.504 2.119 1 98.06 240 GLY B N 1
ATOM 7299 C CA . GLY B 1 240 ? -13.664 -2.311 2.828 1 98.06 240 GLY B CA 1
ATOM 7300 C C . GLY B 1 240 ? -13.297 -3.59 2.096 1 98.06 240 GLY B C 1
ATOM 7301 O O . GLY B 1 240 ? -14.18 -4.387 1.759 1 98.06 240 GLY B O 1
ATOM 7302 N N . ILE B 1 241 ? -11.984 -3.807 1.844 1 98.75 241 ILE B N 1
ATOM 7303 C CA . ILE B 1 241 ? -11.516 -5.004 1.147 1 98.75 241 ILE B CA 1
ATOM 7304 C C . ILE B 1 241 ? -10.633 -5.828 2.074 1 98.75 241 ILE B C 1
ATOM 7306 O O . ILE B 1 241 ? -9.688 -5.301 2.674 1 98.75 241 ILE B O 1
ATOM 7310 N N . MET B 1 242 ? -11.008 -7.055 2.24 1 98.69 242 MET B N 1
ATOM 7311 C CA . MET B 1 242 ? -10.141 -8.039 2.881 1 98.69 242 MET B CA 1
ATOM 7312 C C . MET B 1 242 ? -9.594 -9.031 1.858 1 98.69 242 MET B C 1
ATOM 7314 O O . MET B 1 242 ? -10.125 -9.141 0.75 1 98.69 242 MET B O 1
ATOM 7318 N N . ALA B 1 243 ? -8.516 -9.734 2.178 1 98.75 243 ALA B N 1
ATOM 7319 C CA . ALA B 1 243 ? -7.945 -10.789 1.344 1 98.75 243 ALA B CA 1
ATOM 7320 C C . ALA B 1 243 ? -7.695 -12.062 2.154 1 98.75 243 ALA B C 1
ATOM 7322 O O . ALA B 1 243 ? -7.125 -12 3.248 1 98.75 243 ALA B O 1
ATOM 7323 N N . LEU B 1 244 ? -8.133 -13.211 1.619 1 98.62 244 LEU B N 1
ATOM 7324 C CA . LEU B 1 244 ? -8.094 -14.453 2.385 1 98.62 244 LEU B CA 1
ATOM 7325 C C . LEU B 1 244 ? -7.527 -15.586 1.543 1 98.62 244 LEU B C 1
ATOM 7327 O O . LEU B 1 244 ? -7.82 -15.695 0.35 1 98.62 244 LEU B O 1
ATOM 7331 N N . ILE B 1 245 ? -6.766 -16.422 2.174 1 97 245 ILE B N 1
ATOM 7332 C CA . ILE B 1 245 ? -6.227 -17.625 1.559 1 97 245 ILE B CA 1
ATOM 7333 C C . ILE B 1 245 ? -6.598 -18.844 2.402 1 97 245 ILE B C 1
ATOM 7335 O O . ILE B 1 245 ? -7.07 -18.703 3.533 1 97 245 ILE B O 1
ATOM 7339 N N . GLU B 1 246 ? -6.41 -20.016 1.817 1 92.88 246 GLU B N 1
ATOM 7340 C CA . GLU B 1 246 ? -6.68 -21.25 2.527 1 92.88 246 GLU B CA 1
ATOM 7341 C C . GLU B 1 246 ? -5.387 -21.891 3.027 1 92.88 246 GLU B C 1
ATOM 7343 O O . GLU B 1 246 ? -4.305 -21.594 2.525 1 92.88 246 GLU B O 1
ATOM 7348 N N . GLU B 1 247 ? -5.508 -22.812 3.926 1 86.88 247 GLU B N 1
ATOM 7349 C CA . GLU B 1 247 ? -4.348 -23.438 4.547 1 86.88 247 GLU B CA 1
ATOM 7350 C C . GLU B 1 247 ? -3.604 -24.328 3.551 1 86.88 247 GLU B C 1
ATOM 7352 O O . GLU B 1 247 ? -2.373 -24.391 3.57 1 86.88 247 GLU B O 1
ATOM 7357 N N . ASP B 1 248 ? -4.312 -25.016 2.703 1 79 248 ASP B N 1
ATOM 7358 C CA . ASP B 1 248 ? -3.727 -25.953 1.751 1 79 248 ASP B CA 1
ATOM 7359 C C . ASP B 1 248 ? -2.785 -25.234 0.785 1 79 248 ASP B C 1
ATOM 7361 O O . ASP B 1 248 ? -1.934 -25.875 0.157 1 79 248 ASP B O 1
ATOM 7365 N N . TRP B 1 249 ? -3.098 -23.922 0.708 1 77.69 249 TRP B N 1
ATOM 7366 C CA . TRP B 1 249 ? -2.244 -23.031 -0.063 1 77.69 249 TRP B CA 1
ATOM 7367 C C . TRP B 1 249 ? -0.793 -23.125 0.396 1 77.69 249 TRP B C 1
ATOM 7369 O O . TRP B 1 249 ? 0.127 -23.109 -0.426 1 77.69 249 TRP B O 1
ATOM 7379 N N . ILE B 1 250 ? -0.525 -23.375 1.574 1 79.44 250 ILE B N 1
ATOM 7380 C CA . ILE B 1 250 ? 0.792 -23.328 2.199 1 79.44 250 ILE B CA 1
ATOM 7381 C C . ILE B 1 250 ? 1.589 -24.578 1.833 1 79.44 250 ILE B C 1
ATOM 7383 O O . ILE B 1 250 ? 2.795 -24.5 1.587 1 79.44 250 ILE B O 1
ATOM 7387 N N . ASP B 1 251 ? 0.908 -25.703 1.642 1 72.69 251 ASP B N 1
ATOM 7388 C CA . ASP B 1 251 ? 1.552 -26.969 1.307 1 72.69 251 ASP B CA 1
ATOM 7389 C C . ASP B 1 251 ? 2.086 -26.953 -0.124 1 72.69 251 ASP B C 1
ATOM 7391 O O . ASP B 1 251 ? 2.916 -27.781 -0.492 1 72.69 251 ASP B O 1
ATOM 7395 N N . THR B 1 252 ? 1.57 -26 -0.837 1 72.38 252 THR B N 1
ATOM 7396 C CA . THR B 1 252 ? 1.965 -25.953 -2.24 1 72.38 252 THR B CA 1
ATOM 7397 C C . THR B 1 252 ? 3.219 -25.094 -2.418 1 72.38 252 THR B C 1
ATOM 7399 O O . THR B 1 252 ? 3.785 -25.047 -3.512 1 72.38 252 THR B O 1
ATOM 7402 N N . LEU B 1 253 ? 3.676 -24.5 -1.344 1 74.62 253 LEU B N 1
ATOM 7403 C CA . LEU B 1 253 ? 4.828 -23.594 -1.411 1 74.62 253 LEU B CA 1
ATOM 7404 C C . LEU B 1 253 ? 6.125 -24.375 -1.206 1 74.62 253 LEU B C 1
ATOM 7406 O O . LEU B 1 253 ? 6.109 -25.516 -0.74 1 74.62 253 LEU B O 1
ATOM 7410 N N . ASN B 1 254 ? 7.172 -23.719 -1.664 1 63.69 254 ASN B N 1
ATOM 7411 C CA . ASN B 1 254 ? 8.484 -24.266 -1.332 1 63.69 254 ASN B CA 1
ATOM 7412 C C . ASN B 1 254 ? 8.719 -24.281 0.176 1 63.69 254 ASN B C 1
ATOM 7414 O O . ASN B 1 254 ? 8.203 -23.422 0.899 1 63.69 254 ASN B O 1
ATOM 7418 N N . ALA B 1 255 ? 9.461 -25.188 0.638 1 56.5 255 ALA B N 1
ATOM 7419 C CA . ALA B 1 255 ? 9.625 -25.484 2.061 1 56.5 255 ALA B CA 1
ATOM 7420 C C . ALA B 1 255 ? 10.062 -24.234 2.824 1 56.5 255 ALA B C 1
ATOM 7422 O O . ALA B 1 255 ? 9.492 -23.906 3.867 1 56.5 255 ALA B O 1
ATOM 7423 N N . PRO B 1 256 ? 10.992 -23.453 2.35 1 58.78 256 PRO B N 1
ATOM 7424 C CA . PRO B 1 256 ? 11.398 -22.281 3.123 1 58.78 256 PRO B CA 1
ATOM 7425 C C . PRO B 1 256 ? 10.273 -21.266 3.299 1 58.78 256 PRO B C 1
ATOM 7427 O O . PRO B 1 256 ? 10.211 -20.578 4.32 1 58.78 256 PRO B O 1
ATOM 7430 N N . ASP B 1 257 ? 9.43 -21.25 2.346 1 73.31 257 ASP B N 1
ATOM 7431 C CA . ASP B 1 257 ? 8.328 -20.297 2.414 1 73.31 257 ASP B CA 1
ATOM 7432 C C . ASP B 1 257 ? 7.234 -20.781 3.359 1 73.31 257 ASP B C 1
ATOM 7434 O O . ASP B 1 257 ? 6.586 -19.984 4.031 1 73.31 257 ASP B O 1
ATOM 7438 N N . GLN B 1 258 ? 7.121 -22.047 3.398 1 72.56 258 GLN B N 1
ATOM 7439 C CA . GLN B 1 258 ? 6.109 -22.594 4.289 1 72.56 258 GLN B CA 1
ATOM 7440 C C . GLN B 1 258 ? 6.395 -22.234 5.742 1 72.56 258 GLN B C 1
ATOM 7442 O O . GLN B 1 258 ? 5.477 -21.891 6.492 1 72.56 258 GLN B O 1
ATOM 7447 N N . GLU B 1 259 ? 7.617 -22.219 6.035 1 73.12 259 GLU B N 1
ATOM 7448 C CA . GLU B 1 259 ? 8.039 -22 7.414 1 73.12 259 GLU B CA 1
ATOM 7449 C C . GLU B 1 259 ? 7.918 -20.516 7.797 1 73.12 259 GLU B C 1
ATOM 7451 O O . GLU B 1 259 ? 7.902 -20.188 8.984 1 73.12 259 GLU B O 1
ATOM 7456 N N . GLU B 1 260 ? 7.734 -19.734 6.867 1 77.75 260 GLU B N 1
ATOM 7457 C CA . GLU B 1 260 ? 7.73 -18.297 7.109 1 77.75 260 GLU B CA 1
ATOM 7458 C C . GLU B 1 260 ? 6.305 -17.766 7.27 1 77.75 260 GLU B C 1
ATOM 7460 O O . GLU B 1 260 ? 6.105 -16.625 7.68 1 77.75 260 GLU B O 1
ATOM 7465 N N . ILE B 1 261 ? 5.34 -18.609 7.168 1 87.19 261 ILE B N 1
ATOM 7466 C CA . ILE B 1 261 ? 3.965 -18.125 7.129 1 87.19 261 ILE B CA 1
ATOM 7467 C C . ILE B 1 261 ? 3.23 -18.547 8.398 1 87.19 261 ILE B C 1
ATOM 7469 O O . ILE B 1 261 ? 3.264 -19.719 8.781 1 87.19 261 ILE B O 1
ATOM 7473 N N . VAL B 1 262 ? 2.699 -17.594 9.125 1 89 262 VAL B N 1
ATOM 7474 C CA . VAL B 1 262 ? 1.731 -17.828 10.195 1 89 262 VAL B CA 1
ATOM 7475 C C . VAL B 1 262 ? 0.315 -17.625 9.664 1 89 262 VAL B C 1
ATOM 7477 O O . V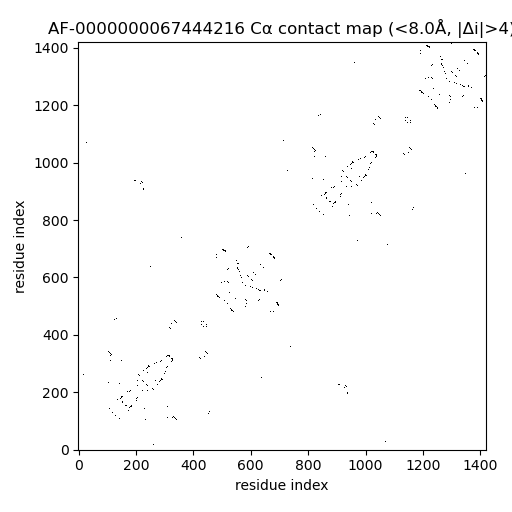AL B 1 262 ? -0.022 -16.547 9.164 1 89 262 VAL B O 1
ATOM 7480 N N . TYR B 1 263 ? -0.493 -18.719 9.836 1 92.12 263 TYR B N 1
ATOM 7481 C CA . TYR B 1 263 ? -1.795 -18.766 9.18 1 92.12 263 TYR B CA 1
ATOM 7482 C C . TYR B 1 263 ? -2.924 -18.641 10.195 1 92.12 263 TYR B C 1
ATOM 7484 O O . TYR B 1 263 ? -2.832 -19.188 11.297 1 92.12 263 TYR B O 1
ATOM 7492 N N . GLN B 1 264 ? -3.986 -17.812 9.844 1 93.5 264 GLN B N 1
ATOM 7493 C CA . GLN B 1 264 ? -5.266 -17.766 10.539 1 93.5 264 GLN B CA 1
ATOM 7494 C C . GLN B 1 264 ? -6.391 -18.312 9.664 1 93.5 264 GLN B C 1
ATOM 7496 O O . GLN B 1 264 ? -6.438 -18.031 8.461 1 93.5 264 GLN B O 1
ATOM 7501 N N . ASP B 1 265 ? -7.25 -19.078 10.297 1 96.12 265 ASP B N 1
ATOM 7502 C CA . ASP B 1 265 ? -8.375 -19.641 9.555 1 96.12 265 ASP B CA 1
ATOM 7503 C C . ASP B 1 265 ? -9.164 -18.531 8.844 1 96.12 265 ASP B C 1
ATOM 7505 O O . ASP B 1 265 ? -9.43 -17.484 9.422 1 96.12 265 ASP B O 1
ATOM 7509 N N . PHE B 1 266 ? -9.594 -18.828 7.609 1 97.69 266 PHE B N 1
ATOM 7510 C CA . PHE B 1 266 ? -10.156 -17.766 6.773 1 97.69 266 PHE B CA 1
ATOM 7511 C C . PHE B 1 266 ? -11.547 -17.391 7.25 1 97.69 266 PHE B C 1
ATOM 7513 O O . PHE B 1 266 ? -12 -16.266 7.031 1 97.69 266 PHE B O 1
ATOM 7520 N N . VAL B 1 267 ? -12.312 -18.266 7.859 1 97.88 267 VAL B N 1
ATOM 7521 C CA . VAL B 1 267 ? -13.633 -17.922 8.383 1 97.88 267 VAL B CA 1
ATOM 7522 C C . VAL B 1 267 ? -13.484 -17 9.594 1 97.88 267 VAL B C 1
ATOM 7524 O O . VAL B 1 267 ? -14.188 -15.992 9.703 1 97.88 267 VAL B O 1
ATOM 7527 N N . GLU B 1 268 ? -12.562 -17.344 10.438 1 96.88 268 GLU B N 1
ATOM 7528 C CA . GLU B 1 268 ? -12.297 -16.516 11.609 1 96.88 268 GLU B CA 1
ATOM 7529 C C . GLU B 1 268 ? -11.812 -15.133 11.203 1 96.88 268 GLU B C 1
ATOM 7531 O O . GLU B 1 268 ? -12.289 -14.125 11.727 1 96.88 268 GLU B O 1
ATOM 7536 N N . ALA B 1 269 ? -10.883 -15.109 10.344 1 97.62 269 ALA B N 1
ATOM 7537 C CA . ALA B 1 269 ? -10.367 -13.836 9.859 1 97.62 269 ALA B CA 1
ATOM 7538 C C . ALA B 1 269 ? -11.461 -13.031 9.164 1 97.62 269 ALA B C 1
ATOM 7540 O O . ALA B 1 269 ? -11.531 -11.805 9.32 1 97.62 269 ALA B O 1
ATOM 7541 N N . GLY B 1 270 ? -12.258 -13.742 8.359 1 98.44 270 GLY B N 1
ATOM 7542 C CA . GLY B 1 270 ? -13.367 -13.078 7.703 1 98.44 270 GLY B CA 1
ATOM 7543 C C . GLY B 1 270 ? -14.32 -12.398 8.672 1 98.44 270 GLY B C 1
ATOM 7544 O O . GLY B 1 270 ? -14.734 -11.258 8.453 1 98.44 270 GLY B O 1
ATOM 7545 N N . ARG B 1 271 ? -14.703 -13.031 9.719 1 97.25 271 ARG B N 1
ATOM 7546 C CA . ARG B 1 271 ? -15.594 -12.469 10.727 1 97.25 271 ARG B CA 1
ATOM 7547 C C . ARG B 1 271 ? -14.977 -11.25 11.398 1 97.25 271 ARG B C 1
ATOM 7549 O O . ARG B 1 271 ? -15.648 -10.242 11.617 1 97.25 271 ARG B O 1
ATOM 7556 N N . GLU B 1 272 ? -13.734 -11.391 11.703 1 95.81 272 GLU B N 1
ATOM 7557 C CA . GLU B 1 272 ? -13.016 -10.281 12.312 1 95.81 272 GLU B CA 1
ATOM 7558 C C . GLU B 1 272 ? -13 -9.062 11.398 1 95.81 272 GLU B C 1
ATOM 7560 O O . GLU B 1 272 ? -13.211 -7.934 11.852 1 95.81 272 GLU B O 1
ATOM 7565 N N . MET B 1 273 ? -12.719 -9.25 10.172 1 97.5 273 MET B N 1
ATOM 7566 C CA . MET B 1 273 ? -12.625 -8.156 9.211 1 97.5 273 MET B CA 1
ATOM 7567 C C . MET B 1 273 ? -13.992 -7.516 8.992 1 97.5 273 MET B C 1
ATOM 7569 O O . MET B 1 273 ? -14.094 -6.289 8.898 1 97.5 273 MET B O 1
ATOM 7573 N N . VAL B 1 274 ? -15.031 -8.312 8.883 1 96.62 274 VAL B N 1
ATOM 7574 C CA . VAL B 1 274 ? -16.375 -7.77 8.703 1 96.62 274 VAL B CA 1
ATOM 7575 C C . VAL B 1 274 ? -16.734 -6.871 9.883 1 96.62 274 VAL B C 1
ATOM 7577 O O . VAL B 1 274 ? -17.281 -5.781 9.695 1 96.62 274 VAL B O 1
ATOM 7580 N N . ALA B 1 275 ? -16.453 -7.348 11.062 1 93.5 275 ALA B N 1
ATOM 7581 C CA . ALA B 1 275 ? -16.734 -6.543 12.25 1 93.5 275 ALA B CA 1
ATOM 7582 C C . ALA B 1 275 ? -15.984 -5.215 12.195 1 93.5 275 ALA B C 1
ATOM 7584 O O . ALA B 1 275 ? -16.547 -4.164 12.508 1 93.5 275 ALA B O 1
ATOM 7585 N N . LEU B 1 276 ? -14.773 -5.273 11.812 1 92.38 276 LEU B N 1
ATOM 7586 C CA . LEU B 1 276 ? -13.961 -4.066 11.695 1 92.38 276 LEU B CA 1
ATOM 7587 C C . LEU B 1 276 ? -14.547 -3.113 10.656 1 92.38 276 LEU B C 1
ATOM 7589 O O . LEU B 1 276 ? -14.664 -1.912 10.914 1 92.38 276 LEU B O 1
ATOM 7593 N N . PHE B 1 277 ? -14.906 -3.615 9.492 1 95.12 277 PHE B N 1
ATOM 7594 C CA . PHE B 1 277 ? -15.422 -2.799 8.398 1 95.12 277 PHE B CA 1
ATOM 7595 C C . PHE B 1 277 ? -16.75 -2.15 8.781 1 95.12 277 PHE B C 1
ATOM 7597 O O . PHE B 1 277 ? -17 -0.998 8.422 1 95.12 277 PHE B O 1
ATOM 7604 N N . ARG B 1 278 ? -17.562 -2.877 9.477 1 87.38 278 ARG B N 1
ATOM 7605 C CA . ARG B 1 278 ? -18.828 -2.316 9.922 1 87.38 278 ARG B CA 1
ATOM 7606 C C . ARG B 1 278 ? -18.625 -1.213 10.953 1 87.38 278 ARG B C 1
ATOM 7608 O O . ARG B 1 278 ? -19.266 -0.162 10.891 1 87.38 278 ARG B O 1
ATOM 7615 N N . ARG B 1 279 ? -17.688 -1.461 11.812 1 85.44 279 ARG B N 1
ATOM 7616 C CA . ARG B 1 279 ? -17.344 -0.444 12.805 1 85.44 279 ARG B CA 1
ATOM 7617 C C . ARG B 1 279 ? -16.812 0.816 12.133 1 85.44 279 ARG B C 1
ATOM 7619 O O . ARG B 1 279 ? -17.047 1.928 12.602 1 85.44 279 ARG B O 1
ATOM 7626 N N . ARG B 1 280 ? -16.156 0.585 11 1 87.62 280 ARG B N 1
ATOM 7627 C CA . ARG B 1 280 ? -15.531 1.706 10.305 1 87.62 280 ARG B CA 1
ATOM 7628 C C . ARG B 1 280 ? -16.5 2.354 9.328 1 87.62 280 ARG B C 1
ATOM 7630 O O . ARG B 1 280 ? -16.125 3.271 8.594 1 87.62 280 ARG B O 1
ATOM 7637 N N . GLY B 1 281 ? -17.688 1.809 9.219 1 85.19 281 GLY B N 1
ATOM 7638 C CA . GLY B 1 281 ? -18.734 2.432 8.414 1 85.19 281 GLY B CA 1
ATOM 7639 C C . GLY B 1 281 ? -18.625 2.09 6.941 1 85.19 281 GLY B C 1
ATOM 7640 O O . GLY B 1 281 ? -19.031 2.879 6.086 1 85.19 281 GLY B O 1
ATOM 7641 N N . CYS B 1 282 ? -18.062 0.998 6.578 1 92.12 282 CYS B N 1
ATOM 7642 C CA . CYS B 1 282 ? -17.969 0.597 5.18 1 92.12 282 CYS B CA 1
ATOM 7643 C C . CYS B 1 282 ? -19.344 0.244 4.617 1 92.12 282 CYS B C 1
ATOM 7645 O O . CYS B 1 282 ? -20.094 -0.503 5.238 1 92.12 282 CYS B O 1
ATOM 7647 N N . ASP B 1 283 ? -19.641 0.815 3.457 1 88.44 283 ASP B N 1
ATOM 7648 C CA . ASP B 1 283 ? -20.891 0.55 2.758 1 88.44 283 ASP B CA 1
ATOM 7649 C C . ASP B 1 283 ? -20.828 -0.778 2.006 1 88.44 283 ASP B C 1
ATOM 7651 O O . ASP B 1 283 ? -21.844 -1.469 1.873 1 88.44 283 ASP B O 1
ATOM 7655 N N . LEU B 1 284 ? -19.703 -1.085 1.498 1 95.25 284 LEU B N 1
ATOM 7656 C CA . LEU B 1 284 ? -19.469 -2.277 0.696 1 95.25 284 LEU B CA 1
ATOM 7657 C C . LEU B 1 284 ? -18.297 -3.078 1.259 1 95.25 284 LEU B C 1
ATOM 7659 O O . LEU B 1 284 ? -17.219 -2.525 1.51 1 95.25 284 LEU B O 1
ATOM 7663 N N . VAL B 1 285 ? -18.531 -4.336 1.512 1 97.69 285 VAL B N 1
ATOM 7664 C CA . VAL B 1 285 ? -17.5 -5.234 2.016 1 97.69 285 VAL B CA 1
ATOM 7665 C C . VAL B 1 285 ? -17.172 -6.285 0.959 1 97.69 285 VAL B C 1
ATOM 7667 O O . VAL B 1 285 ? -18.031 -7.082 0.575 1 97.69 285 VAL B O 1
ATOM 7670 N N . ILE B 1 286 ? -15.914 -6.305 0.49 1 98.81 286 ILE B N 1
ATOM 7671 C CA . ILE B 1 286 ? -15.461 -7.234 -0.539 1 98.81 286 ILE B CA 1
ATOM 7672 C C . ILE B 1 286 ? -14.383 -8.156 0.03 1 98.81 286 ILE B C 1
ATOM 7674 O O . ILE B 1 286 ? -13.477 -7.695 0.732 1 98.81 286 ILE B O 1
ATOM 7678 N N . ALA B 1 287 ? -14.484 -9.438 -0.232 1 98.88 287 ALA B N 1
ATOM 7679 C CA . ALA B 1 287 ? -13.406 -10.383 0.055 1 98.88 287 ALA B CA 1
ATOM 7680 C C . ALA B 1 287 ? -12.711 -10.828 -1.228 1 98.88 287 ALA B C 1
ATOM 7682 O O . ALA B 1 287 ? -13.312 -11.477 -2.08 1 98.88 287 ALA B O 1
ATOM 7683 N N . LEU B 1 288 ? -11.477 -10.414 -1.387 1 98.88 288 LEU B N 1
ATOM 7684 C CA . LEU B 1 288 ? -10.625 -11.055 -2.379 1 98.88 288 LEU B CA 1
ATOM 7685 C C . LEU B 1 288 ? -10.062 -12.375 -1.845 1 98.88 288 LEU B C 1
ATOM 7687 O O . LEU B 1 288 ? -9.453 -12.406 -0.775 1 98.88 288 LEU B O 1
ATOM 7691 N N . THR B 1 289 ? -10.281 -13.461 -2.604 1 98.75 289 THR B N 1
ATOM 7692 C CA . THR B 1 289 ? -9.836 -14.75 -2.088 1 98.75 289 THR B CA 1
ATOM 7693 C C . THR B 1 289 ? -8.984 -15.484 -3.117 1 98.75 289 THR B C 1
ATOM 7695 O O . THR B 1 289 ? -9.141 -15.281 -4.32 1 98.75 289 THR B O 1
ATOM 7698 N N . HIS B 1 290 ? -8.07 -16.219 -2.709 1 98.25 290 HIS B N 1
ATOM 7699 C CA . HIS B 1 290 ? -7.328 -17.188 -3.52 1 98.25 290 HIS B CA 1
ATOM 7700 C C . HIS B 1 290 ? -7.344 -18.562 -2.887 1 98.25 290 HIS B C 1
ATOM 7702 O O . HIS B 1 290 ? -6.352 -19 -2.295 1 98.25 290 HIS B O 1
ATOM 7708 N N . MET B 1 291 ? -8.492 -19.156 -3.016 1 95.31 291 MET B N 1
ATOM 7709 C CA . MET B 1 291 ? -8.828 -20.438 -2.418 1 95.31 291 MET B CA 1
ATOM 7710 C C . MET B 1 291 ? -9.688 -21.266 -3.361 1 95.31 291 MET B C 1
ATOM 7712 O O . MET B 1 291 ? -10.258 -20.734 -4.32 1 95.31 291 MET B O 1
ATOM 7716 N N . ARG B 1 292 ? -9.742 -22.547 -3.053 1 90.31 292 ARG B N 1
ATOM 7717 C CA . ARG B 1 292 ? -10.578 -23.438 -3.859 1 90.31 292 ARG B CA 1
ATOM 7718 C C . ARG B 1 292 ? -12.055 -23.141 -3.646 1 90.31 292 ARG B C 1
ATOM 7720 O O . ARG B 1 292 ? -12.445 -22.578 -2.617 1 90.31 292 ARG B O 1
ATOM 7727 N N . TRP B 1 293 ? -12.883 -23.547 -4.566 1 90.19 293 TRP B N 1
ATOM 7728 C CA . TRP B 1 293 ? -14.305 -23.234 -4.637 1 90.19 293 TRP B CA 1
ATOM 7729 C C . TRP B 1 293 ? -15.016 -23.641 -3.354 1 90.19 293 TRP B C 1
ATOM 7731 O O . TRP B 1 293 ? -15.898 -22.922 -2.875 1 90.19 293 TRP B O 1
ATOM 7741 N N . ASN B 1 294 ? -14.727 -24.812 -2.836 1 89 294 ASN B N 1
ATOM 7742 C CA . ASN B 1 294 ? -15.398 -25.281 -1.634 1 89 294 ASN B CA 1
ATOM 7743 C C . ASN B 1 294 ? -15.18 -24.344 -0.455 1 89 294 ASN B C 1
ATOM 7745 O O . ASN B 1 294 ? -16.078 -24.141 0.357 1 89 294 ASN B O 1
ATOM 7749 N N . ASN B 1 295 ? -14.016 -23.828 -0.381 1 94.75 295 ASN B N 1
ATOM 7750 C CA . ASN B 1 295 ? -13.695 -22.922 0.711 1 94.75 295 ASN B CA 1
ATOM 7751 C C . ASN B 1 295 ? -14.352 -21.547 0.505 1 94.75 295 ASN B C 1
ATOM 7753 O O . ASN B 1 295 ? -14.75 -20.891 1.471 1 94.75 295 ASN B O 1
ATOM 7757 N N . ASP B 1 296 ? -14.461 -21.062 -0.71 1 97.06 296 ASP B N 1
ATOM 7758 C CA . ASP B 1 296 ? -15.18 -19.828 -0.995 1 97.06 296 ASP B CA 1
ATOM 7759 C C . ASP B 1 296 ? -16.656 -19.953 -0.616 1 97.06 296 ASP B C 1
ATOM 7761 O O . ASP B 1 296 ? -17.25 -19.016 -0.069 1 97.06 296 ASP B O 1
ATOM 7765 N N . GLU B 1 297 ? -17.25 -21.094 -0.948 1 94.94 297 GLU B N 1
ATOM 7766 C CA . GLU B 1 297 ? -18.641 -21.328 -0.575 1 94.94 297 GLU B CA 1
ATOM 7767 C C . GLU B 1 297 ? -18.797 -21.359 0.942 1 94.94 297 GLU B C 1
ATOM 7769 O O . GLU B 1 297 ? -19.766 -20.828 1.481 1 94.94 297 GLU B O 1
ATOM 7774 N N . LYS B 1 298 ? -17.828 -22.062 1.539 1 95.38 298 LYS B N 1
ATOM 7775 C CA . LYS B 1 298 ? -17.844 -22.125 2.998 1 95.38 298 LYS B CA 1
ATOM 7776 C C . LYS B 1 298 ? -17.781 -20.719 3.596 1 95.38 298 LYS B C 1
ATOM 7778 O O . LYS B 1 298 ? -18.5 -20.406 4.551 1 95.38 298 LYS B O 1
ATOM 7783 N N . LEU B 1 299 ? -16.922 -19.875 3.1 1 97.81 299 LEU B N 1
ATOM 7784 C CA . LEU B 1 299 ? -16.812 -18.5 3.559 1 97.81 299 LEU B CA 1
ATOM 7785 C C . LEU B 1 299 ? -18.141 -17.766 3.42 1 97.81 299 LEU B C 1
ATOM 7787 O O . LEU B 1 299 ? -18.578 -17.094 4.348 1 97.81 299 LEU B O 1
ATOM 7791 N N . ALA B 1 300 ? -18.781 -17.891 2.291 1 97.31 300 ALA B N 1
ATOM 7792 C CA . ALA B 1 300 ? -20.062 -17.234 2.031 1 97.31 300 ALA B CA 1
ATOM 7793 C C . ALA B 1 300 ? -21.141 -17.703 3.004 1 97.31 300 ALA B C 1
ATOM 7795 O O . ALA B 1 300 ? -22 -16.922 3.428 1 97.31 300 ALA B O 1
ATOM 7796 N N . ARG B 1 301 ? -21.125 -18.953 3.371 1 96 301 ARG B N 1
ATOM 7797 C CA . ARG B 1 301 ? -22.141 -19.547 4.238 1 96 301 ARG B CA 1
ATOM 7798 C C . ARG B 1 301 ? -21.906 -19.156 5.695 1 96 301 ARG B C 1
ATOM 7800 O O . ARG B 1 301 ? -22.859 -18.938 6.445 1 96 301 ARG B O 1
ATOM 7807 N N . GLU B 1 302 ? -20.656 -19.078 6.008 1 96.5 302 GLU B N 1
ATOM 7808 C CA . GLU B 1 302 ? -20.344 -19.031 7.434 1 96.5 302 GLU B CA 1
ATOM 7809 C C . GLU B 1 302 ? -20.047 -17.609 7.887 1 96.5 302 GLU B C 1
ATOM 7811 O O . GLU B 1 302 ? -20.031 -17.328 9.086 1 96.5 302 GLU B O 1
ATOM 7816 N N . VAL B 1 303 ? -19.734 -16.734 7.051 1 97.5 303 VAL B N 1
ATOM 7817 C CA . VAL B 1 303 ? -19.422 -15.359 7.426 1 97.5 303 VAL B CA 1
ATOM 7818 C C . VAL B 1 303 ? -20.484 -14.422 6.879 1 97.5 303 VAL B C 1
ATOM 7820 O O . VAL B 1 303 ? -20.469 -14.062 5.699 1 97.5 303 VAL B O 1
ATOM 7823 N N . ASP B 1 304 ? -21.281 -13.914 7.758 1 94.69 304 ASP B N 1
ATOM 7824 C CA . ASP B 1 304 ? -22.297 -12.938 7.383 1 94.69 304 ASP B CA 1
ATOM 7825 C C . ASP B 1 304 ? -21.688 -11.547 7.234 1 94.69 304 ASP B C 1
ATOM 7827 O O . ASP B 1 304 ? -20.734 -11.203 7.93 1 94.69 304 ASP B O 1
ATOM 7831 N N . GLY B 1 305 ? -22.188 -10.852 6.273 1 95.25 305 GLY B N 1
ATOM 7832 C CA . GLY B 1 305 ? -21.797 -9.453 6.188 1 95.25 305 GLY B CA 1
ATOM 7833 C C . GLY B 1 305 ? -20.906 -9.164 4.992 1 95.25 305 GLY B C 1
ATOM 7834 O O . GLY B 1 305 ? -20.656 -7.996 4.668 1 95.25 305 GLY B O 1
ATOM 7835 N N . ILE B 1 306 ? -20.469 -10.188 4.316 1 97.94 306 ILE B N 1
ATOM 7836 C CA . ILE B 1 306 ? -19.734 -9.977 3.078 1 97.94 306 ILE B CA 1
ATOM 7837 C C . ILE B 1 306 ? -20.703 -9.703 1.934 1 97.94 306 ILE B C 1
ATOM 7839 O O . ILE B 1 306 ? -21.688 -10.43 1.757 1 97.94 306 ILE B O 1
ATOM 7843 N N . ASP B 1 307 ? -20.422 -8.68 1.179 1 97.12 307 ASP B N 1
ATOM 7844 C CA . ASP B 1 307 ? -21.328 -8.312 0.097 1 97.12 307 ASP B CA 1
ATOM 7845 C C . ASP B 1 307 ? -20.938 -8.992 -1.21 1 97.12 307 ASP B C 1
ATOM 7847 O O . ASP B 1 307 ? -21.781 -9.242 -2.068 1 97.12 307 ASP B O 1
ATOM 7851 N N . LEU B 1 308 ? -19.641 -9.242 -1.385 1 98.5 308 LEU B N 1
ATOM 7852 C CA . LEU B 1 308 ? -19.125 -9.773 -2.641 1 98.5 308 LEU B CA 1
ATOM 7853 C C . LEU B 1 308 ? -17.828 -10.531 -2.41 1 98.5 308 LEU B C 1
ATOM 7855 O O . LEU B 1 308 ? -16.922 -10.031 -1.721 1 98.5 308 LEU B O 1
ATOM 7859 N N . ILE B 1 309 ? -17.734 -11.734 -2.902 1 98.81 309 ILE B N 1
ATOM 7860 C CA . ILE B 1 309 ? -16.5 -12.523 -2.881 1 98.81 309 ILE B CA 1
ATOM 7861 C C . ILE B 1 309 ? -15.945 -12.648 -4.297 1 98.81 309 ILE B C 1
ATOM 7863 O O . ILE B 1 309 ? -16.641 -13.117 -5.203 1 98.81 309 ILE B O 1
ATOM 7867 N N . LEU B 1 310 ? -14.766 -12.172 -4.496 1 98.88 310 LEU B N 1
ATOM 7868 C CA . LEU B 1 310 ? -14.031 -12.297 -5.75 1 98.88 310 LEU B CA 1
ATOM 7869 C C . LEU B 1 310 ? -12.828 -13.219 -5.586 1 98.88 310 LEU B C 1
ATOM 7871 O O . LEU B 1 310 ? -11.859 -12.867 -4.91 1 98.88 310 LEU B O 1
ATOM 7875 N N . GLY B 1 311 ? -12.875 -14.375 -6.25 1 98.31 311 GLY B N 1
ATOM 7876 C CA . GLY B 1 311 ? -11.883 -15.398 -5.941 1 98.31 311 GLY B CA 1
ATOM 7877 C C . GLY B 1 311 ? -11.039 -15.789 -7.141 1 98.31 311 GLY B C 1
ATOM 7878 O O . GLY B 1 311 ? -11.312 -15.359 -8.266 1 98.31 311 GLY B O 1
ATOM 7879 N N . GLY B 1 312 ? -9.914 -16.5 -6.879 1 96.75 312 GLY B N 1
ATOM 7880 C CA . GLY B 1 312 ? -9.055 -17.141 -7.859 1 96.75 312 GLY B CA 1
ATOM 7881 C C . GLY B 1 312 ? -8.633 -18.531 -7.453 1 96.75 312 GLY B C 1
ATOM 7882 O O . GLY B 1 312 ? -9.375 -19.25 -6.773 1 96.75 312 GLY B O 1
ATOM 7883 N N . HIS B 1 313 ? -7.652 -19.062 -8.062 1 91 313 HIS B N 1
ATOM 7884 C CA . HIS B 1 313 ? -7 -20.312 -7.68 1 91 313 HIS B CA 1
ATOM 7885 C C . HIS B 1 313 ? -7.531 -21.484 -8.492 1 91 313 HIS B C 1
ATOM 7887 O O . HIS B 1 313 ? -6.809 -22.453 -8.742 1 91 313 HIS B O 1
ATOM 7893 N N . ASP B 1 314 ? -8.773 -21.484 -8.938 1 88.12 314 ASP B N 1
ATOM 7894 C CA . ASP B 1 314 ? -9.398 -22.625 -9.617 1 88.12 314 ASP B CA 1
ATOM 7895 C C . ASP B 1 314 ? -9.211 -22.531 -11.133 1 88.12 314 ASP B C 1
ATOM 7897 O O . ASP B 1 314 ? -9.383 -23.516 -11.852 1 88.12 314 ASP B O 1
ATOM 7901 N N . HIS B 1 315 ? -8.938 -21.469 -11.727 1 84.62 315 HIS B N 1
ATOM 7902 C CA . HIS B 1 315 ? -8.625 -21.203 -13.125 1 84.62 315 HIS B CA 1
ATOM 7903 C C . HIS B 1 315 ? -9.875 -21.25 -13.992 1 84.62 315 HIS B C 1
ATOM 7905 O O . HIS B 1 315 ? -9.852 -20.859 -15.156 1 84.62 315 HIS B O 1
ATOM 7911 N N . ALA B 1 316 ? -10.961 -21.828 -13.484 1 87.56 316 ALA B N 1
ATOM 7912 C CA . ALA B 1 316 ? -12.211 -21.891 -14.242 1 87.56 316 ALA B CA 1
ATOM 7913 C C . ALA B 1 316 ? -13.062 -20.641 -13.992 1 87.56 316 ALA B C 1
ATOM 7915 O O . ALA B 1 316 ? -13.078 -20.109 -12.883 1 87.56 316 ALA B O 1
ATOM 7916 N N . TYR B 1 317 ? -13.75 -20.188 -15.055 1 93.38 317 TYR B N 1
ATOM 7917 C CA . TYR B 1 317 ? -14.719 -19.109 -14.875 1 93.38 317 TYR B CA 1
ATOM 7918 C C . TYR B 1 317 ? -16.016 -19.641 -14.266 1 93.38 317 TYR B C 1
ATOM 7920 O O . TYR B 1 317 ? -16.734 -20.406 -14.906 1 93.38 317 TYR B O 1
ATOM 7928 N N . VAL B 1 318 ? -16.328 -19.297 -13.078 1 94 318 VAL B N 1
ATOM 7929 C CA . VAL B 1 318 ? -17.516 -19.781 -12.391 1 94 318 VAL B CA 1
ATOM 7930 C C . VAL B 1 318 ? -18.094 -18.672 -11.516 1 94 318 VAL B C 1
ATOM 7932 O O . VAL B 1 318 ? -17.344 -17.938 -10.852 1 94 318 VAL B O 1
ATOM 7935 N N . THR B 1 319 ? -19.375 -18.484 -11.578 1 96.94 319 THR B N 1
ATOM 7936 C CA . THR B 1 319 ? -20.078 -17.531 -10.719 1 96.94 319 THR B CA 1
ATOM 7937 C C . THR B 1 319 ? -21.234 -18.219 -10 1 96.94 319 THR B C 1
ATOM 7939 O O . THR B 1 319 ? -21.922 -19.047 -10.578 1 96.94 319 THR B O 1
ATOM 7942 N N . LYS B 1 320 ? -21.391 -17.906 -8.703 1 96.38 320 LYS B N 1
ATOM 7943 C CA . LYS B 1 320 ? -22.469 -18.484 -7.895 1 96.38 320 LYS B CA 1
ATOM 7944 C C . LYS B 1 320 ? -23.031 -17.453 -6.926 1 96.38 320 LYS B C 1
ATOM 7946 O O . LYS B 1 320 ? -22.375 -16.469 -6.598 1 96.38 320 LYS B O 1
ATOM 7951 N N . LEU B 1 321 ? -24.234 -17.625 -6.594 1 95.56 321 LEU B N 1
ATOM 7952 C CA . LEU B 1 321 ? -24.828 -17 -5.426 1 95.56 321 LEU B CA 1
ATOM 7953 C C . LEU B 1 321 ? -24.984 -18 -4.285 1 95.56 321 LEU B C 1
ATOM 7955 O O . LEU B 1 321 ? -25.719 -18.984 -4.418 1 95.56 321 LEU B O 1
ATOM 7959 N N . VAL B 1 322 ? -24.281 -17.781 -3.27 1 95.94 322 VAL B N 1
ATOM 7960 C CA . VAL B 1 322 ? -24.281 -18.703 -2.135 1 95.94 322 VAL B CA 1
ATOM 7961 C C . VAL B 1 322 ? -24.797 -17.984 -0.893 1 95.94 322 VAL B C 1
ATOM 7963 O O . VAL B 1 322 ? -24.172 -17.047 -0.392 1 95.94 322 VAL B O 1
ATOM 7966 N N . ASN B 1 323 ? -25.906 -18.422 -0.339 1 91.94 323 ASN B N 1
ATOM 7967 C CA . ASN B 1 323 ? -26.5 -17.828 0.855 1 91.94 323 ASN B CA 1
ATOM 7968 C C . ASN B 1 323 ? -26.641 -16.312 0.712 1 91.94 323 ASN B C 1
ATOM 7970 O O . ASN B 1 323 ? -26.281 -15.57 1.62 1 91.94 323 ASN B O 1
ATOM 7974 N N . GLY B 1 324 ? -26.938 -15.898 -0.464 1 92.69 324 GLY B N 1
ATOM 7975 C CA . GLY B 1 324 ? -27.203 -14.492 -0.704 1 92.69 324 GLY B CA 1
ATOM 7976 C C . GLY B 1 324 ? -25.953 -13.68 -0.954 1 92.69 324 GLY B C 1
ATOM 7977 O O . GLY B 1 324 ? -26 -12.445 -0.973 1 92.69 324 GLY B O 1
ATOM 7978 N N . THR B 1 325 ? -24.812 -14.312 -1.087 1 96.44 325 THR B N 1
ATOM 7979 C CA . THR B 1 325 ? -23.562 -13.648 -1.381 1 96.44 325 THR B CA 1
ATOM 7980 C C . THR B 1 325 ? -23 -14.102 -2.727 1 96.44 325 THR B C 1
ATOM 7982 O O . THR B 1 325 ? -22.828 -15.305 -2.957 1 96.44 325 THR B O 1
ATOM 7985 N N . ALA B 1 326 ? -22.719 -13.172 -3.582 1 98 326 ALA B N 1
ATOM 7986 C CA . ALA B 1 326 ? -22.156 -13.508 -4.887 1 98 326 ALA B CA 1
ATOM 7987 C C . ALA B 1 326 ? -20.688 -13.922 -4.766 1 98 326 ALA B C 1
ATOM 7989 O O . ALA B 1 326 ? -19.906 -13.242 -4.105 1 98 326 ALA B O 1
ATOM 7990 N N . VAL B 1 327 ? -20.375 -15.039 -5.348 1 98.31 327 VAL B N 1
ATOM 7991 C CA . VAL B 1 327 ? -19.016 -15.539 -5.488 1 98.31 327 VAL B CA 1
ATOM 7992 C C . VAL B 1 327 ? -18.641 -15.602 -6.965 1 98.31 327 VAL B C 1
ATOM 7994 O O . VAL B 1 327 ? -19.234 -16.359 -7.734 1 98.31 327 VAL B O 1
ATOM 7997 N N . ILE B 1 328 ? -17.625 -14.812 -7.301 1 98.56 328 ILE B N 1
ATOM 7998 C CA . ILE B 1 328 ? -17.266 -14.688 -8.711 1 98.56 328 ILE B CA 1
ATOM 7999 C C . ILE B 1 328 ? -15.797 -15.031 -8.898 1 98.56 328 ILE B C 1
ATOM 8001 O O . ILE B 1 328 ? -14.93 -14.453 -8.242 1 98.56 328 ILE B O 1
ATOM 8005 N N . LYS B 1 329 ? -15.461 -15.961 -9.711 1 97.56 329 LYS B N 1
ATOM 8006 C CA . LYS B 1 329 ? -14.125 -16.266 -10.219 1 97.56 329 LYS B CA 1
ATOM 8007 C C . LYS B 1 329 ? -14.031 -16.016 -11.727 1 97.56 329 LYS B C 1
ATOM 8009 O O . LYS B 1 329 ? -14.906 -16.453 -12.484 1 97.56 329 LYS B O 1
ATOM 8014 N N . SER B 1 330 ? -12.992 -15.383 -12.125 1 98 330 SER B N 1
ATOM 8015 C CA . SER B 1 330 ? -13.008 -14.758 -13.445 1 98 330 SER B CA 1
ATOM 8016 C C . SER B 1 330 ? -12.086 -15.484 -14.414 1 98 330 SER B C 1
ATOM 8018 O O . SER B 1 330 ? -11.422 -14.852 -15.234 1 98 330 SER B O 1
ATOM 8020 N N . GLY B 1 331 ? -11.977 -16.797 -14.273 1 94.06 331 GLY B N 1
ATOM 8021 C CA . GLY B 1 331 ? -11.227 -17.578 -15.242 1 94.06 331 GLY B CA 1
ATOM 8022 C C . GLY B 1 331 ? -9.727 -17.484 -15.047 1 94.06 331 GLY B C 1
ATOM 8023 O O . GLY B 1 331 ? -9.234 -17.516 -13.922 1 94.06 331 GLY B O 1
ATOM 8024 N N . SER B 1 332 ? -8.953 -17.516 -16.25 1 89.56 332 SER B N 1
ATOM 8025 C CA . SER B 1 332 ? -7.496 -17.531 -16.141 1 89.56 332 SER B CA 1
ATOM 8026 C C . SER B 1 332 ? -6.828 -17.125 -17.438 1 89.56 332 SER B C 1
ATOM 8028 O O . SER B 1 332 ? -7.461 -17.125 -18.5 1 89.56 332 SER B O 1
ATOM 8030 N N . ASP B 1 333 ? -5.633 -16.656 -17.391 1 88.81 333 ASP B N 1
ATOM 8031 C CA . ASP B 1 333 ? -4.648 -16.484 -18.453 1 88.81 333 ASP B CA 1
ATOM 8032 C C . ASP B 1 333 ? -5.129 -15.469 -19.484 1 88.81 333 ASP B C 1
ATOM 8034 O O . ASP B 1 333 ? -5 -15.695 -20.703 1 88.81 333 ASP B O 1
ATOM 8038 N N . PHE B 1 334 ? -5.781 -14.453 -19.062 1 93.94 334 PHE B N 1
ATOM 8039 C CA . PHE B 1 334 ? -6.16 -13.281 -19.844 1 93.94 334 PHE B CA 1
ATOM 8040 C C . PHE B 1 334 ? -7.25 -13.641 -20.844 1 93.94 334 PHE B C 1
ATOM 8042 O O . PHE B 1 334 ? -7.449 -12.922 -21.828 1 93.94 334 PHE B O 1
ATOM 8049 N N . ARG B 1 335 ? -7.867 -14.797 -20.672 1 90.69 335 ARG B N 1
ATOM 8050 C CA . ARG B 1 335 ? -8.891 -15.219 -21.609 1 90.69 335 ARG B CA 1
ATOM 8051 C C . ARG B 1 335 ? -10.234 -14.555 -21.312 1 90.69 335 ARG B C 1
ATOM 8053 O O . ARG B 1 335 ? -11.031 -14.32 -22.219 1 90.69 335 ARG B O 1
ATOM 8060 N N . GLU B 1 336 ? -10.445 -14.328 -20.047 1 94.44 336 GLU B N 1
ATOM 8061 C CA . GLU B 1 336 ? -11.711 -13.758 -19.594 1 94.44 336 GLU B CA 1
ATOM 8062 C C . GLU B 1 336 ? -11.508 -12.844 -18.391 1 94.44 336 GLU B C 1
ATOM 8064 O O . GLU B 1 336 ? -10.508 -12.961 -17.672 1 94.44 336 GLU B O 1
ATOM 8069 N N . PHE B 1 337 ? -12.406 -11.938 -18.203 1 97.88 337 PHE B N 1
ATOM 8070 C CA . PHE B 1 337 ? -12.547 -11.188 -16.953 1 97.88 337 PHE B CA 1
ATOM 8071 C C . PHE B 1 337 ? -14.008 -10.844 -16.688 1 97.88 337 PHE B C 1
ATOM 8073 O O . PHE B 1 337 ? -14.859 -11.055 -17.547 1 97.88 337 PHE B O 1
ATOM 8080 N N . SER B 1 338 ? -14.32 -10.43 -15.484 1 98.62 338 SER B N 1
ATOM 8081 C CA . SER B 1 338 ? -15.68 -10.078 -15.102 1 98.62 338 SER B CA 1
ATOM 8082 C C . SER B 1 338 ? -15.867 -8.562 -15.039 1 98.62 338 SER B C 1
ATOM 8084 O O . SER B 1 338 ? -15.031 -7.852 -14.484 1 98.62 338 SER B O 1
ATOM 8086 N N . ALA B 1 339 ? -16.906 -8.086 -15.648 1 98 339 ALA B N 1
ATOM 8087 C CA . ALA B 1 339 ? -17.391 -6.727 -15.461 1 98 339 ALA B CA 1
ATOM 8088 C C . ALA B 1 339 ? -18.625 -6.707 -14.562 1 98 339 ALA B C 1
ATOM 8090 O O . ALA B 1 339 ? -19.688 -7.188 -14.953 1 98 339 ALA B O 1
ATOM 8091 N N . ILE B 1 340 ? -18.516 -6.117 -13.398 1 98 340 ILE B N 1
ATOM 8092 C CA . ILE B 1 340 ? -19.547 -6.184 -12.367 1 98 340 ILE B CA 1
ATOM 8093 C C . ILE B 1 340 ? -20.094 -4.785 -12.109 1 98 340 ILE B C 1
ATOM 8095 O O . ILE B 1 340 ? -19.344 -3.818 -12.008 1 98 340 ILE B O 1
ATOM 8099 N N . THR B 1 341 ? -21.344 -4.648 -12.039 1 94.38 341 THR B N 1
ATOM 8100 C CA . THR B 1 341 ? -22 -3.404 -11.672 1 94.38 341 THR B CA 1
ATOM 8101 C C . THR B 1 341 ? -22.812 -3.58 -10.383 1 94.38 341 THR B C 1
ATOM 8103 O O . THR B 1 341 ? -23.609 -4.512 -10.266 1 94.38 341 THR B O 1
ATOM 8106 N N . LEU B 1 342 ? -22.609 -2.742 -9.43 1 94.62 342 LEU B N 1
ATOM 8107 C CA . LEU B 1 342 ? -23.281 -2.783 -8.141 1 94.62 342 LEU B CA 1
ATOM 8108 C C . LEU B 1 342 ? -24.125 -1.524 -7.926 1 94.62 342 LEU B C 1
ATOM 8110 O O . LEU B 1 342 ? -23.688 -0.423 -8.273 1 94.62 342 LEU B O 1
ATOM 8114 N N . THR B 1 343 ? -25.266 -1.673 -7.43 1 87.5 343 THR B N 1
ATOM 8115 C CA . THR B 1 343 ? -26.141 -0.583 -6.992 1 87.5 343 THR B CA 1
ATOM 8116 C C . THR B 1 343 ? -26.672 -0.851 -5.59 1 87.5 343 THR B C 1
ATOM 8118 O O . THR B 1 343 ? -27.062 -1.979 -5.27 1 87.5 343 THR B O 1
ATOM 8121 N N . PRO B 1 344 ? -26.641 0.142 -4.742 1 83.94 344 PRO B N 1
ATOM 8122 C CA . PRO B 1 344 ? -27.125 -0.086 -3.379 1 83.94 344 PRO B CA 1
ATOM 8123 C C . PRO B 1 344 ? -28.625 -0.383 -3.32 1 83.94 344 PRO B C 1
ATOM 8125 O O . PRO B 1 344 ? -29.406 0.192 -4.086 1 83.94 344 PRO B O 1
ATOM 8128 N N . LYS B 1 345 ? -29.078 -1.349 -2.488 1 77.88 345 LYS B N 1
ATOM 8129 C CA . LYS B 1 345 ? -30.5 -1.658 -2.293 1 77.88 345 LYS B CA 1
ATOM 8130 C C . LYS B 1 345 ? -31.203 -0.524 -1.564 1 77.88 345 LYS B C 1
ATOM 8132 O O . LYS B 1 345 ? -32.344 -0.171 -1.911 1 77.88 345 LYS B O 1
ATOM 8137 N N . LEU B 1 346 ? -30.641 -0.153 -0.46 1 57.31 346 LEU B N 1
ATOM 8138 C CA . LEU B 1 346 ? -31.25 0.934 0.297 1 57.31 346 LEU B CA 1
ATOM 8139 C C . LEU B 1 346 ? -30.406 2.199 0.21 1 57.31 346 LEU B C 1
ATOM 8141 O O . LEU B 1 346 ? -29.203 2.127 -0.026 1 57.31 346 LEU B O 1
ATOM 8145 N N . HIS B 1 347 ? -31.203 3.309 0.048 1 47.44 347 HIS B N 1
ATOM 8146 C CA . HIS B 1 347 ? -30.531 4.605 -0.032 1 47.44 347 HIS B CA 1
ATOM 8147 C C . HIS B 1 347 ? -29.375 4.684 0.941 1 47.44 347 HIS B C 1
ATOM 8149 O O . HIS B 1 347 ? -29.516 4.391 2.129 1 47.44 347 HIS B O 1
ATOM 8155 N N . LEU B 1 348 ? -28.375 4.258 0.325 1 45.66 348 LEU B N 1
ATOM 8156 C CA . LEU B 1 348 ? -27.156 4.41 1.098 1 45.66 348 LEU B CA 1
ATOM 8157 C C . LEU B 1 348 ? -27.109 5.762 1.8 1 45.66 348 LEU B C 1
ATOM 8159 O O . LEU B 1 348 ? -27.75 6.715 1.353 1 45.66 348 LEU B O 1
ATOM 8163 N N . ARG B 1 349 ? -26.719 5.82 3.035 1 38.97 349 ARG B N 1
ATOM 8164 C CA . ARG B 1 349 ? -26.609 7 3.893 1 38.97 349 ARG B CA 1
ATOM 8165 C C . ARG B 1 349 ? -26.219 8.234 3.084 1 38.97 349 ARG B C 1
ATOM 8167 O O . ARG B 1 349 ? -25.391 8.141 2.166 1 38.97 349 ARG B O 1
ATOM 8174 N N . GLU B 1 350 ? -27.266 9 2.721 1 33.12 350 GLU B N 1
ATOM 8175 C CA . GLU B 1 350 ? -26.875 10.336 2.266 1 33.12 350 GLU B CA 1
ATOM 8176 C C . GLU B 1 350 ? -25.453 10.664 2.703 1 33.12 350 GLU B C 1
ATOM 8178 O O . GLU B 1 350 ? -24.984 10.172 3.727 1 33.12 350 GLU B O 1
ATOM 8183 N N . GLN B 1 351 ? -24.828 11.242 1.747 1 32.88 351 GLN B N 1
ATOM 8184 C CA . GLN B 1 351 ? -23.406 11.602 1.821 1 32.88 351 GLN B CA 1
ATOM 8185 C C . GLN B 1 351 ? -23.016 11.961 3.25 1 32.88 351 GLN B C 1
ATOM 8187 O O . GLN B 1 351 ? -21.828 11.938 3.592 1 32.88 351 GLN B O 1
ATOM 8192 N N . GLY B 1 352 ? -23.75 13.039 3.615 1 29.41 352 GLY B N 1
ATOM 8193 C CA . GLY B 1 352 ? -23.062 14.016 4.434 1 29.41 352 GLY B CA 1
ATOM 8194 C C . GLY B 1 352 ? -22.656 13.477 5.797 1 29.41 352 GLY B C 1
ATOM 8195 O O . GLY B 1 352 ? -22.375 14.25 6.715 1 29.41 352 GLY B O 1
ATOM 8196 N N . THR B 1 353 ? -23.422 12.312 6.152 1 27.58 353 THR B N 1
ATOM 8197 C CA . THR B 1 353 ? -23.266 12.211 7.602 1 27.58 353 THR B CA 1
ATOM 8198 C C . THR B 1 353 ? -21.797 12.055 7.984 1 27.58 353 THR B C 1
ATOM 8200 O O . THR B 1 353 ? -21.078 11.281 7.359 1 27.58 353 THR B O 1
ATOM 8203 N N . SER B 1 354 ? -21.281 13.094 8.367 1 26.55 354 SER B N 1
ATOM 8204 C CA . SER B 1 354 ? -20.094 13.258 9.195 1 26.55 354 SER B CA 1
ATOM 8205 C C . SER B 1 354 ? -19.891 12.047 10.102 1 26.55 354 SER B C 1
ATOM 8207 O O . SER B 1 354 ? -20.812 11.617 10.789 1 26.55 354 SER B O 1
ATOM 8209 N N . HIS B 1 355 ? -19.406 10.984 9.633 1 26.75 355 HIS B N 1
ATOM 8210 C CA . HIS B 1 355 ? -19.016 10.062 10.695 1 26.75 355 HIS B CA 1
ATOM 8211 C C . HIS B 1 355 ? -18.922 10.773 12.039 1 26.75 355 HIS B C 1
ATOM 8213 O O . HIS B 1 355 ? -18.109 11.703 12.188 1 26.75 355 HIS B O 1
ATOM 8219 N N . ALA B 1 356 ? -20 11.008 12.609 1 26.12 356 ALA B N 1
ATOM 8220 C CA . ALA B 1 356 ? -19.906 11.391 14.016 1 26.12 356 ALA B CA 1
ATOM 8221 C C . ALA B 1 356 ? -18.875 10.539 14.742 1 26.12 356 ALA B C 1
ATOM 8223 O O . ALA B 1 356 ? -19.094 9.344 14.969 1 26.12 356 ALA B O 1
ATOM 8224 N N . THR B 1 357 ? -17.703 10.555 14.383 1 27.11 357 THR B N 1
ATOM 8225 C CA . THR B 1 357 ? -16.891 9.938 15.422 1 27.11 357 THR B CA 1
ATOM 8226 C C . THR B 1 357 ? -17.438 10.266 16.812 1 27.11 357 THR B C 1
ATOM 8228 O O . THR B 1 357 ? -16.906 11.133 17.5 1 27.11 357 THR B O 1
ATOM 8231 N N . GLY B 1 358 ? -18.719 10.531 16.828 1 23.66 358 GLY B N 1
ATOM 8232 C CA . GLY B 1 358 ? -19.234 10.703 18.188 1 23.66 358 GLY B CA 1
ATOM 8233 C C . GLY B 1 358 ? -19 9.492 19.062 1 23.66 358 GLY B C 1
ATOM 8234 O O . GLY B 1 358 ? -19.234 8.359 18.656 1 23.66 358 GLY B O 1
ATOM 8235 N N . PHE B 1 359 ? -18.094 9.602 19.922 1 24.02 359 PHE B N 1
ATOM 8236 C CA . PHE B 1 359 ? -18.062 8.75 21.109 1 24.02 359 PHE B CA 1
ATOM 8237 C C . PHE B 1 359 ? -19.438 8.633 21.719 1 24.02 359 PHE B C 1
ATOM 8239 O O . PHE B 1 359 ? -19.984 9.617 22.234 1 24.02 359 PHE B O 1
ATOM 8246 N N . SER B 1 360 ? -20.391 8.062 21.078 1 22.47 360 SER B N 1
ATOM 8247 C CA . SER B 1 360 ? -21.594 7.746 21.844 1 22.47 360 SER B CA 1
ATOM 8248 C C . SER B 1 360 ? -21.25 7.234 23.25 1 22.47 360 SER B C 1
ATOM 8250 O O . SER B 1 360 ? -20.5 6.258 23.391 1 22.47 360 SER B O 1
ATOM 8252 N N . ALA B 1 361 ? -21.375 8.117 24.188 1 23.12 361 ALA B N 1
ATOM 8253 C CA . ALA B 1 361 ? -21.391 7.883 25.641 1 23.12 361 ALA B CA 1
ATOM 8254 C C . ALA B 1 361 ? -22.406 6.812 26.016 1 23.12 361 ALA B C 1
ATOM 8256 O O . ALA B 1 361 ? -22.656 6.562 27.188 1 23.12 361 ALA B O 1
ATOM 8257 N N . ASP B 1 362 ? -23.312 6.34 25.141 1 22.19 362 ASP B N 1
ATOM 8258 C CA . ASP B 1 362 ? -24.25 5.508 25.875 1 22.19 362 ASP B CA 1
ATOM 8259 C C . ASP B 1 362 ? -23.609 4.195 26.312 1 22.19 362 ASP B C 1
ATOM 8261 O O . ASP B 1 362 ? -23.562 3.236 25.547 1 22.19 362 ASP B O 1
ATOM 8265 N N . HIS B 1 363 ? -22.469 4.199 26.938 1 22.38 363 HIS B N 1
ATOM 8266 C CA . HIS B 1 363 ? -22.156 2.953 27.625 1 22.38 363 HIS B CA 1
ATOM 8267 C C . HIS B 1 363 ? -23.25 2.58 28.625 1 22.38 363 HIS B C 1
ATOM 8269 O O . HIS B 1 363 ? -23.391 3.229 29.672 1 22.38 363 HIS B O 1
ATOM 8275 N N . ASP B 1 364 ? -24.375 2.176 28.203 1 20.55 364 ASP B N 1
ATOM 8276 C CA . ASP B 1 364 ? -25.125 1.383 29.172 1 20.55 364 ASP B CA 1
ATOM 8277 C C . ASP B 1 364 ? -24.203 0.454 29.953 1 20.55 364 ASP B C 1
ATOM 8279 O O . ASP B 1 364 ? -23.281 -0.137 29.391 1 20.55 364 ASP B O 1
ATOM 8283 N N . SER B 1 365 ? -24.266 0.645 31.312 1 22.11 365 SER B N 1
ATOM 8284 C CA . SER B 1 365 ? -23.672 -0.067 32.438 1 22.11 365 SER B CA 1
ATOM 8285 C C . SER B 1 365 ? -23.969 -1.562 32.375 1 22.11 365 SER B C 1
ATOM 8287 O O . SER B 1 365 ? -25.062 -2.002 32.75 1 22.11 365 SER B O 1
ATOM 8289 N N . LEU B 1 366 ? -23.906 -2.238 31.281 1 19.8 366 LEU B N 1
ATOM 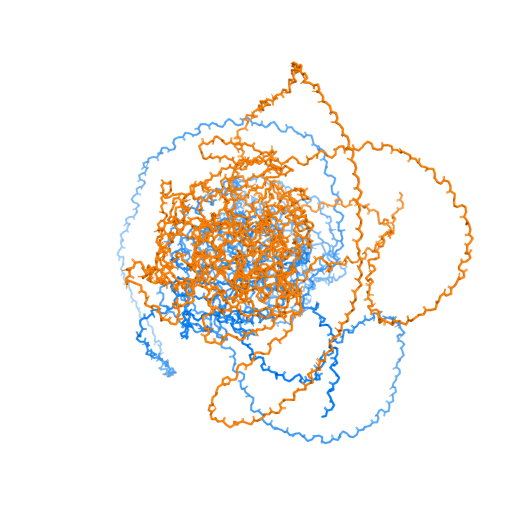8290 C CA . LEU B 1 366 ? -24.031 -3.652 31.609 1 19.8 366 LEU B CA 1
ATOM 8291 C C . LEU B 1 366 ? -23.172 -4.008 32.812 1 19.8 366 LEU B C 1
ATOM 8293 O O . LEU B 1 366 ? -21.969 -3.717 32.844 1 19.8 366 LEU B O 1
ATOM 8297 N N . ALA B 1 367 ? -23.828 -4.086 34.031 1 20.36 367 ALA B N 1
ATOM 8298 C CA . ALA B 1 367 ? -23.5 -4.605 35.375 1 20.36 367 ALA B CA 1
ATOM 8299 C C . ALA B 1 367 ? -22.609 -5.844 35.25 1 20.36 367 ALA B C 1
ATOM 8301 O O . ALA B 1 367 ? -22.812 -6.688 34.375 1 20.36 367 ALA B O 1
ATOM 8302 N N . ALA B 1 368 ? -21.422 -5.711 35.875 1 20.92 368 ALA B N 1
ATOM 8303 C CA . ALA B 1 368 ? -20.266 -6.547 36.188 1 20.92 368 ALA B CA 1
ATOM 8304 C C . ALA B 1 368 ? -20.703 -7.891 36.75 1 20.92 368 ALA B C 1
ATOM 8306 O O . ALA B 1 368 ? -20.953 -8 37.969 1 20.92 368 ALA B O 1
ATOM 8307 N N . ASP B 1 369 ? -21.891 -8.57 36.406 1 18.86 369 ASP B N 1
ATOM 8308 C CA . ASP B 1 369 ? -21.953 -9.836 37.125 1 18.86 369 ASP B CA 1
ATOM 8309 C C . ASP B 1 369 ? -20.672 -10.641 36.938 1 18.86 369 ASP B C 1
ATOM 8311 O O . ASP B 1 369 ? -20.078 -10.625 35.875 1 18.86 369 ASP B O 1
ATOM 8315 N N . GLY B 1 370 ? -20.016 -11.062 38.094 1 19.48 370 GLY B N 1
ATOM 8316 C CA . GLY B 1 370 ? -18.781 -11.641 38.594 1 19.48 370 GLY B CA 1
ATOM 8317 C C . GLY B 1 370 ? -18.281 -12.805 37.75 1 19.48 370 GLY B C 1
ATOM 8318 O O . GLY B 1 370 ? -17.078 -12.906 37.469 1 19.48 370 GLY B O 1
ATOM 8319 N N . LYS B 1 371 ? -19.109 -13.867 37.688 1 20.06 371 LYS B N 1
ATOM 8320 C CA . LYS B 1 371 ? -18.547 -15.195 37.906 1 20.06 371 LYS B CA 1
ATOM 8321 C C . LYS B 1 371 ? -17.688 -15.625 36.719 1 20.06 371 LYS B C 1
ATOM 8323 O O . LYS B 1 371 ? -16.625 -16.219 36.906 1 20.06 371 LYS B O 1
ATOM 8328 N N . ASN B 1 372 ? -18.234 -15.719 35.562 1 17.92 372 ASN B N 1
ATOM 8329 C CA . ASN B 1 372 ? -17.859 -16.922 34.844 1 17.92 372 ASN B CA 1
ATOM 8330 C C . ASN B 1 372 ? -16.469 -16.812 34.25 1 17.92 372 ASN B C 1
ATOM 8332 O O . ASN B 1 372 ? -16.234 -15.992 33.375 1 17.92 372 ASN B O 1
ATOM 8336 N N . GLY B 1 373 ? -15.414 -16.828 35.188 1 19.45 373 GLY B N 1
ATOM 8337 C CA . GLY B 1 373 ? -13.961 -16.906 35.125 1 19.45 373 GLY B CA 1
ATOM 8338 C C . GLY B 1 373 ? -13.453 -17.891 34.094 1 19.45 373 GLY B C 1
ATOM 8339 O O . GLY B 1 373 ? -13.609 -19.109 34.281 1 19.45 373 GLY B O 1
ATOM 8340 N N . TYR B 1 374 ? -13.898 -17.75 32.844 1 18.39 374 TYR B N 1
ATOM 8341 C CA . TYR B 1 374 ? -13.531 -18.938 32.094 1 18.39 374 TYR B CA 1
ATOM 8342 C C . TYR B 1 374 ? -12.031 -19.219 32.188 1 18.39 374 TYR B C 1
ATOM 8344 O O . TYR B 1 374 ? -11.219 -18.344 31.875 1 18.39 374 TYR B O 1
ATOM 8352 N N . PRO B 1 375 ? -11.547 -19.891 33.25 1 19.05 375 PRO B N 1
ATOM 8353 C CA . PRO B 1 375 ? -10.203 -20.312 33.656 1 19.05 375 PRO B CA 1
ATOM 8354 C C . PRO B 1 375 ? -9.422 -20.969 32.531 1 19.05 375 PRO B C 1
ATOM 8356 O O . PRO B 1 375 ? -9.883 -21.938 31.938 1 19.05 375 PRO B O 1
ATOM 8359 N N . VAL B 1 376 ? -9.094 -20.125 31.641 1 18.34 376 VAL B N 1
ATOM 8360 C CA . VAL B 1 376 ? -8.453 -20.828 30.531 1 18.34 376 VAL B CA 1
ATOM 8361 C C . VAL B 1 376 ? -7.199 -21.562 31.031 1 18.34 376 VAL B C 1
ATOM 8363 O O . VAL B 1 376 ? -6.266 -20.922 31.531 1 18.34 376 VAL B O 1
ATOM 8366 N N . ALA B 1 377 ? -7.414 -22.641 31.812 1 17.09 377 ALA B N 1
ATOM 8367 C CA . ALA B 1 377 ? -6.434 -23.547 32.406 1 17.09 377 ALA B CA 1
ATOM 8368 C C . ALA B 1 377 ? -5.402 -23.984 31.359 1 17.09 377 ALA B C 1
ATOM 8370 O O . ALA B 1 377 ? -5.758 -24.453 30.281 1 17.09 377 ALA B O 1
ATOM 8371 N N . PHE B 1 378 ? -4.465 -23.109 31.297 1 18.33 378 PHE B N 1
ATOM 8372 C CA . PHE B 1 378 ? -3.285 -23.391 30.484 1 18.33 378 PHE B CA 1
ATOM 8373 C C . PHE B 1 378 ? -2.676 -24.734 30.875 1 18.33 378 PHE B C 1
ATOM 8375 O O . PHE B 1 378 ? -2.105 -24.875 31.953 1 18.33 378 PHE B O 1
ATOM 8382 N N . SER B 1 379 ? -3.533 -25.875 30.875 1 17.03 379 SER B N 1
ATOM 8383 C CA . SER B 1 379 ? -2.943 -27.125 31.328 1 17.03 379 SER B CA 1
ATOM 8384 C C . SER B 1 379 ? -1.659 -27.453 30.578 1 17.03 379 SER B C 1
ATOM 8386 O O . SER B 1 379 ? -1.613 -27.359 29.359 1 17.03 379 SER B O 1
ATOM 8388 N N . GLY B 1 380 ? -0.598 -26.922 31.172 1 17.77 380 GLY B N 1
ATOM 8389 C CA . GLY B 1 380 ? 0.771 -27.328 30.922 1 17.77 380 GLY B CA 1
ATOM 8390 C C . GLY B 1 380 ? 0.935 -28.828 30.812 1 17.77 380 GLY B C 1
ATOM 8391 O O . GLY B 1 380 ? 0.683 -29.547 31.781 1 17.77 380 GLY B O 1
ATOM 8392 N N . SER B 1 381 ? 0.335 -29.375 29.703 1 16.94 381 SER B N 1
ATOM 8393 C CA . SER B 1 381 ? 0.523 -30.828 29.594 1 16.94 381 SER B CA 1
ATOM 8394 C C . SER B 1 381 ? 1.991 -31.203 29.766 1 16.94 381 SER B C 1
ATOM 8396 O O . SER B 1 381 ? 2.854 -30.719 29.047 1 16.94 381 SER B O 1
ATOM 8398 N N . THR B 1 382 ? 2.463 -31.078 31.078 1 18 382 THR B N 1
ATOM 8399 C CA . THR B 1 382 ? 3.674 -31.766 31.516 1 18 382 THR B CA 1
ATOM 8400 C C . THR B 1 382 ? 3.711 -33.188 30.969 1 18 382 THR B C 1
ATOM 8402 O O . THR B 1 382 ? 2.781 -33.969 31.188 1 18 382 THR B O 1
ATOM 8405 N N . GLY B 1 383 ? 4.098 -33.25 29.703 1 16.62 383 GLY B N 1
ATOM 8406 C CA . GLY B 1 383 ? 4.273 -34.625 29.188 1 16.62 383 GLY B CA 1
ATOM 8407 C C . GLY B 1 383 ? 5.066 -35.5 30.125 1 16.62 383 GLY B C 1
ATOM 8408 O O . GLY B 1 383 ? 6.184 -35.156 30.516 1 16.62 383 GLY B O 1
ATOM 8409 N N . GLY B 1 384 ? 4.273 -35.906 31.25 1 17.39 384 GLY B N 1
ATOM 8410 C CA . GLY B 1 384 ? 4.715 -37 32.094 1 17.39 384 GLY B CA 1
ATOM 8411 C C . GLY B 1 384 ? 5.445 -38.094 31.328 1 17.39 384 GLY B C 1
ATOM 8412 O O . GLY B 1 384 ? 5.312 -38.219 30.109 1 17.39 384 GLY B O 1
ATOM 8413 N N . VAL B 1 385 ? 6.664 -38.344 31.906 1 17.16 385 VAL B N 1
ATOM 8414 C CA . VAL B 1 385 ? 7.559 -39.5 31.859 1 17.16 385 VAL B CA 1
ATOM 8415 C C . VAL B 1 385 ? 6.742 -40.781 31.953 1 17.16 385 VAL B C 1
ATOM 8417 O O . VAL B 1 385 ? 5.836 -40.906 32.781 1 17.16 385 VAL B O 1
ATOM 8420 N N . ALA B 1 386 ? 6.723 -41.438 30.719 1 16.97 386 ALA B N 1
ATOM 8421 C CA . ALA B 1 386 ? 6.055 -42.688 30.438 1 16.97 386 ALA B CA 1
ATOM 8422 C C . ALA B 1 386 ? 6.477 -43.781 31.438 1 16.97 386 ALA B C 1
ATOM 8424 O O . ALA B 1 386 ? 7.594 -44.281 31.359 1 16.97 386 ALA B O 1
ATOM 8425 N N . GLU B 1 387 ? 6.523 -43.344 32.844 1 15.96 387 GLU B N 1
ATOM 8426 C CA . GLU B 1 387 ? 6.836 -44.531 33.625 1 15.96 387 GLU B CA 1
ATOM 8427 C C . GLU B 1 387 ? 5.828 -45.656 33.344 1 15.96 387 GLU B C 1
ATOM 8429 O O . GLU B 1 387 ? 4.617 -45.438 33.406 1 15.96 387 GLU B O 1
ATOM 8434 N N . VAL B 1 388 ? 6.242 -46.531 32.469 1 16.08 388 VAL B N 1
ATOM 8435 C CA . VAL B 1 388 ? 5.621 -47.781 32 1 16.08 388 VAL B CA 1
ATOM 8436 C C . VAL B 1 388 ? 5.293 -48.656 33.188 1 16.08 388 VAL B C 1
ATOM 8438 O O . VAL B 1 388 ? 4.898 -49.812 33 1 16.08 388 VAL B O 1
ATOM 8441 N N . ASP B 1 389 ? 5.469 -48.125 34.438 1 15.52 389 ASP B N 1
ATOM 8442 C CA . ASP B 1 389 ? 5.469 -49.312 35.312 1 15.52 389 ASP B CA 1
ATOM 8443 C C . ASP B 1 389 ? 4.125 -50.031 35.25 1 15.52 389 ASP B C 1
ATOM 8445 O O . ASP B 1 389 ? 3.107 -49.438 34.875 1 15.52 389 ASP B O 1
ATOM 8449 N N . GLY B 1 390 ? 4.082 -51.406 35.469 1 17 390 GLY B N 1
ATOM 8450 C CA . GLY B 1 390 ? 3.326 -52.656 35.438 1 17 390 GLY B CA 1
ATOM 8451 C C . GLY B 1 390 ? 2.168 -52.656 36.406 1 17 390 GLY B C 1
ATOM 8452 O O . GLY B 1 390 ? 1.535 -53.688 36.625 1 17 390 GLY B O 1
ATOM 8453 N N . LEU B 1 391 ? 1.89 -51.344 37.062 1 14.67 391 LEU B N 1
ATOM 8454 C CA . LEU B 1 391 ? 1.339 -51.625 38.375 1 14.67 391 LEU B CA 1
ATOM 8455 C C . LEU B 1 391 ? 0.016 -52.375 38.25 1 14.67 391 LEU B C 1
ATOM 8457 O O . LEU B 1 391 ? -0.7 -52.219 37.281 1 14.67 391 LEU B O 1
ATOM 8461 N N . CYS B 1 392 ? -0.442 -52.938 39.469 1 16.2 392 CYS B N 1
ATOM 8462 C CA . CYS B 1 392 ? -1.134 -54.062 40.094 1 16.2 392 CYS B CA 1
ATOM 8463 C C . CYS B 1 392 ? -2.645 -53.875 40.031 1 16.2 392 CYS B C 1
ATOM 8465 O O . CYS B 1 392 ? -3.131 -52.75 40.031 1 16.2 392 CYS B O 1
ATOM 8467 N N . ARG B 1 393 ? -3.467 -54.938 39.875 1 16.12 393 ARG B N 1
ATOM 8468 C CA . ARG B 1 393 ? -4.781 -55.5 39.562 1 16.12 393 ARG B CA 1
ATOM 8469 C C . ARG B 1 393 ? -5.812 -55.062 40.594 1 16.12 393 ARG B C 1
ATOM 8471 O O . ARG B 1 393 ? -7.016 -55.281 40.406 1 16.12 393 ARG B O 1
ATOM 8478 N N . GLN B 1 394 ? -5.43 -54.406 41.719 1 16.03 394 GLN B N 1
ATOM 8479 C CA . GLN B 1 394 ? -6.34 -55 42.688 1 16.03 394 GLN B CA 1
ATOM 8480 C C . GLN B 1 394 ? -7.773 -54.562 42.438 1 16.03 394 GLN B C 1
ATOM 8482 O O . GLN B 1 394 ? -8 -53.469 41.875 1 16.03 394 GLN B O 1
ATOM 8487 N N . HIS B 1 395 ? -8.812 -55.344 42.875 1 16.59 395 HIS B N 1
ATOM 8488 C CA . HIS B 1 395 ? -10.141 -55.938 42.844 1 16.59 395 HIS B CA 1
ATOM 8489 C C . HIS B 1 395 ? -11.195 -55 43.406 1 16.59 395 HIS B C 1
ATOM 8491 O O . HIS B 1 395 ? -12.383 -55.125 43.094 1 16.59 395 HIS B O 1
ATOM 8497 N N . GLY B 1 396 ? -10.883 -53.969 44.25 1 15.65 396 GLY B N 1
ATOM 8498 C CA . GLY B 1 396 ? -11.852 -54.031 45.344 1 15.65 396 GLY B CA 1
ATOM 8499 C C . GLY B 1 396 ? -13.141 -53.281 45.062 1 15.65 396 GLY B C 1
ATOM 8500 O O . GLY B 1 396 ? -14.047 -53.25 45.875 1 15.65 396 GLY B O 1
ATOM 8501 N N . ASP B 1 397 ? -13.375 -52.594 43.875 1 16.02 397 ASP B N 1
ATOM 8502 C CA . ASP B 1 397 ? -14.133 -51.406 44.188 1 16.02 397 ASP B CA 1
ATOM 8503 C C . ASP B 1 397 ? -15.594 -51.75 44.469 1 16.02 397 ASP B C 1
ATOM 8505 O O . ASP B 1 397 ? -16.266 -52.344 43.625 1 16.02 397 ASP B O 1
ATOM 8509 N N . SER B 1 398 ? -16.125 -51.656 45.688 1 16.45 398 SER B N 1
ATOM 8510 C CA . SER B 1 398 ? -17.359 -51.969 46.375 1 16.45 398 SER B CA 1
ATOM 8511 C C . SER B 1 398 ? -18.453 -50.969 46.031 1 16.45 398 SER B C 1
ATOM 8513 O O . SER B 1 398 ? -19.641 -51.219 46.281 1 16.45 398 SER B O 1
ATOM 8515 N N . SER B 1 399 ? -18.219 -49.656 45.656 1 16.03 399 SER B N 1
ATOM 8516 C CA . SER B 1 399 ? -19.094 -48.75 46.375 1 16.03 399 SER B CA 1
ATOM 8517 C C . SER B 1 399 ? -20.516 -48.812 45.844 1 16.03 399 SER B C 1
ATOM 8519 O O . SER B 1 399 ? -20.75 -49.25 44.719 1 16.03 399 SER B O 1
ATOM 8521 N N . HIS B 1 400 ? -21.5 -48.188 46.688 1 18 400 HIS B N 1
ATOM 8522 C CA . HIS B 1 400 ? -22.891 -48.094 47.125 1 18 400 HIS B CA 1
ATOM 8523 C C . HIS B 1 400 ? -23.703 -47.25 46.125 1 18 400 HIS B C 1
ATOM 8525 O O . HIS B 1 400 ? -23.141 -46.375 45.438 1 18 400 HIS B O 1
ATOM 8531 N N . ALA B 1 401 ? -25.031 -47.531 45.906 1 17.39 401 ALA B N 1
ATOM 8532 C CA . ALA B 1 401 ? -26.219 -47.5 45.062 1 17.39 401 ALA B CA 1
ATOM 8533 C C . ALA B 1 401 ? -26.859 -46.125 45.094 1 17.39 401 ALA B C 1
ATOM 8535 O O . ALA B 1 401 ? -27.797 -45.844 44.312 1 17.39 401 ALA B O 1
ATOM 8536 N N . VAL B 1 402 ? -26.188 -44.938 45.438 1 17.78 402 VAL B N 1
ATOM 8537 C CA . VAL B 1 402 ? -27.234 -44.031 45.875 1 17.78 402 VAL B CA 1
ATOM 8538 C C . VAL B 1 402 ? -28.109 -43.625 44.719 1 17.78 402 VAL B C 1
ATOM 8540 O O . VAL B 1 402 ? -27.625 -43.438 43.594 1 17.78 402 VAL B O 1
ATOM 8543 N N . LYS B 1 403 ? -29.516 -43.594 44.875 1 17.11 403 LYS B N 1
ATOM 8544 C CA . LYS B 1 403 ? -30.828 -43.531 44.219 1 17.11 403 LYS B CA 1
ATOM 8545 C C . LYS B 1 403 ? -31.109 -42.125 43.688 1 17.11 403 LYS B C 1
ATOM 8547 O O . LYS B 1 403 ? -31.234 -41.188 44.438 1 17.11 403 LYS B O 1
ATOM 8552 N N . ARG B 1 404 ? -30.219 -41.656 42.719 1 16.25 404 ARG B N 1
ATOM 8553 C CA . ARG B 1 404 ? -30.391 -40.25 42.375 1 16.25 404 ARG B CA 1
ATOM 8554 C C . ARG B 1 404 ? -31.812 -40 41.875 1 16.25 404 ARG B C 1
ATOM 8556 O O . ARG B 1 404 ? -32.438 -40.875 41.281 1 16.25 404 ARG B O 1
ATOM 8563 N N . ALA B 1 405 ? -32.469 -38.875 42.344 1 18.88 405 ALA B N 1
ATOM 8564 C CA . ALA B 1 405 ? -33.75 -38.188 42.344 1 18.88 405 ALA B CA 1
ATOM 8565 C C . ALA B 1 405 ? -34.156 -37.844 40.906 1 18.88 405 ALA B C 1
ATOM 8567 O O . ALA B 1 405 ? -33.312 -37.688 40.031 1 18.88 405 ALA B O 1
ATOM 8568 N N . GLY B 1 406 ? -35.5 -37.781 40.531 1 17.92 406 GLY B N 1
ATOM 8569 C CA . GLY B 1 406 ? -36.5 -37.844 39.438 1 17.92 406 GLY B CA 1
ATOM 8570 C C . GLY B 1 406 ? -36.531 -36.562 38.594 1 17.92 406 GLY B C 1
ATOM 8571 O O . GLY B 1 406 ? -37.562 -35.969 38.438 1 17.92 406 GLY B O 1
ATOM 8572 N N . VAL B 1 407 ? -35.344 -35.938 38.281 1 18.55 407 VAL B N 1
ATOM 8573 C CA . VAL B 1 407 ? -35.594 -34.594 37.719 1 18.55 407 VAL B CA 1
ATOM 8574 C C . VAL B 1 407 ? -36.469 -34.719 36.469 1 18.55 407 VAL B C 1
ATOM 8576 O O . VAL B 1 407 ? -36.312 -35.656 35.656 1 18.55 407 VAL B O 1
ATOM 8579 N N . CYS B 1 408 ? -37.656 -34.062 36.406 1 19.31 408 CYS B N 1
ATOM 8580 C CA . CYS B 1 408 ? -38.812 -33.875 35.531 1 19.31 408 CYS B CA 1
ATOM 8581 C C . CYS B 1 408 ? -38.375 -33.438 34.125 1 19.31 408 CYS B C 1
ATOM 8583 O O . CYS B 1 408 ? -37.562 -32.531 34 1 19.31 408 CYS B O 1
ATOM 8585 N N . GLU B 1 409 ? -38.531 -34.25 33.062 1 20.11 409 GLU B N 1
ATOM 8586 C CA . GLU B 1 409 ? -38.344 -34.25 31.625 1 20.11 409 GLU B CA 1
ATOM 8587 C C . GLU B 1 409 ? -39.188 -33.188 30.953 1 20.11 409 GLU B C 1
ATOM 8589 O O . GLU B 1 409 ? -40.375 -33.406 30.703 1 20.11 409 GLU B O 1
ATOM 8594 N N . CYS B 1 410 ? -39.219 -31.859 31.375 1 20.94 410 CYS B N 1
ATOM 8595 C CA . CYS B 1 410 ? -40.125 -31.047 30.562 1 20.94 410 CYS B CA 1
ATOM 8596 C C . CYS B 1 410 ? -39.781 -31.156 29.078 1 20.94 410 CYS B C 1
ATOM 8598 O O . CYS B 1 410 ? -38.625 -30.953 28.688 1 20.94 410 CYS B O 1
ATOM 8600 N N . LEU B 1 411 ? -40.469 -31.938 28.25 1 21.03 411 LEU B N 1
ATOM 8601 C CA . LEU B 1 411 ? -40.531 -32.344 26.859 1 21.03 411 LEU B CA 1
ATOM 8602 C C . LEU B 1 411 ? -40.781 -31.156 25.953 1 21.03 411 LEU B C 1
ATOM 8604 O O . LEU B 1 411 ? -41.281 -31.312 24.828 1 21.03 411 LEU B O 1
ATOM 8608 N N . GLY B 1 412 ? -40.469 -29.859 26.188 1 25.14 412 GLY B N 1
ATOM 8609 C CA . GLY B 1 412 ? -40.969 -28.891 25.219 1 25.14 412 GLY B CA 1
ATOM 8610 C C . GLY B 1 412 ? -40.5 -29.172 23.797 1 25.14 412 GLY B C 1
ATOM 8611 O O . GLY B 1 412 ? -39.344 -29.422 23.562 1 25.14 412 GLY B O 1
ATOM 8612 N N . ARG B 1 413 ? -41.344 -29.766 22.875 1 25.97 413 ARG B N 1
ATOM 8613 C CA . ARG B 1 413 ? -41.219 -30.125 21.469 1 25.97 413 ARG B CA 1
ATOM 8614 C C . ARG B 1 413 ? -40.781 -28.922 20.641 1 25.97 413 ARG B C 1
ATOM 8616 O O . ARG B 1 413 ? -41.562 -27.984 20.438 1 25.97 413 ARG B O 1
ATOM 8623 N N . THR B 1 414 ? -39.656 -28.359 20.828 1 28.09 414 THR B N 1
ATOM 8624 C CA . THR B 1 414 ? -39.25 -27.297 19.922 1 28.09 414 THR B CA 1
ATOM 8625 C C . THR B 1 414 ? -39.281 -27.766 18.469 1 28.09 414 THR B C 1
ATOM 8627 O O . THR B 1 414 ? -38.75 -28.828 18.156 1 28.09 414 THR B O 1
ATOM 8630 N N . GLN B 1 415 ? -40.344 -27.484 17.719 1 28.5 415 GLN B N 1
ATOM 8631 C CA . GLN B 1 415 ? -40.469 -27.766 16.297 1 28.5 415 GLN B CA 1
ATOM 8632 C C . GLN B 1 415 ? -39.188 -27.422 15.555 1 28.5 415 GLN B C 1
ATOM 8634 O O . GLN B 1 415 ? -38.594 -26.375 15.812 1 28.5 415 GLN B O 1
ATOM 8639 N N . PRO B 1 416 ? -38.5 -28.438 15.062 1 29.06 416 PRO B N 1
ATOM 8640 C CA . PRO B 1 416 ? -37.219 -28.266 14.359 1 29.06 416 PRO B CA 1
ATOM 8641 C C . PRO B 1 416 ? -37.312 -27.203 13.258 1 29.06 416 PRO B C 1
ATOM 8643 O O . PRO B 1 416 ? -38.281 -27.188 12.484 1 29.06 416 PRO B O 1
ATOM 8646 N N . VAL B 1 417 ? -37.031 -26.016 13.477 1 31.28 417 VAL B N 1
ATOM 8647 C CA . VAL B 1 417 ? -36.875 -25.047 12.398 1 31.28 417 VAL B CA 1
ATOM 8648 C C . VAL B 1 417 ? -36.25 -25.719 11.18 1 31.28 417 VAL B C 1
ATOM 8650 O O . VAL B 1 417 ? -35.188 -26.312 11.266 1 31.28 417 VAL B O 1
ATOM 8653 N N . ARG B 1 418 ? -37.062 -26.281 10.25 1 30.88 418 ARG B N 1
ATOM 8654 C CA . ARG B 1 418 ? -36.562 -26.781 8.969 1 30.88 418 ARG B CA 1
ATOM 8655 C C . ARG B 1 418 ? -35.375 -25.969 8.469 1 30.88 418 ARG B C 1
ATOM 8657 O O . ARG B 1 418 ? -35.5 -24.75 8.305 1 30.88 418 ARG B O 1
ATOM 8664 N N . GLN B 1 419 ? -34.188 -26.359 8.742 1 34.47 419 GLN B N 1
ATOM 8665 C CA . GLN B 1 419 ? -32.938 -25.828 8.203 1 34.47 419 GLN B CA 1
ATOM 8666 C C . GLN B 1 419 ? -33.062 -25.594 6.699 1 34.47 419 GLN B C 1
ATOM 8668 O O . GLN B 1 419 ? -33.156 -26.531 5.922 1 34.47 419 GLN B O 1
ATOM 8673 N N . THR B 1 420 ? -33.812 -24.703 6.184 1 37.53 420 THR B N 1
ATOM 8674 C CA . THR B 1 420 ? -33.875 -24.375 4.762 1 37.53 420 THR B CA 1
ATOM 8675 C C . THR B 1 420 ? -32.5 -24.484 4.113 1 37.53 420 THR B C 1
ATOM 8677 O O . THR B 1 420 ? -31.5 -24 4.668 1 37.53 420 THR B O 1
ATOM 8680 N N . LYS B 1 421 ? -32.188 -25.5 3.348 1 43.16 421 LYS B N 1
ATOM 8681 C CA . LYS B 1 421 ? -30.984 -25.766 2.584 1 43.16 421 LYS B CA 1
ATOM 8682 C C . LYS B 1 421 ? -30.406 -24.469 2.014 1 43.16 421 LYS B C 1
ATOM 8684 O O . LYS B 1 421 ? -31.141 -23.656 1.449 1 43.16 421 LYS B O 1
ATOM 8689 N N . PRO B 1 422 ? -29.203 -24.078 2.369 1 56.97 422 PRO B N 1
ATOM 8690 C CA . PRO B 1 422 ? -28.594 -22.859 1.839 1 56.97 422 PRO B CA 1
ATOM 8691 C C . PRO B 1 422 ? -28.672 -22.766 0.316 1 56.97 422 PRO B C 1
ATOM 8693 O O . PRO B 1 422 ? -28.391 -23.75 -0.372 1 56.97 422 PRO B O 1
ATOM 8696 N N . GLU B 1 423 ? -29.484 -21.938 -0.406 1 72.88 423 GLU B N 1
ATOM 8697 C CA . GLU B 1 423 ? -29.828 -21.734 -1.813 1 72.88 423 GLU B CA 1
ATOM 8698 C C . GLU B 1 423 ? -28.594 -21.328 -2.617 1 72.88 423 GLU B C 1
ATOM 8700 O O . GLU B 1 423 ? -27.938 -20.328 -2.289 1 72.88 423 GLU B O 1
ATOM 8705 N N . VAL B 1 424 ? -27.891 -22.359 -3.348 1 86.19 424 VAL B N 1
ATOM 8706 C CA . VAL B 1 424 ? -26.812 -22.047 -4.277 1 86.19 424 VAL B CA 1
ATOM 8707 C C . VAL B 1 424 ? -27.375 -21.906 -5.691 1 86.19 424 VAL B C 1
ATOM 8709 O O . VAL B 1 424 ? -28.094 -22.781 -6.172 1 86.19 424 VAL B O 1
ATOM 8712 N N . VAL B 1 425 ? -27.203 -20.734 -6.27 1 88.62 425 VAL B N 1
ATOM 8713 C CA . VAL B 1 425 ? -27.531 -20.484 -7.668 1 88.62 425 VAL B CA 1
ATOM 8714 C C . VAL B 1 425 ? -26.25 -20.375 -8.492 1 88.62 425 VAL B C 1
ATOM 8716 O O . VAL B 1 425 ? -25.359 -19.578 -8.164 1 88.62 425 VAL B O 1
ATOM 8719 N N . GLU B 1 426 ? -26.094 -21.188 -9.516 1 92.12 426 GLU B N 1
ATOM 8720 C CA . GLU B 1 426 ? -24.906 -21.172 -10.359 1 92.12 426 GLU B CA 1
ATOM 8721 C C . GLU B 1 426 ? -25.125 -20.328 -11.617 1 92.12 426 GLU B C 1
ATOM 8723 O O . GLU B 1 426 ? -26.266 -20.172 -12.062 1 92.12 426 GLU B O 1
ATOM 8728 N N . GLY B 1 427 ? -24 -19.812 -12.109 1 92.25 427 GLY B N 1
ATOM 8729 C CA . GLY B 1 427 ? -24.062 -19.109 -13.383 1 92.25 427 GLY B CA 1
ATOM 8730 C C . GLY B 1 427 ? -24.828 -17.797 -13.297 1 92.25 427 GLY B C 1
ATOM 8731 O O . GLY B 1 427 ? -25.75 -17.562 -14.078 1 92.25 427 GLY B O 1
ATOM 8732 N N . ILE B 1 428 ? -24.406 -17.031 -12.438 1 91.94 428 ILE B N 1
ATOM 8733 C CA . ILE B 1 428 ? -25.141 -15.781 -12.242 1 91.94 428 ILE B CA 1
ATOM 8734 C C . ILE B 1 428 ? -24.625 -14.719 -13.211 1 91.94 428 ILE B C 1
ATOM 8736 O O . ILE B 1 428 ? -25.141 -13.602 -13.258 1 91.94 428 ILE B O 1
ATOM 8740 N N . HIS B 1 429 ? -23.656 -14.984 -14.023 1 93.88 429 HIS B N 1
ATOM 8741 C CA . HIS B 1 429 ? -23.141 -14.055 -15.016 1 93.88 429 HIS B CA 1
ATOM 8742 C C . HIS B 1 429 ? -23.938 -14.109 -16.312 1 93.88 429 HIS B C 1
ATOM 8744 O O . HIS B 1 429 ? -24.734 -15.031 -16.516 1 93.88 429 HIS B O 1
ATOM 8750 N N . THR B 1 430 ? -23.781 -13.07 -17.094 1 89.44 430 THR B N 1
ATOM 8751 C CA . THR B 1 430 ? -24.344 -13.031 -18.438 1 89.44 430 THR B CA 1
ATOM 8752 C C . THR B 1 430 ? -23.234 -12.828 -19.469 1 89.44 430 THR B C 1
ATOM 8754 O O . THR B 1 430 ? -22.172 -12.281 -19.156 1 89.44 430 THR B O 1
ATOM 8757 N N . GLU B 1 431 ? -23.484 -13.32 -20.625 1 89.5 431 GLU B N 1
ATOM 8758 C CA . GLU B 1 431 ? -22.594 -13.016 -21.734 1 89.5 431 GLU B CA 1
ATOM 8759 C C . GLU B 1 431 ? -22.828 -11.609 -22.266 1 89.5 431 GLU B C 1
ATOM 8761 O O . GLU B 1 431 ? -23.859 -11 -21.984 1 89.5 431 GLU B O 1
ATOM 8766 N N . GLU B 1 432 ? -21.859 -11.086 -22.953 1 82.94 432 GLU B N 1
ATOM 8767 C CA . GLU B 1 432 ? -21.906 -9.703 -23.422 1 82.94 432 GLU B CA 1
ATOM 8768 C C . GLU B 1 432 ? -23.141 -9.453 -24.281 1 82.94 432 GLU B C 1
ATOM 8770 O O . GLU B 1 432 ? -23.703 -8.352 -24.266 1 82.94 432 GLU B O 1
ATOM 8775 N N . THR B 1 433 ? -23.625 -10.383 -24.953 1 80 433 THR B N 1
ATOM 8776 C CA . THR B 1 433 ? -24.75 -10.227 -25.875 1 80 433 THR B CA 1
ATOM 8777 C C . THR B 1 433 ? -26.078 -10.406 -25.125 1 80 433 THR B C 1
ATOM 8779 O O . THR B 1 433 ? -27.141 -10.133 -25.688 1 80 433 THR B O 1
ATOM 8782 N N . GLN B 1 434 ? -26 -10.758 -23.891 1 83.69 434 GLN B N 1
ATOM 8783 C CA . GLN B 1 434 ? -27.203 -11.008 -23.125 1 83.69 434 GLN B CA 1
ATOM 8784 C C . GLN B 1 434 ? -27.562 -9.812 -22.234 1 83.69 434 GLN B C 1
ATOM 8786 O O . GLN B 1 434 ? -26.672 -9.07 -21.812 1 83.69 434 GLN B O 1
ATOM 8791 N N . PRO B 1 435 ? -28.797 -9.625 -22.109 1 80.81 435 PRO B N 1
ATOM 8792 C CA . PRO B 1 435 ? -29.172 -8.562 -21.188 1 80.81 435 PRO B CA 1
ATOM 8793 C C . PRO B 1 435 ? -28.703 -8.82 -19.75 1 80.81 435 PRO B C 1
ATOM 8795 O O . PRO B 1 435 ? -28.672 -9.977 -19.312 1 80.81 435 PRO B O 1
ATOM 8798 N N . ALA B 1 436 ? -28.438 -7.816 -19.078 1 85.06 436 ALA B N 1
ATOM 8799 C CA . ALA B 1 436 ? -27.922 -7.922 -17.719 1 85.06 436 ALA B CA 1
ATOM 8800 C C . ALA B 1 436 ? -28.969 -8.523 -16.781 1 85.06 436 ALA B C 1
ATOM 8802 O O . ALA B 1 436 ? -30.172 -8.211 -16.906 1 85.06 436 ALA B O 1
ATOM 8803 N N . LYS B 1 437 ? -28.562 -9.445 -15.992 1 89.19 437 LYS B N 1
ATOM 8804 C CA . LYS B 1 437 ? -29.391 -10.008 -14.922 1 89.19 437 LYS B CA 1
ATOM 8805 C C . LYS B 1 437 ? -28.969 -9.453 -13.562 1 89.19 437 LYS B C 1
ATOM 8807 O O . LYS B 1 437 ? -27.781 -9.367 -13.258 1 89.19 437 LYS B O 1
ATOM 8812 N N . LEU B 1 438 ? -29.938 -9.062 -12.828 1 91.19 438 LEU B N 1
ATOM 8813 C CA . LEU B 1 438 ? -29.672 -8.461 -11.523 1 91.19 438 LEU B CA 1
ATOM 8814 C C . LEU B 1 438 ? -29.875 -9.477 -10.406 1 91.19 438 LEU B C 1
ATOM 8816 O O . LEU B 1 438 ? -30.875 -10.195 -10.398 1 91.19 438 LEU B O 1
ATOM 8820 N N . TRP B 1 439 ? -28.938 -9.523 -9.547 1 92.88 439 TRP B N 1
ATOM 8821 C CA . TRP B 1 439 ? -29 -10.422 -8.398 1 92.88 439 TRP B CA 1
ATOM 8822 C C . TRP B 1 439 ? -28.844 -9.648 -7.094 1 92.88 439 TRP B C 1
ATOM 8824 O O . TRP B 1 439 ? -28.172 -8.609 -7.059 1 92.88 439 TRP B O 1
ATOM 8834 N N . SER B 1 440 ? -29.422 -10.148 -6.043 1 90.44 440 SER B N 1
ATOM 8835 C CA . SER B 1 440 ? -29.234 -9.594 -4.707 1 90.44 440 SER B CA 1
ATOM 8836 C C . SER B 1 440 ? -28.047 -10.234 -4 1 90.44 440 SER B C 1
ATOM 8838 O O . SER B 1 440 ? -27.984 -11.461 -3.855 1 90.44 440 SER B O 1
ATOM 8840 N N . SER B 1 441 ? -27.156 -9.484 -3.623 1 91.81 441 SER B N 1
ATOM 8841 C CA . SER B 1 441 ? -25.984 -9.938 -2.869 1 91.81 441 SER B CA 1
ATOM 8842 C C . SER B 1 441 ? -25.703 -9.023 -1.684 1 91.81 441 SER B C 1
ATOM 8844 O O . SER B 1 441 ? -25.344 -7.859 -1.865 1 91.81 441 SER B O 1
ATOM 8846 N N . GLY B 1 442 ? -25.766 -9.516 -0.488 1 90.19 442 GLY B N 1
ATOM 8847 C CA . GLY B 1 442 ? -25.656 -8.641 0.669 1 90.19 442 GLY B CA 1
ATOM 8848 C C . GLY B 1 442 ? -26.578 -7.434 0.595 1 90.19 442 GLY B C 1
ATOM 8849 O O . GLY B 1 442 ? -27.781 -7.578 0.4 1 90.19 442 GLY B O 1
ATOM 8850 N N . ARG B 1 443 ? -25.984 -6.281 0.685 1 87.75 443 ARG B N 1
ATOM 8851 C CA . ARG B 1 443 ? -26.734 -5.039 0.713 1 87.75 443 ARG B CA 1
ATOM 8852 C C . ARG B 1 443 ? -26.797 -4.398 -0.671 1 87.75 443 ARG B C 1
ATOM 8854 O O . ARG B 1 443 ? -27.188 -3.238 -0.809 1 87.75 443 ARG B O 1
ATOM 8861 N N . TRP B 1 444 ? -26.5 -5.223 -1.725 1 93.25 444 TRP B N 1
ATOM 8862 C CA . TRP B 1 444 ? -26.344 -4.633 -3.051 1 93.25 444 TRP B CA 1
ATOM 8863 C C . TRP B 1 444 ? -27.062 -5.469 -4.105 1 93.25 444 TRP B C 1
ATOM 8865 O O . TRP B 1 444 ? -27.203 -6.68 -3.951 1 93.25 444 TRP B O 1
ATOM 8875 N N . TRP B 1 445 ? -27.5 -4.754 -5.156 1 90.94 445 TRP B N 1
ATOM 8876 C CA . TRP B 1 445 ? -27.844 -5.406 -6.418 1 90.94 445 TRP B CA 1
ATOM 8877 C C . TRP B 1 445 ? -26.609 -5.531 -7.316 1 90.94 445 TRP B C 1
ATOM 8879 O O . TRP B 1 445 ? -25.797 -4.609 -7.391 1 90.94 445 TRP B O 1
ATOM 8889 N N . LEU B 1 446 ? -26.5 -6.68 -7.941 1 95.62 446 LEU B N 1
ATOM 8890 C CA . LEU B 1 446 ? -25.281 -6.93 -8.695 1 95.62 446 LEU B CA 1
ATOM 8891 C C . LEU B 1 446 ? -25.594 -7.543 -10.055 1 95.62 446 LEU B C 1
ATOM 8893 O O . LEU B 1 446 ? -26.484 -8.398 -10.164 1 95.62 446 LEU B O 1
ATOM 8897 N N . SER B 1 447 ? -24.984 -7.074 -11.07 1 95.25 447 SER B N 1
ATOM 8898 C CA . SER B 1 447 ? -24.922 -7.738 -12.367 1 95.25 447 SER B CA 1
ATOM 8899 C C . SER B 1 447 ? -23.484 -8.047 -12.766 1 95.25 447 SER B C 1
ATOM 8901 O O . SER B 1 447 ? -22.562 -7.273 -12.469 1 95.25 447 SER B O 1
ATOM 8903 N N . CYS B 1 448 ? -23.281 -9.195 -13.375 1 97.38 448 CYS B N 1
ATOM 8904 C CA . CYS B 1 448 ? -21.938 -9.641 -13.75 1 97.38 448 CYS B CA 1
ATOM 8905 C C . CYS B 1 448 ? -21.906 -10.062 -15.219 1 97.38 448 CYS B C 1
ATOM 8907 O O . CYS B 1 448 ? -22.672 -10.938 -15.633 1 97.38 448 CYS B O 1
ATOM 8909 N N . GLU B 1 449 ? -21.047 -9.453 -15.906 1 97 449 GLU B N 1
ATOM 8910 C CA . GLU B 1 449 ? -20.844 -9.797 -17.312 1 97 449 GLU B CA 1
ATOM 8911 C C . GLU B 1 449 ? -19.5 -10.516 -17.516 1 97 449 GLU B C 1
ATOM 8913 O O . GLU B 1 449 ? -18.469 -10.031 -17.078 1 97 449 GLU B O 1
ATOM 8918 N N . LYS B 1 450 ? -19.594 -11.672 -18.109 1 97.44 450 LYS B N 1
ATOM 8919 C CA . LYS B 1 450 ? -18.375 -12.359 -18.531 1 97.44 450 LYS B CA 1
ATOM 8920 C C . LYS B 1 450 ? -17.844 -11.773 -19.844 1 97.44 450 LYS B C 1
ATOM 8922 O O . LYS B 1 450 ? -18.531 -11.797 -20.859 1 97.44 450 LYS B O 1
ATOM 8927 N N . VAL B 1 451 ? -16.625 -11.289 -19.812 1 96.75 451 VAL B N 1
ATOM 8928 C CA . VAL B 1 451 ? -16.016 -10.711 -21.016 1 96.75 451 VAL B CA 1
ATOM 8929 C C . VAL B 1 451 ? -14.93 -11.641 -21.531 1 96.75 451 VAL B C 1
ATOM 8931 O O . VAL B 1 451 ? -13.953 -11.914 -20.844 1 96.75 451 VAL B O 1
ATOM 8934 N N . CYS B 1 452 ? -15.062 -12.102 -22.734 1 93.75 452 CYS B N 1
ATOM 8935 C CA . CYS B 1 452 ? -14.062 -12.938 -23.375 1 93.75 452 CYS B CA 1
ATOM 8936 C C . CYS B 1 452 ? -13.086 -12.094 -24.188 1 93.75 452 CYS B C 1
ATOM 8938 O O . CYS B 1 452 ? -13.508 -11.203 -24.938 1 93.75 452 CYS B O 1
ATOM 8940 N N . VAL B 1 453 ? -11.844 -12.406 -24.062 1 94 453 VAL B N 1
ATOM 8941 C CA . VAL B 1 453 ? -10.82 -11.594 -24.703 1 94 453 VAL B CA 1
ATOM 8942 C C . VAL B 1 453 ? -10.227 -12.344 -25.891 1 94 453 VAL B C 1
ATOM 8944 O O . VAL B 1 453 ? -9.797 -13.492 -25.75 1 94 453 VAL B O 1
ATOM 8947 N N . SER B 1 454 ? -10.227 -11.711 -27 1 87.25 454 SER B N 1
ATOM 8948 C CA . SER B 1 454 ? -9.578 -12.195 -28.219 1 87.25 454 SER B CA 1
ATOM 8949 C C . SER B 1 454 ? -9.078 -11.031 -29.062 1 87.25 454 SER B C 1
ATOM 8951 O O . SER B 1 454 ? -9.539 -9.898 -28.922 1 87.25 454 SER B O 1
ATOM 8953 N N . ALA B 1 455 ? -8.164 -11.312 -29.906 1 81.69 455 ALA B N 1
ATOM 8954 C CA . ALA B 1 455 ? -7.59 -10.297 -30.781 1 81.69 455 ALA B CA 1
ATOM 8955 C C . ALA B 1 455 ? -8.641 -9.75 -31.75 1 81.69 455 ALA B C 1
ATOM 8957 O O . ALA B 1 455 ? -8.508 -8.625 -32.25 1 81.69 455 ALA B O 1
ATOM 8958 N N . ASP B 1 456 ? -9.625 -10.523 -32.031 1 83.44 456 ASP B N 1
ATOM 8959 C CA . ASP B 1 456 ? -10.672 -10.102 -32.938 1 83.44 456 ASP B CA 1
ATOM 8960 C C . ASP B 1 456 ? -11.625 -9.109 -32.281 1 83.44 456 ASP B C 1
ATOM 8962 O O . ASP B 1 456 ? -12.234 -8.273 -32.938 1 83.44 456 ASP B O 1
ATOM 8966 N N . ARG B 1 457 ? -11.711 -9.195 -31.031 1 88.44 457 ARG B N 1
ATOM 8967 C CA . ARG B 1 457 ? -12.68 -8.367 -30.312 1 88.44 457 ARG B CA 1
ATOM 8968 C C . ARG B 1 457 ? -12.031 -7.078 -29.828 1 88.44 457 ARG B C 1
ATOM 8970 O O . ARG B 1 457 ? -12.664 -6.02 -29.828 1 88.44 457 ARG B O 1
ATOM 8977 N N . PHE B 1 458 ? -10.812 -7.234 -29.328 1 93.38 458 PHE B N 1
ATOM 8978 C CA . PHE B 1 458 ? -10.117 -6.086 -28.766 1 93.38 458 PHE B CA 1
ATOM 8979 C C . PHE B 1 458 ? -8.766 -5.883 -29.438 1 93.38 458 PHE B C 1
ATOM 8981 O O . PHE B 1 458 ? -7.961 -6.812 -29.516 1 93.38 458 PHE B O 1
ATOM 8988 N N . GLU B 1 459 ? -8.523 -4.66 -29.844 1 90.56 459 GLU B N 1
ATOM 8989 C CA . GLU B 1 459 ? -7.227 -4.316 -30.406 1 90.56 459 GLU B CA 1
ATOM 8990 C C . GLU B 1 459 ? -6.129 -4.359 -29.359 1 90.56 459 GLU B C 1
ATOM 8992 O O . GLU B 1 459 ? -6.355 -3.998 -28.203 1 90.56 459 GLU B O 1
ATOM 8997 N N . ALA B 1 460 ? -4.98 -4.785 -29.812 1 90.06 460 ALA B N 1
ATOM 8998 C CA . ALA B 1 460 ? -3.852 -4.859 -28.891 1 90.06 460 ALA B CA 1
ATOM 8999 C C . ALA B 1 460 ? -3.432 -3.467 -28.422 1 90.06 460 ALA B C 1
ATOM 9001 O O . ALA B 1 460 ? -3.301 -2.547 -29.234 1 90.06 460 ALA B O 1
ATOM 9002 N N . ASP B 1 461 ? -3.26 -3.277 -27.172 1 94.31 461 ASP B N 1
ATOM 9003 C CA . ASP B 1 461 ? -2.748 -2.021 -26.625 1 94.31 461 ASP B CA 1
ATOM 9004 C C . ASP B 1 461 ? -1.286 -1.812 -27.016 1 94.31 461 ASP B C 1
ATOM 9006 O O . ASP B 1 461 ? -0.434 -2.654 -26.719 1 94.31 461 ASP B O 1
ATOM 9010 N N . ASP B 1 462 ? -0.938 -0.733 -27.484 1 89 462 ASP B N 1
ATOM 9011 C CA . ASP B 1 462 ? 0.387 -0.476 -28.031 1 89 462 ASP B CA 1
ATOM 9012 C C . ASP B 1 462 ? 1.439 -0.399 -26.938 1 89 462 ASP B C 1
ATOM 9014 O O . ASP B 1 462 ? 2.557 -0.894 -27.094 1 89 462 ASP B O 1
ATOM 9018 N N . SER B 1 463 ? 1.104 0.226 -25.875 1 91.19 463 SER B N 1
ATOM 9019 C CA . SER B 1 463 ? 2.068 0.391 -24.797 1 91.19 463 SER B CA 1
ATOM 9020 C C . SER B 1 463 ? 2.418 -0.949 -24.156 1 91.19 463 SER B C 1
ATOM 9022 O O . SER B 1 463 ? 3.576 -1.198 -23.812 1 91.19 463 SER B O 1
ATOM 9024 N N . VAL B 1 464 ? 1.396 -1.795 -24 1 93.88 464 VAL B N 1
ATOM 9025 C CA . VAL B 1 464 ? 1.636 -3.111 -23.422 1 93.88 464 VAL B CA 1
ATOM 9026 C C . VAL B 1 464 ? 2.443 -3.967 -24.406 1 93.88 464 VAL B C 1
ATOM 9028 O O . VAL B 1 464 ? 3.342 -4.707 -23.984 1 93.88 464 VAL B O 1
ATOM 9031 N N . MET B 1 465 ? 2.129 -3.854 -25.641 1 87.44 465 MET B N 1
ATOM 9032 C CA . MET B 1 465 ? 2.885 -4.602 -26.641 1 87.44 465 MET B CA 1
ATOM 9033 C C . MET B 1 465 ? 4.352 -4.184 -26.641 1 87.44 465 MET B C 1
ATOM 9035 O O . MET B 1 465 ? 5.242 -5.031 -26.734 1 87.44 465 MET B O 1
ATOM 9039 N N . GLU B 1 466 ? 4.562 -2.896 -26.562 1 85.62 466 GLU B N 1
ATOM 9040 C CA . GLU B 1 466 ? 5.934 -2.395 -26.516 1 85.62 466 GLU B CA 1
ATOM 9041 C C . GLU B 1 466 ? 6.676 -2.93 -25.297 1 85.62 466 GLU B C 1
ATOM 9043 O O . GLU B 1 466 ? 7.844 -3.311 -25.375 1 85.62 466 GLU B O 1
ATOM 9048 N N . MET B 1 467 ? 6.004 -2.951 -24.203 1 90.56 467 MET B N 1
ATOM 9049 C CA . MET B 1 467 ? 6.59 -3.488 -22.984 1 90.56 467 MET B CA 1
ATOM 9050 C C . MET B 1 467 ? 6.941 -4.965 -23.141 1 90.56 467 MET B C 1
ATOM 9052 O O . MET B 1 467 ? 8.039 -5.391 -22.781 1 90.56 467 MET B O 1
ATOM 9056 N N . LEU B 1 468 ? 6.02 -5.73 -23.719 1 87.44 468 LEU B N 1
ATOM 9057 C CA . LEU B 1 468 ? 6.227 -7.164 -23.859 1 87.44 468 LEU B CA 1
ATOM 9058 C C . LEU B 1 468 ? 7.379 -7.453 -24.828 1 87.44 468 LEU B C 1
ATOM 9060 O O . LEU B 1 468 ? 8.18 -8.359 -24.578 1 87.44 468 LEU B O 1
ATOM 9064 N N . VAL B 1 469 ? 7.492 -6.664 -25.844 1 78.94 469 VAL B N 1
ATOM 9065 C CA . VAL B 1 469 ? 8.57 -6.828 -26.812 1 78.94 469 VAL B CA 1
ATOM 9066 C C . VAL B 1 469 ? 9.914 -6.516 -26.141 1 78.94 469 VAL B C 1
ATOM 9068 O O . VAL B 1 469 ? 10.906 -7.215 -26.375 1 78.94 469 VAL B O 1
ATOM 9071 N N . ARG B 1 470 ? 9.914 -5.508 -25.359 1 82.62 470 ARG B N 1
ATOM 9072 C CA . ARG B 1 470 ? 11.133 -5.156 -24.625 1 82.62 470 ARG B CA 1
ATOM 9073 C C . ARG B 1 470 ? 11.578 -6.301 -23.734 1 82.62 470 ARG B C 1
ATOM 9075 O O . ARG B 1 470 ? 12.758 -6.66 -23.703 1 82.62 470 ARG B O 1
ATOM 9082 N N . TYR B 1 471 ? 10.664 -6.871 -23.031 1 86.62 471 TYR B N 1
ATOM 9083 C CA . TYR B 1 471 ? 11.008 -7.973 -22.156 1 86.62 471 TYR B CA 1
ATOM 9084 C C . TYR B 1 471 ? 11.414 -9.211 -22.938 1 86.62 471 TYR B C 1
ATOM 9086 O O . TYR B 1 471 ? 12.312 -9.945 -22.547 1 86.62 471 TYR B O 1
ATOM 9094 N N . GLN B 1 472 ? 10.719 -9.477 -23.984 1 75.94 472 GLN B N 1
ATOM 9095 C CA . GLN B 1 472 ? 11.07 -10.602 -24.844 1 75.94 472 GLN B CA 1
ATOM 9096 C C . GLN B 1 472 ? 12.484 -10.461 -25.406 1 75.94 472 GLN B C 1
ATOM 9098 O O . GLN B 1 472 ? 13.234 -11.438 -25.469 1 75.94 472 GLN B O 1
ATOM 9103 N N . THR B 1 473 ? 12.773 -9.219 -25.797 1 71.19 473 THR B N 1
ATOM 9104 C CA . THR B 1 473 ? 14.094 -8.945 -26.359 1 71.19 473 THR B CA 1
ATOM 9105 C C . THR B 1 473 ? 15.172 -9.055 -25.281 1 71.19 473 THR B C 1
ATOM 9107 O O . THR B 1 473 ? 16.266 -9.57 -25.531 1 71.19 473 THR B O 1
ATOM 9110 N N . THR B 1 474 ? 14.852 -8.531 -24.109 1 72.75 474 THR B N 1
ATOM 9111 C CA . THR B 1 474 ? 15.828 -8.492 -23.016 1 72.75 474 THR B CA 1
ATOM 9112 C C . THR B 1 474 ? 16.031 -9.883 -22.422 1 72.75 474 THR B C 1
ATOM 9114 O O . THR B 1 474 ? 17.141 -10.25 -22.062 1 72.75 474 THR B O 1
ATOM 9117 N N . TYR B 1 475 ? 14.914 -10.547 -22.219 1 65.31 475 TYR B N 1
ATOM 9118 C CA . TYR B 1 475 ? 14.969 -11.805 -21.484 1 65.31 475 TYR B CA 1
ATOM 9119 C C . TYR B 1 475 ? 14.75 -12.992 -22.422 1 65.31 475 TYR B C 1
ATOM 9121 O O . TYR B 1 475 ? 14.945 -14.141 -22.031 1 65.31 475 TYR B O 1
ATOM 9129 N N . GLY B 1 476 ? 14.016 -12.625 -23.516 1 54.06 476 GLY B N 1
ATOM 9130 C CA . GLY B 1 476 ? 13.648 -13.688 -24.453 1 54.06 476 GLY B CA 1
ATOM 9131 C C . GLY B 1 476 ? 14.836 -14.492 -24.938 1 54.06 476 GLY B C 1
ATOM 9132 O O . GLY B 1 476 ? 15.914 -13.945 -25.156 1 54.06 476 GLY B O 1
ATOM 9133 N N . ASN B 1 477 ? 15.047 -15.461 -24.391 1 47.09 477 ASN B N 1
ATOM 9134 C CA . ASN B 1 477 ? 15.953 -16.406 -25.031 1 47.09 477 ASN B CA 1
ATOM 9135 C C . ASN B 1 477 ? 15.703 -16.5 -26.531 1 47.09 477 ASN B C 1
ATOM 9137 O O . ASN B 1 477 ? 14.547 -16.578 -26.969 1 47.09 477 ASN B O 1
ATOM 9141 N N . SER B 1 478 ? 16.359 -15.742 -27.266 1 41.34 478 SER B N 1
ATOM 9142 C CA . SER B 1 478 ? 16.328 -15.711 -28.734 1 41.34 478 SER B CA 1
ATOM 9143 C C . SER B 1 478 ? 15.523 -16.875 -29.297 1 41.34 478 SER B C 1
ATOM 9145 O O . SER B 1 478 ? 14.625 -16.672 -30.109 1 41.34 478 SER B O 1
ATOM 9147 N N . GLN B 1 479 ? 16.078 -18.078 -29.641 1 41.44 479 GLN B N 1
ATOM 9148 C CA . GLN B 1 479 ? 15.844 -19.031 -30.719 1 41.44 479 GLN B CA 1
ATOM 9149 C C . GLN B 1 479 ? 14.75 -20.031 -30.328 1 41.44 479 GLN B C 1
ATOM 9151 O O . GLN B 1 479 ? 15.008 -21 -29.609 1 41.44 479 GLN B O 1
ATOM 9156 N N . GLY B 1 480 ? 13.633 -19.531 -30 1 50.44 480 GLY B N 1
ATOM 9157 C CA . GLY B 1 480 ? 12.578 -20.531 -30.031 1 50.44 480 GLY B CA 1
ATOM 9158 C C . GLY B 1 480 ? 12.789 -21.594 -31.094 1 50.44 480 GLY B C 1
ATOM 9159 O O . GLY B 1 480 ? 12.203 -21.531 -32.188 1 50.44 480 GLY B O 1
ATOM 9160 N N . CYS B 1 481 ? 13.805 -22.328 -30.938 1 59.09 481 CYS B N 1
ATOM 9161 C CA . CYS B 1 481 ? 14.156 -23.406 -31.859 1 59.09 481 CYS B CA 1
ATOM 9162 C C . CYS B 1 481 ? 13.086 -24.484 -31.875 1 59.09 481 CYS B C 1
ATOM 9164 O O . CYS B 1 481 ? 12.555 -24.859 -30.828 1 59.09 481 CYS B O 1
ATOM 9166 N N . VAL B 1 482 ? 12.555 -24.656 -33.062 1 66.19 482 VAL B N 1
ATOM 9167 C CA . VAL B 1 482 ? 11.656 -25.781 -33.281 1 66.19 482 VAL B CA 1
ATOM 9168 C C . VAL B 1 482 ? 12.297 -27.062 -32.75 1 66.19 482 VAL B C 1
ATOM 9170 O O . VAL B 1 482 ? 13.445 -27.375 -33.094 1 66.19 482 VAL B O 1
ATOM 9173 N N . LEU B 1 483 ? 11.594 -27.625 -31.844 1 81.62 483 LEU B N 1
ATOM 9174 C CA . LEU B 1 483 ? 12.094 -28.875 -31.25 1 81.62 483 LEU B CA 1
ATOM 9175 C C . LEU B 1 483 ? 11.469 -30.078 -31.953 1 81.62 483 LEU B C 1
ATOM 9177 O O . LEU B 1 483 ? 12.047 -31.172 -31.938 1 81.62 483 LEU B O 1
ATOM 9181 N N . GLY B 1 484 ? 10.273 -29.906 -32.5 1 82.06 484 GLY B N 1
ATOM 9182 C CA . GLY B 1 484 ? 9.523 -30.984 -33.125 1 82.06 484 GLY B CA 1
ATOM 9183 C C . GLY B 1 484 ? 8.023 -30.75 -33.156 1 82.06 484 GLY B C 1
ATOM 9184 O O . GLY B 1 484 ? 7.574 -29.609 -33.25 1 82.06 484 GLY B O 1
ATOM 9185 N N . ALA B 1 485 ? 7.332 -31.906 -33.25 1 81.38 485 ALA B N 1
ATOM 9186 C CA . ALA B 1 485 ? 5.871 -31.844 -33.25 1 81.38 485 ALA B CA 1
ATOM 9187 C C . ALA B 1 485 ? 5.277 -32.906 -32.312 1 81.38 485 ALA B C 1
ATOM 9189 O O . ALA B 1 485 ? 5.902 -33.938 -32.062 1 81.38 485 ALA B O 1
ATOM 9190 N N . PHE B 1 486 ? 4.129 -32.594 -31.828 1 88.44 486 PHE B N 1
ATOM 9191 C CA . PHE B 1 486 ? 3.447 -33.594 -31.016 1 88.44 486 PHE B CA 1
ATOM 9192 C C . PHE B 1 486 ? 2.992 -34.781 -31.875 1 88.44 486 PHE B C 1
ATOM 9194 O O . PHE B 1 486 ? 2.289 -34.594 -32.875 1 88.44 486 PHE B O 1
ATOM 9201 N N . PRO B 1 487 ? 3.328 -35.969 -31.422 1 87.81 487 PRO B N 1
ATOM 9202 C CA . PRO B 1 487 ? 2.924 -37.125 -32.219 1 87.81 487 PRO B CA 1
ATOM 9203 C C . PRO B 1 487 ? 1.456 -37.469 -32.031 1 87.81 487 PRO B C 1
ATOM 9205 O O . PRO B 1 487 ? 0.879 -38.188 -32.875 1 87.81 487 PRO B O 1
ATOM 9208 N N . VAL B 1 488 ? 0.847 -37.094 -30.938 1 88.88 488 VAL B N 1
ATOM 9209 C CA . VAL B 1 488 ? -0.559 -37.312 -30.609 1 88.88 488 VAL B CA 1
ATOM 9210 C C . VAL B 1 488 ? -1.126 -36.094 -29.891 1 88.88 488 VAL B C 1
ATOM 9212 O O . VAL B 1 488 ? -0.385 -35.156 -29.547 1 88.88 488 VAL B O 1
ATOM 9215 N N . LEU B 1 489 ? -2.455 -36.094 -29.812 1 87.5 489 LEU B N 1
ATOM 9216 C CA . LEU B 1 489 ? -3.082 -35.094 -28.984 1 87.5 489 LEU B CA 1
ATOM 9217 C C . LEU B 1 489 ? -2.588 -35.188 -27.531 1 87.5 489 LEU B C 1
ATOM 9219 O O . LEU B 1 489 ? -2.523 -36.312 -26.984 1 87.5 489 LEU B O 1
ATOM 9223 N N . LEU B 1 490 ? -2.139 -34.094 -27 1 90.94 490 LEU B N 1
ATOM 9224 C CA . LEU B 1 490 ? -1.606 -34.125 -25.641 1 90.94 490 LEU B CA 1
ATOM 9225 C C . LEU B 1 490 ? -2.521 -33.344 -24.703 1 90.94 490 LEU B C 1
ATOM 9227 O O . LEU B 1 490 ? -2.793 -32.156 -24.906 1 90.94 490 LEU B O 1
ATOM 9231 N N . GLU B 1 491 ? -3 -34 -23.688 1 89.19 491 GLU B N 1
ATOM 9232 C CA . GLU B 1 491 ? -3.883 -33.438 -22.672 1 89.19 491 GLU B CA 1
ATOM 9233 C C . GLU B 1 491 ? -3.086 -32.812 -21.531 1 89.19 491 GLU B C 1
ATOM 9235 O O . GLU B 1 491 ? -2.408 -33.5 -20.781 1 89.19 491 GLU B O 1
ATOM 9240 N N . THR B 1 492 ? -3.123 -31.422 -21.406 1 87.94 492 THR B N 1
ATOM 9241 C CA . THR B 1 492 ? -2.41 -30.75 -20.328 1 87.94 492 THR B CA 1
ATOM 9242 C C . THR B 1 492 ? -3.342 -29.828 -19.547 1 87.94 492 THR B C 1
ATOM 9244 O O . THR B 1 492 ? -2.891 -29.031 -18.719 1 87.94 492 THR B O 1
ATOM 9247 N N . ARG B 1 493 ? -4.621 -29.984 -19.812 1 82.12 493 ARG B N 1
ATOM 9248 C CA . ARG B 1 493 ? -5.57 -29.094 -19.156 1 82.12 493 ARG B CA 1
ATOM 9249 C C . ARG B 1 493 ? -5.543 -29.297 -17.641 1 82.12 493 ARG B C 1
ATOM 9251 O O . ARG B 1 493 ? -5.598 -30.438 -17.156 1 82.12 493 ARG B O 1
ATOM 9258 N N . PHE B 1 494 ? -5.641 -28.219 -17.047 1 80.69 494 PHE B N 1
ATOM 9259 C CA . PHE B 1 494 ? -5.527 -28.125 -15.594 1 80.69 494 PHE B CA 1
ATOM 9260 C C . PHE B 1 494 ? -6.52 -29.062 -14.906 1 80.69 494 PHE B C 1
ATOM 9262 O O . PHE B 1 494 ? -6.137 -29.859 -14.055 1 80.69 494 PHE B O 1
ATOM 9269 N N . CYS B 1 495 ? -7.812 -29.047 -15.188 1 79.62 495 CYS B N 1
ATOM 9270 C CA . CYS B 1 495 ? -8.867 -29.828 -14.531 1 79.62 495 CYS B CA 1
ATOM 9271 C C . CYS B 1 495 ? -8.711 -31.312 -14.82 1 79.62 495 CYS B C 1
ATOM 9273 O O . CYS B 1 495 ? -9.094 -32.156 -14 1 79.62 495 CYS B O 1
ATOM 9275 N N . GLU B 1 496 ? -8.094 -31.641 -15.914 1 86.38 496 GLU B N 1
ATOM 9276 C CA . GLU B 1 496 ? -7.949 -33.031 -16.312 1 86.38 496 GLU B CA 1
ATOM 9277 C C . GLU B 1 496 ? -6.734 -33.688 -15.656 1 86.38 496 GLU B C 1
ATOM 9279 O O . GLU B 1 496 ? -6.855 -34.688 -14.977 1 86.38 496 GLU B O 1
ATOM 9284 N N . VAL B 1 497 ? -5.617 -33.031 -15.711 1 91.44 497 VAL B N 1
ATOM 9285 C CA . VAL B 1 497 ? -4.375 -33.625 -15.242 1 91.44 497 VAL B CA 1
ATOM 9286 C C . VAL B 1 497 ? -4.418 -33.781 -13.727 1 91.44 497 VAL B C 1
ATOM 9288 O O . VAL B 1 497 ? -3.744 -34.625 -13.164 1 91.44 497 VAL B O 1
ATOM 9291 N N . ARG B 1 498 ? -5.203 -32.969 -13.094 1 90.88 498 ARG B N 1
ATOM 9292 C CA . ARG B 1 498 ? -5.191 -32.969 -11.633 1 90.88 498 ARG B CA 1
ATOM 9293 C C . ARG B 1 498 ? -6.277 -33.875 -11.078 1 90.88 498 ARG B C 1
ATOM 9295 O O . ARG B 1 498 ? -6.418 -34 -9.859 1 90.88 498 ARG B O 1
ATOM 9302 N N . THR B 1 499 ? -7.098 -34.562 -11.922 1 89.69 499 THR B N 1
ATOM 9303 C CA . THR B 1 499 ? -8.172 -35.406 -11.422 1 89.69 499 THR B CA 1
ATOM 9304 C C . THR B 1 499 ? -8.07 -36.812 -12 1 89.69 499 THR B C 1
ATOM 9306 O O . THR B 1 499 ? -8.727 -37.75 -11.516 1 89.69 499 THR B O 1
ATOM 9309 N N . ARG B 1 500 ? -7.258 -36.969 -12.984 1 90.94 500 ARG B N 1
ATOM 9310 C CA . ARG B 1 500 ? -7.137 -38.281 -13.602 1 90.94 500 ARG B CA 1
ATOM 9311 C C . ARG B 1 500 ? -5.797 -38.438 -14.312 1 90.94 500 ARG B C 1
ATOM 9313 O O . ARG B 1 500 ? -5.098 -37.438 -14.539 1 90.94 500 ARG B O 1
ATOM 9320 N N . GLU B 1 501 ? -5.492 -39.719 -14.602 1 92.94 501 GLU B N 1
ATOM 9321 C CA . GLU B 1 501 ? -4.328 -40.031 -15.43 1 92.94 501 GLU B CA 1
ATOM 9322 C C . GLU B 1 501 ? -4.48 -39.406 -16.828 1 92.94 501 GLU B C 1
ATOM 9324 O O . GLU B 1 501 ? -5.559 -39.469 -17.422 1 92.94 501 GLU B O 1
ATOM 9329 N N . CYS B 1 502 ? -3.498 -38.719 -17.297 1 92.94 502 CYS B N 1
ATOM 9330 C CA . CYS B 1 502 ? -3.482 -38.156 -18.641 1 92.94 502 CYS B CA 1
ATOM 9331 C C . CYS B 1 502 ? -2.219 -38.594 -19.391 1 92.94 502 CYS B C 1
ATOM 9333 O O . CYS B 1 502 ? -1.233 -39 -18.766 1 92.94 502 CYS B O 1
ATOM 9335 N N . ASN B 1 503 ? -2.301 -38.5 -20.703 1 94.25 503 ASN B N 1
ATOM 9336 C CA . ASN B 1 503 ? -1.165 -38.938 -21.5 1 94.25 503 ASN B CA 1
ATOM 9337 C C . ASN B 1 503 ? 0.041 -38 -21.312 1 94.25 503 ASN B C 1
ATOM 9339 O O . ASN B 1 503 ? 1.186 -38.469 -21.438 1 94.25 503 ASN B O 1
ATOM 9343 N N . SER B 1 504 ? -0.184 -36.719 -21.016 1 94.56 504 SER B N 1
ATOM 9344 C CA . SER B 1 504 ? 0.939 -35.844 -20.719 1 94.56 504 SER B CA 1
ATOM 9345 C C . SER B 1 504 ? 1.697 -36.312 -19.484 1 94.56 504 SER B C 1
ATOM 9347 O O . SER B 1 504 ? 2.93 -36.375 -19.484 1 94.56 504 SER B O 1
ATOM 9349 N N . GLY B 1 505 ? 0.949 -36.594 -18.469 1 95.62 505 GLY B N 1
ATOM 9350 C CA . GLY B 1 505 ? 1.564 -37.094 -17.25 1 95.62 505 GLY B CA 1
ATOM 9351 C C . GLY B 1 505 ? 2.303 -38.406 -17.438 1 95.62 505 GLY B C 1
ATOM 9352 O O . GLY B 1 505 ? 3.406 -38.594 -16.922 1 95.62 505 GLY B O 1
ATOM 9353 N N . ASN B 1 506 ? 1.705 -39.312 -18.156 1 95.5 506 ASN B N 1
ATOM 9354 C CA . ASN B 1 506 ? 2.346 -40.594 -18.469 1 95.5 506 ASN B CA 1
ATOM 9355 C C . ASN B 1 506 ? 3.668 -40.406 -19.203 1 95.5 506 ASN B C 1
ATOM 9357 O O . ASN B 1 506 ? 4.672 -41.031 -18.859 1 95.5 506 ASN B O 1
ATOM 9361 N N . TRP B 1 507 ? 3.594 -39.5 -20.188 1 95.81 507 TRP B N 1
ATOM 9362 C CA . TRP B 1 507 ? 4.773 -39.219 -21 1 95.81 507 TRP B CA 1
ATOM 9363 C C . TRP B 1 507 ? 5.906 -38.656 -20.156 1 95.81 507 TRP B C 1
ATOM 9365 O O . TRP B 1 507 ? 7.035 -39.156 -20.203 1 95.81 507 TRP B O 1
ATOM 9375 N N . LEU B 1 508 ? 5.633 -37.719 -19.359 1 96.62 508 LEU B N 1
ATOM 9376 C CA . LEU B 1 508 ? 6.648 -37.094 -18.531 1 96.62 508 LEU B CA 1
ATOM 9377 C C . LEU B 1 508 ? 7.211 -38.062 -17.516 1 96.62 508 LEU B C 1
ATOM 9379 O O . LEU B 1 508 ? 8.422 -38.125 -17.312 1 96.62 508 LEU B O 1
ATOM 9383 N N . ALA B 1 509 ? 6.34 -38.812 -16.875 1 97.12 509 ALA B N 1
ATOM 9384 C CA . ALA B 1 509 ? 6.785 -39.812 -15.906 1 97.12 509 ALA B CA 1
ATOM 9385 C C . ALA B 1 509 ? 7.641 -40.875 -16.578 1 97.12 509 ALA B C 1
ATOM 9387 O O . ALA B 1 509 ? 8.633 -41.344 -16 1 97.12 509 ALA B O 1
ATOM 9388 N N . ASP B 1 510 ? 7.293 -41.281 -17.766 1 96.88 510 ASP B N 1
ATOM 9389 C CA . ASP B 1 510 ? 8.078 -42.281 -18.5 1 96.88 510 ASP B CA 1
ATOM 9390 C C . ASP B 1 510 ? 9.461 -41.75 -18.844 1 96.88 510 ASP B C 1
ATOM 9392 O O . ASP B 1 510 ? 10.445 -42.469 -18.812 1 96.88 510 ASP B O 1
ATOM 9396 N N . LEU B 1 511 ? 9.492 -40.438 -19.188 1 96.62 511 LEU B N 1
ATOM 9397 C CA . LEU B 1 511 ? 10.789 -39.844 -19.469 1 96.62 511 LEU B CA 1
ATOM 9398 C C . LEU B 1 511 ? 11.727 -40 -18.266 1 96.62 511 LEU B C 1
ATOM 9400 O O . LEU B 1 511 ? 12.875 -40.406 -18.422 1 96.62 511 LEU B O 1
ATOM 9404 N N . MET B 1 512 ? 11.211 -39.719 -17.156 1 96.88 512 MET B N 1
ATOM 9405 C CA . MET B 1 512 ? 11.992 -39.781 -15.922 1 96.88 512 MET B CA 1
ATOM 9406 C C . MET B 1 512 ? 12.414 -41.219 -15.641 1 96.88 512 MET B C 1
ATOM 9408 O O . MET B 1 512 ? 13.594 -41.5 -15.375 1 96.88 512 MET B O 1
ATOM 9412 N N . ARG B 1 513 ? 11.523 -42.125 -15.695 1 96.81 513 ARG B N 1
ATOM 9413 C CA . ARG B 1 513 ? 11.789 -43.531 -15.352 1 96.81 513 ARG B CA 1
ATOM 9414 C C . ARG B 1 513 ? 12.828 -44.156 -16.281 1 96.81 513 ARG B C 1
ATOM 9416 O O . ARG B 1 513 ? 13.758 -44.812 -15.836 1 96.81 513 ARG B O 1
ATOM 9423 N N . GLU B 1 514 ? 12.664 -43.875 -17.516 1 95.81 514 GLU B N 1
ATOM 9424 C CA . GLU B 1 514 ? 13.547 -44.5 -18.516 1 95.81 514 GLU B CA 1
ATOM 9425 C C . GLU B 1 514 ? 14.938 -43.844 -18.469 1 95.81 514 GLU B C 1
ATOM 9427 O O . GLU B 1 514 ? 15.938 -44.562 -18.641 1 95.81 514 GLU B O 1
ATOM 9432 N N . TYR B 1 515 ? 14.977 -42.562 -18.297 1 95.88 515 TYR B N 1
ATOM 9433 C CA . TYR B 1 515 ? 16.281 -41.938 -18.266 1 95.88 515 TYR B CA 1
ATOM 9434 C C . TYR B 1 515 ? 17.125 -42.469 -17.109 1 95.88 515 TYR B C 1
ATOM 9436 O O . TYR B 1 515 ? 18.281 -42.844 -17.281 1 95.88 515 TYR B O 1
ATOM 9444 N N . TYR B 1 516 ? 16.5 -42.531 -15.961 1 95.31 516 TYR B N 1
ATOM 9445 C CA . TYR B 1 516 ? 17.25 -42.906 -14.773 1 95.31 516 TYR B CA 1
ATOM 9446 C C . TYR B 1 516 ? 17.266 -44.406 -14.594 1 95.31 516 TYR B C 1
ATOM 9448 O O . TYR B 1 516 ? 18.016 -44.938 -13.766 1 95.31 516 TYR B O 1
ATOM 9456 N N . GLY B 1 517 ? 16.469 -45.094 -15.266 1 94.12 517 GLY B N 1
ATOM 9457 C CA . GLY B 1 517 ? 16.422 -46.562 -15.125 1 94.12 517 GLY B CA 1
ATOM 9458 C C . GLY B 1 517 ? 15.922 -47 -13.758 1 94.12 517 GLY B C 1
ATOM 9459 O O . GLY B 1 517 ? 16.438 -47.969 -13.188 1 94.12 517 GLY B O 1
ATOM 9460 N N . VAL B 1 518 ? 14.938 -46.25 -13.297 1 95.75 518 VAL B N 1
ATOM 9461 C CA . VAL B 1 518 ? 14.445 -46.531 -11.953 1 95.75 518 VAL B CA 1
ATOM 9462 C C . VAL B 1 518 ? 13.195 -47.406 -12.023 1 95.75 518 VAL B C 1
ATOM 9464 O O . VAL B 1 518 ? 12.656 -47.625 -13.109 1 95.75 518 VAL B O 1
ATOM 9467 N N . ASP B 1 519 ? 12.781 -47.844 -10.828 1 96 519 ASP B N 1
ATOM 9468 C CA . ASP B 1 519 ? 11.602 -48.688 -10.742 1 96 519 ASP B CA 1
ATOM 9469 C C . 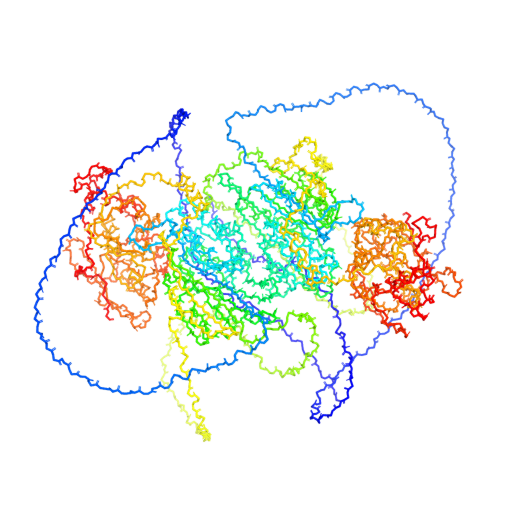ASP B 1 519 ? 10.328 -47.875 -11.016 1 96 519 ASP B C 1
ATOM 9471 O O . ASP B 1 519 ? 9.438 -48.344 -11.734 1 96 519 ASP B O 1
ATOM 9475 N N . VAL B 1 520 ? 10.281 -46.719 -10.406 1 97.38 520 VAL B N 1
ATOM 9476 C CA . VAL B 1 520 ? 9.055 -45.906 -10.422 1 97.38 520 VAL B CA 1
ATOM 9477 C C . VAL B 1 520 ? 9.391 -44.438 -10.648 1 97.38 520 VAL B C 1
ATOM 9479 O O . VAL B 1 520 ? 10.445 -43.969 -10.219 1 97.38 520 VAL B O 1
ATOM 9482 N N . ALA B 1 521 ? 8.539 -43.781 -11.383 1 98.06 521 ALA B N 1
ATOM 9483 C CA . ALA B 1 521 ? 8.57 -42.312 -11.453 1 98.06 521 ALA B CA 1
ATOM 9484 C C . ALA B 1 521 ? 7.254 -41.719 -10.969 1 98.06 521 ALA B C 1
ATOM 9486 O O . ALA B 1 521 ? 6.18 -42.219 -11.297 1 98.06 521 ALA B O 1
ATOM 9487 N N . LEU B 1 522 ? 7.352 -40.719 -10.125 1 97.88 522 LEU B N 1
ATOM 9488 C CA . LEU B 1 522 ? 6.223 -39.969 -9.594 1 97.88 522 LEU B CA 1
ATOM 9489 C C . LEU B 1 522 ? 6.348 -38.5 -9.93 1 97.88 522 LEU B C 1
ATOM 9491 O O . LEU B 1 522 ? 7.367 -37.875 -9.633 1 97.88 522 LEU B O 1
ATOM 9495 N N . TYR B 1 523 ? 5.348 -37.969 -10.594 1 97.12 523 TYR B N 1
ATOM 9496 C CA . TYR B 1 523 ? 5.355 -36.562 -10.945 1 97.12 523 TYR B CA 1
ATOM 9497 C C . TYR B 1 523 ? 4.023 -35.906 -10.602 1 97.12 523 TYR B C 1
ATOM 9499 O O . TYR B 1 523 ? 2.961 -36.469 -10.898 1 97.12 523 TYR B O 1
ATOM 9507 N N . ASN B 1 524 ? 4.105 -34.781 -9.953 1 95.06 524 ASN B N 1
ATOM 9508 C CA . ASN B 1 524 ? 2.871 -34.125 -9.539 1 95.06 524 ASN B CA 1
ATOM 9509 C C . ASN B 1 524 ? 2.217 -33.375 -10.695 1 95.06 524 ASN B C 1
ATOM 9511 O O . ASN B 1 524 ? 2.906 -32.75 -11.516 1 95.06 524 ASN B O 1
ATOM 9515 N N . SER B 1 525 ? 0.932 -33.344 -10.727 1 93.19 525 SER B N 1
ATOM 9516 C CA . SER B 1 525 ? 0.178 -32.656 -11.773 1 93.19 525 SER B CA 1
ATOM 9517 C C . SER B 1 525 ? 0.374 -31.156 -11.695 1 93.19 525 SER B C 1
ATOM 9519 O O . SER B 1 525 ? 0.168 -30.438 -12.68 1 93.19 525 SER B O 1
ATOM 9521 N N . GLY B 1 526 ? 0.765 -30.719 -10.539 1 89.31 526 GLY B N 1
ATOM 9522 C CA . GLY B 1 526 ? 1.046 -29.312 -10.391 1 89.31 526 GLY B CA 1
ATOM 9523 C C . GLY B 1 526 ? 2.199 -28.828 -11.258 1 89.31 526 GLY B C 1
ATOM 9524 O O . GLY B 1 526 ? 2.357 -27.625 -11.484 1 89.31 526 GLY B O 1
ATOM 9525 N N . GLY B 1 527 ? 2.977 -29.75 -11.719 1 90.12 527 GLY B N 1
ATOM 9526 C CA . GLY B 1 527 ? 4.109 -29.422 -12.562 1 90.12 527 GLY B CA 1
ATOM 9527 C C . GLY B 1 527 ? 3.754 -29.328 -14.031 1 90.12 527 GLY B C 1
ATOM 9528 O O . GLY B 1 527 ? 4.582 -28.938 -14.859 1 90.12 527 GLY B O 1
ATOM 9529 N N . ILE B 1 528 ? 2.588 -29.688 -14.414 1 90 528 ILE B N 1
ATOM 9530 C CA . ILE B 1 528 ? 2.082 -29.562 -15.781 1 90 528 ILE B CA 1
ATOM 9531 C C . ILE B 1 528 ? 1.206 -28.328 -15.891 1 90 528 ILE B C 1
ATOM 9533 O O . ILE B 1 528 ? 0.093 -28.297 -15.359 1 90 528 ILE B O 1
ATOM 9537 N N . ARG B 1 529 ? 1.688 -27.344 -16.766 1 82 529 ARG B N 1
ATOM 9538 C CA . ARG B 1 529 ? 1.158 -26.016 -16.453 1 82 529 ARG B CA 1
ATOM 9539 C C . ARG B 1 529 ? 0.559 -25.359 -17.688 1 82 529 ARG B C 1
ATOM 9541 O O . ARG B 1 529 ? -0.024 -24.266 -17.594 1 82 529 ARG B O 1
ATOM 9548 N N . SER B 1 530 ? 0.523 -25.891 -18.859 1 74.94 530 SER B N 1
ATOM 9549 C CA . SER B 1 530 ? 0.086 -25.219 -20.078 1 74.94 530 SER B CA 1
ATOM 9550 C C . SER B 1 530 ? -1.431 -25.062 -20.109 1 74.94 530 SER B C 1
ATOM 9552 O O . SER B 1 530 ? -1.958 -24.188 -20.797 1 74.94 530 SER B O 1
ATOM 9554 N N . ASP B 1 531 ? -2.135 -25.938 -19.406 1 76.44 531 ASP B N 1
ATOM 9555 C CA . ASP B 1 531 ? -3.588 -25.906 -19.266 1 76.44 531 ASP B CA 1
ATOM 9556 C C . ASP B 1 531 ? -4.266 -25.797 -20.641 1 76.44 531 ASP B C 1
ATOM 9558 O O . ASP B 1 531 ? -5.125 -24.922 -20.844 1 76.44 531 ASP B O 1
ATOM 9562 N N . CYS B 1 532 ? -3.881 -26.578 -21.609 1 73.94 532 CYS B N 1
ATOM 9563 C CA . CYS B 1 532 ? -4.477 -26.641 -22.938 1 73.94 532 CYS B CA 1
ATOM 9564 C C . CYS B 1 532 ? -4.305 -28.031 -23.547 1 73.94 532 CYS B C 1
ATOM 9566 O O . CYS B 1 532 ? -3.777 -28.938 -22.906 1 73.94 532 CYS B O 1
ATOM 9568 N N . VAL B 1 533 ? -4.977 -28.234 -24.703 1 80.5 533 VAL B N 1
ATOM 9569 C CA . VAL B 1 533 ? -4.785 -29.438 -25.5 1 80.5 533 VAL B CA 1
ATOM 9570 C C . VAL B 1 533 ? -3.945 -29.125 -26.734 1 80.5 533 VAL B C 1
ATOM 9572 O O . VAL B 1 533 ? -4.23 -28.172 -27.453 1 80.5 533 VAL B O 1
ATOM 9575 N N . PHE B 1 534 ? -2.865 -29.828 -26.812 1 82.69 534 PHE B N 1
ATOM 9576 C CA . PHE B 1 534 ? -2.059 -29.703 -28.016 1 82.69 534 PHE B CA 1
ATOM 9577 C C . PHE B 1 534 ? -2.498 -30.703 -29.078 1 82.69 534 PHE B C 1
ATOM 9579 O O . PHE B 1 534 ? -2.701 -31.891 -28.766 1 82.69 534 PHE B O 1
ATOM 9586 N N . ALA B 1 535 ? -2.668 -30.234 -30.25 1 77.94 535 ALA B N 1
ATOM 9587 C CA . ALA B 1 535 ? -3.129 -31.094 -31.344 1 77.94 535 ALA B CA 1
ATOM 9588 C C . ALA B 1 535 ? -1.996 -31.969 -31.875 1 77.94 535 ALA B C 1
ATOM 9590 O O . ALA B 1 535 ? -0.821 -31.625 -31.734 1 77.94 535 ALA B O 1
ATOM 9591 N N . GLU B 1 536 ? -2.438 -33.094 -32.375 1 80.94 536 GLU B N 1
ATOM 9592 C CA . GLU B 1 536 ? -1.473 -33.938 -33.094 1 80.94 536 GLU B CA 1
ATOM 9593 C C . GLU B 1 536 ? -0.836 -33.156 -34.25 1 80.94 536 GLU B C 1
ATOM 9595 O O . GLU B 1 536 ? -1.529 -32.469 -35 1 80.94 536 GLU B O 1
ATOM 9600 N N . GLY B 1 537 ? 0.512 -33.188 -34.281 1 76.06 537 GLY B N 1
ATOM 9601 C CA . GLY B 1 537 ? 1.225 -32.531 -35.375 1 76.06 537 GLY B CA 1
ATOM 9602 C C . GLY B 1 537 ? 1.567 -31.078 -35.031 1 76.06 537 GLY B C 1
ATOM 9603 O O . GLY B 1 537 ? 2.297 -30.422 -35.781 1 76.06 537 GLY B O 1
ATOM 9604 N N . GLU B 1 538 ? 1.051 -30.578 -33.969 1 77.38 538 GLU B N 1
ATOM 9605 C CA . GLU B 1 538 ? 1.37 -29.203 -33.562 1 77.38 538 GLU B CA 1
ATOM 9606 C C . GLU B 1 538 ? 2.863 -29.047 -33.312 1 77.38 538 GLU B C 1
ATOM 9608 O O . GLU B 1 538 ? 3.486 -29.922 -32.719 1 77.38 538 GLU B O 1
ATOM 9613 N N . VAL B 1 539 ? 3.441 -27.922 -33.781 1 76.69 539 VAL B N 1
ATOM 9614 C CA . VAL B 1 539 ? 4.871 -27.672 -33.688 1 76.69 539 VAL B CA 1
ATOM 9615 C C . VAL B 1 539 ? 5.227 -27.375 -32.219 1 76.69 539 VAL B C 1
ATOM 9617 O O . VAL B 1 539 ? 4.5 -26.641 -31.531 1 76.69 539 VAL B O 1
ATOM 9620 N N . VAL B 1 540 ? 6.211 -28 -31.781 1 83.75 540 VAL B N 1
ATOM 9621 C CA . VAL B 1 540 ? 6.727 -27.797 -30.438 1 83.75 540 VAL B CA 1
ATOM 9622 C C . VAL B 1 540 ? 7.988 -26.938 -30.484 1 83.75 540 VAL B C 1
ATOM 9624 O O . VAL B 1 540 ? 8.953 -27.281 -31.172 1 83.75 540 VAL B O 1
ATOM 9627 N N . THR B 1 541 ? 7.973 -25.766 -29.828 1 76.81 541 THR B N 1
ATOM 9628 C CA . THR B 1 541 ? 9.133 -24.906 -29.672 1 76.81 541 THR B CA 1
ATOM 9629 C C . THR B 1 541 ? 9.648 -24.938 -28.234 1 76.81 541 THR B C 1
ATOM 9631 O O . THR B 1 541 ? 9.047 -25.578 -27.375 1 76.81 541 THR B O 1
ATOM 9634 N N . SER B 1 542 ? 10.711 -24.281 -28.078 1 77.31 542 SER B N 1
ATOM 9635 C CA . SER B 1 542 ? 11.211 -24.156 -26.719 1 77.31 542 SER B CA 1
ATOM 9636 C C . SER B 1 542 ? 10.188 -23.453 -25.828 1 77.31 542 SER B C 1
ATOM 9638 O O . SER B 1 542 ? 10.062 -23.766 -24.641 1 77.31 542 SER B O 1
ATOM 9640 N N . GLU B 1 543 ? 9.414 -22.672 -26.453 1 70.75 543 GLU B N 1
ATOM 9641 C CA . GLU B 1 543 ? 8.383 -21.953 -25.719 1 70.75 543 GLU B CA 1
ATOM 9642 C C . GLU B 1 543 ? 7.23 -22.875 -25.328 1 70.75 543 GLU B C 1
ATOM 9644 O O . GLU B 1 543 ? 6.66 -22.75 -24.25 1 70.75 543 GLU B O 1
ATOM 9649 N N . THR B 1 544 ? 6.926 -23.766 -26.25 1 75.75 544 THR B N 1
ATOM 9650 C CA . THR B 1 544 ? 5.879 -24.734 -25.969 1 75.75 544 THR B CA 1
ATOM 9651 C C . THR B 1 544 ? 6.262 -25.625 -24.781 1 75.75 544 THR B C 1
ATOM 9653 O O . THR B 1 544 ? 5.445 -25.859 -23.891 1 75.75 544 THR B O 1
ATOM 9656 N N . LEU B 1 545 ? 7.461 -26.031 -24.766 1 82.62 545 LEU B N 1
ATOM 9657 C CA . LEU B 1 545 ? 7.93 -26.891 -23.688 1 82.62 545 LEU B CA 1
ATOM 9658 C C . LEU B 1 545 ? 7.961 -26.125 -22.359 1 82.62 545 LEU B C 1
ATOM 9660 O O . LEU B 1 545 ? 7.609 -26.672 -21.312 1 82.62 545 LEU B O 1
ATOM 9664 N N . HIS B 1 546 ? 8.352 -24.938 -22.531 1 78.5 546 HIS B N 1
ATOM 9665 C CA . HIS B 1 546 ? 8.367 -24.094 -21.328 1 78.5 546 HIS B CA 1
ATOM 9666 C C . HIS B 1 546 ? 6.953 -23.875 -20.797 1 78.5 546 HIS B C 1
ATOM 9668 O O . HIS B 1 546 ? 6.75 -23.797 -19.578 1 78.5 546 HIS B O 1
ATOM 9674 N N . ALA B 1 547 ? 6.055 -23.734 -21.641 1 74.56 547 ALA B N 1
ATOM 9675 C CA . ALA B 1 547 ? 4.66 -23.562 -21.25 1 74.56 547 ALA B CA 1
ATOM 9676 C C . ALA B 1 547 ? 4.148 -24.797 -20.516 1 74.56 547 ALA B C 1
ATOM 9678 O O . ALA B 1 547 ? 3.402 -24.688 -19.547 1 74.56 547 ALA B O 1
ATOM 9679 N N . ILE B 1 548 ? 4.543 -25.922 -20.969 1 85.12 548 ILE B N 1
ATOM 9680 C CA . ILE B 1 548 ? 4.082 -27.188 -20.391 1 85.12 548 ILE B CA 1
ATOM 9681 C C . ILE B 1 548 ? 4.691 -27.359 -19 1 85.12 548 ILE B C 1
ATOM 9683 O O . ILE B 1 548 ? 3.992 -27.719 -18.047 1 85.12 548 ILE B O 1
ATOM 9687 N N . LEU B 1 549 ? 6.02 -27.016 -18.828 1 87.44 549 LEU B N 1
ATOM 9688 C CA . LEU B 1 549 ? 6.734 -27.375 -17.609 1 87.44 549 LEU B CA 1
ATOM 9689 C C . LEU B 1 549 ? 7.086 -26.141 -16.797 1 87.44 549 LEU B C 1
ATOM 9691 O O . LEU B 1 549 ? 7.57 -26.25 -15.664 1 87.44 549 LEU B O 1
ATOM 9695 N N . SER B 1 550 ? 6.707 -24.984 -17.297 1 68.94 550 SER B N 1
ATOM 9696 C CA . SER B 1 550 ? 6.93 -23.703 -16.656 1 68.94 550 SER B CA 1
ATOM 9697 C C . SER B 1 550 ? 8.375 -23.547 -16.188 1 68.94 550 SER B C 1
ATOM 9699 O O . SER B 1 550 ? 8.633 -23.203 -15.039 1 68.94 550 SER B O 1
ATOM 9701 N N . GLY B 1 551 ? 9.336 -23.906 -16.984 1 65.69 551 GLY B N 1
ATOM 9702 C CA . GLY B 1 551 ? 10.742 -23.719 -16.703 1 65.69 551 GLY B CA 1
ATOM 9703 C C . GLY B 1 551 ? 11.453 -24.984 -16.25 1 65.69 551 GLY B C 1
ATOM 9704 O O . GLY B 1 551 ? 11.109 -26.078 -16.703 1 65.69 551 GLY B O 1
ATOM 9705 N N . THR B 1 552 ? 12.516 -24.781 -15.438 1 68.12 552 THR B N 1
ATOM 9706 C CA . THR B 1 552 ? 13.359 -25.875 -14.984 1 68.12 552 THR B CA 1
ATOM 9707 C C . THR B 1 552 ? 12.672 -26.688 -13.891 1 68.12 552 THR B C 1
ATOM 9709 O O . THR B 1 552 ? 12.117 -26.109 -12.953 1 68.12 552 THR B O 1
ATOM 9712 N N . ARG B 1 553 ? 12.539 -27.875 -14.133 1 85.12 553 ARG B N 1
ATOM 9713 C CA . ARG B 1 553 ? 12.008 -28.812 -13.156 1 85.12 553 ARG B CA 1
ATOM 9714 C C . ARG B 1 553 ? 13.086 -29.797 -12.688 1 85.12 553 ARG B C 1
ATOM 9716 O O . ARG B 1 553 ? 13.312 -30.828 -13.328 1 85.12 553 ARG B O 1
ATOM 9723 N N . GLN B 1 554 ? 13.648 -29.5 -11.539 1 90.44 554 GLN B N 1
ATOM 9724 C CA . GLN B 1 554 ? 14.75 -30.312 -11.023 1 90.44 554 GLN B CA 1
ATOM 9725 C C . GLN B 1 554 ? 14.25 -31.672 -10.562 1 90.44 554 GLN B C 1
ATOM 9727 O O . GLN B 1 554 ? 13.18 -31.781 -9.961 1 90.44 554 GLN B O 1
ATOM 9732 N N . LEU B 1 555 ? 15.086 -32.719 -10.875 1 95.38 555 LEU B N 1
ATOM 9733 C CA . LEU B 1 555 ? 14.711 -34.094 -10.57 1 95.38 555 LEU B CA 1
ATOM 9734 C C . LEU B 1 555 ? 15.672 -34.688 -9.555 1 95.38 555 LEU B C 1
ATOM 9736 O O . LEU B 1 555 ? 16.844 -34.312 -9.5 1 95.38 555 LEU B O 1
ATOM 9740 N N . ASP B 1 556 ? 15.117 -35.562 -8.75 1 94.31 556 ASP B N 1
ATOM 9741 C CA . ASP B 1 556 ? 15.883 -36.375 -7.809 1 94.31 556 ASP B CA 1
ATOM 9742 C C . ASP B 1 556 ? 15.516 -37.844 -7.922 1 94.31 556 ASP B C 1
ATOM 9744 O O . ASP B 1 556 ? 14.414 -38.188 -8.352 1 94.31 556 ASP B O 1
ATOM 9748 N N . VAL B 1 557 ? 16.484 -38.656 -7.66 1 96.88 557 VAL B N 1
ATOM 9749 C CA . VAL B 1 557 ? 16.266 -40.094 -7.516 1 96.88 557 VAL B CA 1
ATOM 9750 C C . VAL B 1 557 ? 16.469 -40.5 -6.059 1 96.88 557 VAL B C 1
ATOM 9752 O O . VAL B 1 557 ? 17.516 -40.25 -5.477 1 96.88 557 VAL B O 1
ATOM 9755 N N . ILE B 1 558 ? 15.414 -41.156 -5.512 1 96.75 558 ILE B N 1
ATOM 9756 C CA . ILE B 1 558 ? 15.461 -41.5 -4.102 1 96.75 558 ILE B CA 1
ATOM 9757 C C . ILE B 1 558 ? 15.07 -42.969 -3.936 1 96.75 558 ILE B C 1
ATOM 9759 O O . ILE B 1 558 ? 14.492 -43.594 -4.844 1 96.75 558 ILE B O 1
ATOM 9763 N N . GLY B 1 559 ? 15.5 -43.531 -2.799 1 97.25 559 GLY B N 1
ATOM 9764 C CA . GLY B 1 559 ? 15.062 -44.875 -2.416 1 97.25 559 GLY B CA 1
ATOM 9765 C C . GLY B 1 559 ? 13.867 -44.875 -1.488 1 97.25 559 GLY B C 1
ATOM 9766 O O . GLY B 1 559 ? 13.945 -44.375 -0.365 1 97.25 559 GLY B O 1
ATOM 9767 N N . VAL B 1 560 ? 12.766 -45.5 -1.923 1 97.06 560 VAL B N 1
ATOM 9768 C CA . VAL B 1 560 ? 11.531 -45.469 -1.148 1 97.06 560 VAL B CA 1
ATOM 9769 C C . VAL B 1 560 ? 11.172 -46.875 -0.7 1 97.06 560 VAL B C 1
ATOM 9771 O O . VAL B 1 560 ? 10.992 -47.781 -1.529 1 97.06 560 VAL B O 1
ATOM 9774 N N . PRO B 1 561 ? 11.078 -47 0.582 1 95.94 561 PRO B N 1
ATOM 9775 C CA . PRO B 1 561 ? 10.609 -48.312 1.051 1 95.94 561 PRO B CA 1
ATOM 9776 C C . PRO B 1 561 ? 9.18 -48.625 0.604 1 95.94 561 PRO B C 1
ATOM 9778 O O . PRO B 1 561 ? 8.336 -47.719 0.578 1 95.94 561 PRO B O 1
ATOM 9781 N N . GLY B 1 562 ? 8.953 -49.906 0.358 1 96 562 GLY B N 1
ATOM 9782 C CA . GLY B 1 562 ? 7.66 -50.344 -0.159 1 96 562 GLY B CA 1
ATOM 9783 C C . GLY B 1 562 ? 6.504 -49.969 0.759 1 96 562 GLY B C 1
ATOM 9784 O O . GLY B 1 562 ? 5.41 -49.656 0.292 1 96 562 GLY B O 1
ATOM 9785 N N . ASN B 1 563 ? 6.707 -49.938 1.999 1 94.44 563 ASN B N 1
ATOM 9786 C CA . ASN B 1 563 ? 5.637 -49.719 2.965 1 94.44 563 ASN B CA 1
ATOM 9787 C C . ASN B 1 563 ? 5.168 -48.25 2.943 1 94.44 563 ASN B C 1
ATOM 9789 O O . ASN B 1 563 ? 4.109 -47.938 3.488 1 94.44 563 ASN B O 1
ATOM 9793 N N . LEU B 1 564 ? 5.895 -47.406 2.236 1 95.75 564 LEU B N 1
ATOM 9794 C CA . LEU B 1 564 ? 5.535 -46 2.215 1 95.75 564 LEU B CA 1
ATOM 9795 C C . LEU B 1 564 ? 4.633 -45.688 1.026 1 95.75 564 LEU B C 1
ATOM 9797 O O . LEU B 1 564 ? 4.004 -44.625 0.981 1 95.75 564 LEU B O 1
ATOM 9801 N N . PHE B 1 565 ? 4.516 -46.594 0.065 1 96.69 565 PHE B N 1
ATOM 9802 C CA . PHE B 1 565 ? 3.836 -46.281 -1.186 1 96.69 565 PHE B CA 1
ATOM 9803 C C . PHE B 1 565 ? 2.342 -46.062 -0.954 1 96.69 565 PHE B C 1
ATOM 9805 O O . PHE B 1 565 ? 1.721 -45.219 -1.587 1 96.69 565 PHE B O 1
ATOM 9812 N N . LYS B 1 566 ? 1.76 -46.812 -0.06 1 95.56 566 LYS B N 1
ATOM 9813 C CA . LYS B 1 566 ? 0.345 -46.594 0.219 1 95.56 566 LYS B CA 1
ATOM 9814 C C . LYS B 1 566 ? 0.107 -45.156 0.726 1 95.56 566 LYS B C 1
ATOM 9816 O O . LYS B 1 566 ? -0.811 -44.469 0.267 1 95.56 566 LYS B O 1
ATOM 9821 N N . SER B 1 567 ? 0.951 -44.781 1.63 1 95.69 567 SER B N 1
ATOM 9822 C CA . SER B 1 567 ? 0.833 -43.438 2.178 1 95.69 567 SER B CA 1
ATOM 9823 C C . SER B 1 567 ? 1.066 -42.375 1.102 1 95.69 567 SER B C 1
ATOM 9825 O O . SER B 1 567 ? 0.383 -41.344 1.071 1 95.69 567 SER B O 1
ATOM 9827 N N . ILE B 1 568 ? 1.989 -42.594 0.266 1 96.5 568 ILE B N 1
ATOM 9828 C CA . ILE B 1 568 ? 2.314 -41.688 -0.818 1 96.5 568 ILE B CA 1
ATOM 9829 C C . ILE B 1 568 ? 1.113 -41.531 -1.749 1 96.5 568 ILE B C 1
ATOM 9831 O O . ILE B 1 568 ? 0.694 -40.406 -2.061 1 96.5 568 ILE B O 1
ATOM 9835 N N . LEU B 1 569 ? 0.548 -42.656 -2.102 1 97.19 569 LEU B N 1
ATOM 9836 C CA . LEU B 1 569 ? -0.565 -42.656 -3.045 1 97.19 569 LEU B CA 1
ATOM 9837 C C . LEU B 1 569 ? -1.829 -42.094 -2.391 1 97.19 569 LEU B C 1
ATOM 9839 O O . LEU B 1 569 ? -2.633 -41.438 -3.045 1 97.19 569 LEU B O 1
ATOM 9843 N N . GLU B 1 570 ? -1.967 -42.344 -1.124 1 96.19 570 GLU B N 1
ATOM 9844 C CA . GLU B 1 570 ? -3.076 -41.75 -0.391 1 96.19 570 GLU B CA 1
ATOM 9845 C C . GLU B 1 570 ? -2.957 -40.219 -0.368 1 96.19 570 GLU B C 1
ATOM 9847 O O . GLU B 1 570 ? -3.961 -39.5 -0.474 1 96.19 570 GLU B O 1
ATOM 9852 N N . THR B 1 571 ? -1.765 -39.75 -0.219 1 94.19 571 THR B N 1
ATOM 9853 C CA . THR B 1 571 ? -1.536 -38.312 -0.262 1 94.19 571 THR B CA 1
ATOM 9854 C C . THR B 1 571 ? -1.885 -37.75 -1.637 1 94.19 571 THR B C 1
ATOM 9856 O O . THR B 1 571 ? -2.484 -36.656 -1.741 1 94.19 571 THR B O 1
ATOM 9859 N N . SER B 1 572 ? -1.589 -38.469 -2.645 1 95.38 572 SER B N 1
ATOM 9860 C CA . SER B 1 572 ? -1.854 -38.062 -4.027 1 95.38 572 SER B CA 1
ATOM 9861 C C . SER B 1 572 ? -3.342 -37.844 -4.258 1 95.38 572 SER B C 1
ATOM 9863 O O . SER B 1 572 ? -3.729 -36.875 -4.934 1 95.38 572 SER B O 1
ATOM 9865 N N . VAL B 1 573 ? -4.172 -38.656 -3.609 1 94.94 573 VAL B N 1
ATOM 9866 C CA . VAL B 1 573 ? -5.594 -38.594 -3.932 1 94.94 573 VAL B CA 1
ATOM 9867 C C . VAL B 1 573 ? -6.367 -38.031 -2.75 1 94.94 573 VAL B C 1
ATOM 9869 O O . VAL B 1 573 ? -7.598 -38.031 -2.744 1 94.94 573 VAL B O 1
ATOM 9872 N N . SER B 1 574 ? -5.672 -37.438 -1.807 1 92.25 574 SER B N 1
ATOM 9873 C CA . SER B 1 574 ? -6.293 -37 -0.56 1 92.25 574 SER B CA 1
ATOM 9874 C C . SER B 1 574 ? -7.227 -35.844 -0.791 1 92.25 574 SER B C 1
ATOM 9876 O O . SER B 1 574 ? -8.203 -35.656 -0.057 1 92.25 574 SER B O 1
ATOM 9878 N N . ARG B 1 575 ? -6.895 -35.062 -1.816 1 87.06 575 ARG B N 1
ATOM 9879 C CA . ARG B 1 575 ? -7.691 -33.875 -2.027 1 87.06 575 ARG B CA 1
ATOM 9880 C C . ARG B 1 575 ? -8.531 -33.969 -3.297 1 87.06 575 ARG B C 1
ATOM 9882 O O . ARG B 1 575 ? -9.062 -32.969 -3.785 1 87.06 575 ARG B O 1
ATOM 9889 N N . TRP B 1 576 ? -8.555 -35.125 -3.875 1 87.19 576 TRP B N 1
ATOM 9890 C CA . TRP B 1 576 ? -9.438 -35.344 -5.016 1 87.19 576 TRP B CA 1
ATOM 9891 C C . TRP B 1 576 ? -10.898 -35.156 -4.621 1 87.19 576 TRP B C 1
ATOM 9893 O O . TRP B 1 576 ? -11.32 -35.594 -3.541 1 87.19 576 TRP B O 1
ATOM 9903 N N . PRO B 1 577 ? -11.703 -34.188 -5.23 1 84.12 577 PRO B N 1
ATOM 9904 C CA . PRO B 1 577 ? -11.461 -33.719 -6.59 1 84.12 577 PRO B CA 1
ATOM 9905 C C . PRO B 1 577 ? -11.141 -32.219 -6.645 1 84.12 577 PRO B C 1
ATOM 9907 O O . PRO B 1 577 ? -11.438 -31.547 -7.641 1 84.12 577 PRO B O 1
ATOM 9910 N N . GLN B 1 578 ? -10.523 -31.672 -5.59 1 74.94 578 GLN B N 1
ATOM 9911 C CA . GLN B 1 578 ? -10.273 -30.25 -5.422 1 74.94 578 GLN B CA 1
ATOM 9912 C C . GLN B 1 578 ? -9.125 -29.781 -6.309 1 74.94 578 GLN B C 1
ATOM 9914 O O . GLN B 1 578 ? -8.43 -28.828 -5.98 1 74.94 578 GLN B O 1
ATOM 9919 N N . LEU B 1 579 ? -8.836 -30.438 -7.465 1 80.19 579 LEU B N 1
ATOM 9920 C CA . LEU B 1 579 ? -7.887 -30.109 -8.516 1 80.19 579 LEU B CA 1
ATOM 9921 C C . LEU B 1 579 ? -6.547 -29.688 -7.926 1 80.19 579 LEU B C 1
ATOM 9923 O O . LEU B 1 579 ? -5.934 -28.719 -8.398 1 80.19 579 LEU B O 1
ATOM 9927 N N . GLU B 1 580 ? -6.121 -30.25 -6.789 1 84.88 580 GLU B N 1
ATOM 9928 C CA . GLU B 1 580 ? -4.82 -29.984 -6.18 1 84.88 580 GLU B CA 1
ATOM 9929 C C . GLU B 1 580 ? -3.688 -30.578 -7.004 1 84.88 580 GLU B C 1
ATOM 9931 O O . GLU B 1 580 ? -3.836 -31.656 -7.574 1 84.88 580 GLU B O 1
ATOM 9936 N N . GLY B 1 581 ? -2.572 -29.922 -6.988 1 88.5 581 GLY B N 1
ATOM 9937 C CA . GLY B 1 581 ? -1.421 -30.344 -7.773 1 88.5 581 GLY B CA 1
ATOM 9938 C C . GLY B 1 581 ? -0.773 -31.609 -7.254 1 88.5 581 GLY B C 1
ATOM 9939 O O . GLY B 1 581 ? 0.024 -32.25 -7.957 1 88.5 581 GLY B O 1
ATOM 9940 N N . ARG B 1 582 ? -1.176 -32.062 -6.121 1 92.06 582 ARG B N 1
ATOM 9941 C CA . ARG B 1 582 ? -0.542 -33.219 -5.496 1 92.06 582 ARG B CA 1
ATOM 9942 C C . ARG B 1 582 ? -0.961 -34.5 -6.188 1 92.06 582 ARG B C 1
ATOM 9944 O O . ARG B 1 582 ? -0.355 -35.562 -5.969 1 92.06 582 ARG B O 1
ATOM 9951 N N . PHE B 1 583 ? -2.02 -34.5 -7.082 1 94.25 583 PHE B N 1
ATOM 9952 C CA . PHE B 1 583 ? -2.373 -35.688 -7.844 1 94.25 583 PHE B CA 1
ATOM 9953 C C . PHE B 1 583 ? -1.192 -36.188 -8.68 1 94.25 583 PHE B C 1
ATOM 9955 O O . PHE B 1 583 ? -0.714 -35.438 -9.555 1 94.25 583 PHE B O 1
ATOM 9962 N N . LEU B 1 584 ? -0.751 -37.375 -8.406 1 96.69 584 LEU B N 1
ATOM 9963 C CA . LEU B 1 584 ? 0.479 -37.844 -9.016 1 96.69 584 LEU B CA 1
ATOM 9964 C C . LEU B 1 584 ? 0.191 -38.531 -10.344 1 96.69 584 LEU B C 1
ATOM 9966 O O . LEU B 1 584 ? -0.803 -39.25 -10.477 1 96.69 584 LEU B O 1
ATOM 9970 N N . GLN B 1 585 ? 0.977 -38.25 -11.312 1 96.44 585 GLN B N 1
ATOM 9971 C CA . GLN B 1 585 ? 1.155 -39.062 -12.516 1 96.44 585 GLN B CA 1
ATOM 9972 C C . GLN B 1 585 ? 2.27 -40.094 -12.32 1 96.44 585 GLN B C 1
ATOM 9974 O O . GLN B 1 585 ? 3.299 -39.781 -11.711 1 96.44 585 GLN B O 1
ATOM 9979 N N . VAL B 1 586 ? 2.072 -41.344 -12.828 1 97.06 586 VAL B N 1
ATOM 9980 C CA . VAL B 1 586 ? 2.965 -42.406 -12.391 1 97.06 586 VAL B CA 1
ATOM 9981 C C . VAL B 1 586 ? 3.508 -43.156 -13.602 1 97.06 586 VAL B C 1
ATOM 9983 O O . VAL B 1 586 ? 2.891 -43.156 -14.672 1 97.06 586 VAL B O 1
ATOM 9986 N N . SER B 1 587 ? 4.598 -43.719 -13.477 1 96.75 587 SER B N 1
ATOM 9987 C CA . SER B 1 587 ? 5.215 -44.688 -14.391 1 96.75 587 SER B CA 1
ATOM 9988 C C . SER B 1 587 ? 5.863 -45.812 -13.633 1 96.75 587 SER B C 1
ATOM 9990 O O . SER B 1 587 ? 6.527 -45.625 -12.609 1 96.75 587 SER B O 1
ATOM 9992 N N . GLY B 1 588 ? 5.625 -47.031 -14.016 1 95.81 588 GLY B N 1
ATOM 9993 C CA . GLY B 1 588 ? 6.184 -48.219 -13.383 1 95.81 588 GLY B CA 1
ATOM 9994 C C . GLY B 1 588 ? 5.359 -48.688 -12.203 1 95.81 588 GLY B C 1
ATOM 9995 O O . GLY B 1 588 ? 5.785 -49.594 -11.469 1 95.81 588 GLY B O 1
ATOM 9996 N N . LEU B 1 589 ? 4.281 -48.031 -12.016 1 95.44 589 LEU B N 1
ATOM 9997 C CA . LEU B 1 589 ? 3.367 -48.312 -10.914 1 95.44 589 LEU B CA 1
ATOM 9998 C C . LEU B 1 589 ? 1.916 -48.188 -11.359 1 95.44 589 LEU B C 1
ATOM 10000 O O . LEU B 1 589 ? 1.612 -47.375 -12.234 1 95.44 589 LEU B O 1
ATOM 10004 N N . ARG B 1 590 ? 1.029 -49.031 -10.891 1 94.69 590 ARG B N 1
ATOM 10005 C CA . ARG B 1 590 ? -0.399 -48.812 -11.109 1 94.69 590 ARG B CA 1
ATOM 10006 C C . ARG B 1 590 ? -1.181 -49 -9.812 1 94.69 590 ARG B C 1
ATOM 10008 O O . ARG B 1 590 ? -0.772 -49.75 -8.93 1 94.69 590 ARG B O 1
ATOM 10015 N N . PHE B 1 591 ? -2.201 -48.312 -9.703 1 95.19 591 PHE B N 1
ATOM 10016 C CA . PHE B 1 591 ? -3.014 -48.406 -8.492 1 95.19 591 PHE B CA 1
ATOM 10017 C C . PHE B 1 591 ? -4.461 -48.031 -8.781 1 95.19 591 PHE B C 1
ATOM 10019 O O . PHE B 1 591 ? -4.766 -47.5 -9.859 1 95.19 591 PHE B O 1
ATOM 10026 N N . VAL B 1 592 ? -5.332 -48.375 -7.887 1 94.38 592 VAL B N 1
ATOM 10027 C CA . VAL B 1 592 ? -6.758 -48.094 -7.949 1 94.38 592 VAL B CA 1
ATOM 10028 C C . VAL B 1 592 ? -7.18 -47.281 -6.715 1 94.38 592 VAL B C 1
ATOM 10030 O O . VAL B 1 592 ? -6.719 -47.562 -5.605 1 94.38 592 VAL B O 1
ATOM 10033 N N . PHE B 1 593 ? -7.984 -46.25 -6.992 1 94.12 593 PHE B N 1
ATOM 10034 C CA . PHE B 1 593 ? -8.461 -45.5 -5.836 1 94.12 593 PHE B CA 1
ATOM 10035 C C . PHE B 1 593 ? -9.961 -45.25 -5.953 1 94.12 593 PHE B C 1
ATOM 10037 O O . PHE B 1 593 ? -10.508 -45.219 -7.055 1 94.12 593 PHE B O 1
ATOM 10044 N N . GLU B 1 594 ? -10.594 -45.062 -4.82 1 91.94 594 GLU B N 1
ATOM 10045 C CA . GLU B 1 594 ? -11.984 -44.656 -4.68 1 91.94 594 GLU B CA 1
ATOM 10046 C C . GLU B 1 594 ? -12.086 -43.219 -4.145 1 91.94 594 GLU B C 1
ATOM 10048 O O . GLU B 1 594 ? -12 -43 -2.936 1 91.94 594 GLU B O 1
ATOM 10053 N N . GLY B 1 595 ? -12.438 -42.375 -5.062 1 87.75 595 GLY B N 1
ATOM 10054 C CA . GLY B 1 595 ? -12.438 -40.969 -4.738 1 87.75 595 GLY B CA 1
ATOM 10055 C C . GLY B 1 595 ? -13.43 -40.594 -3.646 1 87.75 595 GLY B C 1
ATOM 10056 O O . GLY B 1 595 ? -13.227 -39.625 -2.914 1 87.75 595 GLY B O 1
ATOM 10057 N N . SER B 1 596 ? -14.43 -41.406 -3.479 1 85.94 596 SER B N 1
ATOM 10058 C CA . SER B 1 596 ? -15.492 -41.094 -2.535 1 85.94 596 SER B CA 1
ATOM 10059 C C . SER B 1 596 ? -15.211 -41.656 -1.156 1 85.94 596 SER B C 1
ATOM 10061 O O . SER B 1 596 ? -15.875 -41.312 -0.179 1 85.94 596 SER B O 1
ATOM 10063 N N . ALA B 1 597 ? -14.188 -42.531 -1.04 1 89.38 597 ALA B N 1
ATOM 10064 C CA . ALA B 1 597 ? -13.82 -43.094 0.248 1 89.38 597 ALA B CA 1
ATOM 10065 C C . ALA B 1 597 ? -13.164 -42.062 1.154 1 89.38 597 ALA B C 1
ATOM 10067 O O . ALA B 1 597 ? -12.867 -40.938 0.717 1 89.38 597 ALA B O 1
ATOM 10068 N N . ARG B 1 598 ? -13.094 -42.312 2.514 1 91.06 598 ARG B N 1
ATOM 10069 C CA . ARG B 1 598 ? -12.492 -41.438 3.488 1 91.06 598 ARG B CA 1
ATOM 10070 C C . ARG B 1 598 ? -11.023 -41.156 3.158 1 91.06 598 ARG B C 1
ATOM 10072 O O . ARG B 1 598 ? -10.297 -42.094 2.775 1 91.06 598 ARG B O 1
ATOM 10079 N N . VAL B 1 599 ? -10.602 -39.938 3.344 1 91.19 599 VAL B N 1
ATOM 10080 C CA . VAL B 1 599 ? -9.203 -39.594 3.119 1 91.19 599 VAL B CA 1
ATOM 10081 C C . VAL B 1 599 ? -8.297 -40.5 3.926 1 91.19 599 VAL B C 1
ATOM 10083 O O . VAL B 1 599 ? -8.555 -40.781 5.102 1 91.19 599 VAL B O 1
ATOM 10086 N N . GLY B 1 600 ? -7.348 -41.094 3.359 1 92.25 600 GLY B N 1
ATOM 10087 C CA . GLY B 1 600 ? -6.438 -42.031 3.994 1 92.25 600 GLY B CA 1
ATOM 10088 C C . GLY B 1 600 ? -6.77 -43.469 3.691 1 92.25 600 GLY B C 1
ATOM 10089 O O . GLY B 1 600 ? -5.965 -44.375 3.957 1 92.25 600 GLY B O 1
ATOM 10090 N N . GLU B 1 601 ? -7.98 -43.656 3.125 1 93.56 601 GLU B N 1
ATOM 10091 C CA . GLU B 1 601 ? -8.422 -45 2.793 1 93.56 601 GLU B CA 1
ATOM 10092 C C . GLU B 1 601 ? -8.922 -45.094 1.353 1 93.56 601 GLU B 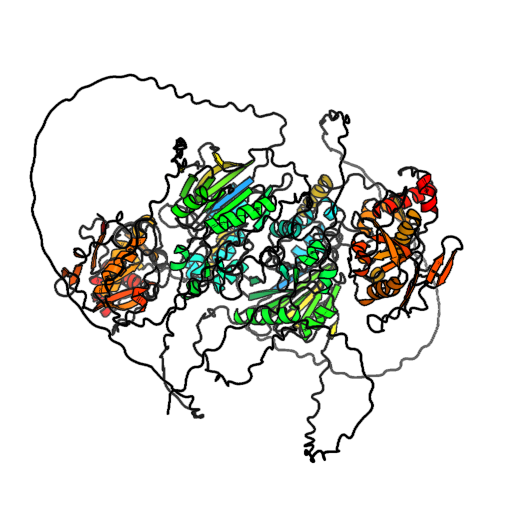C 1
ATOM 10094 O O . GLU B 1 601 ? -9.797 -45.906 1.036 1 93.56 601 GLU B O 1
ATOM 10099 N N . ARG B 1 602 ? -8.438 -44.281 0.526 1 95.31 602 ARG B N 1
ATOM 10100 C CA . ARG B 1 602 ? -8.969 -44.188 -0.83 1 95.31 602 ARG B CA 1
ATOM 10101 C C . ARG B 1 602 ? -8.258 -45.156 -1.764 1 95.31 602 ARG B C 1
ATOM 10103 O O . ARG B 1 602 ? -8.836 -45.625 -2.744 1 95.31 602 ARG B O 1
ATOM 10110 N N . VAL B 1 603 ? -7.051 -45.531 -1.45 1 96.44 603 VAL B N 1
ATOM 10111 C CA . VAL B 1 603 ? -6.25 -46.375 -2.328 1 96.44 603 VAL B CA 1
ATOM 10112 C C . VAL B 1 603 ? -6.41 -47.844 -1.919 1 96.44 603 VAL B C 1
ATOM 10114 O O . VAL B 1 603 ? -6.293 -48.156 -0.739 1 96.44 603 VAL B O 1
ATOM 10117 N N . LEU B 1 604 ? -6.695 -48.656 -2.895 1 93.75 604 LEU B N 1
ATOM 10118 C CA . LEU B 1 604 ? -6.797 -50.094 -2.645 1 93.75 604 LEU B CA 1
ATOM 10119 C C . LEU B 1 604 ? -5.414 -50.75 -2.584 1 93.75 604 LEU B C 1
ATOM 10121 O O . LEU B 1 604 ? -4.762 -50.906 -3.615 1 93.75 604 LEU B O 1
ATOM 10125 N N . ALA B 1 605 ? -5.074 -51.156 -1.437 1 90.94 605 ALA B N 1
ATOM 10126 C CA . ALA B 1 605 ? -3.723 -51.656 -1.169 1 90.94 605 ALA B CA 1
ATOM 10127 C C . ALA B 1 605 ? -3.377 -52.844 -2.061 1 90.94 605 ALA B C 1
ATOM 10129 O O . ALA B 1 605 ? -2.254 -52.938 -2.561 1 90.94 605 ALA B O 1
ATOM 10130 N N . ASP B 1 606 ? -4.336 -53.688 -2.305 1 90.81 606 ASP B N 1
ATOM 10131 C CA . ASP B 1 606 ? -4.098 -54.938 -3.051 1 90.81 606 ASP B CA 1
ATOM 10132 C C . ASP B 1 606 ? -3.963 -54.656 -4.547 1 90.81 606 ASP B C 1
ATOM 10134 O O . ASP B 1 606 ? -3.514 -55.5 -5.305 1 90.81 606 ASP B O 1
ATOM 10138 N N . GLU B 1 607 ? -4.258 -53.438 -4.895 1 92.5 607 GLU B N 1
ATOM 10139 C CA . GLU B 1 607 ? -4.238 -53.094 -6.312 1 92.5 607 GLU B CA 1
ATOM 10140 C C . GLU B 1 607 ? -3.01 -52.281 -6.66 1 92.5 607 GLU B C 1
ATOM 10142 O O . GLU B 1 607 ? -2.869 -51.812 -7.793 1 92.5 607 GLU B O 1
ATOM 10147 N N . ILE B 1 608 ? -2.148 -52.125 -5.699 1 95.31 608 ILE B N 1
ATOM 10148 C CA . ILE B 1 608 ? -0.88 -51.469 -5.984 1 95.31 608 ILE B CA 1
ATOM 10149 C C . ILE B 1 608 ? 0.104 -52.469 -6.582 1 95.31 608 ILE B C 1
ATOM 10151 O O . ILE B 1 608 ? 0.467 -53.469 -5.934 1 95.31 608 ILE B O 1
ATOM 10155 N N . GLN B 1 609 ? 0.53 -52.188 -7.793 1 95.75 609 GLN B N 1
ATOM 10156 C CA . GLN B 1 609 ? 1.451 -53.094 -8.484 1 95.75 609 GLN B CA 1
ATOM 10157 C C . GLN B 1 609 ? 2.598 -52.312 -9.125 1 95.75 609 GLN B C 1
ATOM 10159 O O . GLN B 1 609 ? 2.461 -51.125 -9.422 1 95.75 609 GLN B O 1
ATOM 10164 N N . PHE B 1 610 ? 3.662 -53 -9.258 1 95.75 610 PHE B N 1
ATOM 10165 C CA . PHE B 1 610 ? 4.852 -52.438 -9.875 1 95.75 610 PHE B CA 1
ATOM 10166 C C . PHE B 1 610 ? 5.246 -53.219 -11.125 1 95.75 610 PHE B C 1
ATOM 10168 O O . PHE B 1 610 ? 5.141 -54.438 -11.164 1 95.75 610 PHE B O 1
ATOM 10175 N N . ARG B 1 611 ? 5.688 -52.469 -12.078 1 94.19 611 ARG B N 1
ATOM 10176 C CA . ARG B 1 611 ? 6.137 -53.125 -13.312 1 94.19 611 ARG B CA 1
ATOM 10177 C C . ARG B 1 611 ? 7.609 -53.5 -13.227 1 94.19 611 ARG B C 1
ATOM 10179 O O . ARG B 1 611 ? 8.477 -52.656 -13.055 1 94.19 611 ARG B O 1
ATOM 10186 N N . ASN B 1 612 ? 7.836 -54.75 -13.391 1 92.56 612 ASN B N 1
ATOM 10187 C CA . ASN B 1 612 ? 9.211 -55.25 -13.406 1 92.56 612 ASN B CA 1
ATOM 10188 C C . ASN B 1 612 ? 9.938 -54.812 -14.68 1 92.56 612 ASN B C 1
ATOM 10190 O O . ASN B 1 612 ? 9.469 -55.062 -15.789 1 92.56 612 ASN B O 1
ATOM 10194 N N . ARG B 1 613 ? 11.031 -54.25 -14.586 1 90.06 613 ARG B N 1
ATOM 10195 C CA . ARG B 1 613 ? 11.75 -53.688 -15.727 1 90.06 613 ARG B CA 1
ATOM 10196 C C . ARG B 1 613 ? 12.32 -54.781 -16.609 1 90.06 613 ARG B C 1
ATOM 10198 O O . ARG B 1 613 ? 12.43 -54.625 -17.828 1 90.06 613 ARG B O 1
ATOM 10205 N N . GLU B 1 614 ? 12.656 -55.875 -16 1 88.06 614 GLU B N 1
ATOM 10206 C CA . GLU B 1 614 ? 13.281 -56.969 -16.75 1 88.06 614 GLU B CA 1
ATOM 10207 C C . GLU B 1 614 ? 12.227 -57.844 -17.453 1 88.06 614 GLU B C 1
ATOM 10209 O O . GLU B 1 614 ? 12.367 -58.156 -18.625 1 88.06 614 GLU B O 1
ATOM 10214 N N . THR B 1 615 ? 11.172 -58.094 -16.75 1 90.62 615 THR B N 1
ATOM 10215 C CA . THR B 1 615 ? 10.203 -59.031 -17.297 1 90.62 615 THR B CA 1
ATOM 10216 C C . THR B 1 615 ? 9.016 -58.312 -17.906 1 90.62 615 THR B C 1
ATOM 10218 O O . THR B 1 615 ? 8.297 -58.875 -18.734 1 90.62 615 THR B O 1
ATOM 10221 N N . GLY B 1 616 ? 8.758 -57.156 -17.422 1 90.25 616 GLY B N 1
ATOM 10222 C CA . GLY B 1 616 ? 7.602 -56.406 -17.891 1 90.25 616 GLY B CA 1
ATOM 10223 C C . GLY B 1 616 ? 6.32 -56.781 -17.172 1 90.25 616 GLY B C 1
ATOM 10224 O O . GLY B 1 616 ? 5.254 -56.219 -17.469 1 90.25 616 GLY B O 1
ATOM 10225 N N . ASP B 1 617 ? 6.414 -57.625 -16.25 1 92.31 617 ASP B N 1
ATOM 10226 C CA . ASP B 1 617 ? 5.234 -58.094 -15.539 1 92.31 617 ASP B CA 1
ATOM 10227 C C . ASP B 1 617 ? 4.875 -57.188 -14.375 1 92.31 617 ASP B C 1
ATOM 10229 O O . ASP B 1 617 ? 5.746 -56.5 -13.812 1 92.31 617 ASP B O 1
ATOM 10233 N N . TRP B 1 618 ? 3.646 -57.156 -14.078 1 93.69 618 TRP B N 1
ATOM 10234 C CA . TRP B 1 618 ? 3.176 -56.438 -12.898 1 93.69 618 TRP B CA 1
ATOM 10235 C C . TRP B 1 618 ? 3.275 -57.312 -11.648 1 93.69 618 TRP B C 1
ATOM 10237 O O . TRP B 1 618 ? 2.793 -58.438 -11.633 1 93.69 618 TRP B O 1
ATOM 10247 N N . GLU B 1 619 ? 3.908 -56.812 -10.695 1 94.81 619 GLU B N 1
ATOM 10248 C CA . GLU B 1 619 ? 4.133 -57.531 -9.438 1 94.81 619 GLU B CA 1
ATOM 10249 C C . GLU B 1 619 ? 3.562 -56.75 -8.258 1 94.81 619 GLU B C 1
ATOM 10251 O O . GLU B 1 619 ? 3.545 -55.5 -8.266 1 94.81 619 GLU B O 1
ATOM 10256 N N . PRO B 1 620 ? 3.098 -57.469 -7.301 1 94.81 620 PRO B N 1
ATOM 10257 C CA . PRO B 1 620 ? 2.541 -56.781 -6.133 1 94.81 620 PRO B CA 1
ATOM 10258 C C . PRO B 1 620 ? 3.602 -56.031 -5.328 1 94.81 620 PRO B C 1
ATOM 10260 O O . PRO B 1 620 ? 4.793 -56.312 -5.449 1 94.81 620 PRO B O 1
ATOM 10263 N N . LEU B 1 621 ? 3.148 -55.094 -4.586 1 94.06 621 LEU B N 1
ATOM 10264 C CA . LEU B 1 621 ? 3.986 -54.312 -3.691 1 94.06 621 LEU B CA 1
ATOM 10265 C C . LEU B 1 621 ? 4.668 -55.219 -2.658 1 94.06 621 LEU B C 1
ATOM 10267 O O . LEU B 1 621 ? 4.027 -56.062 -2.068 1 94.06 621 LEU B O 1
ATOM 10271 N N . VAL B 1 622 ? 5.961 -55.062 -2.508 1 94.12 622 VAL B N 1
ATOM 10272 C CA . VAL B 1 622 ? 6.734 -55.719 -1.454 1 94.12 622 VAL B CA 1
ATOM 10273 C C . VAL B 1 622 ? 7.145 -54.688 -0.404 1 94.12 622 VAL B C 1
ATOM 10275 O O . VAL B 1 622 ? 8.023 -53.844 -0.65 1 94.12 622 VAL B O 1
ATOM 10278 N N . PRO B 1 623 ? 6.566 -54.781 0.775 1 93.38 623 PRO B N 1
ATOM 10279 C CA . PRO B 1 623 ? 6.719 -53.688 1.768 1 93.38 623 PRO B CA 1
ATOM 10280 C C . PRO B 1 623 ? 8.172 -53.5 2.189 1 93.38 623 PRO B C 1
ATOM 10282 O O . PRO B 1 623 ? 8.594 -52.344 2.414 1 93.38 623 PRO B O 1
ATOM 10285 N N . ASP B 1 624 ? 9.031 -54.469 2.262 1 92.94 624 ASP B N 1
ATOM 10286 C CA . ASP B 1 624 ? 10.383 -54.375 2.809 1 92.94 624 ASP B CA 1
ATOM 10287 C C . ASP B 1 624 ? 11.398 -54.062 1.706 1 92.94 624 ASP B C 1
ATOM 10289 O O . ASP B 1 624 ? 12.578 -53.812 1.987 1 92.94 624 ASP B O 1
ATOM 10293 N N . ARG B 1 625 ? 10.953 -54 0.559 1 94.81 625 ARG B N 1
ATOM 10294 C CA . ARG B 1 625 ? 11.828 -53.688 -0.563 1 94.81 625 ARG B CA 1
ATOM 10295 C C . ARG B 1 625 ? 11.969 -52.156 -0.748 1 94.81 625 ARG B C 1
ATOM 10297 O O . ARG B 1 625 ? 11 -51.438 -0.582 1 94.81 625 ARG B O 1
ATOM 10304 N N . VAL B 1 626 ? 13.219 -51.75 -1.046 1 96.19 626 VAL B N 1
ATOM 10305 C CA . VAL B 1 626 ? 13.445 -50.344 -1.375 1 96.19 626 VAL B CA 1
ATOM 10306 C C . VAL B 1 626 ? 13.359 -50.156 -2.887 1 96.19 626 VAL B C 1
ATOM 10308 O O . VAL B 1 626 ? 14.117 -50.781 -3.643 1 96.19 626 VAL B O 1
ATOM 10311 N N . TYR B 1 627 ? 12.461 -49.406 -3.299 1 96.81 627 TYR B N 1
ATOM 10312 C CA . TYR B 1 627 ? 12.273 -49.125 -4.715 1 96.81 627 TYR B CA 1
ATOM 10313 C C . TYR B 1 627 ? 13 -47.844 -5.102 1 96.81 627 TYR B C 1
ATOM 10315 O O . TYR B 1 627 ? 12.984 -46.844 -4.352 1 96.81 627 TYR B O 1
ATOM 10323 N N . SER B 1 628 ? 13.703 -47.844 -6.234 1 96.88 628 SER B N 1
ATOM 10324 C CA . SER B 1 628 ? 14.258 -46.594 -6.785 1 96.88 628 SER B CA 1
ATOM 10325 C C . SER B 1 628 ? 13.172 -45.75 -7.418 1 96.88 628 SER B C 1
ATOM 10327 O O . SER B 1 628 ? 12.422 -46.219 -8.273 1 96.88 628 SER B O 1
ATOM 10329 N N . VAL B 1 629 ? 13.102 -44.469 -6.945 1 97.69 629 VAL B N 1
ATOM 10330 C CA . VAL B 1 629 ? 12.031 -43.562 -7.383 1 97.69 629 VAL B CA 1
ATOM 10331 C C . VAL B 1 629 ? 12.625 -42.281 -7.93 1 97.69 629 VAL B C 1
ATOM 10333 O O . VAL B 1 629 ? 13.406 -41.594 -7.246 1 97.69 629 VAL B O 1
ATOM 10336 N N . ALA B 1 630 ? 12.297 -41.938 -9.219 1 97.69 630 ALA B N 1
ATOM 10337 C CA . ALA B 1 630 ? 12.578 -40.594 -9.766 1 97.69 630 ALA B CA 1
ATOM 10338 C C . ALA B 1 630 ? 11.406 -39.656 -9.539 1 97.69 630 ALA B C 1
ATOM 10340 O O . ALA B 1 630 ? 10.25 -40 -9.773 1 97.69 630 ALA B O 1
ATOM 10341 N N . THR B 1 631 ? 11.672 -38.469 -9.031 1 97.31 631 THR B N 1
ATOM 10342 C CA . THR B 1 631 ? 10.625 -37.5 -8.758 1 97.31 631 THR B CA 1
ATOM 10343 C C . THR B 1 631 ? 11.172 -36.062 -8.812 1 97.31 631 THR B C 1
ATOM 10345 O O . THR B 1 631 ? 12.367 -35.875 -9.047 1 97.31 631 THR B O 1
ATOM 10348 N N . ALA B 1 632 ? 10.242 -35.156 -8.82 1 94.56 632 ALA B N 1
ATOM 10349 C CA . ALA B 1 632 ? 10.656 -33.75 -8.75 1 94.56 632 ALA B CA 1
ATOM 10350 C C . ALA B 1 632 ? 11.312 -33.438 -7.41 1 94.56 632 ALA B C 1
ATOM 10352 O O . ALA B 1 632 ? 10.875 -33.938 -6.367 1 94.56 632 ALA B O 1
ATOM 10353 N N . THR B 1 633 ? 12.352 -32.594 -7.461 1 92.19 633 THR B N 1
ATOM 10354 C CA . THR B 1 633 ? 13.031 -32.188 -6.246 1 92.19 633 THR B CA 1
ATOM 10355 C C . THR B 1 633 ? 12.047 -31.547 -5.258 1 92.19 633 THR B C 1
ATOM 10357 O O . THR B 1 633 ? 12.164 -31.75 -4.047 1 92.19 633 THR B O 1
ATOM 10360 N N . PHE B 1 634 ? 11.141 -30.844 -5.711 1 89.25 634 PHE B N 1
ATOM 10361 C CA . PHE B 1 634 ? 10.086 -30.234 -4.91 1 89.25 634 PHE B CA 1
ATOM 10362 C C . PHE B 1 634 ? 9.367 -31.297 -4.074 1 89.25 634 PHE B C 1
ATOM 10364 O O . PHE B 1 634 ? 9.133 -31.094 -2.881 1 89.25 634 PHE B O 1
ATOM 10371 N N . LEU B 1 635 ? 9 -32.438 -4.688 1 92.88 635 LEU B N 1
ATOM 10372 C CA . LEU B 1 635 ? 8.312 -33.531 -4 1 92.88 635 LEU B CA 1
ATOM 10373 C C . LEU B 1 635 ? 9.258 -34.25 -3.043 1 92.88 635 LEU B C 1
ATOM 10375 O O . LEU B 1 635 ? 8.875 -34.594 -1.922 1 92.88 635 LEU B O 1
ATOM 10379 N N . ALA B 1 636 ? 10.492 -34.469 -3.492 1 93.06 636 ALA B N 1
ATOM 10380 C CA . ALA B 1 636 ? 11.492 -35.125 -2.658 1 93.06 636 ALA B CA 1
ATOM 10381 C C . ALA B 1 636 ? 11.734 -34.344 -1.364 1 93.06 636 ALA B C 1
ATOM 10383 O O . ALA B 1 636 ? 12.086 -34.938 -0.34 1 93.06 636 ALA B O 1
ATOM 10384 N N . ARG B 1 637 ? 11.406 -33.094 -1.484 1 89.12 637 ARG B N 1
ATOM 10385 C CA . ARG B 1 637 ? 11.625 -32.219 -0.325 1 89.12 637 ARG B CA 1
ATOM 10386 C C . ARG B 1 637 ? 10.328 -32 0.444 1 89.12 637 ARG B C 1
ATOM 10388 O O . ARG B 1 637 ? 10.219 -31.062 1.234 1 89.12 637 ARG B O 1
ATOM 10395 N N . GLY B 1 638 ? 9.398 -32.781 0.11 1 88 638 GLY B N 1
ATOM 10396 C CA . GLY B 1 638 ? 8.172 -32.781 0.892 1 88 638 GLY B CA 1
ATOM 10397 C C . GLY B 1 638 ? 7.082 -31.906 0.295 1 88 638 GLY B C 1
ATOM 10398 O O . GLY B 1 638 ? 6.039 -31.703 0.915 1 88 638 GLY B O 1
ATOM 10399 N N . GLY B 1 639 ? 7.25 -31.406 -0.79 1 86.75 639 GLY B N 1
ATOM 10400 C CA . GLY B 1 639 ? 6.254 -30.562 -1.438 1 86.75 639 GLY B CA 1
ATOM 10401 C C . GLY B 1 639 ? 4.93 -31.266 -1.654 1 86.75 639 GLY B C 1
ATOM 10402 O O . GLY B 1 639 ? 4.883 -32.5 -1.745 1 86.75 639 GLY B O 1
ATOM 10403 N N . ASP B 1 640 ? 3.801 -30.516 -1.75 1 88.25 640 ASP B N 1
ATOM 10404 C CA . ASP B 1 640 ? 2.453 -31 -2.021 1 88.25 640 ASP B CA 1
ATOM 10405 C C . ASP B 1 640 ? 2.004 -32 -0.949 1 88.25 640 ASP B C 1
ATOM 10407 O O . ASP B 1 640 ? 1.268 -32.938 -1.238 1 88.25 640 ASP B O 1
ATOM 10411 N N . GLY B 1 641 ? 2.629 -31.906 0.221 1 85 641 GLY B N 1
ATOM 10412 C CA . GLY B 1 641 ? 2.205 -32.719 1.348 1 85 641 GLY B CA 1
ATOM 10413 C C . GLY B 1 641 ? 2.934 -34.062 1.431 1 85 641 GLY B C 1
ATOM 10414 O O . GLY B 1 641 ? 2.613 -34.875 2.275 1 85 641 GLY B O 1
ATOM 10415 N N . LEU B 1 642 ? 3.873 -34.281 0.603 1 92.25 642 LEU B N 1
ATOM 10416 C CA . LEU B 1 642 ? 4.598 -35.562 0.587 1 92.25 642 LEU B CA 1
ATOM 10417 C C . LEU B 1 642 ? 5.793 -35.5 1.531 1 92.25 642 LEU B C 1
ATOM 10419 O O . LEU B 1 642 ? 6.918 -35.812 1.13 1 92.25 642 LEU B O 1
ATOM 10423 N N . SER B 1 643 ? 5.539 -35.344 2.758 1 89.38 643 SER B N 1
ATOM 10424 C CA . SER B 1 643 ? 6.566 -35.188 3.787 1 89.38 643 SER B CA 1
ATOM 10425 C C . SER B 1 643 ? 7.316 -36.5 4 1 89.38 643 SER B C 1
ATOM 10427 O O . SER B 1 643 ? 8.484 -36.5 4.398 1 89.38 643 SER B O 1
ATOM 10429 N N . VAL B 1 644 ? 6.715 -37.625 3.668 1 90.31 644 VAL B N 1
ATOM 10430 C CA . VAL B 1 644 ? 7.301 -38.938 3.889 1 90.31 644 VAL B CA 1
ATOM 10431 C C . VAL B 1 644 ? 8.531 -39.125 2.994 1 90.31 644 VAL B C 1
ATOM 10433 O O . VAL B 1 644 ? 9.391 -39.969 3.273 1 90.31 644 VAL B O 1
ATOM 10436 N N . LEU B 1 645 ? 8.633 -38.375 1.936 1 93.38 645 LEU B N 1
ATOM 10437 C CA . LEU B 1 645 ? 9.727 -38.562 0.984 1 93.38 645 LEU B CA 1
ATOM 10438 C C . LEU B 1 645 ? 10.992 -37.875 1.496 1 93.38 645 LEU B C 1
ATOM 10440 O O . LEU B 1 645 ? 12.086 -38.156 1.006 1 93.38 645 LEU B O 1
ATOM 10444 N N . VAL B 1 646 ? 10.836 -36.969 2.379 1 90.31 646 VAL B N 1
ATOM 10445 C CA . VAL B 1 646 ? 11.961 -36.188 2.871 1 90.31 646 VAL B CA 1
ATOM 10446 C C . VAL B 1 646 ? 13.008 -37.125 3.488 1 90.31 646 VAL B C 1
ATOM 10448 O O . VAL B 1 646 ? 14.211 -36.875 3.348 1 90.31 646 VAL B O 1
ATOM 10451 N N . ASP B 1 647 ? 12.539 -38.188 4.125 1 89.31 647 ASP B N 1
ATOM 10452 C CA . ASP B 1 647 ? 13.438 -39.062 4.855 1 89.31 647 ASP B CA 1
ATOM 10453 C C . ASP B 1 647 ? 13.977 -40.188 3.941 1 89.31 647 ASP B C 1
ATOM 10455 O O . ASP B 1 647 ? 14.789 -41 4.371 1 89.31 647 ASP B O 1
ATOM 10459 N N . CYS B 1 648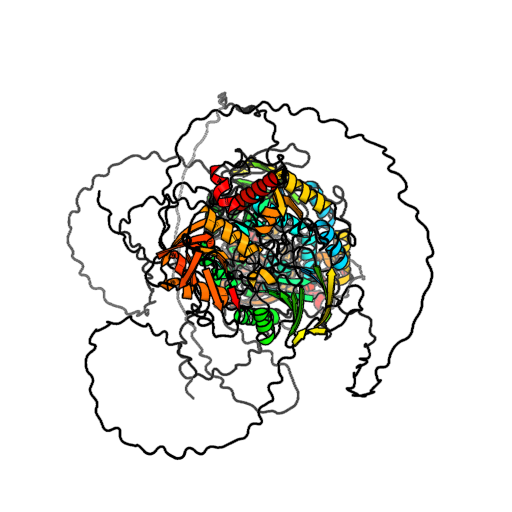 ? 13.609 -40.25 2.73 1 94.06 648 CYS B N 1
ATOM 10460 C CA . CYS B 1 648 ? 14.102 -41.25 1.791 1 94.06 648 CYS B CA 1
ATOM 10461 C C . CYS B 1 648 ? 15.477 -40.875 1.253 1 94.06 648 CYS B C 1
ATOM 10463 O O . CYS B 1 648 ? 15.672 -39.75 0.797 1 94.06 648 CYS B O 1
ATOM 10465 N N . PRO B 1 649 ? 16.453 -41.719 1.33 1 92.69 649 PRO B N 1
ATOM 10466 C CA . PRO B 1 649 ? 17.812 -41.375 0.935 1 92.69 649 PRO B CA 1
ATOM 10467 C C . PRO B 1 649 ? 17.969 -41.188 -0.571 1 92.69 649 PRO B C 1
ATOM 10469 O O . PRO B 1 649 ? 17.328 -41.875 -1.359 1 92.69 649 PRO B O 1
ATOM 10472 N N . PRO B 1 650 ? 18.812 -40.281 -0.934 1 93.5 650 PRO B N 1
ATOM 10473 C CA . PRO B 1 650 ? 19.125 -40.125 -2.357 1 93.5 650 PRO B CA 1
ATOM 10474 C C . PRO B 1 650 ? 19.891 -41.344 -2.91 1 93.5 650 PRO B C 1
ATOM 10476 O O . PRO B 1 650 ? 20.672 -41.969 -2.191 1 93.5 650 PRO B O 1
ATOM 10479 N N . LEU B 1 651 ? 19.5 -41.719 -4.047 1 92.75 651 LEU B N 1
ATOM 10480 C CA . LEU B 1 651 ? 20.203 -42.781 -4.73 1 92.75 651 LEU B CA 1
ATOM 10481 C C . LEU B 1 651 ? 21.125 -42.219 -5.816 1 92.75 651 LEU B C 1
ATOM 10483 O O . LEU B 1 651 ? 20.766 -41.281 -6.5 1 92.75 651 LEU B O 1
ATOM 10487 N N . ASP B 1 652 ? 22.25 -42.781 -5.902 1 85.19 652 ASP B N 1
ATOM 10488 C CA . ASP B 1 652 ? 23.188 -42.375 -6.938 1 85.19 652 ASP B CA 1
ATOM 10489 C C . ASP B 1 652 ? 22.75 -42.875 -8.312 1 85.19 652 ASP B C 1
ATOM 10491 O O . ASP B 1 652 ? 22.266 -44 -8.438 1 85.19 652 ASP B O 1
ATOM 10495 N N . THR B 1 653 ? 22.672 -42.062 -9.172 1 82.31 653 THR B N 1
ATOM 10496 C CA . THR B 1 653 ? 22.406 -42.438 -10.562 1 82.31 653 THR B CA 1
ATOM 10497 C C . THR B 1 653 ? 23.641 -42.219 -11.43 1 82.31 653 THR B C 1
ATOM 10499 O O . THR B 1 653 ? 23.797 -41.156 -12.039 1 82.31 653 THR B O 1
ATOM 10502 N N . PRO B 1 654 ? 24.453 -43.281 -11.469 1 74.69 654 PRO B N 1
ATOM 10503 C CA . PRO B 1 654 ? 25.703 -43.094 -12.211 1 74.69 654 PRO B CA 1
ATOM 10504 C C . PRO B 1 654 ? 25.484 -42.844 -13.695 1 74.69 654 PRO B C 1
ATOM 10506 O O . PRO B 1 654 ? 24.578 -43.406 -14.305 1 74.69 654 PRO B O 1
ATOM 10509 N N . GLN B 1 655 ? 26.109 -41.938 -14.305 1 77.12 655 GLN B N 1
ATOM 10510 C CA . GLN B 1 655 ? 26.172 -41.594 -15.727 1 77.12 655 GLN B CA 1
ATOM 10511 C C . GLN B 1 655 ? 24.906 -40.844 -16.172 1 77.12 655 GLN B C 1
ATOM 10513 O O . GLN B 1 655 ? 24.688 -40.688 -17.375 1 77.12 655 GLN B O 1
ATOM 10518 N N . ARG B 1 656 ? 24 -40.625 -15.305 1 86.62 656 ARG B N 1
ATOM 10519 C CA . ARG B 1 656 ? 22.812 -39.844 -15.648 1 86.62 656 ARG B CA 1
ATOM 10520 C C . ARG B 1 656 ? 22.844 -38.469 -14.992 1 86.62 656 ARG B C 1
ATOM 10522 O O . ARG B 1 656 ? 22.406 -38.281 -13.859 1 86.62 656 ARG B O 1
ATOM 10529 N N . ASN B 1 657 ? 23.266 -37.469 -15.781 1 85.62 657 ASN B N 1
ATOM 10530 C CA . ASN B 1 657 ? 23.609 -36.188 -15.211 1 85.62 657 ASN B CA 1
ATOM 10531 C C . ASN B 1 657 ? 22.516 -35.156 -15.484 1 85.62 657 ASN B C 1
ATOM 10533 O O . ASN B 1 657 ? 22.578 -34.031 -14.969 1 85.62 657 ASN B O 1
ATOM 10537 N N . ILE B 1 658 ? 21.562 -35.594 -16.344 1 89.31 658 ILE B N 1
ATOM 10538 C CA . ILE B 1 658 ? 20.5 -34.625 -16.609 1 89.31 658 ILE B CA 1
ATOM 10539 C C . ILE B 1 658 ? 19.531 -34.562 -15.43 1 89.31 658 ILE B C 1
ATOM 10541 O O . ILE B 1 658 ? 18.922 -35.594 -15.078 1 89.31 658 ILE B O 1
ATOM 10545 N N . ARG B 1 659 ? 19.375 -33.375 -14.844 1 91.12 659 ARG B N 1
ATOM 10546 C CA . ARG B 1 659 ? 18.531 -33.25 -13.656 1 91.12 659 ARG B CA 1
ATOM 10547 C C . ARG B 1 659 ? 17.344 -32.344 -13.922 1 91.12 659 ARG B C 1
ATOM 10549 O O . ARG B 1 659 ? 16.688 -31.891 -12.992 1 91.12 659 ARG B O 1
ATOM 10556 N N . ASP B 1 660 ? 17.125 -32.062 -15.148 1 92.81 660 ASP B N 1
ATOM 10557 C CA . ASP B 1 660 ? 16.031 -31.188 -15.547 1 92.81 660 ASP B CA 1
ATOM 10558 C C . ASP B 1 660 ? 15.062 -31.922 -16.484 1 92.81 660 ASP B C 1
ATOM 10560 O O . ASP B 1 660 ? 15.438 -32.312 -17.578 1 92.81 660 ASP B O 1
ATOM 10564 N N . LEU B 1 661 ? 13.844 -31.984 -16.031 1 94.06 661 LEU B N 1
ATOM 10565 C CA . LEU B 1 661 ? 12.836 -32.688 -16.828 1 94.06 661 LEU B CA 1
ATOM 10566 C C . LEU B 1 661 ? 12.648 -32 -18.188 1 94.06 661 LEU B C 1
ATOM 10568 O O . LEU B 1 661 ? 12.391 -32.656 -19.188 1 94.06 661 LEU B O 1
ATOM 10572 N N . SER B 1 662 ? 12.781 -30.656 -18.188 1 90.38 662 SER B N 1
ATOM 10573 C CA . SER B 1 662 ? 12.633 -29.938 -19.453 1 90.38 662 SER B CA 1
ATOM 10574 C C . SER B 1 662 ? 13.703 -30.328 -20.453 1 90.38 662 SER B C 1
ATOM 10576 O O . SER B 1 662 ? 13.453 -30.375 -21.656 1 90.38 662 SER B O 1
ATOM 10578 N N . GLU B 1 663 ? 14.836 -30.641 -19.969 1 90.19 663 GLU B N 1
ATOM 10579 C CA . GLU B 1 663 ? 15.914 -31.109 -20.844 1 90.19 663 GLU B CA 1
ATOM 10580 C C . GLU B 1 663 ? 15.617 -32.5 -21.391 1 90.19 663 GLU B C 1
ATOM 10582 O O . GLU B 1 663 ? 15.883 -32.781 -22.562 1 90.19 663 GLU B O 1
ATOM 10587 N N . LEU B 1 664 ? 15.109 -33.375 -20.578 1 93.75 664 LEU B N 1
ATOM 10588 C CA . LEU B 1 664 ? 14.727 -34.688 -21.047 1 93.75 664 LEU B CA 1
ATOM 10589 C C . LEU B 1 664 ? 13.664 -34.594 -22.141 1 93.75 664 LEU B C 1
ATOM 10591 O O . LEU B 1 664 ? 13.766 -35.281 -23.156 1 93.75 664 LEU B O 1
ATOM 10595 N N . ALA B 1 665 ? 12.711 -33.781 -21.859 1 92.56 665 ALA B N 1
ATOM 10596 C CA . ALA B 1 665 ? 11.633 -33.594 -22.828 1 92.56 665 ALA B CA 1
ATOM 10597 C C . ALA B 1 665 ? 12.18 -33.031 -24.141 1 92.56 665 ALA B C 1
ATOM 10599 O O . ALA B 1 665 ? 11.781 -33.469 -25.219 1 92.56 665 ALA B O 1
ATOM 10600 N N . ARG B 1 666 ? 13.031 -32.031 -23.984 1 89.81 666 ARG B N 1
ATOM 10601 C CA . ARG B 1 666 ? 13.648 -31.438 -25.172 1 89.81 666 ARG B CA 1
ATOM 10602 C C . ARG B 1 666 ? 14.375 -32.5 -26 1 89.81 666 ARG B C 1
ATOM 10604 O O . ARG B 1 666 ? 14.188 -32.562 -27.219 1 89.81 666 ARG B O 1
ATOM 10611 N N . LEU B 1 667 ? 15.164 -33.281 -25.391 1 90.88 667 LEU B N 1
ATOM 10612 C CA . LEU B 1 667 ? 15.922 -34.344 -26.078 1 90.88 667 LEU B CA 1
ATOM 10613 C C . LEU B 1 667 ? 14.977 -35.344 -26.766 1 90.88 667 LEU B C 1
ATOM 10615 O O . LEU B 1 667 ? 15.242 -35.781 -27.875 1 90.88 667 LEU B O 1
ATOM 10619 N N . TRP B 1 668 ? 13.945 -35.625 -26.078 1 93.69 668 TRP B N 1
ATOM 10620 C CA . TRP B 1 668 ? 12.977 -36.562 -26.641 1 93.69 668 TRP B CA 1
ATOM 10621 C C . TRP B 1 668 ? 12.367 -36 -27.922 1 93.69 668 TRP B C 1
ATOM 10623 O O . TRP B 1 668 ? 12.297 -36.719 -28.938 1 93.69 668 TRP B O 1
ATOM 10633 N N . PHE B 1 669 ? 11.969 -34.781 -27.922 1 91.06 669 PHE B N 1
ATOM 10634 C CA . PHE B 1 669 ? 11.359 -34.156 -29.078 1 91.06 669 PHE B CA 1
ATOM 10635 C C . PHE B 1 669 ? 12.359 -34.062 -30.234 1 91.06 669 PHE B C 1
ATOM 10637 O O . PHE B 1 669 ? 12.016 -34.375 -31.375 1 91.06 669 PHE B O 1
ATOM 10644 N N . CYS B 1 670 ? 13.508 -33.688 -29.906 1 87.38 670 CYS B N 1
ATOM 10645 C CA . CYS B 1 670 ? 14.531 -33.594 -30.938 1 87.38 670 CYS B CA 1
ATOM 10646 C C . CYS B 1 670 ? 14.766 -34.938 -31.609 1 87.38 670 CYS B C 1
ATOM 10648 O O . CYS B 1 670 ? 14.875 -35 -32.844 1 87.38 670 CYS B O 1
ATOM 10650 N N . ARG B 1 671 ? 14.844 -35.906 -30.812 1 89.5 671 ARG B N 1
ATOM 10651 C CA . ARG B 1 671 ? 15.039 -37.25 -31.344 1 89.5 671 ARG B CA 1
ATOM 10652 C C . ARG B 1 671 ? 13.867 -37.688 -32.219 1 89.5 671 ARG B C 1
ATOM 10654 O O . ARG B 1 671 ? 14.062 -38.219 -33.312 1 89.5 671 ARG B O 1
ATOM 10661 N N . GLN B 1 672 ? 12.695 -37.438 -31.75 1 86.25 672 GLN B N 1
ATOM 10662 C CA . GLN B 1 672 ? 11.516 -37.812 -32.531 1 86.25 672 GLN B CA 1
ATOM 10663 C C . GLN B 1 672 ? 11.469 -37.031 -33.844 1 86.25 672 GLN B C 1
ATOM 10665 O O . GLN B 1 672 ? 11.094 -37.594 -34.875 1 86.25 672 GLN B O 1
ATOM 10670 N N . HIS B 1 673 ? 11.836 -35.844 -33.75 1 82.69 673 HIS B N 1
ATOM 10671 C CA . HIS B 1 673 ? 11.859 -35 -34.938 1 82.69 673 HIS B CA 1
ATOM 10672 C C . HIS B 1 673 ? 12.891 -35.5 -35.938 1 82.69 673 HIS B C 1
ATOM 10674 O O . HIS B 1 673 ? 12.617 -35.531 -37.125 1 82.69 673 HIS B O 1
ATOM 10680 N N . ARG B 1 674 ? 13.945 -35.906 -35.5 1 80.94 674 ARG B N 1
ATOM 10681 C CA . ARG B 1 674 ? 14.992 -36.438 -36.375 1 80.94 674 ARG B CA 1
ATOM 10682 C C . ARG B 1 674 ? 14.586 -37.781 -36.969 1 80.94 674 ARG B C 1
ATOM 10684 O O . ARG B 1 674 ? 14.898 -38.062 -38.125 1 80.94 674 ARG B O 1
ATOM 10691 N N . LYS B 1 675 ? 14.016 -38.5 -36.188 1 81.38 675 LYS B N 1
ATOM 10692 C CA . LYS B 1 675 ? 13.547 -39.781 -36.688 1 81.38 675 LYS B CA 1
ATOM 10693 C C . LYS B 1 675 ? 12.539 -39.625 -37.812 1 81.38 675 LYS B C 1
ATOM 10695 O O . LYS B 1 675 ? 12.352 -40.531 -38.625 1 81.38 675 LYS B O 1
ATOM 10700 N N . CYS B 1 676 ? 11.914 -38.5 -37.75 1 74.38 676 CYS B N 1
ATOM 10701 C CA . CYS B 1 676 ? 10.945 -38.219 -38.812 1 74.38 676 CYS B CA 1
ATOM 10702 C C . CYS B 1 676 ? 11.633 -37.594 -40.031 1 74.38 676 CYS B C 1
ATOM 10704 O O . CYS B 1 676 ? 10.969 -37.219 -41 1 74.38 676 CYS B O 1
ATOM 10706 N N . GLY B 1 677 ? 12.977 -37.406 -40 1 68.75 677 GLY B N 1
ATOM 10707 C CA . GLY B 1 677 ? 13.734 -37 -41.188 1 68.75 677 GLY B CA 1
ATOM 10708 C C . GLY B 1 677 ? 14.164 -35.531 -41.125 1 68.75 677 GLY B C 1
ATOM 10709 O O . GLY B 1 677 ? 14.727 -35.031 -42.094 1 68.75 677 GLY B O 1
ATOM 10710 N N . PHE B 1 678 ? 13.859 -34.875 -40.031 1 68.31 678 PHE B N 1
ATOM 10711 C CA . PHE B 1 678 ? 14.203 -33.469 -39.938 1 68.31 678 PHE B CA 1
ATOM 10712 C C . PHE B 1 678 ? 15.555 -33.281 -39.281 1 68.31 678 PHE B C 1
ATOM 10714 O O . PHE B 1 678 ? 15.797 -33.812 -38.188 1 68.31 678 PHE B O 1
ATOM 10721 N N . GLU B 1 679 ? 16.484 -32.625 -39.875 1 64.38 679 GLU B N 1
ATOM 10722 C CA . GLU B 1 679 ? 17.844 -32.469 -39.375 1 64.38 679 GLU B CA 1
ATOM 10723 C C . GLU B 1 679 ? 18.062 -31.078 -38.812 1 64.38 679 GLU B C 1
ATOM 10725 O O . GLU B 1 679 ? 19.188 -30.703 -38.469 1 64.38 679 GLU B O 1
ATOM 10730 N N . ASP B 1 680 ? 17.031 -30.344 -38.656 1 63.88 680 ASP B N 1
ATOM 10731 C CA . ASP B 1 680 ? 17.172 -28.953 -38.25 1 63.88 680 ASP B CA 1
ATOM 10732 C C . ASP B 1 680 ? 17.25 -28.812 -36.75 1 63.88 680 ASP B C 1
ATOM 10734 O O . ASP B 1 680 ? 17.234 -27.703 -36.219 1 63.88 680 ASP B O 1
ATOM 10738 N N . VAL B 1 681 ? 17.297 -30 -36.062 1 71.12 681 VAL B N 1
ATOM 10739 C CA . VAL B 1 681 ? 17.391 -29.938 -34.625 1 71.12 681 VAL B CA 1
ATOM 10740 C C . VAL B 1 681 ? 18.719 -30.531 -34.156 1 71.12 681 VAL B C 1
ATOM 10742 O O . VAL B 1 681 ? 19.453 -31.125 -34.969 1 71.12 681 VAL B O 1
ATOM 10745 N N . GLU B 1 682 ? 18.938 -30.297 -32.906 1 75.56 682 GLU B N 1
ATOM 10746 C CA . GLU B 1 682 ? 20.219 -30.734 -32.344 1 75.56 682 GLU B CA 1
ATOM 10747 C C . GLU B 1 682 ? 20.375 -32.25 -32.438 1 75.56 682 GLU B C 1
ATOM 10749 O O . GLU B 1 682 ? 19.391 -33 -32.375 1 75.56 682 GLU B O 1
ATOM 10754 N N . GLU B 1 683 ? 21.594 -32.625 -32.719 1 78.38 683 GLU B N 1
ATOM 10755 C CA . GLU B 1 683 ? 21.906 -34.062 -32.719 1 78.38 683 GLU B CA 1
ATOM 10756 C C . GLU B 1 683 ? 21.938 -34.625 -31.312 1 78.38 683 GLU B C 1
ATOM 10758 O O . GLU B 1 683 ? 22.469 -34 -30.391 1 78.38 683 GLU B O 1
ATOM 10763 N N . ILE B 1 684 ? 21.312 -35.719 -31.141 1 84.81 684 ILE B N 1
ATOM 10764 C CA . ILE B 1 684 ? 21.234 -36.375 -29.844 1 84.81 684 ILE B CA 1
ATOM 10765 C C . ILE B 1 684 ? 22.312 -37.469 -29.75 1 84.81 684 ILE B C 1
ATOM 10767 O O . ILE B 1 684 ? 22.438 -38.312 -30.641 1 84.81 684 ILE B O 1
ATOM 10771 N N . PRO B 1 685 ? 23.094 -37.344 -28.781 1 82.56 685 PRO B N 1
ATOM 10772 C CA . PRO B 1 685 ? 24.109 -38.375 -28.594 1 82.56 685 PRO B CA 1
ATOM 10773 C C . PRO B 1 685 ? 23.531 -39.812 -28.562 1 82.56 685 PRO B C 1
ATOM 10775 O O . PRO B 1 685 ? 22.438 -40 -28.016 1 82.56 685 PRO B O 1
ATOM 10778 N N . PRO B 1 686 ? 24.234 -40.688 -29.125 1 82.69 686 PRO B N 1
ATOM 10779 C CA . PRO B 1 686 ? 23.734 -42.062 -29.203 1 82.69 686 PRO B CA 1
ATOM 10780 C C . PRO B 1 686 ? 23.406 -42.656 -27.844 1 82.69 686 PRO B C 1
ATOM 10782 O O . PRO B 1 686 ? 22.453 -43.438 -27.703 1 82.69 686 PRO B O 1
ATOM 10785 N N . ARG B 1 687 ? 24.141 -42.25 -26.859 1 84.19 687 ARG B N 1
ATOM 10786 C CA . ARG B 1 687 ? 23.906 -42.781 -25.516 1 84.19 687 ARG B CA 1
ATOM 10787 C C . ARG B 1 687 ? 22.516 -42.375 -25.016 1 84.19 687 ARG B C 1
ATOM 10789 O O . ARG B 1 687 ? 21.922 -43.094 -24.219 1 84.19 687 ARG B O 1
ATOM 10796 N N . GLU B 1 688 ? 22.078 -41.312 -25.547 1 88.81 688 GLU B N 1
ATOM 10797 C CA . GLU B 1 688 ? 20.781 -40.844 -25.094 1 88.81 688 GLU B CA 1
ATOM 10798 C C . GLU B 1 688 ? 19.641 -41.406 -25.922 1 88.81 688 GLU B C 1
ATOM 10800 O O . GLU B 1 688 ? 18.484 -41.375 -25.516 1 88.81 688 GLU B O 1
ATOM 10805 N N . CYS B 1 689 ? 19.938 -42 -27.016 1 88.94 689 CYS B N 1
ATOM 10806 C CA . CYS B 1 689 ? 18.922 -42.5 -27.938 1 88.94 689 CYS B CA 1
ATOM 10807 C C . CYS B 1 689 ? 18.25 -43.75 -27.375 1 88.94 689 CYS B C 1
ATOM 10809 O O . CYS B 1 689 ? 17.047 -43.969 -27.578 1 88.94 689 CYS B O 1
ATOM 10811 N N . GLU B 1 690 ? 18.984 -44.531 -26.641 1 88.81 690 GLU B N 1
ATOM 10812 C CA . GLU B 1 690 ? 18.469 -45.781 -26.156 1 88.81 690 GLU B CA 1
ATOM 10813 C C . GLU B 1 690 ? 17.266 -45.562 -25.234 1 88.81 690 GLU B C 1
ATOM 10815 O O . GLU B 1 690 ? 16.203 -46.188 -25.438 1 88.81 690 GLU B O 1
ATOM 10820 N N . TRP B 1 691 ? 17.469 -44.75 -24.266 1 91.62 691 TRP B N 1
ATOM 10821 C CA . TRP B 1 691 ? 16.359 -44.562 -23.344 1 91.62 691 TRP B CA 1
ATOM 10822 C C . TRP B 1 691 ? 15.234 -43.781 -24 1 91.62 691 TRP B C 1
ATOM 10824 O O . TRP B 1 691 ? 14.055 -44.031 -23.75 1 91.62 691 TRP B O 1
ATOM 10834 N N . ILE B 1 692 ? 15.492 -42.844 -24.859 1 93.56 692 ILE B N 1
ATOM 10835 C CA . ILE B 1 692 ? 14.5 -42 -25.516 1 93.56 692 ILE B CA 1
ATOM 10836 C C . ILE B 1 692 ? 13.555 -42.844 -26.344 1 93.56 692 ILE B C 1
ATOM 10838 O O . ILE B 1 692 ? 12.344 -42.625 -26.344 1 93.56 692 ILE B O 1
ATOM 10842 N N . ASP B 1 693 ? 14.141 -43.812 -27.016 1 92.44 693 ASP B N 1
ATOM 10843 C CA . ASP B 1 693 ? 13.359 -44.625 -27.938 1 92.44 693 ASP B CA 1
ATOM 10844 C C . ASP B 1 693 ? 12.414 -45.562 -27.172 1 92.44 693 ASP B C 1
ATOM 10846 O O . ASP B 1 693 ? 11.492 -46.125 -27.766 1 92.44 693 ASP B O 1
ATOM 10850 N N . ARG B 1 694 ? 12.602 -45.656 -25.891 1 91.69 694 ARG B N 1
ATOM 10851 C CA . ARG B 1 694 ? 11.727 -46.5 -25.078 1 91.69 694 ARG B CA 1
ATOM 10852 C C . ARG B 1 694 ? 10.5 -45.719 -24.609 1 91.69 694 ARG B C 1
ATOM 10854 O O . ARG B 1 694 ? 9.547 -46.312 -24.094 1 91.69 694 ARG B O 1
ATOM 10861 N N . VAL B 1 695 ? 10.531 -44.469 -24.719 1 94.62 695 VAL B N 1
ATOM 10862 C CA . VAL B 1 695 ? 9.438 -43.625 -24.234 1 94.62 695 VAL B CA 1
ATOM 10863 C C . VAL B 1 695 ? 8.508 -43.281 -25.391 1 94.62 695 VAL B C 1
ATOM 10865 O O . VAL B 1 695 ? 8.961 -42.844 -26.469 1 94.62 695 VAL B O 1
ATOM 10868 N N . HIS B 1 696 ? 7.23 -43.5 -25.188 1 91.12 696 HIS B N 1
ATOM 10869 C CA . HIS B 1 696 ? 6.227 -43.188 -26.203 1 91.12 696 HIS B CA 1
ATOM 10870 C C . HIS B 1 696 ? 5.141 -42.281 -25.641 1 91.12 696 HIS B C 1
ATOM 10872 O O . HIS B 1 696 ? 4.684 -42.469 -24.516 1 91.12 696 HIS B O 1
ATOM 10878 N N . MET B 1 697 ? 4.887 -41.25 -26.406 1 92.25 697 MET B N 1
ATOM 10879 C CA . MET B 1 697 ? 3.705 -40.469 -26.109 1 92.25 697 MET B CA 1
ATOM 10880 C C . MET B 1 697 ? 2.451 -41.094 -26.688 1 92.25 697 MET B C 1
ATOM 10882 O O . MET B 1 697 ? 2.242 -41.062 -27.906 1 92.25 697 MET B O 1
ATOM 10886 N N . ARG B 1 698 ? 1.709 -41.625 -25.828 1 87.62 698 ARG B N 1
ATOM 10887 C CA . ARG B 1 698 ? 0.576 -42.438 -26.266 1 87.62 698 ARG B CA 1
ATOM 10888 C C . ARG B 1 698 ? -0.709 -41.594 -26.281 1 87.62 698 ARG B C 1
ATOM 10890 O O . ARG B 1 698 ? -0.796 -40.562 -25.609 1 87.62 698 ARG B O 1
ATOM 10897 N N . ASP B 1 699 ? -1.609 -42.094 -27.016 1 84.06 699 ASP B N 1
ATOM 10898 C CA . ASP B 1 699 ? -2.918 -41.469 -27.109 1 84.06 699 ASP B CA 1
ATOM 10899 C C . ASP B 1 699 ? -3.676 -41.594 -25.781 1 84.06 699 ASP B C 1
ATOM 10901 O O . ASP B 1 699 ? -3.438 -42.531 -25.016 1 84.06 699 ASP B O 1
ATOM 10905 N N . GLU B 1 700 ? -4.543 -40.656 -25.547 1 79.19 700 GLU B N 1
ATOM 10906 C CA . GLU B 1 700 ? -5.312 -40.594 -24.297 1 79.19 700 GLU B CA 1
ATOM 10907 C C . GLU B 1 700 ? -6.168 -41.844 -24.109 1 79.19 700 GLU B C 1
ATOM 10909 O O . GLU B 1 700 ? -6.484 -42.219 -22.984 1 79.19 700 GLU B O 1
ATOM 10914 N N . ASN B 1 701 ? -6.508 -42.469 -25.172 1 67.38 701 ASN B N 1
ATOM 10915 C CA . ASN B 1 701 ? -7.391 -43.625 -25.109 1 67.38 701 ASN B CA 1
ATOM 10916 C C . ASN B 1 701 ? -6.602 -44.938 -25 1 67.38 701 ASN B C 1
ATOM 10918 O O . ASN B 1 701 ? -7.156 -46 -25.172 1 67.38 701 ASN B O 1
ATOM 10922 N N . TYR B 1 702 ? -5.41 -44.781 -24.672 1 71.88 702 TYR B N 1
ATOM 10923 C CA . TYR B 1 702 ? -4.59 -46 -24.531 1 71.88 702 TYR B CA 1
ATOM 10924 C C . TYR B 1 702 ? -5.086 -46.875 -23.391 1 71.88 702 TYR B C 1
ATOM 10926 O O . TYR B 1 702 ? -5.379 -46.375 -22.297 1 71.88 702 TYR B O 1
ATOM 10934 N N . PRO B 1 703 ? -5.445 -48.031 -23.625 1 65.88 703 PRO B N 1
ATOM 10935 C CA . PRO B 1 703 ? -6.176 -48.906 -22.719 1 65.88 703 PRO B CA 1
ATOM 10936 C C . PRO B 1 703 ? -5.398 -49.219 -21.438 1 65.88 703 PRO B C 1
ATOM 10938 O O . PRO B 1 703 ? -5.992 -49.594 -20.422 1 65.88 703 PRO B O 1
ATOM 10941 N N . GLU B 1 704 ? -4.156 -49.156 -21.359 1 74.12 704 GLU B N 1
ATOM 10942 C CA . GLU B 1 704 ? -3.416 -49.594 -20.188 1 74.12 704 GLU B CA 1
ATOM 10943 C C . GLU B 1 704 ? -3.088 -48.438 -19.25 1 74.12 704 GLU B C 1
ATOM 10945 O O . GLU B 1 704 ? -1.919 -48.094 -19.062 1 74.12 704 GLU B O 1
ATOM 10950 N N . TRP B 1 705 ? -4.273 -48.031 -18.562 1 74.81 705 TRP B N 1
ATOM 10951 C CA . TRP B 1 705 ? -4.059 -46.938 -17.609 1 74.81 705 TRP B CA 1
ATOM 10952 C C . TRP B 1 705 ? -3.451 -47.438 -16.312 1 74.81 705 TRP B C 1
ATOM 10954 O O . TRP B 1 705 ? -3.717 -48.562 -15.898 1 74.81 705 TRP B O 1
ATOM 10964 N N . ARG B 1 706 ? -2.645 -46.625 -15.766 1 82.44 706 ARG B N 1
ATOM 10965 C CA . ARG B 1 706 ? -1.9 -46.906 -14.547 1 82.44 706 ARG B CA 1
ATOM 10966 C C . ARG B 1 706 ? -2.686 -46.5 -13.305 1 82.44 706 ARG B C 1
ATOM 10968 O O . ARG B 1 706 ? -2.498 -47.062 -12.227 1 82.44 706 ARG B O 1
ATOM 10975 N N . ILE B 1 707 ? -3.562 -45.594 -13.523 1 85.75 707 ILE B N 1
ATOM 10976 C CA . ILE B 1 707 ? -4.402 -45.094 -12.43 1 85.75 707 ILE B CA 1
ATOM 10977 C C . ILE B 1 707 ? -5.871 -45.344 -12.766 1 85.75 707 ILE B C 1
ATOM 10979 O O . ILE B 1 707 ? -6.371 -44.844 -13.781 1 85.75 707 ILE B O 1
ATOM 10983 N N . ARG B 1 708 ? -6.559 -46.125 -11.922 1 85.38 708 ARG B N 1
ATOM 10984 C CA . ARG B 1 708 ? -7.973 -46.375 -12.133 1 85.38 708 ARG B CA 1
ATOM 10985 C C . ARG B 1 708 ? -8.812 -45.906 -10.953 1 85.38 708 ARG B C 1
ATOM 10987 O O . ARG B 1 708 ? -8.445 -46.156 -9.797 1 85.38 708 ARG B O 1
ATOM 10994 N N . ARG B 1 709 ? -9.781 -45.188 -11.383 1 80.06 709 ARG B N 1
ATOM 10995 C CA . ARG B 1 709 ? -10.727 -44.75 -10.352 1 80.06 709 ARG B CA 1
ATOM 10996 C C . ARG B 1 709 ? -11.953 -45.656 -10.32 1 80.06 709 ARG B C 1
ATOM 10998 O O . ARG B 1 709 ? -12.469 -46.062 -11.367 1 80.06 709 ARG B O 1
ATOM 11005 N N . ILE B 1 710 ? -12.375 -46.031 -9.148 1 73.75 710 ILE B N 1
ATOM 11006 C CA . ILE B 1 710 ? -13.594 -46.812 -9 1 73.75 710 ILE B CA 1
ATOM 11007 C C . ILE B 1 710 ? -14.602 -46.031 -8.141 1 73.75 710 ILE B C 1
ATOM 11009 O O . ILE B 1 710 ? -14.211 -45.281 -7.246 1 73.75 710 ILE B O 1
#

Radius of gyration: 39.36 Å; Cα contacts (8 Å, |Δi|>4): 2643; chains: 2; bounding box: 103×134×107 Å

Sequence (1420 aa):
MPLASTESAAPPESDRIWRECGNSGNGVRLFGSAREGGGAHEAVEVDLGKVSPLSTKDSSYQSLVGKGVAASDGDDTRAKESGCGVRTGNGEREVSADQPSDTQEPVKLRIVHFNDVYNVFSISGGLGGGAAPFCTGLREKRGPDGLVLFSGDIFSPSPLSEASKGRQMAELLNYLDVHTSCYGNHDLDFGWEWLELLAGTTKCKWVMSNARSKIGGGVLANAQRYRIFEWGTTQRVVVGIMALIEEDWIDTLNAPDQEEIVYQDFVEAGREMVALFRRRGCDLVIALTHMRWNNDEKLAREVDGIDLILGGHDHAYVTKLVNGTAVIKSGSDFREFSAITLTPKLHLREQGTSHATGFSADHDSLAADGKNGYPVAFSGSTGGVAEVDGLCRQHGDSSHAVKRAGVCECLGRTQPVRQTKPEVVEGIHTEETQPAKLWSSGRWWLSCEKVCVSADRFEADDSVMEMLVRYQTTYGNSQGCVLGAFPVLLETRFCEVRTRECNSGNWLADLMREYYGVDVALYNSGGIRSDCVFAEGEVVTSETLHAILSGTRQLDVIGVPGNLFKSILETSVSRWPQLEGRFLQVSGLRFVFEGSARVGERVLADEIQFRNRETGDWEPLVPDRVYSVATATFLARGGDGLSVLVDCPPLDTPQRNIRDLSELARLWFCRQHRKCGFEDVEEIPPRECEWIDRVHMRDENYPEWRIRRIMPLASTESAAPPESDRIWRECGNSGNGVRLFGSAREGGGAHEAVEVDLGKVSPLSTKDSSYQSLVGKGVAASDGDDTRAKESGCGVRTGNGEREVSADQPSDTQEPVKLRIVHFNDVYNVFSISGGLGGGAAPFCTGLREKRGPDGLVLFSGDIFSPSPLSEASKGRQMAELLNYLDVHTSCYGNHDLDFGWEWLELLAGTTKCKWVMSNARSKIGGGVLANAQRYRIFEWGTTQRVVVGIMALIEEDWIDTLNAPDQEEIVYQDFVEAGREMVALFRRRGCDLVIALTHMRWNNDEKLAREVDGIDLILGGHDHAYVTKLVNGTAVIKSGSDFREFSAITLTPKLHLREQGTSHATGFSADHDSLAADGKNGYPVAFSGSTGGVAEVDGLCRQHGDSSHAVKRAGVCECLGRTQPVRQTKPEVVEGIHTEETQPAKLWSSGRWWLSCEKVCVSADRFEADDSVMEMLVRYQTTYGNSQGCVLGAFPVLLETRFCEVRTRECNSGNWLADLMREYYGVDVALYNSGGIRSDCVFAEGEVVTSETLHAILSGTRQLDVIGVPGNLFKSILETSVSRWPQLEGRFLQVSGLRFVFEGSARVGERVLADEIQFRNRETGDWEPLVPDRVYSVATATFLARGGDGLSVLVDCPPLDTPQRNIRDLSELARLWFCRQHRKCGFEDVEEIPPRECEWIDRVHMRDENYPEWRIRRI

pLDDT: mean 71.55, std 30.74, range [13.92, 98.88]

Organism: Toxoplasma gondii (NCBI:txid5811)

Solvent-accessible surface area (backbone atoms only — not comparable to full-atom values): 80284 Å² total; per-residue (Å²): 132,85,78,73,82,85,76,82,82,79,84,85,88,82,79,81,72,63,45,74,59,60,76,86,79,79,85,78,81,78,74,88,77,84,79,81,83,78,83,78,86,73,81,74,76,79,73,82,68,76,84,78,76,90,72,91,86,76,89,73,90,79,81,79,88,80,88,83,88,77,86,81,83,88,85,89,82,86,87,79,88,86,78,89,73,89,73,88,72,87,79,79,82,74,80,79,74,80,73,81,75,84,70,76,73,72,63,72,47,38,36,28,37,37,19,34,33,41,48,55,60,57,54,91,79,78,73,36,14,8,46,26,17,29,48,39,47,49,53,64,72,28,50,95,78,33,44,31,38,37,13,18,21,46,36,28,64,20,48,65,23,64,60,51,69,15,51,67,43,32,55,46,44,47,73,64,57,40,50,43,31,26,72,24,65,40,36,38,72,76,31,50,71,50,33,23,32,46,53,45,47,29,56,38,46,45,24,33,48,32,40,24,25,58,77,91,63,41,34,43,57,68,30,27,49,52,47,38,22,60,44,68,84,89,63,68,42,33,36,24,39,40,15,39,51,48,75,71,51,45,41,67,36,57,65,75,51,29,49,34,37,28,45,36,59,47,57,61,42,46,44,53,49,41,54,51,32,55,74,71,58,38,74,41,36,37,37,32,23,30,35,51,68,70,55,53,50,48,39,39,66,72,31,80,75,46,28,34,34,39,31,16,76,68,48,54,68,45,32,31,32,31,61,47,18,36,38,40,26,24,18,30,35,37,24,34,30,31,44,33,40,37,33,64,69,55,88,61,76,66,82,71,70,61,75,63,80,57,76,72,73,76,68,72,75,76,75,79,79,79,68,88,63,79,70,77,72,75,74,72,77,66,83,68,78,81,71,70,80,72,73,86,84,83,79,79,85,77,86,77,75,82,82,80,77,83,76,81,75,81,72,79,78,70,76,74,72,76,76,72,72,76,60,70,45,72,62,58,51,28,50,79,90,44,74,83,48,80,39,71,16,57,68,27,35,35,29,36,32,49,43,77,27,25,68,88,78,21,61,66,31,64,69,52,44,53,50,50,50,49,46,42,66,73,48,39,68,74,77,64,46,62,37,29,53,34,87,32,52,36,51,33,29,53,75,50,40,16,67,42,79,35,33,42,38,37,34,54,13,32,48,46,17,45,65,66,65,38,49,26,10,48,34,47,28,58,53,48,54,51,49,41,73,44,50,56,61,39,75,31,28,52,59,50,52,20,34,35,42,44,40,84,37,49,49,40,42,26,38,41,48,34,65,48,49,62,58,52,53,21,52,24,51,48,53,46,81,43,73,43,35,35,18,60,22,49,22,41,42,30,38,34,33,26,68,84,44,58,76,79,60,26,52,44,72,91,46,31,30,32,40,38,86,87,78,63,46,75,37,72,74,49,51,90,42,69,39,41,31,29,29,39,40,59,40,46,62,20,28,51,66,35,53,77,40,50,78,36,52,76,46,87,56,84,95,53,81,80,42,34,52,51,56,54,52,49,51,41,34,21,50,53,28,36,74,70,69,44,77,86,40,71,84,72,56,70,82,56,47,62,40,44,73,70,49,66,73,50,52,73,79,52,82,84,67,41,58,44,79,95,133,84,86,72,67,79,61,83,82,77,81,83,84,77,76,79,65,61,44,76,57,59,76,87,79,80,85,79,78,81,70,86,69,80,88,82,88,76,88,78,81,82,73,81,75,82,81,78,78,79,75,86,85,82,92,78,92,86,89,96,89,95,94,96,85,91,95,84,89,92,84,88,92,84,90,89,84,91,81,84,84,85,78,84,74,84,71,86,75,81,77,80,78,75,78,77,72,78,73,81,73,88,69,74,75,71,63,72,46,40,36,30,37,34,17,35,32,42,47,56,60,56,54,90,80,76,71,36,15,8,45,24,17,30,48,39,47,50,52,64,71,28,52,96,77,32,42,33,38,37,12,17,21,46,35,30,64,20,48,66,23,62,61,50,69,15,49,68,44,32,54,45,45,47,73,62,56,38,48,42,32,26,69,26,66,39,37,38,73,77,31,50,70,52,33,24,31,46,52,44,47,29,58,40,44,45,24,32,50,32,39,23,24,57,77,90,63,41,34,44,57,65,29,27,50,54,44,39,23,59,45,68,84,88,63,65,42,34,36,24,39,40,18,38,50,47,73,71,49,47,40,68,35,58,65,76,52,31,49,35,36,26,43,33,60,47,55,60,41,48,43,52,49,42,54,51,31,55,74,71,59,38,75,40,35,35,37,32,23,30,35,52,68,72,57,53,50,47,40,40,66,71,29,79,74,48,27,34,35,38,31,15,73,67,51,54,67,47,32,30,31,31,60,47,19,35,37,41,27,24,17,28,34,37,25,34,30,30,45,33,41,36,32,66,68,54,88,60,76,65,79,74,68,60,76,64,80,57,77,72,67,77,68,72,76,77,75,50,79,76,67,89,65,77,70,77,70,75,73,70,76,67,79,70,78,82,70,73,73,83,80,81,79,83,78,72,86,72,86,84,78,83,81,80,80,81,83,78,79,81,71,80,78,71,74,74,73,77,75,73,72,77,60,71,44,73,62,60,51,27,51,79,91,44,73,85,48,80,41,71,15,57,68,26,35,36,29,37,30,46,43,76,28,25,68,87,79,20,60,66,32,64,70,52,44,52,50,51,50,49,46,41,67,74,50,37,72,79,73,62,45,61,36,30,52,33,88,32,52,34,51,33,30,54,73,51,37,19,68,41,79,35,31,42,39,37,31,54,12,32,49,46,17,45,65,67,67,37,49,25,10,47,34,46,27,58,52,49,56,52,48,41,74,45,50,56,61,38,76,31,29,52,60,50,52,19,34,34,42,44,40,85,38,48,49,39,41,27,39,41,50,34,65,47,50,63,58,52,53,21,53,25,52,48,52,53,79,69,54,40,37,34,17,61,23,49,24,42,42,31,39,34,33,27,70,84,45,58,77,77,58,25,52,42,73,91,47,31,30,32,39,38,86,87,78,62,46,76,37,72,74,49,51,88,42,68,40,40,33,30,30,39,40,60,41,46,62,21,29,51,67,35,53,77,40,50,78,36,50,76,47,87,54,85,95,55,80,80,44,34,53,52,57,54,52,48,53,42,34,21,49,54,30,39,74,72,71,45,75,87,41,71,84,72,56,72,82,55,46,62,42,44,72,71,50,65,74,49,51,73,79,55,81,82,67,40,58,42,79,97

Foldseek 3Di:
DDPDDPDDDDDDPPPPFWDQLADPDDDDDDDDDDDDDDDDDPPDPPDPDDPDDPDDDDDDDDDDDDDDDDDDDDDDDDDDDDDDDDDDCPDPPPPPPDDDPDPPPFDKAKEWEAEAAEAQCADPDPLFFHLQLLLQVLCVLQDPFYAYEYQEHYQDFAQLSVLVVSQLRLVSLQSSVHAEYEYALRCQAVHQLVSLVSQVSHPHAYEAQWKFFPPPTGRGSNGHNKDWDWGDDPDTFIEIEGEYEAPLSLLQHFNVRSSGITGGHRLVSLQVSLVVCVVVPGPAYEYRYEYFPVVVLVSLVRHPRHQEYEYHNQQDFKWKQWLQAIYTHFHYHRFKMKIKMKGFPDPDPPDPPPPCPPPPPPPPPPDCPPDPPVCPCPPPPPPDDPPPPPDDDDDDDDDDDPDPDDPDCPPPCPPPPPPPPGDMDIDQADEPVDDWDWGGGRRIIMTMYMDGHHCVVGPGHPVSVVSVVVSCVVRVDPDLDFLAWAQAKFALALQDLLADAGLNLQQLFLLQCLLLVFFKEKEWSVQQALNDIGHHGHTDTLSNLCSGRSDWFFKFKFWDALQCVLVLCLLLLQPPPGSQRSNIRMDQWFWEFANVDHRSHGTDQQRIWGQDPVPRDTHHGDRGDITIYMYTPSVCCQRSNNNVNVPTGTDDRPPRDDGTSSVSVSLLSNLVRVVVPDPSDDDDDPVSNVSSVVRDSDYRVDPDDRYHYD/DDPDDPDDDDDPPPPPFWDQQADPDDDPDDDDDDDDDDDDDDDPDPDDDDPDDDDDDDDDDDYDDDDDDYDDDDDDDDDDDDDDDDPPCPDPPPPPPPPDPPPPPFDKAKEWEAEAAEAQCADPDPLFFHLQLLLQVLPVLQDPFYAYEYQEHYQDFAQLSVLVVSQLRLVSLQSSVHAEYEYALRCQAVHQLVSLVSQVSHPHAYEAQWKFFPPPTGRGSNGHNKDWDWGDDPDTFIEIEGEYEAPLSLLQHFNVRSSGITGGHRLVSLQVSLVVCVVVPGPAYEYRYEYFPVVVLVSLVRHPRHQEYEYHNQQDFKWKQWLQAIYTHFHYRRFKMKIKMKGFPDPDPPPPPDPCPPPPPPPPPPDCPDDDPVCPCPPPPPVDDPPVDPDDDDDDDDDDDPDDDDPDPPPPPPPPPPPPPTDMDIDQADEPVDDWDWGGGRRIIMTMYMDGHHCVVGPGHPVSVVSVVVSCVVRVPPDLDFLAWAQAKFALALQDLLADATLNLQQLFLLQCLLLVFFKEKEWSVQQALNDIGHHGHTDTLSNLCSGRSDWFFKFKFWDALQCVLVLQLLLLQPPPSSQRSNIRMDQWFWEFANPDHRSHGTDQQRIWGQDPVPRDTHHGDRGDITIYMYTPSVCCQRSNNNVNVPTGTDDRPPRDDGTSSVSVSLLSNLVRVVVPDPSDDDDDPVSNVSSVVRDSDYRVDPDDRYHYD

Secondary structure (DSSP, 8-state):
--------PPPP---SSSEE----------------------------------------------------------------------------------------EEEEEE------SPPTTS----HHHHHHHHHHHH-TTPEEEE-S--S-SSHHHHHHTTHHHHHHHHHHT--EEE--GGGGTT-HHHHHHHHHHSSSEEE-SSEEETTTSSBGGG-BSEEEEEE-SSS-EEEEEEEEE-THHHHTS-HHHHTTEEE--HHHHHHHHHHHHHHTT-SEEEEEEES-HHHHHHHHHH-TT--EEEEESS-SEEEEEETTEEEEEE-STTSEEEEEEEEESS----TT-----------------------------------------------------------------------EEE---EETTSPPPPEEETTEEEEEEEEE--TTTSPPPHHHHHHHHHHHHHH--S---EEEE-SS-EE--HHHHTTS--HHHHHHHHHHHHHHT-SEEEEEGGG----SEEPTTPEEEHHHHHHHH-S--BEEEEEEEGGGHHHHHHHHHTTTTS--TTPEEEESEEEEE-TTSPTT--B-GGG-EEE-TTT--EEE--TTPEEEEEEEHHHHTTGGG-GGGTTSPBPP-TT----BHHHHHHHHHHHHHHHTT--SSPPPPHHHHHHHTT-----TT-S--SEEE-/--------------TTS-EE--------------------------------------------------------------------------------S-------EEEEEE------SPPTTS----HHHHHHHHHHHH-TTPEEEE-S--S-SSHHHHHHTTHHHHHHHHHHT--EEE--GGGGTT-HHHHHHHHHHSSSEEE-SSEEETTTSSBGGG-BSEEEEEE-SSS-EEEEEEEEE-THHHHTS-HHHHTTEEE--HHHHHHHHHHHHHHTT-SEEEEEEES-HHHHHHHHHH-TT--EEEE-SS-SEEEEEETTEEEEEE-STTSEEEEEEEEESS----TT-----------------------------------------------------------------------EEE---EETTSPPPPEEETTEEEEEEEEE--TTTSPPPHHHHHHHHHHHHHHS-S---EEEE-SS-EE--HHHHTTS--HHHHHHHHHHHHHHT-SEEEEEGGG----SEEPTTPEEEHHHHHHHH-S--BEEEEEEEGGGHHHHHHHHHTTTTS--TTPEEEESEEEEE-TTSPTT--B-GGG-EEE-TTT--EEE--TTPEEEEEEEHHHHTTGGG-GGGTTSPBPP-TT----BHHHHHHHHHHHHHHHTT--SSPPPPHHHHHHHTT-----TT-S--SEEE-